Protein AF-A0A9E0PX27-F1 (afdb_monomer)

Secondary structure (DSSP, 8-state):
-PPPTTS-HIIIIIHHHHHHHHHTT--EEEE-TTTPPPSTTSTT--SSTT--S-HHHHHHHHHHH-TTS-HHHHHHHHHHHH---TTS-HHHHHHHHHHHHHH-EEEEEE-TTS-EEEEEE-S--SS-GGGS-EEEEEEEEEE-SSSS--EEEEEEEEEETTEEEEEEEE--TTS-THHIIIIIIHHHTSTTTTGGGGSS-SEEEEE-SSBEEEE-TT--GGG-B----SSTTSPP--BHHHHHHHHTSHHHHHHHHHHSEEEE-SSSSS-EEEE--HHHHHHHHHHHHHHHHHHHHHHHS-HHHHEEEEEEEEPPPPPPPPPGGG---TTS--THHHHHHHHTT---PPPEEEEEEEESSTTTTEEEEEEE-TTS-HHHHHHHHHHHHHHHS-S--EEEEEES-HHHHHHHHHHHHHTTSS-TT--B-SSHHHHHHHHHS--SEEEEEGGG--S---TTS-S---SSEEEEETTTTTTTSHHHHHHHHHHSTT-EEEEEESSPPPTTTHHHHHHH-SEEEEE-HHHHHHTSSS-EEEEEE-TTTTT---HHHHHHHHHHHHHTT--TT-HHHHHHHHTHHHHHHH-HHHHHHHHHHHHHHHHTTGGG-EEEEEESSHHHHHHHHHHHHHHHHHHHHHHHHHHHHHHHHHTT---HHHHHHHHHHHHHHHHHHHHHHT-EEEEE----TTHHHHHHHTT---HHHHHHHHH-EEPTTS-EE-HHHHHHSSSSSEEEEEESSTTSSS---TTEEEEEEES---HHHHHHHHHHHT---TT--EEEEEESS-THHHHHHHTTTT--PEES-S------------------------------------------------------------------------------------------------------------------------------------

Foldseek 3Di:
DDDDPPQDQCVQPLCVLQCCCCPVQNAAEAECVVQFDEDCPTPQRHNDQADLFSLNLQLVLLCLQCVPDDSVQSVVQSCLLRDDDLVDALVVLQVSLLCCQQVACWGWDQDPVRDIDIDGRHRADLPDLVSKHKHKYAQRWHWAPDPVIAIDTFGIFIDISRQGAEGEFEDRQPDDLVCSVVPPVVQCCDNRYPSVSSSNYLKYWTYHQQAIWIDHSQDDPLRTFAQFALAQPDGGDRGVSSVCCNQVNSSNVSLQSHQFWFFFPLDPDDTGIGGAHNQLSNLLVLLLVLVVVLVVVCVVAPLVRFKDKDKDFDDDDDPDDDPPVPDPDPPDDDPVVVVVVVVVPPPDDDTDIDTDIQTNPLCNLQSAEAAAADLNCLLSSVVSNLSCSVPPPDDLAEEEEEEADPLVLVSSVSRCCRRVNDPPPAAEQPALVSVLVVQQDSGNYYGYYLCNLVDAADLVRASDSDQSYEYEYEQLLLSQDDDSNVSNCSNHVNYHYYYYYNADQAPVSVRSCSRNNYHSGDHFPQNCCVSVSWFFEEEDECQVVLVLADAVLLVQLQVLCVVVSDDLACPVVSCVSRPVSVCSLLPPVNLLSVLLCCLVVVLVCLVQFFEEEEARYQLSLQSSLVNNVVSLVVVLVVLLVVLVVLVVVLVVDPDPVVNVVSVVSSVVSVVSSVLSVLADEAEDEDDDPPCQVVNVVVVGGCVVNVCCQVFADQDPVRDHDHPLRQRQDRVHNHRYYYYYNPPLPSRAHQRHAEYEYSHSHAAPSVSSNQSNNTHHDPPHNYHYYYYSHPCVVRVCSSCVVPVGYDYPDDDDPDPPDPDDDDDDDDDDDDDDDDDDDDDDDDDDDDDDYDDDDDDDDDDDDDDDDDDDDDDDDDDDDDDDDDDDDDDDDDDDDDDDDDDDDDDDDDDDDDDDDDDDDDDDDDDDDDDDDDDDDDDDDDDDDD

Nearest PDB structures (foldseek):
  4bec-assembly2_B  TM=6.917E-01  e=1.766E-30  Escherichia coli
  4be7-assembly2_D  TM=7.159E-01  e=3.277E-30  Escherichia coli
  4be7-assembly1_B  TM=7.247E-01  e=8.283E-30  Escherichia coli
  4xjx-assembly1_B  TM=6.925E-01  e=1.958E-30  Escherichia coli
  7bto-assembly1_F  TM=7.854E-01  e=3.874E-19  Escherichia coli

Sequence (942 aa):
MAYTDINGEDRLVQATFADHLENELGWESVYAWNHETFGPDGTLGRKDTRDVVLVRDLRAALVRLNPELPPTAIDDAVAALTQHDPTRSLVQHNRGFHAMLRDGVPVRWRDAAGQLRQTQARVIDFRDPLNNRFLAVRELKITGLRTPSYNRRADLVCFVNGLPLVFIELKAVYVNVRAAYEGNLKDYLDENVIAHAFHHNAFIVVSNGHAARYGSVTSGWDHYAEWKRLEETGKGSVAAEVLLSGMLARSRLLDLLENFIVFDESRAGAVRKVVARNHQVMGVNRAVAAVVRQEALKAQFPPGERLRHRVVTIPLSEPCGVDAEAIGDAANAPAMAVVHAAEGAATGRAPREITLIERVPPDLGRLGVVWHTQGSGKSYSMLFFAEKVRRTVPGNFTFLLMTDRNDLDSQIYKTFVGCGVVPPATPRAESGEALRDLLQQNHRYVFSLIHKFNQDVAPDEPYSERDDIIVISDEAHRTQAGRLARNMRLALPNAAFIGFTGTPLFKNDHLTQRIFGGYVSRYDFKRSEEDGATVKLVYENRGEKLGVARKDLNDRIAAAIEKAELDADQQAKLQKLLGQDYEVITADDRLLKIAQDFVEHCAARWEAGKAMLVCIDKVTCARMLAMIKPLWLAKAAKVRQAADDRQTEIAATDDTDERQQLHAQRDRLLAQANWLDETILGLIVSEAQGEVAEFQRWGFDIIPHRALMKQGFETPDSKRVDVETAFKDPKHPFRVAVVCAMWLTGFDVECLSTLYIDKPMKAHTLMQAIARANRRYPGKDFGLVVDYNGMLAALRCAASGAGAIRPWGRHQRGTRDRGALAGAGGGAGRRHRRGRAVPAGAGLRAEPADGCQGLCSHRRAGRRRGGHQLPRSRVPGAKCHANGAGCRRQARQCGPFAAALRDPGPGDLPALQGAGDRAQRAAVCRTARQHRGHLQETVRGA

pLDDT: mean 75.43, std 23.7, range [22.84, 98.38]

Mean predicted aligned error: 16.15 Å

Solvent-accessible surface area (backbone atoms only — not comparable to full-atom values): 55235 Å² total; per-residue (Å²): 134,87,81,74,87,79,78,38,43,59,70,68,31,51,44,53,52,46,52,45,37,29,74,79,46,65,30,45,74,45,71,34,64,98,63,60,41,64,34,79,90,19,76,65,26,27,78,54,46,63,56,66,56,20,56,57,48,28,51,54,36,35,49,71,62,34,78,86,57,54,70,67,37,50,51,51,40,51,47,70,76,64,66,81,62,89,90,55,54,58,66,58,44,25,53,53,43,48,47,29,51,62,73,18,34,86,32,65,44,64,49,97,85,65,48,82,46,74,52,57,47,41,59,59,50,80,83,48,50,83,81,46,53,48,39,37,33,29,42,38,62,40,37,22,91,37,86,77,58,37,75,51,69,40,53,31,40,31,24,49,32,28,37,37,30,35,43,37,45,69,44,43,69,91,49,63,48,64,50,47,53,72,71,47,49,57,58,40,60,31,81,50,30,40,20,77,59,46,26,58,38,69,38,37,38,36,22,11,58,59,44,36,32,37,37,32,100,63,48,56,77,94,61,45,41,63,40,34,45,83,45,94,88,48,72,78,43,58,42,27,69,42,33,46,65,48,46,58,28,57,65,45,36,42,48,40,62,62,42,35,52,46,50,36,52,58,50,90,80,73,73,33,50,46,68,65,51,57,68,44,55,53,35,31,54,44,40,45,54,30,49,56,52,39,55,56,48,51,74,74,37,53,79,88,59,37,55,42,82,42,76,43,73,43,79,76,77,76,80,79,85,72,73,80,84,79,72,74,79,92,81,80,75,63,77,71,62,60,55,59,58,62,67,70,69,70,81,80,78,72,69,52,68,44,70,43,80,44,52,64,57,81,61,68,34,36,42,12,25,39,31,38,29,71,84,70,50,62,64,60,36,53,49,34,33,53,56,38,36,63,70,76,44,94,66,86,50,22,39,38,40,32,27,84,44,72,68,52,43,51,51,46,50,39,45,40,36,24,41,69,77,42,63,96,84,55,54,61,46,86,47,41,62,51,38,34,57,53,54,64,44,96,47,62,51,37,42,44,47,47,78,38,32,69,61,88,48,48,83,89,57,44,45,26,80,54,58,51,35,37,37,40,28,45,50,34,78,64,63,54,56,71,67,35,36,54,21,47,44,31,24,33,69,47,32,27,29,34,25,33,23,55,54,81,84,56,97,81,41,57,62,45,39,72,59,16,34,59,77,56,28,82,39,44,61,35,55,27,35,75,68,58,65,25,32,46,49,41,38,42,68,48,7,64,77,71,72,64,37,50,60,77,57,37,56,50,52,25,49,50,52,62,74,61,76,54,70,54,78,47,55,73,60,51,43,73,70,44,48,73,60,42,54,70,72,68,32,63,79,54,51,51,54,52,32,54,51,48,44,57,57,50,62,77,39,66,91,57,53,29,37,38,39,34,24,60,26,60,66,56,30,52,52,47,52,64,56,31,53,63,53,43,53,56,46,26,52,52,36,39,49,56,19,55,52,33,55,51,49,45,75,70,50,86,51,66,72,56,34,53,52,35,49,59,50,24,55,53,28,47,53,50,19,53,53,50,72,55,44,38,77,44,74,47,62,85,90,63,90,73,44,64,66,56,38,47,77,72,78,38,82,55,64,69,49,49,48,38,66,76,61,21,46,78,43,98,85,76,47,69,40,46,56,67,61,39,52,48,39,81,83,42,46,48,36,36,40,30,19,43,64,54,62,48,56,84,60,79,40,43,49,30,21,36,39,37,35,56,43,63,55,47,54,59,66,41,53,47,41,60,43,46,20,22,39,58,40,93,95,48,78,46,8,37,40,39,28,41,45,50,50,62,65,41,51,46,59,54,28,66,87,35,78,50,78,44,73,72,86,76,90,81,78,82,84,75,84,87,74,86,93,77,86,89,83,82,84,89,83,89,85,82,90,88,82,89,87,86,88,82,89,88,81,91,82,88,86,86,87,87,82,85,90,83,88,83,86,90,82,90,88,84,90,79,88,89,86,91,92,85,84,89,86,93,84,91,82,86,90,82,90,82,91,83,91,85,86,89,84,86,93,86,82,87,87,90,85,89,89,88,89,87,87,83,87,86,90,90,88,90,78,87,87,87,84,88,84,90,85,87,86,88,83,88,92,86,89,91,79,82,87,86,88,88,92,78,90,90,89,87,90,130

Radius of gyration: 37.92 Å; Cα contacts (8 Å, |Δi|>4): 1422; chains: 1; bounding box: 121×110×116 Å

Structure (mmCIF, N/CA/C/O backbone):
data_AF-A0A9E0PX27-F1
#
_entry.id   AF-A0A9E0PX27-F1
#
loop_
_atom_site.group_PDB
_atom_site.id
_atom_site.type_symbol
_atom_site.label_atom_id
_atom_site.label_alt_id
_atom_site.label_comp_id
_atom_site.label_asym_id
_atom_site.label_entity_id
_atom_site.label_seq_id
_atom_site.pdbx_PDB_ins_code
_atom_site.Cartn_x
_atom_site.Cartn_y
_atom_site.Cartn_z
_atom_site.occupancy
_atom_site.B_iso_or_equiv
_atom_site.auth_seq_id
_atom_site.auth_comp_id
_atom_site.auth_asym_id
_atom_site.auth_atom_id
_atom_site.pdbx_PDB_model_num
ATOM 1 N N . MET A 1 1 ? -36.222 27.976 -22.713 1.00 32.62 1 MET A N 1
ATOM 2 C CA . MET A 1 1 ? -36.517 26.528 -22.821 1.00 32.62 1 MET A CA 1
ATOM 3 C C . MET A 1 1 ? -36.469 25.949 -21.419 1.00 32.62 1 MET A C 1
ATOM 5 O O . MET A 1 1 ? -35.546 26.302 -20.698 1.00 32.62 1 MET A O 1
ATOM 9 N N . ALA A 1 2 ? -37.441 25.130 -21.014 1.00 30.42 2 ALA A N 1
ATOM 10 C CA . ALA A 1 2 ? -37.382 24.450 -19.720 1.00 30.42 2 ALA A CA 1
ATOM 11 C C . ALA A 1 2 ? -36.478 23.215 -19.841 1.00 30.42 2 ALA A C 1
ATOM 13 O O . ALA A 1 2 ? -36.741 22.347 -20.670 1.00 30.42 2 ALA A O 1
ATOM 14 N N . TYR A 1 3 ? -35.411 23.151 -19.045 1.00 34.88 3 TYR A N 1
ATOM 15 C CA . TYR A 1 3 ? -34.565 21.961 -18.958 1.00 34.88 3 TYR A CA 1
ATOM 16 C C . TYR A 1 3 ? -35.269 20.962 -18.033 1.00 34.88 3 TYR A C 1
ATOM 18 O O . TYR A 1 3 ? -35.535 21.279 -16.877 1.00 34.88 3 TYR A O 1
ATOM 26 N N . THR A 1 4 ? -35.663 19.796 -18.547 1.00 35.72 4 THR A N 1
ATOM 27 C CA . THR A 1 4 ? -36.486 18.845 -17.786 1.00 35.72 4 THR A CA 1
ATOM 28 C C . THR A 1 4 ? -35.679 18.144 -16.698 1.00 35.72 4 THR A C 1
ATOM 30 O O . THR A 1 4 ? -34.683 17.481 -16.995 1.00 35.72 4 THR A O 1
ATOM 33 N N . ASP A 1 5 ? -36.176 18.222 -15.464 1.00 45.84 5 ASP A N 1
ATOM 34 C CA . ASP A 1 5 ? -35.571 17.738 -14.211 1.00 45.84 5 ASP A CA 1
ATOM 35 C C . ASP A 1 5 ? -35.614 16.198 -14.035 1.00 45.84 5 ASP A C 1
ATOM 37 O O . ASP A 1 5 ? -35.949 15.639 -12.991 1.00 45.84 5 ASP A O 1
ATOM 41 N N . ILE A 1 6 ? -35.345 15.491 -15.133 1.00 43.94 6 ILE A N 1
ATOM 42 C CA . ILE A 1 6 ? -35.366 14.026 -15.250 1.00 43.94 6 ILE A CA 1
ATOM 43 C C . ILE A 1 6 ? -33.941 13.462 -15.139 1.00 43.94 6 ILE A C 1
ATOM 45 O O . ILE A 1 6 ? -33.753 12.356 -14.642 1.00 43.94 6 ILE A O 1
ATOM 49 N N . ASN A 1 7 ? -32.936 14.250 -15.545 1.00 47.31 7 ASN A N 1
ATOM 50 C CA . ASN A 1 7 ? -31.522 13.860 -15.585 1.00 47.31 7 ASN A CA 1
ATOM 51 C C . ASN A 1 7 ? -30.651 14.606 -14.550 1.00 47.31 7 ASN A C 1
ATOM 53 O O . ASN A 1 7 ? -29.440 14.723 -14.738 1.00 47.31 7 ASN A O 1
ATOM 57 N N . GLY A 1 8 ? -31.261 15.162 -13.497 1.00 56.16 8 GLY A N 1
ATOM 58 C CA . GLY A 1 8 ? -30.566 15.941 -12.468 1.00 56.16 8 GLY A CA 1
ATOM 59 C C . GLY A 1 8 ? -29.604 15.104 -11.615 1.00 56.16 8 GLY A C 1
ATOM 60 O O . GLY A 1 8 ? -29.902 13.963 -11.262 1.00 56.16 8 GLY A O 1
ATOM 61 N N . GLU A 1 9 ? -28.461 15.693 -11.261 1.00 65.12 9 GLU A N 1
ATOM 62 C CA . GLU A 1 9 ? -27.407 15.086 -10.429 1.00 65.12 9 GLU A CA 1
ATOM 63 C C . GLU A 1 9 ? -27.927 14.674 -9.040 1.00 65.12 9 GLU A C 1
ATOM 65 O O . GLU A 1 9 ? -27.711 13.541 -8.606 1.00 65.12 9 GLU A O 1
ATOM 70 N N . ASP A 1 10 ? -28.711 15.552 -8.407 1.00 64.44 10 ASP A N 1
ATOM 71 C CA . ASP A 1 10 ? -29.422 15.294 -7.150 1.00 64.44 10 ASP A CA 1
ATOM 72 C C . ASP A 1 10 ? -30.329 14.053 -7.255 1.00 64.44 10 ASP A C 1
ATOM 74 O O . ASP A 1 10 ? -30.223 13.115 -6.467 1.00 64.44 10 ASP A O 1
ATOM 78 N N . ARG A 1 11 ? -31.169 13.981 -8.294 1.00 63.66 11 ARG A N 1
ATOM 79 C CA . ARG A 1 11 ? -32.190 12.931 -8.415 1.00 63.66 11 ARG A CA 1
ATOM 80 C C . ARG A 1 11 ? -31.672 11.580 -8.916 1.00 63.66 11 ARG A C 1
ATOM 82 O O . ARG A 1 11 ? -32.220 10.559 -8.517 1.00 63.66 11 ARG A O 1
ATOM 89 N N . LEU A 1 12 ? -30.670 11.550 -9.799 1.00 69.19 12 LEU A N 1
ATOM 90 C CA . LEU A 1 12 ? -30.136 10.296 -10.355 1.00 69.19 12 LEU A CA 1
ATOM 91 C C . LEU A 1 12 ? -28.922 9.745 -9.597 1.00 69.19 12 LEU A C 1
ATOM 93 O O . LEU A 1 12 ? -28.651 8.547 -9.702 1.00 69.19 12 LEU A O 1
ATOM 97 N N . VAL A 1 13 ? -28.184 10.584 -8.861 1.00 78.50 13 VAL A N 1
ATOM 98 C CA . VAL A 1 13 ? -26.940 10.177 -8.187 1.00 78.50 13 VAL A CA 1
ATOM 99 C C . VAL A 1 13 ? -27.014 10.399 -6.678 1.00 78.50 13 VAL A C 1
ATOM 101 O O . VAL A 1 13 ? -26.852 9.430 -5.939 1.00 78.50 13 VAL A O 1
ATOM 104 N N . GLN A 1 14 ? -27.286 11.621 -6.201 1.00 82.69 14 GLN A N 1
ATOM 105 C CA . GLN A 1 14 ? -27.277 11.899 -4.754 1.00 82.69 14 GLN A CA 1
ATOM 106 C C . GLN A 1 14 ? -28.391 11.148 -4.007 1.00 82.69 14 GLN A C 1
ATOM 108 O O . GLN A 1 14 ? -28.124 10.524 -2.980 1.00 82.69 14 GLN A O 1
ATOM 113 N N . ALA A 1 15 ? -29.617 11.160 -4.543 1.00 84.25 15 ALA A N 1
ATOM 114 C CA . ALA A 1 15 ? -30.746 10.397 -4.020 1.00 84.25 15 ALA A CA 1
ATOM 115 C C . ALA A 1 15 ? -30.423 8.901 -3.987 1.00 84.25 15 ALA A C 1
ATOM 117 O O . ALA A 1 15 ? -30.371 8.330 -2.909 1.00 84.25 15 ALA A O 1
ATOM 118 N N . THR A 1 16 ? -30.050 8.307 -5.125 1.00 87.06 16 THR A N 1
ATOM 119 C CA . THR A 1 16 ? -29.690 6.883 -5.230 1.00 87.06 16 THR A CA 1
ATOM 120 C C . THR A 1 16 ? -28.598 6.456 -4.236 1.00 87.06 16 THR A C 1
ATOM 122 O O . THR A 1 16 ? -28.630 5.341 -3.723 1.00 87.06 16 THR A O 1
ATOM 125 N N . PHE A 1 17 ? -27.628 7.327 -3.930 1.00 90.81 17 PHE A N 1
ATOM 126 C CA . PHE A 1 17 ? -26.587 7.047 -2.932 1.00 90.81 17 PHE A CA 1
ATOM 127 C C . PHE A 1 17 ? -27.125 7.057 -1.501 1.00 90.81 17 PHE A C 1
ATOM 129 O O . PHE A 1 17 ? -26.751 6.195 -0.707 1.00 90.81 17 PHE A O 1
ATOM 136 N N . ALA A 1 18 ? -27.986 8.019 -1.171 1.00 88.88 18 ALA A N 1
ATOM 137 C CA . ALA A 1 18 ? -28.628 8.094 0.135 1.00 88.88 18 ALA A CA 1
ATOM 138 C C . ALA A 1 18 ? -29.648 6.963 0.328 1.00 88.88 18 ALA A C 1
ATOM 140 O O . ALA A 1 18 ? -29.623 6.307 1.361 1.00 88.88 18 ALA A O 1
ATOM 141 N N . ASP A 1 19 ? -30.445 6.657 -0.697 1.00 91.31 19 ASP A N 1
ATOM 142 C CA . ASP A 1 19 ? -31.389 5.540 -0.722 1.00 91.31 19 ASP A CA 1
ATOM 143 C C . ASP A 1 19 ? -30.653 4.200 -0.523 1.00 91.31 19 ASP A C 1
ATOM 145 O O . ASP A 1 19 ? -31.133 3.341 0.213 1.00 91.31 19 ASP A O 1
ATOM 149 N N . HIS A 1 20 ? -29.463 4.021 -1.115 1.00 92.06 20 HIS A N 1
ATOM 150 C CA . HIS A 1 20 ? -28.616 2.840 -0.883 1.00 92.06 20 HIS A CA 1
ATOM 151 C C . HIS A 1 20 ? -28.054 2.797 0.545 1.00 92.06 20 HIS A C 1
ATOM 153 O O . HIS A 1 20 ? -28.047 1.748 1.190 1.00 92.06 20 HIS A O 1
ATOM 159 N N . LEU A 1 21 ? -27.581 3.936 1.060 1.00 93.94 21 LEU A N 1
ATOM 160 C CA . LEU A 1 21 ? -27.100 4.044 2.439 1.00 93.94 21 LEU A CA 1
ATOM 161 C C . LEU A 1 21 ? -28.211 3.724 3.448 1.00 93.94 21 LEU A C 1
ATOM 163 O O . LEU A 1 21 ? -27.951 3.013 4.415 1.00 93.94 21 LEU A O 1
ATOM 167 N N . GLU A 1 22 ? -29.432 4.190 3.209 1.00 94.69 22 GLU A N 1
ATOM 168 C CA . GLU A 1 22 ? -30.594 3.985 4.072 1.00 94.69 22 GLU A CA 1
ATOM 169 C C . GLU A 1 22 ? -31.152 2.560 3.980 1.00 94.69 22 GLU A C 1
ATOM 171 O O . GLU A 1 22 ? -31.182 1.849 4.984 1.00 94.69 22 GLU A O 1
ATOM 176 N N . ASN A 1 23 ? -31.531 2.102 2.785 1.00 93.50 23 ASN A N 1
ATOM 177 C CA . ASN A 1 23 ? -32.261 0.842 2.620 1.00 93.50 23 ASN A CA 1
ATOM 178 C C . ASN A 1 23 ? -31.360 -0.403 2.724 1.00 93.50 23 ASN A C 1
ATOM 180 O O . ASN A 1 23 ? -31.757 -1.386 3.345 1.00 93.50 23 ASN A O 1
ATOM 184 N N . GLU A 1 24 ? -30.145 -0.369 2.161 1.00 93.00 24 GLU A N 1
ATOM 185 C CA . GLU A 1 24 ? -29.241 -1.535 2.126 1.00 93.00 24 GLU A CA 1
ATOM 186 C C . GLU A 1 24 ? -28.204 -1.522 3.263 1.00 93.00 24 GLU A C 1
ATOM 188 O O . GLU A 1 24 ? -27.763 -2.576 3.727 1.00 93.00 24 GLU A O 1
ATOM 193 N N . LEU A 1 25 ? -27.793 -0.335 3.732 1.00 93.94 25 LEU A N 1
ATOM 194 C CA . LEU A 1 25 ? -26.748 -0.178 4.761 1.00 93.94 25 LEU A CA 1
ATOM 195 C C . LEU A 1 25 ? -27.282 0.367 6.104 1.00 93.94 25 LEU A C 1
ATOM 197 O O . LEU A 1 25 ? -26.525 0.443 7.081 1.00 93.94 25 LEU A O 1
ATOM 201 N N . GLY A 1 26 ? -28.577 0.692 6.181 1.00 94.31 26 GLY A N 1
ATOM 202 C CA . GLY A 1 26 ? -29.289 1.077 7.401 1.00 94.31 26 GLY A CA 1
ATOM 203 C C . GLY A 1 26 ? -28.941 2.458 7.963 1.00 94.31 26 GLY A C 1
ATOM 204 O O . GLY A 1 26 ? -29.109 2.667 9.162 1.00 94.31 26 GLY A O 1
ATOM 205 N N . TRP A 1 27 ? -28.369 3.376 7.191 1.00 96.81 27 TRP A N 1
ATOM 206 C CA . TRP A 1 27 ? -28.072 4.736 7.659 1.00 96.81 27 TRP A CA 1
ATOM 207 C C . TRP A 1 27 ? -29.358 5.557 7.818 1.00 96.81 27 TRP A C 1
ATOM 209 O O . TRP A 1 27 ? -30.309 5.380 7.069 1.00 96.81 27 TRP A O 1
ATOM 219 N N . GLU A 1 28 ? -29.383 6.501 8.756 1.00 96.56 28 GLU A N 1
ATOM 220 C CA . GLU A 1 28 ? -30.392 7.565 8.721 1.00 96.56 28 GLU A CA 1
ATOM 221 C C . GLU A 1 28 ? -30.085 8.522 7.560 1.00 96.56 28 GLU A C 1
ATOM 223 O O . GLU A 1 28 ? -28.915 8.781 7.274 1.00 96.56 28 GLU A O 1
ATOM 228 N N . SER A 1 29 ? -31.111 9.079 6.918 1.00 95.00 29 SER A N 1
ATOM 229 C CA . SER A 1 29 ? -30.986 9.945 5.739 1.00 95.00 29 SER A CA 1
ATOM 230 C C . SER A 1 29 ? -31.678 11.289 5.980 1.00 95.00 29 SER A C 1
ATOM 232 O O . SER A 1 29 ? -32.832 11.333 6.404 1.00 95.00 29 SER A O 1
ATOM 234 N N . VAL A 1 30 ? -30.980 12.404 5.738 1.00 94.69 30 VAL A N 1
ATOM 235 C CA . VAL A 1 30 ? -31.523 13.767 5.891 1.00 94.69 30 VAL A CA 1
ATOM 236 C C . VAL A 1 30 ? -31.119 14.643 4.706 1.00 94.69 30 VAL A C 1
ATOM 238 O O . VAL A 1 30 ? -29.954 14.694 4.322 1.00 94.69 30 VAL A O 1
ATOM 241 N N . TYR A 1 31 ? -32.073 15.391 4.151 1.00 92.12 31 TYR A N 1
ATOM 242 C CA . TYR A 1 31 ? -31.829 16.406 3.124 1.00 92.12 31 TYR A CA 1
ATOM 243 C C . TYR A 1 31 ? -31.826 17.802 3.759 1.00 92.12 31 TYR A C 1
ATOM 245 O O . TYR A 1 31 ? -32.842 18.233 4.304 1.00 92.12 31 TYR A O 1
ATOM 253 N N . ALA A 1 32 ? -30.685 18.498 3.729 1.00 90.69 32 ALA A N 1
ATOM 254 C CA . ALA A 1 32 ? -30.507 19.764 4.449 1.00 90.69 32 ALA A CA 1
ATOM 255 C C . ALA A 1 32 ? -30.879 21.008 3.622 1.00 90.69 32 ALA A C 1
ATOM 257 O O . ALA A 1 32 ? -31.309 22.023 4.175 1.00 90.69 32 ALA A O 1
ATOM 258 N N . TRP A 1 33 ? -30.717 20.966 2.297 1.00 85.31 33 TRP A N 1
ATOM 259 C CA . TRP A 1 33 ? -30.831 22.159 1.454 1.00 85.31 33 TRP A CA 1
ATOM 260 C C . TRP A 1 33 ? -32.229 22.789 1.495 1.00 85.31 33 TRP A C 1
ATOM 262 O O . TRP A 1 33 ? -33.217 22.160 1.134 1.00 85.31 33 TRP A O 1
ATOM 272 N N . ASN A 1 34 ? -32.302 24.046 1.945 1.00 85.00 34 ASN A N 1
ATOM 273 C CA . ASN A 1 34 ? -33.534 24.812 2.194 1.00 85.00 34 ASN A CA 1
ATOM 274 C C . ASN A 1 34 ? -34.545 24.169 3.176 1.00 85.00 34 ASN A C 1
ATOM 276 O O . ASN A 1 34 ? -35.644 24.697 3.337 1.00 85.00 34 ASN A O 1
ATOM 280 N N . HIS A 1 35 ? -34.170 23.081 3.858 1.00 85.88 35 HIS A N 1
ATOM 281 C CA . HIS A 1 35 ? -34.999 22.366 4.838 1.00 85.88 35 HIS A CA 1
ATOM 282 C C . HIS A 1 35 ? -34.372 22.302 6.242 1.00 85.88 35 HIS A C 1
ATOM 284 O O . HIS A 1 35 ? -35.071 22.004 7.209 1.00 85.88 35 HIS A O 1
ATOM 290 N N . GLU A 1 36 ? -33.077 22.601 6.373 1.00 90.75 36 GLU A N 1
ATOM 291 C CA . GLU A 1 36 ? -32.380 22.699 7.654 1.00 90.75 36 GLU A CA 1
ATOM 292 C C . GLU A 1 36 ? -32.890 23.875 8.503 1.00 90.75 36 GLU A C 1
ATOM 294 O O . GLU A 1 36 ? -32.840 25.036 8.091 1.00 90.75 36 GLU A O 1
ATOM 299 N N . THR A 1 37 ? -33.313 23.572 9.731 1.00 92.31 37 THR A N 1
ATOM 300 C CA . THR A 1 37 ? -33.534 24.553 10.798 1.00 92.31 37 THR A CA 1
ATOM 301 C C . THR A 1 37 ? -32.366 24.550 11.786 1.00 92.31 37 THR A C 1
ATOM 303 O O . THR A 1 37 ? -31.821 23.496 12.124 1.00 92.31 37 THR A O 1
ATOM 306 N N . PHE A 1 38 ? -31.986 25.737 12.265 1.00 92.88 38 PHE A N 1
ATOM 307 C CA . PHE A 1 38 ? -30.896 25.933 13.228 1.00 92.88 38 PHE A CA 1
ATOM 308 C C . PHE A 1 38 ? -31.410 26.034 14.672 1.00 92.88 38 PHE A C 1
ATOM 310 O O . PHE A 1 38 ? -32.561 26.396 14.912 1.00 92.88 38 PHE A O 1
ATOM 317 N N . GLY A 1 39 ? -30.532 25.743 15.632 1.00 90.69 39 GLY A N 1
ATOM 318 C CA . GLY A 1 39 ? -30.822 25.680 17.067 1.00 90.69 39 GLY A CA 1
ATOM 319 C C . GLY A 1 39 ? -30.753 24.249 17.626 1.00 90.69 39 GLY A C 1
ATOM 320 O O . GLY A 1 39 ? -30.588 23.301 16.857 1.00 90.69 39 GLY A O 1
ATOM 321 N N . PRO A 1 40 ? -30.874 24.061 18.957 1.00 87.25 40 PRO A N 1
ATOM 322 C CA . PRO A 1 40 ? -30.749 22.745 19.600 1.00 87.25 40 PRO A CA 1
ATOM 323 C C . PRO A 1 40 ? -31.757 21.715 19.067 1.00 87.25 40 PRO A C 1
ATOM 325 O O . PRO A 1 40 ? -31.387 20.589 18.729 1.00 87.25 40 PRO A O 1
ATOM 328 N N . ASP A 1 41 ? -33.009 22.142 18.912 1.00 89.56 41 ASP A N 1
ATOM 329 C CA . ASP A 1 41 ? -34.122 21.347 18.378 1.00 89.56 41 ASP A CA 1
ATOM 330 C C . ASP A 1 41 ? -34.240 21.444 16.842 1.00 89.56 41 ASP A C 1
ATOM 332 O O . ASP A 1 41 ? -35.159 20.893 16.239 1.00 89.56 41 ASP A O 1
ATOM 336 N N . GLY A 1 42 ? -33.298 22.141 16.194 1.00 88.81 42 GLY A N 1
ATOM 337 C CA . GLY A 1 42 ? -33.196 22.232 14.740 1.00 88.81 42 GLY A CA 1
ATOM 338 C C . GLY A 1 42 ? -32.790 20.901 14.100 1.00 88.81 42 GLY A C 1
ATOM 339 O O . GLY A 1 42 ? -32.238 20.026 14.773 1.00 88.81 42 GLY A O 1
ATOM 340 N N . THR A 1 43 ? -33.023 20.734 12.794 1.00 90.94 43 THR A N 1
ATOM 341 C CA . THR A 1 43 ? -32.872 19.455 12.063 1.00 90.94 43 THR A CA 1
ATOM 342 C C . THR A 1 43 ? -31.587 18.699 12.434 1.00 90.94 43 THR A C 1
ATOM 344 O O . THR A 1 43 ? -31.634 17.544 12.860 1.00 90.94 43 THR A O 1
ATOM 347 N N . LEU A 1 44 ? -30.437 19.377 12.362 1.00 93.38 44 LEU A N 1
ATOM 348 C CA . LEU A 1 44 ? -29.112 18.806 12.639 1.00 93.38 44 LEU A CA 1
ATOM 349 C C . LEU A 1 44 ? -28.503 19.264 13.981 1.00 93.38 44 LEU A C 1
ATOM 351 O O . LEU A 1 44 ? -27.366 18.915 14.289 1.00 93.38 44 LEU A O 1
ATOM 355 N N . GLY A 1 45 ? -29.225 20.055 14.784 1.00 91.88 45 GLY A N 1
ATOM 356 C CA . GLY A 1 45 ? -28.730 20.582 16.065 1.00 91.88 45 GLY A CA 1
ATOM 357 C C . GLY A 1 45 ? -27.591 21.610 15.950 1.00 91.88 45 GLY A C 1
ATOM 358 O O . GLY A 1 45 ? -26.899 21.865 16.937 1.00 91.88 45 GLY A O 1
ATOM 359 N N . ARG A 1 46 ? -27.361 22.162 14.749 1.00 94.69 46 ARG A N 1
ATOM 360 C CA . ARG A 1 46 ? -26.326 23.167 14.433 1.00 94.69 46 ARG A CA 1
ATOM 361 C C . ARG A 1 46 ? -26.805 24.577 14.788 1.00 94.69 46 ARG A C 1
ATOM 363 O O . ARG A 1 46 ? -27.996 24.870 14.682 1.00 94.69 46 ARG A O 1
ATOM 370 N N . LYS A 1 47 ? -25.894 25.470 15.179 1.00 92.56 47 LYS A N 1
ATOM 371 C CA . LYS A 1 47 ? -26.191 26.884 15.479 1.00 92.56 47 LYS A CA 1
ATOM 372 C C . LYS A 1 47 ? -26.215 27.741 14.216 1.00 92.56 47 LYS A C 1
ATOM 374 O O . LYS A 1 47 ? -27.081 28.597 14.077 1.00 92.56 47 LYS A O 1
ATOM 379 N N . ASP A 1 48 ? -25.265 27.509 13.315 1.00 92.75 48 ASP A N 1
ATOM 380 C CA . ASP A 1 48 ? -25.175 28.140 12.000 1.00 92.75 48 ASP A CA 1
ATOM 381 C C . ASP A 1 48 ? -24.463 27.213 10.991 1.00 92.75 48 ASP A C 1
ATOM 383 O O . ASP A 1 48 ? -24.205 26.038 11.264 1.00 92.75 48 ASP A O 1
ATOM 387 N N . THR A 1 49 ? -24.134 27.732 9.806 1.00 92.44 49 THR A N 1
ATOM 388 C CA . THR A 1 49 ? -23.459 26.970 8.747 1.00 92.44 49 THR A CA 1
ATOM 389 C C . THR A 1 49 ? -21.944 26.780 8.939 1.00 92.44 49 THR A C 1
ATOM 391 O O . THR A 1 49 ? -21.312 26.180 8.072 1.00 92.44 49 THR A O 1
ATOM 394 N N . ARG A 1 50 ? -21.338 27.259 10.035 1.00 92.00 50 ARG A N 1
ATOM 395 C CA . ARG A 1 50 ? -19.916 27.043 10.386 1.00 92.00 50 ARG A CA 1
ATOM 396 C C . ARG A 1 50 ? -19.712 25.820 11.273 1.00 92.00 50 ARG A C 1
ATOM 398 O O . ARG A 1 50 ? -18.657 25.193 11.217 1.00 92.00 50 ARG A O 1
ATOM 405 N N . ASP A 1 51 ? -20.714 25.457 12.074 1.00 92.00 51 ASP A N 1
ATOM 406 C CA . ASP A 1 51 ? -20.719 24.168 12.766 1.00 92.00 51 ASP A CA 1
ATOM 407 C C . ASP A 1 51 ? -20.660 23.051 11.710 1.00 92.00 51 ASP A C 1
ATOM 409 O O . ASP A 1 51 ? -21.527 22.980 10.838 1.00 92.00 51 ASP A O 1
ATOM 413 N N . VAL A 1 52 ? -19.665 22.162 11.770 1.00 93.50 52 VAL A N 1
ATOM 414 C CA . VAL A 1 52 ? -19.667 20.914 10.972 1.00 93.50 52 VAL A CA 1
ATOM 415 C C . VAL A 1 52 ? -19.909 19.697 11.859 1.00 93.50 52 VAL A C 1
ATOM 417 O O . VAL A 1 52 ? -20.591 18.770 11.446 1.00 93.50 52 VAL A O 1
ATOM 420 N N . VAL A 1 53 ? -19.412 19.704 13.099 1.00 96.50 53 VAL A N 1
ATOM 421 C CA . VAL A 1 53 ? -19.732 18.672 14.095 1.00 96.50 53 VAL A CA 1
ATOM 422 C C . VAL A 1 53 ? -21.163 18.863 14.598 1.00 96.50 53 VAL A C 1
ATOM 424 O O . VAL A 1 53 ? -21.532 19.951 15.039 1.00 96.50 53 VAL A O 1
ATOM 427 N N . LEU A 1 54 ? -21.958 17.793 14.596 1.00 97.25 54 LEU A N 1
ATOM 428 C CA . LEU A 1 54 ? -23.320 17.792 15.129 1.00 97.25 54 LEU A CA 1
ATOM 429 C C . LEU A 1 54 ? -23.257 17.622 16.654 1.00 97.25 54 LEU A C 1
ATOM 431 O O . LEU A 1 54 ? -23.395 16.521 17.187 1.00 97.25 54 LEU A O 1
ATOM 435 N N . VAL A 1 55 ? -22.976 18.721 17.363 1.00 96.19 55 VAL A N 1
ATOM 436 C CA . VAL A 1 55 ? -22.613 18.721 18.795 1.00 96.19 55 VAL A CA 1
ATOM 437 C C . VAL A 1 55 ? -23.663 18.041 19.684 1.00 96.19 55 VAL A C 1
ATOM 439 O O . VAL A 1 55 ? -23.295 17.296 20.593 1.00 96.19 55 VAL A O 1
ATOM 442 N N . ARG A 1 56 ? -24.959 18.228 19.395 1.00 95.81 56 ARG A N 1
ATOM 443 C CA . ARG A 1 56 ? -26.072 17.525 20.064 1.00 95.81 56 ARG A CA 1
ATOM 444 C C . ARG A 1 56 ? -25.895 16.006 20.007 1.00 95.81 56 ARG A C 1
ATOM 446 O O . ARG A 1 56 ? -25.970 15.319 21.025 1.00 95.81 56 ARG A O 1
ATOM 453 N N . ASP A 1 57 ? -25.636 15.504 18.808 1.00 96.25 57 ASP A N 1
ATOM 454 C CA . ASP A 1 57 ? -25.621 14.080 18.491 1.00 96.25 57 ASP A CA 1
ATOM 455 C C . ASP A 1 57 ? -24.324 13.423 19.000 1.00 96.25 57 ASP A C 1
ATOM 457 O O . ASP A 1 57 ? -24.351 12.291 19.491 1.00 96.25 57 ASP A O 1
ATOM 461 N N . LEU A 1 58 ? -23.214 14.172 18.982 1.00 97.62 58 LEU A N 1
ATOM 462 C CA . LEU A 1 58 ? -21.950 13.808 19.625 1.00 97.62 58 LEU A CA 1
ATOM 463 C C . LEU A 1 58 ? -22.089 13.715 21.149 1.00 97.62 58 LEU A C 1
ATOM 465 O O . LEU A 1 58 ? -21.685 12.712 21.737 1.00 97.62 58 LEU A O 1
ATOM 469 N N . ARG A 1 59 ? -22.692 14.716 21.803 1.00 97.31 59 ARG A N 1
ATOM 470 C CA . ARG A 1 59 ? -22.889 14.699 23.262 1.00 97.31 59 ARG A CA 1
ATOM 471 C C . ARG A 1 59 ? -23.780 13.529 23.685 1.00 97.31 59 ARG A C 1
ATOM 473 O O . ARG A 1 59 ? -23.456 12.833 24.644 1.00 97.31 59 ARG A O 1
ATOM 480 N N . ALA A 1 60 ? -24.853 13.258 22.938 1.00 97.00 60 ALA A N 1
ATOM 481 C CA . ALA A 1 60 ? -25.719 12.102 23.169 1.00 97.00 60 ALA A CA 1
ATOM 482 C C . ALA A 1 60 ? -24.977 10.759 23.009 1.00 97.00 60 ALA A C 1
ATOM 484 O O . ALA A 1 60 ? -25.225 9.824 23.771 1.00 97.00 60 ALA A O 1
ATOM 485 N N . ALA A 1 61 ? -24.049 10.652 22.052 1.00 97.62 61 ALA A N 1
ATOM 486 C CA . ALA A 1 61 ? -23.206 9.468 21.900 1.00 97.62 61 ALA A CA 1
ATOM 487 C C . ALA A 1 61 ? -22.179 9.320 23.035 1.00 97.62 61 ALA A C 1
ATOM 489 O O . ALA A 1 61 ? -22.050 8.228 23.580 1.00 97.62 61 ALA A O 1
ATOM 490 N N . LEU A 1 62 ? -21.503 10.399 23.441 1.00 97.81 62 LEU A N 1
ATOM 491 C CA . LEU A 1 62 ? -20.534 10.372 24.543 1.00 97.81 62 LEU A CA 1
ATOM 492 C C . LEU A 1 62 ? -21.188 9.948 25.868 1.00 97.81 62 LEU A C 1
ATOM 494 O O . LEU A 1 62 ? -20.625 9.103 26.560 1.00 97.81 62 LEU A O 1
ATOM 498 N N . VAL A 1 63 ? -22.391 10.448 26.184 1.00 97.75 63 VAL A N 1
ATOM 499 C CA . VAL A 1 63 ? -23.166 9.998 27.360 1.00 97.75 63 VAL A CA 1
ATOM 500 C C . VAL A 1 63 ? -23.554 8.518 27.241 1.00 97.75 63 VAL A C 1
ATOM 502 O O . VAL A 1 63 ? -23.411 7.772 28.204 1.00 97.75 63 VAL A O 1
ATOM 505 N N . ARG A 1 64 ? -24.009 8.065 26.062 1.00 97.19 64 ARG A N 1
ATOM 506 C CA . ARG A 1 64 ? -24.398 6.660 25.832 1.00 97.19 64 ARG A CA 1
ATOM 507 C C . ARG A 1 64 ? -23.222 5.685 25.967 1.00 97.19 64 ARG A C 1
ATOM 509 O O . ARG A 1 64 ? -23.420 4.568 26.432 1.00 97.19 64 ARG A O 1
ATOM 516 N N . LEU A 1 65 ? -22.027 6.085 25.530 1.00 97.00 65 LEU A N 1
ATOM 517 C CA . LEU A 1 65 ? -20.835 5.231 25.497 1.00 97.00 65 LEU A CA 1
ATOM 518 C C . LEU A 1 65 ? -19.998 5.266 26.787 1.00 97.00 65 LEU A C 1
ATOM 520 O O . LEU A 1 65 ? -19.133 4.406 26.941 1.00 97.00 65 LEU A O 1
ATOM 524 N N . ASN A 1 66 ? -20.237 6.234 27.680 1.00 96.94 66 ASN A N 1
ATOM 525 C CA . ASN A 1 66 ? -19.477 6.442 28.921 1.00 96.94 66 ASN A CA 1
ATOM 526 C C . ASN A 1 66 ? -20.418 6.821 30.091 1.00 96.94 66 ASN A C 1
ATOM 528 O O . ASN A 1 66 ? -20.337 7.940 30.611 1.00 96.94 66 ASN A O 1
ATOM 532 N N . PRO A 1 67 ? -21.359 5.941 30.490 1.00 95.38 67 PRO A N 1
ATOM 533 C CA . PRO A 1 67 ? -22.347 6.233 31.535 1.00 95.38 67 PRO A CA 1
ATOM 534 C C . PRO A 1 67 ? -21.735 6.486 32.926 1.00 95.38 67 PRO A C 1
ATOM 536 O O . PRO A 1 67 ? -22.425 6.970 33.820 1.00 95.38 67 PRO A O 1
ATOM 539 N N . GLU A 1 68 ? -20.456 6.162 33.127 1.00 92.19 68 GLU A N 1
ATOM 540 C CA . GLU A 1 68 ? -19.690 6.411 34.349 1.00 92.19 68 GLU A CA 1
ATOM 541 C C . GLU A 1 68 ? -19.099 7.830 34.454 1.00 92.19 68 GLU A C 1
ATOM 543 O O . GLU A 1 68 ? -18.612 8.212 35.522 1.00 92.19 68 GLU A O 1
ATOM 548 N N . LEU A 1 69 ? -19.112 8.615 33.368 1.00 94.44 69 LEU A N 1
ATOM 549 C CA . LEU A 1 69 ? -18.544 9.964 33.347 1.00 94.44 69 LEU A CA 1
ATOM 550 C C . LEU A 1 69 ? -19.547 11.029 33.822 1.00 94.44 69 LEU A C 1
ATOM 552 O O . LEU A 1 69 ? -20.694 11.046 33.370 1.00 94.44 69 LEU A O 1
ATOM 556 N N . PRO A 1 70 ? -19.129 11.989 34.673 1.00 94.69 70 PRO A N 1
ATOM 557 C CA . PRO A 1 70 ? -19.978 13.122 35.019 1.00 94.69 70 PRO A CA 1
ATOM 558 C C . PRO A 1 70 ? -20.163 14.063 33.814 1.00 94.69 70 PRO A C 1
ATOM 560 O O . PRO A 1 70 ? -19.289 14.124 32.943 1.00 94.69 70 PRO A O 1
ATOM 563 N N . PRO A 1 71 ? -21.232 14.885 33.792 1.00 94.75 71 PRO A N 1
ATOM 564 C CA . PRO A 1 71 ? -21.493 15.825 32.701 1.00 94.75 71 PRO A CA 1
ATOM 565 C C . PRO A 1 71 ? -20.308 16.733 32.350 1.00 94.75 71 PRO A C 1
ATOM 567 O O . PRO A 1 71 ? -20.057 16.957 31.174 1.00 94.75 71 PRO A O 1
ATOM 570 N N . THR A 1 72 ? -19.526 17.177 33.339 1.00 93.69 72 THR A N 1
ATOM 571 C CA . THR A 1 72 ? -18.326 18.003 33.118 1.00 93.69 72 THR A CA 1
ATOM 572 C C . THR A 1 72 ? -17.260 17.298 32.279 1.00 93.69 72 THR A C 1
ATOM 574 O O . THR A 1 72 ? -16.735 17.898 31.351 1.00 93.69 72 THR A O 1
ATOM 577 N N . ALA A 1 73 ? -16.989 16.012 32.529 1.00 95.56 73 ALA A N 1
ATOM 578 C CA . ALA A 1 73 ? -16.039 15.234 31.731 1.00 95.56 73 ALA A CA 1
ATOM 579 C C . ALA A 1 73 ? -16.561 14.966 30.306 1.00 95.56 73 ALA A C 1
ATOM 581 O O . ALA A 1 73 ? -15.779 14.889 29.361 1.00 95.56 73 ALA A O 1
ATOM 582 N N . ILE A 1 74 ? -17.883 14.850 30.137 1.00 97.31 74 ILE A N 1
ATOM 583 C CA . ILE A 1 74 ? -18.519 14.771 28.815 1.00 97.31 74 ILE A CA 1
ATOM 584 C C . ILE A 1 74 ? -18.377 16.103 28.063 1.00 97.31 74 ILE A C 1
ATOM 586 O O . ILE A 1 74 ? -18.062 16.098 26.875 1.00 97.31 74 ILE A O 1
ATOM 590 N N . ASP A 1 75 ? -18.574 17.235 28.739 1.00 96.19 75 ASP A N 1
ATOM 591 C CA . ASP A 1 75 ? -18.443 18.567 28.141 1.00 96.19 75 ASP A CA 1
ATOM 592 C C . ASP A 1 75 ? -16.981 18.903 27.794 1.00 96.19 75 ASP A C 1
ATOM 594 O O . ASP A 1 75 ? -16.726 19.427 26.709 1.00 96.19 75 ASP A O 1
ATOM 598 N N . ASP A 1 76 ? -16.014 18.488 28.622 1.00 95.69 76 ASP A N 1
ATOM 599 C CA . ASP A 1 76 ? -14.580 18.513 28.291 1.00 95.69 76 ASP A CA 1
ATOM 600 C C . ASP A 1 76 ? -14.272 17.664 27.043 1.00 95.69 76 ASP A C 1
ATOM 602 O O . ASP A 1 76 ? -13.522 18.097 26.164 1.00 95.69 76 ASP A O 1
ATOM 606 N N . ALA A 1 77 ? -14.873 16.472 26.916 1.00 97.12 77 ALA A N 1
ATOM 607 C CA . ALA A 1 77 ? -14.694 15.620 25.738 1.00 97.12 77 ALA A CA 1
ATOM 608 C C . ALA A 1 77 ? -15.289 16.241 24.463 1.00 97.12 77 ALA A C 1
ATOM 610 O O . ALA A 1 77 ? -14.666 16.189 23.400 1.00 97.12 77 ALA A O 1
ATOM 611 N N . VAL A 1 78 ? -16.469 16.866 24.558 1.00 97.38 78 VAL A N 1
ATOM 612 C CA . VAL A 1 78 ? -17.073 17.636 23.458 1.00 97.38 78 VAL A CA 1
ATOM 613 C C . VAL A 1 78 ? -16.176 18.815 23.073 1.00 97.38 78 VAL A C 1
ATOM 615 O O . VAL A 1 78 ? -15.912 19.015 21.886 1.00 97.38 78 VAL A O 1
ATOM 618 N N . ALA A 1 79 ? -15.666 19.575 24.045 1.00 96.38 79 ALA A N 1
ATOM 619 C CA . ALA A 1 79 ? -14.759 20.691 23.792 1.00 96.38 79 ALA A CA 1
ATOM 620 C C . ALA A 1 79 ? -13.483 20.222 23.069 1.00 96.38 79 ALA A C 1
ATOM 622 O O . ALA A 1 79 ? -13.156 20.733 21.998 1.00 96.38 79 ALA A O 1
ATOM 623 N N . ALA A 1 80 ? -12.817 19.182 23.576 1.00 96.12 80 ALA A N 1
ATOM 624 C CA . ALA A 1 80 ? -11.615 18.615 22.964 1.00 96.12 80 ALA A CA 1
ATOM 625 C C . ALA A 1 80 ? -11.847 18.057 21.544 1.00 96.12 80 ALA A C 1
ATOM 627 O O . ALA A 1 80 ? -10.947 18.130 20.710 1.00 96.12 80 ALA A O 1
ATOM 628 N N . LEU A 1 81 ? -13.047 17.545 21.235 1.00 96.06 81 LEU A N 1
ATOM 629 C CA . LEU A 1 81 ? -13.417 17.077 19.890 1.00 96.06 81 LEU A CA 1
ATOM 630 C C . LEU A 1 81 ? -13.871 18.190 18.932 1.00 96.06 81 LEU A C 1
ATOM 632 O O . LEU A 1 81 ? -13.926 17.949 17.727 1.00 96.06 81 LEU A O 1
ATOM 636 N N . THR A 1 82 ? -14.183 19.390 19.426 1.00 94.56 82 THR A N 1
ATOM 637 C CA . THR A 1 82 ? -14.659 20.530 18.613 1.00 94.56 82 THR A CA 1
ATOM 638 C C . THR A 1 82 ? -13.653 21.681 18.507 1.00 94.56 82 THR A C 1
ATOM 640 O O . THR A 1 82 ? -13.829 22.565 17.670 1.00 94.56 82 THR A O 1
ATOM 643 N N . GLN A 1 83 ? -12.584 21.679 19.309 1.00 90.44 83 GLN A N 1
ATOM 644 C CA . GLN A 1 83 ? -11.601 22.761 19.364 1.00 90.44 83 GLN A CA 1
ATOM 645 C C . GLN A 1 83 ? -10.866 22.964 18.026 1.00 90.44 83 GLN A C 1
ATOM 647 O O . GLN A 1 83 ? -10.053 22.137 17.607 1.00 90.44 83 GLN A O 1
ATOM 652 N N . HIS A 1 84 ? -11.075 24.118 17.387 1.00 88.56 84 HIS A N 1
ATOM 653 C CA . HIS A 1 84 ? -10.252 24.555 16.261 1.00 88.56 84 HIS A CA 1
ATOM 654 C C . HIS A 1 84 ? -9.054 25.384 16.745 1.00 88.56 84 HIS A C 1
ATOM 656 O O . HIS A 1 84 ? -9.207 26.493 17.250 1.00 88.56 84 HIS A O 1
ATOM 662 N N . ASP A 1 85 ? -7.854 24.836 16.561 1.00 90.25 85 ASP A N 1
ATOM 663 C CA . ASP A 1 85 ? -6.577 25.537 16.735 1.00 90.25 85 ASP A CA 1
ATOM 664 C C . ASP A 1 85 ? -6.111 26.106 15.375 1.00 90.25 85 ASP A C 1
ATOM 666 O O . ASP A 1 85 ? -5.685 25.317 14.529 1.00 90.25 85 ASP A O 1
ATOM 670 N N . PRO A 1 86 ? -6.175 27.429 15.124 1.00 85.56 86 PRO A N 1
ATOM 671 C CA . PRO A 1 86 ? -5.862 28.011 13.815 1.00 85.56 86 PRO A CA 1
ATOM 672 C C . PRO A 1 86 ? -4.361 28.019 13.472 1.00 85.56 86 PRO A C 1
ATOM 674 O O . PRO A 1 86 ? -4.005 28.407 12.357 1.00 85.56 86 PRO A O 1
ATOM 677 N N . THR A 1 87 ? -3.488 27.615 14.407 1.00 89.81 87 THR A N 1
ATOM 678 C CA . THR A 1 87 ? -2.034 27.486 14.189 1.00 89.81 87 THR A CA 1
ATOM 679 C C . THR A 1 87 ? -1.644 26.142 13.570 1.00 89.81 87 THR A C 1
ATOM 681 O O . THR A 1 87 ? -0.548 26.002 13.025 1.00 89.81 87 THR A O 1
ATOM 684 N N . ARG A 1 88 ? -2.542 25.150 13.628 1.00 90.94 88 ARG A N 1
ATOM 685 C CA . ARG A 1 88 ? -2.363 23.832 13.011 1.00 90.94 88 ARG A CA 1
ATOM 686 C C . ARG A 1 88 ? -2.947 23.812 11.605 1.00 90.94 88 ARG A C 1
ATOM 688 O O . ARG A 1 88 ? -3.935 24.479 11.319 1.00 90.94 88 ARG A O 1
ATOM 695 N N . SER A 1 89 ? -2.351 22.981 10.761 1.00 91.25 89 SER A N 1
ATOM 696 C CA . SER A 1 89 ? -2.912 22.600 9.465 1.00 91.25 89 SER A CA 1
ATOM 697 C C . SER A 1 89 ? -3.969 21.503 9.599 1.00 91.25 89 SER A C 1
ATOM 699 O O . SER A 1 89 ? -3.873 20.642 10.482 1.00 91.25 89 SER A O 1
ATOM 701 N N . LEU A 1 90 ? -4.876 21.451 8.621 1.00 92.69 90 LEU A N 1
ATOM 702 C CA . LEU A 1 90 ? -5.840 20.378 8.360 1.00 92.69 90 LEU A CA 1
ATOM 703 C C . LEU A 1 90 ? -5.343 18.969 8.739 1.00 92.69 90 LEU A C 1
ATOM 705 O O . LEU A 1 90 ? -6.048 18.206 9.400 1.00 92.69 90 LEU A O 1
ATOM 709 N N . VAL A 1 91 ? -4.127 18.599 8.321 1.00 93.44 91 VAL A N 1
ATOM 710 C CA . VAL A 1 91 ? -3.570 17.247 8.522 1.00 93.44 91 VAL A CA 1
ATOM 711 C C . VAL A 1 91 ? -3.157 17.009 9.980 1.00 93.44 91 VAL A C 1
ATOM 713 O O . VAL A 1 91 ? -3.280 15.889 10.477 1.00 93.44 91 VAL A O 1
ATOM 716 N N . GLN A 1 92 ? -2.715 18.048 10.693 1.00 93.69 92 GLN A N 1
ATOM 717 C CA . GLN A 1 92 ? -2.382 17.975 12.120 1.00 93.69 92 GLN A CA 1
ATOM 718 C C . GLN A 1 92 ? -3.643 17.878 12.988 1.00 93.69 92 GLN A C 1
ATOM 720 O O . GLN A 1 92 ? -3.659 17.072 13.921 1.00 93.69 92 GLN A O 1
ATOM 725 N N . HIS A 1 93 ? -4.714 18.616 12.660 1.00 95.12 93 HIS A N 1
ATOM 726 C CA . HIS A 1 93 ? -6.034 18.383 13.264 1.00 95.12 93 HIS A CA 1
ATOM 727 C C . HIS A 1 93 ? -6.500 16.956 12.991 1.00 95.12 93 HIS A C 1
ATOM 729 O O . HIS A 1 93 ? -6.815 16.230 13.928 1.00 95.12 93 HIS A O 1
ATOM 735 N N . ASN A 1 94 ? -6.463 16.517 11.731 1.00 96.69 94 ASN A N 1
ATOM 736 C CA . ASN A 1 94 ? -6.967 15.207 11.322 1.00 96.69 94 ASN A CA 1
ATOM 737 C C . ASN A 1 94 ? -6.221 14.031 11.975 1.00 96.69 94 ASN A C 1
ATOM 739 O O . ASN A 1 94 ? -6.852 13.043 12.351 1.00 96.69 94 ASN A O 1
ATOM 743 N N . ARG A 1 95 ? -4.908 14.156 12.210 1.00 95.62 95 ARG A N 1
ATOM 744 C CA . ARG A 1 95 ? -4.127 13.189 13.001 1.00 95.62 95 ARG A CA 1
ATOM 745 C C . ARG A 1 95 ? -4.523 13.187 14.481 1.00 95.62 95 ARG A C 1
ATOM 747 O O . ARG A 1 95 ? -4.671 12.115 15.061 1.00 95.62 95 ARG A O 1
ATOM 754 N N . GLY A 1 96 ? -4.714 14.365 15.082 1.00 95.50 96 GLY A N 1
ATOM 755 C CA . GLY A 1 96 ? -5.129 14.499 16.483 1.00 95.50 96 GLY A CA 1
ATOM 756 C C . GLY A 1 96 ? -6.540 13.962 16.741 1.00 95.50 96 GLY A C 1
ATOM 757 O O . GLY A 1 96 ? -6.741 13.158 17.650 1.00 95.50 96 GLY A O 1
ATOM 758 N N . PHE A 1 97 ? -7.505 14.336 15.899 1.00 97.12 97 PHE A N 1
ATOM 759 C CA . PHE A 1 97 ? -8.875 13.838 15.981 1.00 97.12 97 PHE A CA 1
ATOM 760 C C . PHE A 1 97 ? -8.968 12.342 15.662 1.00 97.12 97 PHE A C 1
ATOM 762 O O . PHE A 1 97 ? -9.708 11.644 16.345 1.00 97.12 97 PHE A O 1
ATOM 769 N N . HIS A 1 98 ? -8.192 11.803 14.709 1.00 96.88 98 HIS A N 1
ATOM 770 C CA . HIS A 1 98 ? -8.163 10.351 14.467 1.00 96.88 98 HIS A CA 1
ATOM 771 C C . HIS A 1 98 ? -7.630 9.559 15.668 1.00 96.88 98 HIS A C 1
ATOM 773 O O . HIS A 1 98 ? -8.193 8.516 15.996 1.00 96.88 98 HIS A O 1
ATOM 779 N N . ALA A 1 99 ? -6.609 10.069 16.365 1.00 95.44 99 ALA A N 1
ATOM 780 C CA . ALA A 1 99 ? -6.136 9.461 17.607 1.00 95.44 99 ALA A CA 1
ATOM 781 C C . ALA A 1 99 ? -7.231 9.462 18.688 1.00 95.44 99 ALA A C 1
ATOM 783 O O . ALA A 1 99 ? -7.527 8.409 19.243 1.00 95.44 99 ALA A O 1
ATOM 784 N N . MET A 1 100 ? -7.906 10.595 18.920 1.00 97.19 100 MET A N 1
ATOM 785 C CA . MET A 1 100 ? -9.001 10.682 19.902 1.00 97.19 100 MET A CA 1
ATOM 786 C C . MET A 1 100 ? -10.239 9.848 19.524 1.00 97.19 100 MET A C 1
ATOM 788 O O . MET A 1 100 ? -10.911 9.307 20.398 1.00 97.19 100 MET A O 1
ATOM 792 N N . LEU A 1 101 ? -10.525 9.690 18.228 1.00 96.69 101 LEU A N 1
ATOM 793 C CA . LEU A 1 101 ? -11.575 8.800 17.722 1.00 96.69 101 LEU A CA 1
ATOM 794 C C . LEU A 1 101 ? -11.282 7.319 17.996 1.00 96.69 101 LEU A C 1
ATOM 796 O O . LEU A 1 101 ? -12.211 6.560 18.258 1.00 96.69 101 LEU A O 1
ATOM 800 N N . ARG A 1 102 ? -10.010 6.909 17.900 1.00 94.94 102 ARG A N 1
ATOM 801 C CA . ARG A 1 102 ? -9.561 5.513 18.032 1.00 94.94 102 ARG A CA 1
ATOM 802 C C . ARG A 1 102 ? -9.274 5.114 19.481 1.00 94.94 102 ARG A C 1
ATOM 804 O O . ARG A 1 102 ? -9.716 4.059 19.918 1.00 94.94 102 ARG A O 1
ATOM 811 N N . ASP A 1 103 ? -8.522 5.944 20.199 1.00 93.94 103 ASP A N 1
ATOM 812 C CA . ASP A 1 103 ? -7.988 5.643 21.534 1.00 93.94 103 ASP A CA 1
ATOM 813 C C . ASP A 1 103 ? -8.846 6.243 22.669 1.00 93.94 103 ASP A C 1
ATOM 815 O O . ASP A 1 103 ? -8.649 5.904 23.837 1.00 93.94 103 ASP A O 1
ATOM 819 N N . GLY A 1 104 ? -9.803 7.114 22.324 1.00 96.00 104 GLY A N 1
ATOM 820 C CA . GLY A 1 104 ? -10.628 7.895 23.247 1.00 96.00 104 GLY A CA 1
ATOM 821 C C . GLY A 1 104 ? -10.066 9.292 23.544 1.00 96.00 104 GLY A C 1
ATOM 822 O O . GLY A 1 104 ? -8.930 9.623 23.200 1.00 96.00 104 GLY A O 1
ATOM 823 N N . VAL A 1 105 ? -10.893 10.137 24.163 1.00 97.44 105 VAL A N 1
ATOM 824 C CA . VAL A 1 105 ? -10.537 11.515 24.540 1.00 97.44 105 VAL A CA 1
ATOM 825 C C . VAL A 1 105 ? -10.046 11.551 25.993 1.00 97.44 105 VAL A C 1
ATOM 827 O O . VAL A 1 105 ? -10.790 11.118 26.876 1.00 97.44 105 VAL A O 1
ATOM 830 N N . PRO A 1 106 ? -8.851 12.092 26.291 1.00 96.12 106 PRO A N 1
ATOM 831 C CA . PRO A 1 106 ? -8.324 12.109 27.652 1.00 96.12 106 PRO A CA 1
ATOM 832 C C . PRO A 1 106 ? -9.052 13.147 28.514 1.00 96.12 106 PRO A C 1
ATOM 834 O O . PRO A 1 106 ? -8.809 14.346 28.393 1.00 96.12 106 PRO A O 1
ATOM 837 N N . VAL A 1 107 ? -9.912 12.677 29.418 1.00 95.50 107 VAL A N 1
ATOM 838 C CA . VAL A 1 107 ? -10.733 13.513 30.313 1.00 95.50 107 VAL A CA 1
ATOM 839 C C . VAL A 1 107 ? -10.284 13.400 31.766 1.00 95.50 107 VAL A C 1
ATOM 841 O O . VAL A 1 107 ? -9.775 12.359 32.192 1.00 95.50 107 VAL A O 1
ATOM 844 N N . ARG A 1 108 ? -10.480 14.470 32.545 1.00 93.81 108 ARG A N 1
ATOM 845 C CA . ARG A 1 108 ? -10.111 14.555 33.967 1.00 93.81 108 ARG A CA 1
ATOM 846 C C . ARG A 1 108 ? -11.233 15.193 34.774 1.00 93.81 108 ARG A C 1
ATOM 848 O O . ARG A 1 108 ? -11.723 16.246 34.403 1.00 93.81 108 ARG A O 1
ATOM 855 N N . TRP A 1 109 ? -11.597 14.597 35.904 1.00 92.88 109 TRP A N 1
ATOM 856 C CA . TRP A 1 109 ? -12.635 15.133 36.790 1.00 92.88 109 TRP A CA 1
ATOM 857 C C . TRP A 1 109 ? -12.317 14.835 38.253 1.00 92.88 109 TRP A C 1
ATOM 859 O O . TRP A 1 109 ? -11.453 14.011 38.550 1.00 92.88 109 TRP A O 1
ATOM 869 N N . ARG A 1 110 ? -13.014 15.494 39.183 1.00 90.81 110 ARG A N 1
ATOM 870 C CA . ARG A 1 110 ? -13.019 15.086 40.593 1.00 90.81 110 ARG A CA 1
ATOM 871 C C . ARG A 1 110 ? -14.228 14.202 40.864 1.00 90.81 110 ARG A C 1
ATOM 873 O O . ARG A 1 110 ? -15.335 14.556 40.466 1.00 90.81 110 ARG A O 1
ATOM 880 N N . ASP A 1 111 ? -14.012 13.065 41.514 1.00 87.69 111 ASP A N 1
ATOM 881 C CA . ASP A 1 111 ? -15.105 12.214 41.986 1.00 87.69 111 ASP A CA 1
ATOM 882 C C . ASP A 1 111 ? -15.787 12.788 43.245 1.00 87.69 111 ASP A C 1
ATOM 884 O O . ASP A 1 111 ? -15.407 13.843 43.758 1.00 87.69 111 ASP A O 1
ATOM 888 N N . ALA A 1 112 ? -16.806 12.091 43.754 1.00 85.00 112 ALA A N 1
ATOM 889 C CA . ALA A 1 112 ? -17.558 12.508 44.940 1.00 85.00 112 ALA A CA 1
ATOM 890 C C . ALA A 1 112 ? -16.721 12.548 46.239 1.00 85.00 112 ALA A C 1
ATOM 892 O O . ALA A 1 112 ? -17.139 13.177 47.206 1.00 85.00 112 ALA A O 1
ATOM 893 N N . ALA A 1 113 ? -15.536 11.924 46.263 1.00 88.31 113 ALA A N 1
ATOM 894 C CA . ALA A 1 113 ? -14.562 12.027 47.354 1.00 88.31 113 ALA A CA 1
ATOM 895 C C . ALA A 1 113 ? -13.506 13.127 47.097 1.00 88.31 113 ALA A C 1
ATOM 897 O O . ALA A 1 113 ? -12.508 13.224 47.813 1.00 88.31 113 ALA A O 1
ATOM 898 N N . GLY A 1 114 ? -13.692 13.945 46.054 1.00 87.62 114 GLY A N 1
ATOM 899 C CA . GLY A 1 114 ? -12.784 15.014 45.642 1.00 87.62 114 GLY A CA 1
ATOM 900 C C . GLY A 1 114 ? -11.508 14.535 44.938 1.00 87.62 114 GLY A C 1
ATOM 901 O O . GLY A 1 114 ? -10.673 15.376 44.581 1.00 87.62 114 GLY A O 1
ATOM 902 N N . GLN A 1 115 ? -11.331 13.227 44.719 1.00 91.06 115 GLN A N 1
ATOM 903 C CA . GLN A 1 115 ? -10.114 12.657 44.137 1.00 91.06 115 GLN A CA 1
ATOM 904 C C . GLN A 1 115 ? -10.073 12.912 42.629 1.00 91.06 115 GLN A C 1
ATOM 906 O O . GLN A 1 115 ? -11.080 12.766 41.936 1.00 91.06 115 GLN A O 1
ATOM 911 N N . LEU A 1 116 ? -8.900 13.281 42.105 1.00 92.69 116 LEU A N 1
ATOM 912 C CA . LEU A 1 116 ? -8.715 13.500 40.671 1.00 92.69 116 LEU A CA 1
ATOM 913 C C . LEU A 1 116 ? -8.679 12.152 39.934 1.00 92.69 116 LEU A C 1
ATOM 915 O O . LEU A 1 116 ? -7.751 11.363 40.109 1.00 92.69 116 LEU A O 1
ATOM 919 N N . ARG A 1 117 ? -9.675 11.912 39.083 1.00 92.75 117 ARG A N 1
ATOM 920 C CA . ARG A 1 117 ? -9.741 10.787 38.146 1.00 92.75 117 ARG A CA 1
ATOM 921 C C . ARG A 1 117 ? -9.306 11.236 36.753 1.00 92.75 117 ARG A C 1
ATOM 923 O O . ARG A 1 117 ? -9.481 12.395 36.377 1.00 92.75 117 ARG A O 1
ATOM 930 N N . GLN A 1 118 ? -8.768 10.297 35.981 1.00 93.00 118 GLN A N 1
ATOM 931 C CA . GLN A 1 118 ? -8.507 10.442 34.551 1.00 93.00 118 GLN A CA 1
ATOM 932 C C . GLN A 1 118 ? -8.945 9.156 33.843 1.00 93.00 118 GLN A C 1
ATOM 934 O O . GLN A 1 118 ? -8.670 8.067 34.345 1.00 93.00 118 GLN A O 1
ATOM 939 N N . THR A 1 119 ? -9.575 9.271 32.674 1.00 94.38 119 THR A N 1
ATOM 940 C CA . THR A 1 119 ? -9.834 8.133 31.774 1.00 94.38 119 THR A CA 1
ATOM 941 C C . THR A 1 119 ? -9.793 8.579 30.309 1.00 94.38 119 THR A C 1
ATOM 943 O O . THR A 1 119 ? -9.563 9.756 30.025 1.00 94.38 119 THR A O 1
ATOM 946 N N . GLN A 1 120 ? -9.997 7.640 29.386 1.00 95.38 120 GLN A N 1
ATOM 947 C CA . GLN A 1 120 ? -10.228 7.913 27.968 1.00 95.38 120 GLN A CA 1
ATOM 948 C C . GLN A 1 120 ? -11.725 7.775 27.665 1.00 95.38 120 GLN A C 1
ATOM 950 O O . GLN A 1 120 ? -12.259 6.668 27.710 1.00 95.38 120 GLN A O 1
ATOM 955 N N . ALA A 1 121 ? -12.407 8.879 27.359 1.00 97.00 121 ALA A N 1
ATOM 956 C CA . ALA A 1 121 ? -13.812 8.863 26.964 1.00 97.00 121 ALA A CA 1
ATOM 957 C C . ALA A 1 121 ? -13.957 8.266 25.553 1.00 97.00 121 ALA A C 1
ATOM 959 O O . ALA A 1 121 ? -13.407 8.786 24.578 1.00 97.00 121 ALA A O 1
ATOM 960 N N . ARG A 1 122 ? -14.700 7.166 25.434 1.00 97.00 122 ARG A N 1
ATOM 961 C CA . ARG A 1 122 ? -14.976 6.455 24.184 1.00 97.00 122 ARG A CA 1
ATOM 962 C C . ARG A 1 122 ? -15.907 7.278 23.295 1.00 97.00 122 ARG A C 1
ATOM 964 O O . ARG A 1 122 ? -17.045 7.553 23.668 1.00 97.00 122 ARG A O 1
ATOM 971 N N . VAL A 1 123 ? -15.439 7.616 22.095 1.00 97.38 123 VAL A N 1
ATOM 972 C CA . VAL A 1 123 ? -16.210 8.387 21.097 1.00 97.38 123 VAL A CA 1
ATOM 973 C C . VAL A 1 123 ? -17.001 7.480 20.147 1.00 97.38 123 VAL A C 1
ATOM 975 O O . VAL A 1 123 ? -18.054 7.861 19.636 1.00 97.38 123 VAL A O 1
ATOM 978 N N . ILE A 1 124 ? -16.487 6.273 19.902 1.00 97.56 124 ILE A N 1
ATOM 979 C CA . ILE A 1 124 ? -17.024 5.278 18.970 1.00 97.56 124 ILE A CA 1
ATOM 980 C C . ILE A 1 124 ? -16.904 3.890 19.606 1.00 97.56 124 ILE A C 1
ATOM 982 O O . ILE A 1 124 ? -15.875 3.556 20.194 1.00 97.56 124 ILE A O 1
ATOM 986 N N . ASP A 1 125 ? -17.942 3.067 19.473 1.00 96.44 125 ASP A N 1
ATOM 987 C CA . ASP A 1 125 ? -17.875 1.646 19.812 1.00 96.44 125 ASP A CA 1
ATOM 988 C C . ASP A 1 125 ? -17.472 0.827 18.582 1.00 96.44 125 ASP A C 1
ATOM 990 O O . ASP A 1 125 ? -18.286 0.561 17.700 1.00 96.44 125 ASP A O 1
ATOM 994 N N . PHE A 1 126 ? -16.203 0.427 18.519 1.00 95.62 126 PHE A N 1
ATOM 995 C CA . PHE A 1 126 ? -15.669 -0.419 17.447 1.00 95.62 126 PHE A CA 1
ATOM 996 C C . PHE A 1 126 ? -16.065 -1.904 17.570 1.00 95.62 126 PHE A C 1
ATOM 998 O O . PHE A 1 126 ? -15.762 -2.685 16.668 1.00 95.62 126 PHE A O 1
ATOM 1005 N N . ARG A 1 127 ? -16.704 -2.323 18.674 1.00 92.06 127 ARG A N 1
ATOM 1006 C CA . ARG A 1 127 ? -17.076 -3.726 18.934 1.00 92.06 127 ARG A CA 1
ATOM 1007 C C . ARG A 1 127 ? -18.511 -4.018 18.542 1.00 92.06 127 ARG A C 1
ATOM 1009 O O . ARG A 1 127 ? -18.734 -4.985 17.818 1.00 92.06 127 ARG A O 1
ATOM 1016 N N . ASP A 1 128 ? -19.445 -3.173 18.968 1.00 94.69 128 ASP A N 1
ATOM 1017 C CA . ASP A 1 128 ? -20.821 -3.213 18.480 1.00 94.69 128 ASP A CA 1
ATOM 1018 C C . ASP A 1 128 ? -21.127 -1.968 17.630 1.00 94.69 128 ASP A C 1
ATOM 1020 O O . ASP A 1 128 ? -21.314 -0.872 18.168 1.00 94.69 128 ASP A O 1
ATOM 1024 N N . PRO A 1 129 ? -21.228 -2.111 16.294 1.00 94.00 129 PRO A N 1
ATOM 1025 C CA . PRO A 1 129 ? -21.645 -1.022 15.429 1.00 94.00 129 PRO A CA 1
ATOM 1026 C C . PRO A 1 129 ? -22.998 -0.421 15.827 1.00 94.00 129 PRO A C 1
ATOM 1028 O O . PRO A 1 129 ? -23.172 0.780 15.653 1.00 94.00 129 PRO A O 1
ATOM 1031 N N . LEU A 1 130 ? -23.935 -1.203 16.376 1.00 93.81 130 LEU A N 1
ATOM 1032 C CA . LEU A 1 130 ? -25.288 -0.748 16.720 1.00 93.81 130 LEU A CA 1
ATOM 1033 C C . LEU A 1 130 ? -25.310 0.278 17.864 1.00 93.81 130 LEU A C 1
ATOM 1035 O O . LEU A 1 130 ? -26.239 1.080 17.935 1.00 93.81 130 LEU A O 1
ATOM 1039 N N . ASN A 1 131 ? -24.260 0.336 18.690 1.00 95.94 131 ASN A N 1
ATOM 1040 C CA . ASN A 1 131 ? -24.089 1.373 19.712 1.00 95.94 131 ASN A CA 1
ATOM 1041 C C . ASN A 1 131 ? -23.743 2.758 19.127 1.00 95.94 131 ASN A C 1
ATOM 1043 O O . ASN A 1 131 ? -23.679 3.743 19.872 1.00 95.94 131 ASN A O 1
ATOM 1047 N N . ASN A 1 132 ? -23.540 2.872 17.809 1.00 97.62 132 ASN A N 1
ATOM 1048 C CA . ASN A 1 132 ? -23.207 4.112 17.109 1.00 97.62 132 ASN A CA 1
ATOM 1049 C C . ASN A 1 132 ? -24.359 4.571 16.207 1.00 97.62 132 ASN A C 1
ATOM 1051 O O . ASN A 1 132 ? -25.012 3.763 15.547 1.00 97.62 132 ASN A O 1
ATOM 1055 N N . ARG A 1 133 ? -24.570 5.889 16.128 1.00 97.19 133 ARG A N 1
ATOM 1056 C CA . ARG A 1 133 ? -25.545 6.494 15.213 1.00 97.19 133 ARG A CA 1
ATOM 1057 C C . ARG A 1 133 ? -24.868 6.838 13.887 1.00 97.19 133 ARG A C 1
ATOM 1059 O O . ARG A 1 133 ? -23.846 7.522 13.898 1.00 97.19 133 ARG A O 1
ATOM 1066 N N . PHE A 1 134 ? -25.448 6.382 12.779 1.00 98.25 134 PHE A N 1
ATOM 1067 C CA . PHE A 1 134 ? -24.962 6.591 11.411 1.00 98.25 134 PHE A CA 1
ATOM 1068 C C . PHE A 1 134 ? -25.964 7.460 10.650 1.00 98.25 134 PHE A C 1
ATOM 1070 O O . PHE A 1 134 ? -27.112 7.053 10.490 1.00 98.25 134 PHE A O 1
ATOM 1077 N N . LEU A 1 135 ? -25.538 8.639 10.193 1.00 97.94 135 LEU A N 1
ATOM 1078 C CA . LEU A 1 135 ? -26.403 9.640 9.563 1.00 97.94 135 LEU A CA 1
ATOM 1079 C C . LEU A 1 135 ? -25.762 10.176 8.278 1.00 97.94 135 LEU A C 1
ATOM 1081 O O . LEU A 1 135 ? -24.639 10.670 8.300 1.00 97.94 135 LEU A O 1
ATOM 1085 N N . ALA A 1 136 ? -26.479 10.099 7.166 1.00 97.38 136 ALA A N 1
ATOM 1086 C CA . ALA A 1 136 ? -26.091 10.615 5.864 1.00 97.38 136 ALA A CA 1
ATOM 1087 C C . ALA A 1 136 ? -26.870 11.910 5.573 1.00 97.38 136 ALA A C 1
ATOM 1089 O O . ALA A 1 136 ? -28.100 11.913 5.556 1.00 97.38 136 ALA A O 1
ATOM 1090 N N . VAL A 1 137 ? -26.159 13.020 5.364 1.00 96.50 137 VAL A N 1
ATOM 1091 C CA . VAL A 1 137 ? -26.751 14.350 5.151 1.00 96.50 137 VAL A CA 1
ATOM 1092 C C . VAL A 1 137 ? -26.457 14.842 3.736 1.00 96.50 137 VAL A C 1
ATOM 1094 O O . VAL A 1 137 ? -25.294 15.033 3.379 1.00 96.50 137 VAL A O 1
ATOM 1097 N N . ARG A 1 138 ? -27.508 15.063 2.942 1.00 94.75 138 ARG A N 1
ATOM 1098 C CA . ARG A 1 138 ? -27.447 15.569 1.561 1.00 94.75 138 ARG A CA 1
ATOM 1099 C C . ARG A 1 138 ? -27.447 17.094 1.499 1.00 94.75 138 ARG A C 1
ATOM 1101 O O . ARG A 1 138 ? -28.168 17.749 2.257 1.00 94.75 138 ARG A O 1
ATOM 1108 N N . GLU A 1 139 ? -26.701 17.625 0.535 1.00 91.62 139 GLU A N 1
ATOM 1109 C CA . GLU A 1 139 ? -26.624 19.045 0.163 1.00 91.62 139 GLU A CA 1
ATOM 1110 C C . GLU A 1 139 ? -26.343 19.989 1.350 1.00 91.62 139 GLU A C 1
ATOM 1112 O O . GLU A 1 139 ? -26.939 21.062 1.505 1.00 91.62 139 GLU A O 1
ATOM 1117 N N . LEU A 1 140 ? -25.408 19.577 2.211 1.00 93.81 140 LEU A N 1
ATOM 1118 C CA . LEU A 1 140 ? -25.054 20.267 3.448 1.00 93.81 140 LEU A CA 1
ATOM 1119 C C . LEU A 1 140 ? -24.289 21.567 3.161 1.00 93.81 140 LEU A C 1
ATOM 1121 O O . LEU A 1 140 ? -23.210 21.556 2.566 1.00 93.81 140 LEU A O 1
ATOM 1125 N N . LYS A 1 141 ? -24.818 22.704 3.624 1.00 94.38 141 LYS A N 1
ATOM 1126 C CA . LYS A 1 141 ? -24.166 24.014 3.483 1.00 94.38 141 LYS A CA 1
ATOM 1127 C C . LYS A 1 141 ? -23.137 24.249 4.595 1.00 94.38 141 LYS A C 1
ATOM 1129 O O . LYS A 1 141 ? -23.465 24.163 5.783 1.00 94.38 141 LYS A O 1
ATOM 1134 N N . ILE A 1 142 ? -21.913 24.596 4.194 1.00 94.44 142 ILE A N 1
ATOM 1135 C CA . ILE A 1 142 ? -20.771 24.850 5.083 1.00 94.44 142 ILE A CA 1
ATOM 1136 C C . ILE A 1 142 ? -20.153 26.222 4.758 1.00 94.44 142 ILE A C 1
ATOM 1138 O O . ILE A 1 142 ? -20.013 26.595 3.589 1.00 94.44 142 ILE A O 1
ATOM 1142 N N . THR A 1 143 ? -19.789 26.977 5.795 1.00 92.88 143 THR A N 1
ATOM 1143 C CA . THR A 1 143 ? -19.201 28.325 5.722 1.00 92.88 143 THR A CA 1
ATOM 1144 C C . THR A 1 143 ? -17.794 28.333 6.311 1.00 92.88 143 THR A C 1
ATOM 1146 O O . THR A 1 143 ? -17.591 27.869 7.428 1.00 92.88 143 THR A O 1
ATOM 1149 N N . GLY A 1 144 ? -16.829 28.904 5.589 1.00 90.19 144 GLY A N 1
ATOM 1150 C CA . GLY A 1 144 ? -15.445 29.035 6.043 1.00 90.19 144 GLY A CA 1
ATOM 1151 C C . GLY A 1 144 ? -15.269 29.821 7.345 1.00 90.19 144 GLY A C 1
ATOM 1152 O O . GLY A 1 144 ? -15.976 30.796 7.606 1.00 90.19 144 GLY A O 1
ATOM 1153 N N . LEU A 1 145 ? -14.287 29.397 8.148 1.00 87.50 145 LEU A N 1
ATOM 1154 C CA . LEU A 1 145 ? -13.932 30.028 9.426 1.00 87.50 145 LEU A CA 1
ATOM 1155 C C . LEU A 1 145 ? -13.000 31.242 9.263 1.00 87.50 145 LEU A C 1
ATOM 1157 O O . LEU A 1 145 ? -12.991 32.121 10.121 1.00 87.50 145 LEU A O 1
ATOM 1161 N N . ARG A 1 146 ? -12.210 31.294 8.181 1.00 82.69 146 ARG A N 1
ATOM 1162 C CA . ARG A 1 146 ? -11.315 32.421 7.865 1.00 82.69 146 ARG A CA 1
ATOM 1163 C C . ARG A 1 146 ? -12.073 33.517 7.101 1.00 82.69 146 ARG A C 1
ATOM 1165 O O . ARG A 1 146 ? -13.115 33.262 6.505 1.00 82.69 146 ARG A O 1
ATOM 1172 N N . THR A 1 147 ? -11.535 34.735 7.111 1.00 78.50 147 THR A N 1
ATOM 1173 C CA . THR A 1 147 ? -12.073 35.891 6.371 1.00 78.50 147 THR A CA 1
ATOM 1174 C C . THR A 1 147 ? -11.175 36.184 5.163 1.00 78.50 147 THR A C 1
ATOM 1176 O O . THR A 1 147 ? -9.966 36.290 5.365 1.00 78.50 147 THR A O 1
ATOM 1179 N N . PRO A 1 148 ? -11.712 36.368 3.938 1.00 79.50 148 PRO A N 1
ATOM 1180 C CA . PRO A 1 148 ? -13.128 36.291 3.554 1.00 79.50 148 PRO A CA 1
ATOM 1181 C C . PRO A 1 148 ? -13.690 34.864 3.657 1.00 79.50 148 PRO A C 1
ATOM 1183 O O . PRO A 1 148 ? -13.051 33.909 3.228 1.00 79.50 148 PRO A O 1
ATOM 1186 N N . SER A 1 149 ? -14.896 34.726 4.218 1.00 79.12 149 SER A N 1
ATOM 1187 C CA . SER A 1 149 ? -15.518 33.416 4.451 1.00 79.12 149 SER A CA 1
ATOM 1188 C C . SER A 1 149 ? -16.290 32.944 3.223 1.00 79.12 149 SER A C 1
ATOM 1190 O O . SER A 1 149 ? -17.335 33.489 2.862 1.00 79.12 149 SER A O 1
ATOM 1192 N N . TYR A 1 150 ? -15.781 31.899 2.574 1.00 86.06 150 TYR A N 1
ATOM 1193 C CA . TYR A 1 150 ? -16.450 31.284 1.434 1.00 86.06 150 TYR A CA 1
ATOM 1194 C C . TYR A 1 150 ? -17.500 30.269 1.885 1.00 86.06 150 TYR A C 1
ATOM 1196 O O . TYR A 1 150 ? -17.290 29.491 2.813 1.00 86.06 150 TYR A O 1
ATOM 1204 N N . ASN A 1 151 ? -18.631 30.246 1.183 1.00 88.00 151 ASN A N 1
ATOM 1205 C CA . ASN A 1 151 ? -19.611 29.173 1.305 1.00 88.00 151 ASN A CA 1
ATOM 1206 C C . ASN A 1 151 ? -19.305 28.069 0.285 1.00 88.00 151 ASN A C 1
ATOM 1208 O O . ASN A 1 151 ? -18.919 28.352 -0.856 1.00 88.00 151 ASN A O 1
ATOM 1212 N N . ARG A 1 152 ? -19.538 26.819 0.684 1.00 91.56 152 ARG A N 1
ATOM 1213 C CA . ARG A 1 152 ? -19.626 25.646 -0.194 1.00 91.56 152 ARG A CA 1
ATOM 1214 C C . ARG A 1 152 ? -20.830 24.793 0.224 1.00 91.56 152 ARG A C 1
ATOM 1216 O O . ARG A 1 152 ? -21.386 24.968 1.311 1.00 91.56 152 ARG A O 1
ATOM 1223 N N . ARG A 1 153 ? -21.261 23.906 -0.668 1.00 90.44 153 ARG A N 1
ATOM 1224 C CA . ARG A 1 153 ? -22.340 22.941 -0.443 1.00 90.44 153 ARG A CA 1
ATOM 1225 C C . ARG A 1 153 ? -21.764 21.564 -0.746 1.00 90.44 153 ARG A C 1
ATOM 1227 O O . ARG A 1 153 ? -21.121 21.412 -1.777 1.00 90.44 153 ARG A O 1
ATOM 1234 N N . ALA A 1 154 ? -21.906 20.633 0.185 1.00 91.19 154 ALA A N 1
ATOM 1235 C CA . ALA A 1 154 ? -21.380 19.282 0.074 1.00 91.19 154 ALA A CA 1
ATOM 1236 C C . ALA A 1 154 ? -22.508 18.338 -0.346 1.00 91.19 154 ALA A C 1
ATOM 1238 O O . ALA A 1 154 ? -23.507 18.255 0.371 1.00 91.19 154 ALA A O 1
ATOM 1239 N N . ASP A 1 155 ? -22.336 17.631 -1.467 1.00 91.31 155 ASP A N 1
ATOM 1240 C CA . ASP A 1 155 ? -23.382 16.779 -2.051 1.00 91.31 155 ASP A CA 1
ATOM 1241 C C . ASP A 1 155 ? -23.911 15.760 -1.026 1.00 91.31 155 ASP A C 1
ATOM 1243 O O . ASP A 1 155 ? -25.122 15.617 -0.849 1.00 91.31 155 ASP A O 1
ATOM 1247 N N . LEU A 1 156 ? -23.004 15.079 -0.310 1.00 94.12 156 LEU A N 1
ATOM 1248 C CA . LEU A 1 156 ? -23.349 14.090 0.710 1.00 94.12 156 LEU A CA 1
ATOM 1249 C C . LEU A 1 156 ? -22.244 13.937 1.777 1.00 94.12 156 LEU A C 1
ATOM 1251 O O . LEU A 1 156 ? -21.105 13.574 1.478 1.00 94.12 156 LEU A O 1
ATOM 1255 N N . VAL A 1 157 ? -22.584 14.167 3.050 1.00 96.94 157 VAL A N 1
ATOM 1256 C CA . VAL A 1 157 ? -21.673 14.023 4.203 1.00 96.94 157 VAL A CA 1
ATOM 1257 C C . VAL A 1 157 ? -22.197 12.957 5.163 1.00 96.94 157 VAL A C 1
ATOM 1259 O O . VAL A 1 157 ? -23.337 13.007 5.615 1.00 96.94 157 VAL A O 1
ATOM 1262 N N . CYS A 1 158 ? -21.351 11.982 5.478 1.00 97.88 158 CYS A N 1
ATOM 1263 C CA . CYS A 1 158 ? -21.668 10.827 6.308 1.00 97.88 158 CYS A CA 1
ATOM 1264 C C . CYS A 1 158 ? -21.057 10.978 7.708 1.00 97.88 158 CYS A C 1
ATOM 1266 O O . CYS A 1 158 ? -19.833 11.006 7.885 1.00 97.88 158 CYS A O 1
ATOM 1268 N N . PHE A 1 159 ? -21.935 11.038 8.703 1.00 98.38 159 PHE A N 1
ATOM 1269 C CA . PHE A 1 159 ? -21.637 11.225 10.113 1.00 98.38 159 PHE A CA 1
ATOM 1270 C C . PHE A 1 159 ? -21.708 9.913 10.894 1.00 98.38 159 PHE A C 1
ATOM 1272 O O . PHE A 1 159 ? -22.624 9.112 10.702 1.00 98.38 159 PHE A O 1
ATOM 1279 N N . VAL A 1 160 ? -20.787 9.741 11.843 1.00 98.38 160 VAL A N 1
ATOM 1280 C CA . VAL A 1 160 ? -20.879 8.714 12.891 1.00 98.38 160 VAL A CA 1
ATOM 1281 C C . VAL A 1 160 ? -20.803 9.415 14.239 1.00 98.38 160 VAL A C 1
ATOM 1283 O O . VAL A 1 160 ? -19.873 10.185 14.468 1.00 98.38 160 VAL A O 1
ATOM 1286 N N . ASN A 1 161 ? -21.790 9.196 15.112 1.00 97.94 161 ASN A N 1
ATOM 1287 C CA . ASN A 1 161 ? -21.894 9.868 16.418 1.00 97.94 161 ASN A CA 1
ATOM 1288 C C . ASN A 1 161 ? -21.715 11.404 16.316 1.00 97.94 161 ASN A C 1
ATOM 1290 O O . ASN A 1 161 ? -21.008 12.018 17.107 1.00 97.94 161 ASN A O 1
ATOM 1294 N N . GLY A 1 162 ? -22.317 12.020 15.292 1.00 96.88 162 GLY A N 1
ATOM 1295 C CA . GLY A 1 162 ? -22.249 13.465 15.038 1.00 96.88 162 GLY A CA 1
ATOM 1296 C C . GLY A 1 162 ? -20.933 13.993 14.444 1.00 96.88 162 GLY A C 1
ATOM 1297 O O . GLY A 1 162 ? -20.831 15.193 14.196 1.00 96.88 162 GLY A O 1
ATOM 1298 N N . LEU A 1 163 ? -19.939 13.140 14.168 1.00 98.06 163 LEU A N 1
ATOM 1299 C CA . LEU A 1 163 ? -18.643 13.540 13.599 1.00 98.06 163 LEU A CA 1
ATOM 1300 C C . LEU A 1 163 ? -18.572 13.262 12.083 1.00 98.06 163 LEU A C 1
ATOM 1302 O O . LEU A 1 163 ? -18.933 12.157 11.670 1.00 98.06 163 LEU A O 1
ATOM 1306 N N . PRO A 1 164 ? -18.114 14.217 11.244 1.00 97.56 164 PRO A N 1
ATOM 1307 C CA . PRO A 1 164 ? -18.091 14.084 9.782 1.00 97.56 164 PRO A CA 1
ATOM 1308 C C . PRO A 1 164 ? -16.956 13.152 9.327 1.00 97.56 164 PRO A C 1
ATOM 1310 O O . PRO A 1 164 ? -15.817 13.578 9.123 1.00 97.56 164 PRO A O 1
ATOM 1313 N N . LEU A 1 165 ? -17.248 11.856 9.179 1.00 97.81 165 LEU A N 1
ATOM 1314 C CA . LEU A 1 165 ? -16.218 10.845 8.917 1.00 97.81 165 LEU A CA 1
ATOM 1315 C C . LEU A 1 165 ? -16.009 10.543 7.433 1.00 97.81 165 LEU A C 1
ATOM 1317 O O . LEU A 1 165 ? -14.875 10.279 7.043 1.00 97.81 165 LEU A O 1
ATOM 1321 N N . VAL A 1 166 ? -17.041 10.586 6.589 1.00 97.88 166 VAL A N 1
ATOM 1322 C CA . VAL A 1 166 ? -16.866 10.387 5.139 1.00 97.88 166 VAL A CA 1
ATOM 1323 C C . VAL A 1 166 ? -17.530 11.520 4.374 1.00 97.88 166 VAL A C 1
ATOM 1325 O O . VAL A 1 166 ? -18.676 11.873 4.630 1.00 97.88 166 VAL A O 1
ATOM 1328 N N . PHE A 1 167 ? -16.788 12.093 3.434 1.00 96.12 167 PHE A N 1
ATOM 1329 C CA . PHE A 1 167 ? -17.268 13.121 2.516 1.00 96.12 167 PHE A CA 1
ATOM 1330 C C . PHE A 1 167 ? -17.442 12.472 1.144 1.00 96.12 167 PHE A C 1
ATOM 1332 O O . PHE A 1 167 ? -16.540 11.757 0.700 1.00 96.12 167 PHE A O 1
ATOM 1339 N N . ILE A 1 168 ? -18.582 12.678 0.491 1.00 94.81 168 ILE A N 1
ATOM 1340 C CA . ILE A 1 168 ? -18.900 12.077 -0.803 1.00 94.81 168 ILE A CA 1
ATOM 1341 C C . ILE A 1 168 ? -19.236 13.204 -1.782 1.00 94.81 168 ILE A C 1
ATOM 1343 O O . ILE A 1 168 ? -20.270 13.853 -1.669 1.00 94.81 168 ILE A O 1
ATOM 1347 N N . GLU A 1 169 ? -18.336 13.417 -2.737 1.00 92.06 169 GLU A N 1
ATOM 1348 C CA . GLU A 1 169 ? -18.493 14.356 -3.848 1.00 92.06 169 GLU A CA 1
ATOM 1349 C C . GLU A 1 169 ? -19.019 13.586 -5.069 1.00 92.06 169 GLU A C 1
ATOM 1351 O O . GLU A 1 169 ? -18.457 12.560 -5.477 1.00 92.06 169 GLU A O 1
ATOM 1356 N N . LEU A 1 170 ? -20.104 14.069 -5.660 1.00 89.44 170 LEU A N 1
ATOM 1357 C CA . LEU A 1 170 ? -20.846 13.404 -6.728 1.00 89.44 170 LEU A CA 1
ATOM 1358 C C . LEU A 1 170 ? -20.851 14.272 -7.980 1.00 89.44 170 LEU A C 1
ATOM 1360 O O . LEU A 1 170 ? -20.685 15.472 -7.882 1.00 89.44 170 LEU A O 1
ATOM 1364 N N . LYS A 1 171 ? -20.988 13.692 -9.172 1.00 87.38 171 LYS A N 1
ATOM 1365 C CA . LYS A 1 171 ? -21.166 14.441 -10.427 1.00 87.38 171 LYS A CA 1
ATOM 1366 C C . LYS A 1 171 ? -22.159 13.732 -11.344 1.00 87.38 171 LYS A C 1
ATOM 1368 O O . LYS A 1 171 ? -22.346 12.519 -11.245 1.00 87.38 171 LYS A O 1
ATOM 1373 N N . ALA A 1 172 ? -22.782 14.470 -12.257 1.00 82.25 172 ALA A N 1
ATOM 1374 C CA . ALA A 1 172 ? -23.695 13.920 -13.250 1.00 82.25 172 ALA A CA 1
ATOM 1375 C C . ALA A 1 172 ? -23.024 12.799 -14.066 1.00 82.25 172 ALA A C 1
ATOM 1377 O O . ALA A 1 172 ? -21.834 12.860 -14.376 1.00 82.25 172 ALA A O 1
ATOM 1378 N N . VAL A 1 173 ? -23.794 11.773 -14.440 1.00 80.81 173 VAL A N 1
ATOM 1379 C CA . VAL A 1 173 ? -23.267 10.466 -14.893 1.00 80.81 173 VAL A CA 1
ATOM 1380 C C . VAL A 1 173 ? -22.346 10.540 -16.122 1.00 80.81 173 VAL A C 1
ATOM 1382 O O . VAL A 1 173 ? -21.441 9.723 -16.280 1.00 80.81 173 VAL A O 1
ATOM 1385 N N . TYR A 1 174 ? -22.533 11.545 -16.980 1.00 79.06 174 TYR A N 1
ATOM 1386 C CA . TYR A 1 174 ? -21.713 11.792 -18.172 1.00 79.06 174 TYR A CA 1
ATOM 1387 C C . TYR A 1 174 ? -20.387 12.531 -17.891 1.00 79.06 174 TYR A C 1
ATOM 1389 O O . TYR A 1 174 ? -19.562 12.670 -18.793 1.00 79.06 174 TYR A O 1
ATOM 1397 N N . VAL A 1 175 ? -20.162 13.018 -16.668 1.00 82.25 175 VAL A N 1
ATOM 1398 C CA . VAL A 1 175 ? -18.940 13.728 -16.262 1.00 82.25 175 VAL A CA 1
ATOM 1399 C C . VAL A 1 175 ? -17.873 12.723 -15.821 1.00 82.25 175 VAL A C 1
ATOM 1401 O O . VAL A 1 175 ? -18.159 11.731 -15.150 1.00 82.25 175 VAL A O 1
ATOM 1404 N N . ASN A 1 176 ? -16.612 12.974 -16.178 1.00 82.88 176 ASN A N 1
ATOM 1405 C CA . ASN A 1 176 ? -15.487 12.164 -15.712 1.00 82.88 176 ASN A CA 1
ATOM 1406 C C . ASN A 1 176 ? -15.239 12.412 -14.212 1.00 82.88 176 ASN A C 1
ATOM 1408 O O . ASN A 1 176 ? -15.034 13.554 -13.808 1.00 82.88 176 ASN A O 1
ATOM 1412 N N . VAL A 1 177 ? -15.178 11.345 -13.405 1.00 81.00 177 VAL A N 1
ATOM 1413 C CA . VAL A 1 177 ? -14.950 11.392 -11.943 1.00 81.00 177 VAL A CA 1
ATOM 1414 C C . VAL A 1 177 ? -13.717 12.226 -11.548 1.00 81.00 177 VAL A C 1
ATOM 1416 O O . VAL A 1 177 ? -13.700 12.831 -10.479 1.00 81.00 177 VAL A O 1
ATOM 1419 N N . ARG A 1 178 ? -12.702 12.336 -12.418 1.00 83.50 178 ARG A N 1
ATOM 1420 C CA . ARG A 1 178 ? -11.529 13.202 -12.201 1.00 83.50 178 ARG A CA 1
ATOM 1421 C C . ARG A 1 178 ? -11.896 14.681 -11.998 1.00 83.50 178 ARG A C 1
ATOM 1423 O O . ARG A 1 178 ? -11.244 15.357 -11.206 1.00 83.50 178 ARG A O 1
ATOM 1430 N N . ALA A 1 179 ? -12.955 15.170 -12.646 1.00 78.12 179 ALA A N 1
ATOM 1431 C CA . ALA A 1 179 ? -13.409 16.555 -12.516 1.00 78.12 179 ALA A CA 1
ATOM 1432 C C . ALA A 1 179 ? -13.920 16.888 -11.101 1.00 78.12 179 ALA A C 1
ATOM 1434 O O . ALA A 1 179 ? -13.734 18.013 -10.646 1.00 78.12 179 ALA A O 1
ATOM 1435 N N . ALA A 1 180 ? -14.482 15.914 -10.374 1.00 73.19 180 ALA A N 1
ATOM 1436 C CA . ALA A 1 180 ? -14.875 16.085 -8.971 1.00 73.19 180 ALA A CA 1
ATOM 1437 C C . ALA A 1 180 ? -13.657 16.400 -8.080 1.00 73.19 180 ALA A C 1
ATOM 1439 O O . ALA A 1 180 ? -13.678 17.329 -7.273 1.00 73.19 180 ALA A O 1
ATOM 1440 N N . TYR A 1 181 ? -12.558 15.665 -8.289 1.00 80.44 181 TYR A N 1
ATOM 1441 C CA . TYR A 1 181 ? -11.300 15.881 -7.575 1.00 80.44 181 TYR A CA 1
ATOM 1442 C C . TYR A 1 181 ? -10.616 17.199 -7.974 1.00 80.44 181 TYR A C 1
ATOM 1444 O O . TYR A 1 181 ? -10.128 17.926 -7.112 1.00 80.44 181 TYR A O 1
ATOM 1452 N N . GLU A 1 182 ? -10.551 17.511 -9.273 1.00 79.31 182 GLU A N 1
ATOM 1453 C CA . GLU A 1 182 ? -9.769 18.655 -9.762 1.00 79.31 182 GLU A CA 1
ATOM 1454 C C . GLU A 1 182 ? -10.496 20.002 -9.721 1.00 79.31 182 GLU A C 1
ATOM 1456 O O . GLU A 1 182 ? -9.807 21.009 -9.584 1.00 79.31 182 GLU A O 1
ATOM 1461 N N . GLY A 1 183 ? -11.830 20.027 -9.831 1.00 68.50 183 GLY A N 1
ATOM 1462 C CA . GLY A 1 183 ? -12.626 21.260 -9.881 1.00 68.50 183 GLY A CA 1
ATOM 1463 C C . GLY A 1 183 ? -13.274 21.679 -8.558 1.00 68.50 183 GLY A C 1
ATOM 1464 O O . GLY A 1 183 ? -13.420 22.873 -8.326 1.00 68.50 183 GLY A O 1
ATOM 1465 N N . ASN A 1 184 ? -13.633 20.727 -7.687 1.00 75.38 184 ASN A N 1
ATOM 1466 C CA . ASN A 1 184 ? -14.315 21.019 -6.418 1.00 75.38 184 ASN A CA 1
ATOM 1467 C C . ASN A 1 184 ? -13.466 20.643 -5.199 1.00 75.38 184 ASN A C 1
ATOM 1469 O O . ASN A 1 184 ? -13.217 21.475 -4.331 1.00 75.38 184 ASN A O 1
ATOM 1473 N N . LEU A 1 185 ? -12.995 19.395 -5.114 1.00 81.75 185 LEU A N 1
ATOM 1474 C CA . LEU A 1 185 ? -12.438 18.897 -3.854 1.00 81.75 185 LEU A CA 1
ATOM 1475 C C . LEU A 1 185 ? -11.138 19.602 -3.426 1.00 81.75 185 LEU A C 1
ATOM 1477 O O . LEU A 1 185 ? -10.918 19.795 -2.233 1.00 81.75 185 LEU A O 1
ATOM 1481 N N . LYS A 1 186 ? -10.293 20.020 -4.379 1.00 83.81 186 LYS A N 1
ATOM 1482 C CA . LYS A 1 186 ? -9.090 20.822 -4.085 1.00 83.81 186 LYS A CA 1
ATOM 1483 C C . LYS A 1 186 ? -9.428 22.144 -3.393 1.00 83.81 186 LYS A C 1
ATOM 1485 O O . LYS A 1 186 ? -8.817 22.441 -2.374 1.00 83.81 186 LYS A O 1
ATOM 1490 N N . ASP A 1 187 ? -10.421 22.879 -3.899 1.00 84.94 187 ASP A N 1
ATOM 1491 C CA . ASP A 1 187 ? -10.934 24.100 -3.265 1.00 84.94 187 ASP A CA 1
ATOM 1492 C C . ASP A 1 187 ? -11.427 23.820 -1.844 1.00 84.94 187 ASP A C 1
ATOM 1494 O O . ASP A 1 187 ? -11.210 24.616 -0.941 1.00 84.94 187 ASP A O 1
ATOM 1498 N N . TYR A 1 188 ? -12.121 22.700 -1.631 1.00 88.50 188 TYR A N 1
ATOM 1499 C CA . TYR A 1 188 ? -12.757 22.410 -0.343 1.00 88.50 188 TYR A CA 1
ATOM 1500 C C . TYR A 1 188 ? -11.717 22.092 0.743 1.00 88.50 188 TYR A C 1
ATOM 1502 O O . TYR A 1 188 ? -11.951 22.371 1.917 1.00 88.50 188 TYR A O 1
ATOM 1510 N N . LEU A 1 189 ? -10.564 21.547 0.348 1.00 88.69 189 LEU A N 1
ATOM 1511 C CA . LEU A 1 189 ? -9.425 21.264 1.222 1.00 88.69 189 LEU A CA 1
ATOM 1512 C C . LEU A 1 189 ? -8.556 22.504 1.516 1.00 88.69 189 LEU A C 1
ATOM 1514 O O . LEU A 1 189 ? -7.627 22.399 2.317 1.00 88.69 189 LEU A O 1
ATOM 1518 N N . ASP A 1 190 ? -8.843 23.665 0.915 1.00 86.00 190 ASP A N 1
ATOM 1519 C CA . ASP A 1 190 ? -8.141 24.915 1.212 1.00 86.00 190 ASP A CA 1
ATOM 1520 C C . ASP A 1 190 ? -8.550 25.483 2.587 1.00 86.00 190 ASP A C 1
ATOM 1522 O O . ASP A 1 190 ? -9.734 25.573 2.940 1.00 86.00 190 ASP A O 1
ATOM 1526 N N . GLU A 1 191 ? -7.542 25.889 3.363 1.00 82.12 191 GLU A N 1
ATOM 1527 C CA . GLU A 1 191 ? -7.646 26.461 4.714 1.00 82.12 191 GLU A CA 1
ATOM 1528 C C . GLU A 1 191 ? -8.554 27.701 4.797 1.00 82.12 191 GLU A C 1
ATOM 1530 O O . GLU A 1 191 ? -9.090 28.004 5.865 1.00 82.12 191 GLU A O 1
ATOM 1535 N N . ASN A 1 192 ? -8.740 28.418 3.687 1.00 81.38 192 ASN A N 1
ATOM 1536 C CA . ASN A 1 192 ? -9.569 29.619 3.583 1.00 81.38 192 ASN A CA 1
ATOM 1537 C C . ASN A 1 192 ? -11.011 29.318 3.138 1.00 81.38 192 ASN A C 1
ATOM 1539 O O . ASN A 1 192 ? -11.875 30.186 3.249 1.00 81.38 192 ASN A O 1
ATOM 1543 N N . VAL A 1 193 ? -11.282 28.106 2.639 1.00 88.88 193 VAL A N 1
ATOM 1544 C CA . VAL A 1 193 ? -12.591 27.703 2.104 1.00 88.88 193 VAL A CA 1
ATOM 1545 C C . VAL A 1 193 ? -13.344 26.866 3.138 1.00 88.88 193 VAL A C 1
ATOM 1547 O O . VAL A 1 193 ? -14.026 27.446 3.977 1.00 88.88 193 VAL A O 1
ATOM 1550 N N . ILE A 1 194 ? -13.241 25.529 3.126 1.00 91.81 194 ILE A N 1
ATOM 1551 C CA . ILE A 1 194 ? -13.944 24.661 4.092 1.00 91.81 194 ILE A CA 1
ATOM 1552 C C . ILE A 1 194 ? -13.083 23.509 4.639 1.00 91.81 194 ILE A C 1
ATOM 1554 O O . ILE A 1 194 ? -13.641 22.515 5.101 1.00 91.81 194 ILE A O 1
ATOM 1558 N N . ALA A 1 195 ? -11.748 23.647 4.682 1.00 91.25 195 ALA A N 1
ATOM 1559 C CA . ALA A 1 195 ? -10.849 22.608 5.215 1.00 91.25 195 ALA A CA 1
ATOM 1560 C C . ALA A 1 195 ? -11.291 22.058 6.586 1.00 91.25 195 ALA A C 1
ATOM 1562 O O . ALA A 1 195 ? -11.221 20.855 6.832 1.00 91.25 195 ALA A O 1
ATOM 1563 N N . HIS A 1 196 ? -11.846 22.913 7.449 1.00 93.06 196 HIS A N 1
ATOM 1564 C CA . HIS A 1 196 ? -12.359 22.522 8.762 1.00 93.06 196 HIS A CA 1
ATOM 1565 C C . HIS A 1 196 ? -13.438 21.420 8.745 1.00 93.06 196 HIS A C 1
ATOM 1567 O O . HIS A 1 196 ? -13.561 20.681 9.721 1.00 93.06 196 HIS A O 1
ATOM 1573 N N . ALA A 1 197 ? -14.156 21.233 7.632 1.00 94.50 197 ALA A N 1
ATOM 1574 C CA . ALA A 1 197 ? -15.085 20.119 7.447 1.00 94.50 197 ALA A CA 1
ATOM 1575 C C . ALA A 1 197 ? -14.390 18.747 7.381 1.00 94.50 197 ALA A C 1
ATOM 1577 O O . ALA A 1 197 ? -15.009 17.715 7.639 1.00 94.50 197 ALA A O 1
ATOM 1578 N N . PHE A 1 198 ? -13.093 18.730 7.071 1.00 96.12 198 PHE A N 1
ATOM 1579 C CA . PHE A 1 198 ? -12.279 17.527 6.953 1.00 96.12 198 PHE A CA 1
ATOM 1580 C C . PHE A 1 198 ? -11.403 17.272 8.191 1.00 96.12 198 PHE A C 1
ATOM 1582 O O . PHE A 1 198 ? -10.615 16.326 8.191 1.00 96.12 198 PHE A O 1
ATOM 1589 N N . HIS A 1 199 ? -11.555 18.040 9.279 1.00 95.75 199 HIS A N 1
ATOM 1590 C CA . HIS A 1 199 ? -10.818 17.805 10.529 1.00 95.75 199 HIS A CA 1
ATOM 1591 C C . HIS A 1 199 ? -11.061 16.406 11.121 1.00 95.75 199 HIS A C 1
ATOM 1593 O O . HIS A 1 199 ? -10.118 15.802 11.614 1.00 95.75 199 HIS A O 1
ATOM 1599 N N . HIS A 1 200 ? -12.264 15.836 11.010 1.00 96.94 200 HIS A N 1
ATOM 1600 C CA . HIS A 1 200 ? -12.565 14.476 11.501 1.00 96.94 200 HIS A CA 1
ATOM 1601 C C . HIS A 1 200 ? -12.609 13.420 10.388 1.00 96.94 200 HIS A C 1
ATOM 1603 O O . HIS A 1 200 ? -12.748 12.231 10.669 1.00 96.94 200 HIS A O 1
ATOM 1609 N N . ASN A 1 201 ? -12.458 13.834 9.125 1.00 97.44 201 ASN A N 1
ATOM 1610 C CA . ASN A 1 201 ? -12.652 12.978 7.959 1.00 97.44 201 ASN A CA 1
ATOM 1611 C C . ASN A 1 201 ? -11.715 11.757 7.961 1.00 97.44 201 ASN A C 1
ATOM 1613 O O . ASN A 1 201 ? -10.490 11.889 7.985 1.00 97.44 201 ASN A O 1
ATOM 1617 N N . ALA A 1 202 ? -12.290 10.561 7.868 1.00 97.19 202 ALA A N 1
ATOM 1618 C CA . ALA A 1 202 ? -11.600 9.296 7.667 1.00 97.19 202 ALA A CA 1
ATOM 1619 C C . ALA A 1 202 ? -11.062 9.188 6.230 1.00 97.19 202 ALA A C 1
ATOM 1621 O O . ALA A 1 202 ? -9.851 9.042 6.039 1.00 97.19 202 ALA A O 1
ATOM 1622 N N . PHE A 1 203 ? -11.955 9.296 5.242 1.00 97.12 203 PHE A N 1
ATOM 1623 C CA . PHE A 1 203 ? -11.652 9.265 3.810 1.00 97.12 203 PHE A CA 1
ATOM 1624 C C . PHE A 1 203 ? -12.710 10.016 2.987 1.00 97.12 203 PHE A C 1
ATOM 1626 O O . PHE A 1 203 ? -13.798 10.336 3.470 1.00 97.12 203 PHE A O 1
ATOM 1633 N N . ILE A 1 204 ? -12.386 10.295 1.727 1.00 96.38 204 ILE A N 1
ATOM 1634 C CA . ILE A 1 204 ? -13.236 11.013 0.775 1.00 96.38 204 ILE A CA 1
ATOM 1635 C C . ILE A 1 204 ? -13.574 10.071 -0.379 1.00 96.38 204 ILE A C 1
ATOM 1637 O O . ILE A 1 204 ? -12.699 9.346 -0.858 1.00 96.38 204 ILE A O 1
ATOM 1641 N N . VAL A 1 205 ? -14.825 10.090 -0.833 1.00 95.44 205 VAL A N 1
ATOM 1642 C CA . VAL A 1 205 ? -15.310 9.374 -2.017 1.00 95.44 205 VAL A CA 1
ATOM 1643 C C . VAL A 1 205 ? -15.628 10.389 -3.115 1.00 95.44 205 VAL A C 1
ATOM 1645 O O . VAL A 1 205 ? -16.196 11.443 -2.848 1.00 95.44 205 VAL A O 1
ATOM 1648 N N . VAL A 1 206 ? -15.270 10.060 -4.354 1.00 93.12 206 VAL A N 1
ATOM 1649 C CA . VAL A 1 206 ? -15.625 10.807 -5.569 1.00 93.12 206 VAL A CA 1
ATOM 1650 C C . VAL A 1 206 ? -16.329 9.860 -6.540 1.00 93.12 206 VAL A C 1
ATOM 1652 O O . VAL A 1 206 ? -15.844 8.748 -6.779 1.00 93.12 206 VAL A O 1
ATOM 1655 N N . SER A 1 207 ? -17.472 10.252 -7.104 1.00 91.38 207 SER A N 1
ATOM 1656 C CA . SER A 1 207 ? -18.225 9.388 -8.026 1.00 91.38 207 SER A CA 1
ATOM 1657 C C . SER A 1 207 ? -19.047 10.153 -9.063 1.00 91.38 207 SER A C 1
ATOM 1659 O O . SER A 1 207 ? -19.383 11.314 -8.874 1.00 91.38 207 SER A O 1
ATOM 1661 N N . ASN A 1 208 ? -19.401 9.476 -10.157 1.00 86.19 208 ASN A N 1
ATOM 1662 C CA . ASN A 1 208 ? -20.415 9.916 -11.117 1.00 86.19 208 ASN A CA 1
ATOM 1663 C C . ASN A 1 208 ? -21.632 8.967 -11.165 1.00 86.19 208 ASN A C 1
ATOM 1665 O O . ASN A 1 208 ? -22.253 8.777 -12.208 1.00 86.19 208 ASN A O 1
ATOM 1669 N N . GLY A 1 209 ? -21.918 8.263 -10.068 1.00 81.19 209 GLY A N 1
ATOM 1670 C CA . GLY A 1 209 ? -22.962 7.237 -9.996 1.00 81.19 209 GLY A CA 1
ATOM 1671 C C . GLY A 1 209 ? -22.573 5.904 -10.641 1.00 81.19 209 GLY A C 1
ATOM 1672 O O . GLY A 1 209 ? -22.744 4.853 -10.029 1.00 81.19 209 GLY A O 1
ATOM 1673 N N . HIS A 1 210 ? -21.983 5.926 -11.840 1.00 80.88 210 HIS A N 1
ATOM 1674 C CA . HIS A 1 210 ? -21.515 4.708 -12.502 1.00 80.88 210 HIS A CA 1
ATOM 1675 C C . HIS A 1 210 ? -20.215 4.173 -11.888 1.00 80.88 210 HIS A C 1
ATOM 1677 O O . HIS A 1 210 ? -20.140 2.994 -11.551 1.00 80.88 210 HIS A O 1
ATOM 1683 N N . ALA A 1 211 ? -19.203 5.027 -11.725 1.00 83.88 211 ALA A N 1
ATOM 1684 C CA . ALA A 1 211 ? -17.907 4.664 -11.159 1.00 83.88 211 ALA A CA 1
ATOM 1685 C C . ALA A 1 211 ? -17.617 5.474 -9.891 1.00 83.88 211 ALA A C 1
ATOM 1687 O O . ALA A 1 211 ? -17.924 6.666 -9.829 1.00 83.88 211 ALA A O 1
ATOM 1688 N N . ALA A 1 212 ? -16.995 4.851 -8.889 1.00 90.12 212 ALA A N 1
ATOM 1689 C CA . ALA A 1 212 ? -16.579 5.522 -7.657 1.00 90.12 212 ALA A CA 1
ATOM 1690 C C . ALA A 1 212 ? -15.114 5.232 -7.306 1.00 90.12 212 ALA A C 1
ATOM 1692 O O . ALA A 1 212 ? -14.607 4.125 -7.514 1.00 90.12 212 ALA A O 1
ATOM 1693 N N . ARG A 1 213 ? -14.441 6.232 -6.733 1.00 93.00 213 ARG A N 1
ATOM 1694 C CA . ARG A 1 213 ? -13.086 6.128 -6.179 1.00 93.00 213 ARG A CA 1
ATOM 1695 C C . ARG A 1 213 ? -13.021 6.743 -4.791 1.00 93.00 213 ARG A C 1
ATOM 1697 O O . ARG A 1 213 ? -13.819 7.615 -4.470 1.00 93.00 213 ARG A O 1
ATOM 1704 N N . TYR A 1 214 ? -12.043 6.329 -3.994 1.00 95.00 214 TYR A N 1
ATOM 1705 C CA . TYR A 1 214 ? -11.798 6.879 -2.663 1.00 95.00 214 TYR A CA 1
ATOM 1706 C C . TYR A 1 214 ? -10.333 7.258 -2.444 1.00 95.00 214 TYR A C 1
ATOM 1708 O O . TYR A 1 214 ? -9.428 6.662 -3.030 1.00 95.00 214 TYR A O 1
ATOM 1716 N N . GLY A 1 215 ? -10.102 8.229 -1.567 1.00 94.31 215 GLY A N 1
ATOM 1717 C CA . GLY A 1 215 ? -8.777 8.703 -1.181 1.00 94.31 215 GLY A CA 1
ATOM 1718 C C . GLY A 1 215 ? -8.792 9.391 0.183 1.00 94.31 215 GLY A C 1
ATOM 1719 O O . GLY A 1 215 ? -9.806 9.422 0.876 1.00 94.31 215 GLY A O 1
ATOM 1720 N N . SER A 1 216 ? -7.648 9.932 0.588 1.00 94.62 216 SER A N 1
ATOM 1721 C CA . SER A 1 216 ? -7.503 10.742 1.804 1.00 94.62 216 SER A CA 1
ATOM 1722 C C . SER A 1 216 ? -7.381 12.234 1.486 1.00 94.62 216 SER A C 1
ATOM 1724 O O . SER A 1 216 ? -7.074 12.611 0.353 1.00 94.62 216 SER A O 1
ATOM 1726 N N . VAL A 1 217 ? -7.504 13.077 2.517 1.00 93.62 217 VAL A N 1
ATOM 1727 C CA . VAL A 1 217 ? -7.201 14.523 2.461 1.00 93.62 217 VAL A CA 1
ATOM 1728 C C . VAL A 1 217 ? -5.791 14.852 1.937 1.00 93.62 217 VAL A C 1
ATOM 1730 O O . VAL A 1 217 ? -5.563 15.962 1.475 1.00 93.62 217 VAL A O 1
ATOM 1733 N N . THR A 1 218 ? -4.843 13.902 1.961 1.00 92.56 218 THR A N 1
ATOM 1734 C CA . THR A 1 218 ? -3.475 14.076 1.426 1.00 92.56 218 THR A CA 1
ATOM 1735 C C . THR A 1 218 ? -3.221 13.289 0.131 1.00 92.56 218 THR A C 1
ATOM 1737 O O . THR A 1 218 ? -2.066 13.088 -0.246 1.00 92.56 218 THR A O 1
ATOM 1740 N N . SER A 1 219 ? -4.256 12.744 -0.515 1.00 89.19 219 SER A N 1
ATOM 1741 C CA . SER A 1 219 ? -4.099 11.896 -1.704 1.00 89.19 219 SER A CA 1
ATOM 1742 C C . SER A 1 219 ? -4.108 12.712 -2.998 1.00 89.19 219 SER A C 1
ATOM 1744 O O . SER A 1 219 ? -5.075 13.411 -3.299 1.00 89.19 219 SER A O 1
ATOM 1746 N N . GLY A 1 220 ? -3.057 12.561 -3.809 1.00 85.75 220 GLY A N 1
ATOM 1747 C CA . GLY A 1 220 ? -3.082 12.934 -5.228 1.00 85.75 220 GLY A CA 1
ATOM 1748 C C . GLY A 1 220 ? -4.026 12.028 -6.030 1.00 85.75 220 GLY A C 1
ATOM 1749 O O . GLY A 1 220 ? -4.273 10.892 -5.623 1.00 85.75 220 GLY A O 1
ATOM 1750 N N . TRP A 1 221 ? -4.519 12.490 -7.185 1.00 84.75 221 TRP A N 1
ATOM 1751 C CA . TRP A 1 221 ? -5.465 11.735 -8.030 1.00 84.75 221 TRP A CA 1
ATOM 1752 C C . TRP A 1 221 ? -5.010 10.298 -8.347 1.00 84.75 221 TRP A C 1
ATOM 1754 O O . TRP A 1 221 ? -5.808 9.368 -8.268 1.00 84.75 221 TRP A O 1
ATOM 1764 N N . ASP A 1 222 ? -3.722 10.079 -8.624 1.00 80.00 222 ASP A N 1
ATOM 1765 C CA . ASP A 1 222 ? -3.188 8.746 -8.953 1.00 80.00 222 ASP A CA 1
ATOM 1766 C C . ASP A 1 222 ? -3.206 7.756 -7.769 1.00 80.00 222 ASP A C 1
ATOM 1768 O O . ASP A 1 222 ? -3.063 6.541 -7.954 1.00 80.00 222 ASP A O 1
ATOM 1772 N N . HIS A 1 223 ? -3.434 8.262 -6.552 1.00 82.00 223 HIS A N 1
ATOM 1773 C CA . HIS A 1 223 ? -3.626 7.472 -5.337 1.00 82.00 223 HIS A CA 1
ATOM 1774 C C . HIS A 1 223 ? -5.102 7.189 -5.017 1.00 82.00 223 HIS A C 1
ATOM 1776 O O . HIS A 1 223 ? -5.349 6.310 -4.190 1.00 82.00 223 HIS A O 1
ATOM 1782 N N . TYR A 1 224 ? -6.064 7.847 -5.684 1.00 88.19 224 TYR A N 1
ATOM 1783 C CA . TYR A 1 224 ? -7.489 7.536 -5.527 1.00 88.19 224 TYR A CA 1
ATOM 1784 C C . TYR A 1 224 ? -7.784 6.128 -6.063 1.00 88.19 224 TYR A C 1
ATOM 1786 O O . TYR A 1 224 ? -7.613 5.834 -7.249 1.00 88.19 224 TYR A O 1
ATOM 1794 N N . ALA A 1 225 ? -8.198 5.241 -5.162 1.00 88.25 225 ALA A N 1
ATOM 1795 C CA . ALA A 1 225 ? -8.366 3.817 -5.410 1.00 88.25 225 ALA A CA 1
ATOM 1796 C C . ALA A 1 225 ? -9.820 3.456 -5.744 1.00 88.25 225 ALA A C 1
ATOM 1798 O O . ALA A 1 225 ? -10.760 4.125 -5.326 1.00 88.25 225 ALA A O 1
ATOM 1799 N N . GLU A 1 226 ? -10.004 2.359 -6.474 1.00 89.69 226 GLU A N 1
ATOM 1800 C CA . GLU A 1 226 ? -11.314 1.767 -6.764 1.00 89.69 226 GLU A CA 1
ATOM 1801 C C . GLU A 1 226 ? -11.554 0.605 -5.789 1.00 89.69 226 GLU A C 1
ATOM 1803 O O . GLU A 1 226 ? -10.698 -0.272 -5.637 1.00 89.69 226 GLU A O 1
ATOM 1808 N N . TRP A 1 227 ? -12.709 0.573 -5.120 1.00 91.06 227 TRP A N 1
ATOM 1809 C CA . TRP A 1 227 ? -13.065 -0.528 -4.221 1.00 91.06 227 TRP A CA 1
ATOM 1810 C C . TRP A 1 227 ? -13.829 -1.606 -4.993 1.00 91.06 227 TRP A C 1
ATOM 1812 O O . TRP A 1 227 ? -15.039 -1.518 -5.173 1.00 91.06 227 TRP A O 1
ATOM 1822 N N . LYS A 1 228 ? -13.110 -2.616 -5.498 1.00 86.19 228 LYS A N 1
ATOM 1823 C CA . LYS A 1 228 ? -13.651 -3.467 -6.570 1.00 86.19 228 LYS A CA 1
ATOM 1824 C C . LYS A 1 228 ? -14.429 -4.708 -6.144 1.00 86.19 228 LYS A C 1
ATOM 1826 O O . LYS A 1 228 ? -15.062 -5.331 -6.996 1.00 86.19 228 LYS A O 1
ATOM 1831 N N . ARG A 1 229 ? -14.316 -5.150 -4.887 1.00 88.06 229 ARG A N 1
ATOM 1832 C CA . ARG A 1 229 ? -14.850 -6.448 -4.428 1.00 88.06 229 ARG A CA 1
ATOM 1833 C C . ARG A 1 229 ? -15.275 -6.394 -2.959 1.00 88.06 229 ARG A C 1
ATOM 1835 O O . ARG A 1 229 ? -14.542 -5.855 -2.132 1.00 88.06 229 ARG A O 1
ATOM 1842 N N . LEU A 1 230 ? -16.414 -7.002 -2.627 1.00 85.81 230 LEU A N 1
ATOM 1843 C CA . LEU A 1 230 ? -16.865 -7.188 -1.236 1.00 85.81 230 LEU A CA 1
ATOM 1844 C C . LEU A 1 230 ? -16.159 -8.375 -0.552 1.00 85.81 230 LEU A C 1
ATOM 1846 O O . LEU A 1 230 ? -15.913 -8.340 0.654 1.00 85.81 230 LEU A O 1
ATOM 1850 N N . GLU A 1 231 ? -15.790 -9.384 -1.347 1.00 84.31 231 GLU A N 1
ATOM 1851 C CA . GLU A 1 231 ? -15.039 -10.576 -0.950 1.00 84.31 231 GLU A CA 1
ATOM 1852 C C . GLU A 1 231 ? -13.930 -10.895 -1.959 1.00 84.31 231 GLU A C 1
ATOM 1854 O O . GLU A 1 231 ? -14.060 -10.631 -3.153 1.00 84.31 231 GLU A O 1
ATOM 1859 N N . GLU A 1 232 ? -12.850 -11.533 -1.506 1.00 80.00 232 GLU A N 1
ATOM 1860 C CA . GLU A 1 232 ? -11.655 -11.763 -2.331 1.00 80.00 232 GLU A CA 1
ATOM 1861 C C . GLU A 1 232 ? -11.919 -12.668 -3.550 1.00 80.00 232 GLU A C 1
ATOM 1863 O O . GLU A 1 232 ? -11.268 -12.523 -4.582 1.00 80.00 232 GLU A O 1
ATOM 1868 N N . THR A 1 233 ? -12.890 -13.574 -3.418 1.00 79.19 233 THR A N 1
ATOM 1869 C CA . THR A 1 233 ? -13.386 -14.516 -4.433 1.00 79.19 233 THR A CA 1
ATOM 1870 C C . THR A 1 233 ? -14.466 -13.929 -5.345 1.00 79.19 233 THR A C 1
ATOM 1872 O O . THR A 1 233 ? -14.750 -14.508 -6.393 1.00 79.19 233 THR A O 1
ATOM 1875 N N . GLY A 1 234 ? -15.060 -12.787 -4.983 1.00 78.25 234 GLY A N 1
ATOM 1876 C CA . GLY A 1 234 ? -16.074 -12.112 -5.792 1.00 78.25 234 GLY A CA 1
ATOM 1877 C C . GLY A 1 234 ? -15.506 -11.545 -7.097 1.00 78.25 234 GLY A C 1
ATOM 1878 O O . GLY A 1 234 ? -14.307 -11.267 -7.218 1.00 78.25 234 GLY A O 1
ATOM 1879 N N . LYS A 1 235 ? -16.370 -11.346 -8.098 1.00 76.44 235 LYS A N 1
ATOM 1880 C CA . LYS A 1 235 ? -15.990 -10.684 -9.356 1.00 76.44 235 LYS A CA 1
ATOM 1881 C C . LYS A 1 235 ? -15.683 -9.203 -9.096 1.00 76.44 235 LYS A C 1
ATOM 1883 O O . LYS A 1 235 ? -16.399 -8.549 -8.347 1.00 76.44 235 LYS A O 1
ATOM 1888 N N . GLY A 1 236 ? -14.638 -8.677 -9.737 1.00 74.56 236 GLY A N 1
ATOM 1889 C CA . GLY A 1 236 ? -14.340 -7.244 -9.718 1.00 74.56 236 GLY A CA 1
ATOM 1890 C C . GLY A 1 236 ? -15.415 -6.424 -10.437 1.00 74.56 236 GLY A C 1
ATOM 1891 O O . GLY A 1 236 ? -15.796 -6.762 -11.558 1.00 74.56 236 GLY A O 1
ATOM 1892 N N . SER A 1 237 ? -15.868 -5.343 -9.806 1.00 80.88 237 SER A N 1
ATOM 1893 C CA . SER A 1 237 ? -16.771 -4.335 -10.371 1.00 80.88 237 SER A CA 1
ATOM 1894 C C . SER A 1 237 ? -16.298 -2.940 -9.967 1.00 80.88 237 SER A C 1
ATOM 1896 O O . SER A 1 237 ? -15.780 -2.772 -8.872 1.00 80.88 237 SER A O 1
ATOM 1898 N N . VAL A 1 238 ? -16.465 -1.937 -10.830 1.00 73.88 238 VAL A N 1
ATOM 1899 C CA . VAL A 1 238 ? -16.174 -0.523 -10.500 1.00 73.88 238 VAL A CA 1
ATOM 1900 C C . VAL A 1 238 ? -17.432 0.269 -10.118 1.00 73.88 238 VAL A C 1
ATOM 1902 O O . VAL A 1 238 ? -17.343 1.473 -9.884 1.00 73.88 238 VAL A O 1
ATOM 1905 N N . ALA A 1 239 ? -18.587 -0.407 -10.059 1.00 81.75 239 ALA A N 1
ATOM 1906 C CA . ALA A 1 239 ? -19.875 0.188 -9.719 1.00 81.75 239 ALA A CA 1
ATOM 1907 C C . ALA A 1 239 ? -19.838 0.863 -8.342 1.00 81.75 239 ALA A C 1
ATOM 1909 O O . ALA A 1 239 ? -19.329 0.281 -7.380 1.00 81.75 239 ALA A O 1
ATOM 1910 N N . ALA A 1 240 ? -20.413 2.063 -8.233 1.00 85.31 240 ALA A N 1
ATOM 1911 C CA . ALA A 1 240 ? -20.396 2.827 -6.988 1.00 85.31 240 ALA A CA 1
ATOM 1912 C C . ALA A 1 240 ? -21.002 2.065 -5.797 1.00 85.31 240 ALA A C 1
ATOM 1914 O O . ALA A 1 240 ? -20.417 2.053 -4.718 1.00 85.31 240 ALA A O 1
ATOM 1915 N N . GLU A 1 241 ? -22.100 1.346 -6.030 1.00 88.50 241 GLU A N 1
ATOM 1916 C CA . GLU A 1 241 ? -22.761 0.412 -5.106 1.00 88.50 241 GLU A CA 1
ATOM 1917 C C . GLU A 1 241 ? -21.781 -0.540 -4.383 1.00 88.50 241 GLU A C 1
ATOM 1919 O O . GLU A 1 241 ? -21.904 -0.782 -3.181 1.00 88.50 241 GLU A O 1
ATOM 1924 N N . VAL A 1 242 ? -20.758 -1.038 -5.090 1.00 89.50 242 VAL A N 1
ATOM 1925 C CA . VAL A 1 242 ? -19.758 -1.981 -4.555 1.00 89.50 242 VAL A CA 1
ATOM 1926 C C . VAL A 1 242 ? -18.723 -1.271 -3.678 1.00 89.50 242 VAL A C 1
ATOM 1928 O O . VAL A 1 242 ? -18.197 -1.879 -2.745 1.00 89.50 242 VAL A O 1
ATOM 1931 N N . LEU A 1 243 ? -18.470 0.021 -3.911 1.00 93.56 243 LEU A N 1
ATOM 1932 C CA . LEU A 1 243 ? -17.673 0.861 -3.015 1.00 93.56 243 LEU A CA 1
ATOM 1933 C C . LEU A 1 243 ? -18.477 1.265 -1.775 1.00 93.56 243 LEU A C 1
ATOM 1935 O O . LEU A 1 243 ? -17.970 1.113 -0.666 1.00 93.56 243 LEU A O 1
ATOM 1939 N N . LEU A 1 244 ? -19.729 1.709 -1.940 1.00 92.81 244 LEU A N 1
ATOM 1940 C CA . LEU A 1 244 ? -20.618 2.075 -0.830 1.00 92.81 244 LEU A CA 1
ATOM 1941 C C . LEU A 1 244 ? -20.821 0.879 0.112 1.00 92.81 244 LEU A C 1
ATOM 1943 O O . LEU A 1 244 ? -20.447 0.940 1.280 1.00 92.81 244 LEU A O 1
ATOM 1947 N N . SER A 1 245 ? -21.284 -0.259 -0.410 1.00 92.25 245 SER A N 1
ATOM 1948 C CA . SER A 1 245 ? -21.449 -1.502 0.363 1.00 92.25 245 SER A CA 1
ATOM 1949 C C . SER A 1 245 ? -20.119 -2.062 0.880 1.00 92.25 245 SER A C 1
ATOM 1951 O O . SER A 1 245 ? -20.064 -2.758 1.893 1.00 92.25 245 SER A O 1
ATOM 1953 N N . GLY A 1 246 ? -19.024 -1.755 0.186 1.00 91.12 246 GLY A N 1
ATOM 1954 C CA . GLY A 1 246 ? -17.679 -2.195 0.526 1.00 91.12 246 GLY A CA 1
ATOM 1955 C C . GLY A 1 246 ? -17.012 -1.427 1.665 1.00 91.12 246 GLY A C 1
ATOM 1956 O O . GLY A 1 246 ? -16.203 -2.015 2.382 1.00 91.12 246 GLY A O 1
ATOM 1957 N N . MET A 1 247 ? -17.345 -0.146 1.841 1.00 95.19 247 MET A N 1
ATOM 1958 C CA . MET A 1 247 ? -16.673 0.762 2.779 1.00 95.19 247 MET A CA 1
ATOM 1959 C C . MET A 1 247 ? -17.601 1.389 3.826 1.00 95.19 247 MET A C 1
ATOM 1961 O O . MET A 1 247 ? -17.128 1.726 4.907 1.00 95.19 247 MET A O 1
ATOM 1965 N N . LEU A 1 248 ? -18.895 1.545 3.525 1.00 96.56 248 LEU A N 1
ATOM 1966 C CA . LEU A 1 248 ? -19.886 2.248 4.356 1.00 96.56 248 LEU A CA 1
ATOM 1967 C C . LEU A 1 248 ? -20.916 1.313 5.006 1.00 96.56 248 LEU A C 1
ATOM 1969 O O . LEU A 1 248 ? -21.744 1.762 5.797 1.00 96.56 248 LEU A O 1
ATOM 1973 N N . ALA A 1 249 ? -20.831 0.001 4.760 1.00 95.88 249 ALA A N 1
ATOM 1974 C CA . ALA A 1 249 ? -21.449 -0.982 5.645 1.00 95.88 249 ALA A CA 1
ATOM 1975 C C . ALA A 1 249 ? -20.925 -0.761 7.076 1.00 95.88 249 ALA A C 1
ATOM 1977 O O . ALA A 1 249 ? -19.711 -0.788 7.291 1.00 95.88 249 ALA A O 1
ATOM 1978 N N . ARG A 1 250 ? -21.829 -0.539 8.042 1.00 96.00 250 ARG A N 1
ATOM 1979 C CA . ARG A 1 250 ? -21.527 -0.016 9.394 1.00 96.00 250 ARG A CA 1
ATOM 1980 C C . ARG A 1 250 ? -20.273 -0.629 10.0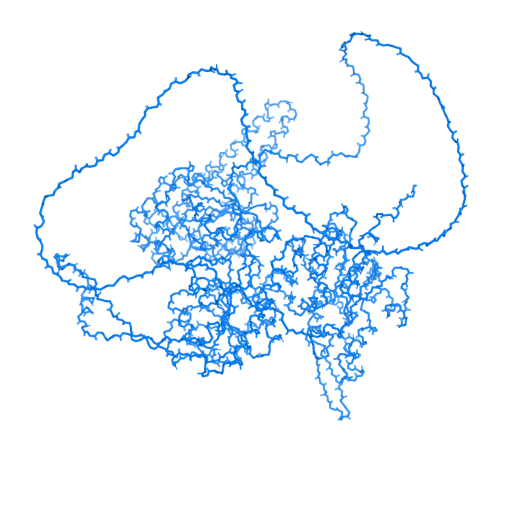39 1.00 96.00 250 ARG A C 1
ATOM 1982 O O . ARG A 1 250 ? -19.345 0.091 10.394 1.00 96.00 250 ARG A O 1
ATOM 1989 N N . SER A 1 251 ? -20.197 -1.961 10.125 1.00 95.00 251 SER A N 1
ATOM 1990 C CA . SER A 1 251 ? -19.055 -2.674 10.727 1.00 95.00 251 SER A CA 1
ATOM 1991 C C . SER A 1 251 ? -17.737 -2.499 9.966 1.00 95.00 251 SER A C 1
ATOM 1993 O O . SER A 1 251 ? -16.669 -2.531 10.572 1.00 95.00 251 SER A O 1
ATOM 1995 N N . ARG A 1 252 ? -17.788 -2.291 8.645 1.00 95.25 252 ARG A N 1
ATOM 1996 C CA . ARG A 1 252 ? -16.601 -2.100 7.806 1.00 95.25 252 ARG A CA 1
ATOM 1997 C C . ARG A 1 252 ? -16.078 -0.672 7.853 1.00 95.25 252 ARG A C 1
ATOM 1999 O O . ARG A 1 252 ? -14.866 -0.506 7.836 1.00 95.25 252 ARG A O 1
ATOM 2006 N N . LEU A 1 253 ? -16.950 0.329 7.983 1.00 97.31 253 LEU A N 1
ATOM 2007 C CA . LEU A 1 253 ? -16.523 1.712 8.214 1.00 97.31 253 LEU A CA 1
ATOM 2008 C C . LEU A 1 253 ? -15.767 1.839 9.543 1.00 97.31 253 LEU A C 1
ATOM 2010 O O . LEU A 1 253 ? -14.707 2.461 9.590 1.00 97.31 253 LEU A O 1
ATOM 2014 N N . LEU A 1 254 ? -16.273 1.204 10.604 1.00 97.44 254 LEU A N 1
ATOM 2015 C CA . LEU A 1 254 ? -15.615 1.198 11.913 1.00 97.44 254 LEU A CA 1
ATOM 2016 C C . LEU A 1 254 ? -14.282 0.437 11.889 1.00 97.44 254 LEU A C 1
ATOM 2018 O O . LEU A 1 254 ? -13.281 0.954 12.380 1.00 97.44 254 LEU A O 1
ATOM 2022 N N . ASP A 1 255 ? -14.231 -0.732 11.243 1.00 97.25 255 ASP A N 1
ATOM 2023 C CA . ASP A 1 255 ? -12.983 -1.479 11.045 1.00 97.25 255 ASP A CA 1
ATOM 2024 C C . ASP A 1 255 ? -11.948 -0.680 10.230 1.00 97.25 255 ASP A C 1
ATOM 2026 O O . ASP A 1 255 ? -10.767 -0.636 10.579 1.00 97.25 255 ASP A O 1
ATOM 2030 N N . LEU A 1 256 ? -12.390 0.006 9.168 1.00 97.44 256 LEU A N 1
ATOM 2031 C CA . LEU A 1 256 ? -11.540 0.895 8.376 1.00 97.44 256 LEU A CA 1
ATOM 2032 C C . LEU A 1 256 ? -10.963 2.031 9.231 1.00 97.44 256 LEU A C 1
ATOM 2034 O O . LEU A 1 256 ? -9.761 2.297 9.164 1.00 97.44 256 LEU A O 1
ATOM 2038 N N . LEU A 1 257 ? -11.812 2.671 10.040 1.00 96.81 257 LEU A N 1
ATOM 2039 C CA . LEU A 1 257 ? -11.452 3.790 10.906 1.00 96.81 257 LEU A CA 1
ATOM 2040 C C . LEU A 1 257 ? -10.460 3.391 12.004 1.00 96.81 257 LEU A C 1
ATOM 2042 O O . LEU A 1 257 ? -9.488 4.113 12.220 1.00 96.81 257 LEU A O 1
ATOM 2046 N N . GLU A 1 258 ? -10.678 2.258 12.675 1.00 96.31 258 GLU A N 1
ATOM 2047 C CA . GLU A 1 258 ? -9.772 1.755 13.712 1.00 96.31 258 GLU A CA 1
ATOM 2048 C C . GLU A 1 258 ? -8.441 1.300 13.092 1.00 96.31 258 GLU A C 1
ATOM 2050 O O . GLU A 1 258 ? -7.366 1.768 13.482 1.00 96.31 258 GLU A O 1
ATOM 2055 N N . ASN A 1 259 ? -8.500 0.382 12.119 1.00 96.69 259 ASN A N 1
ATOM 2056 C CA . ASN A 1 259 ? -7.395 -0.529 11.798 1.00 96.69 259 ASN A CA 1
ATOM 2057 C C . ASN A 1 259 ? -6.689 -0.271 10.464 1.00 96.69 259 ASN A C 1
ATOM 2059 O O . ASN A 1 259 ? -5.601 -0.806 10.257 1.00 96.69 259 ASN A O 1
ATOM 2063 N N . PHE A 1 260 ? -7.268 0.532 9.569 1.00 97.38 260 PHE A N 1
ATOM 2064 C CA . PHE A 1 260 ? -6.800 0.662 8.181 1.00 97.38 260 PHE A CA 1
ATOM 2065 C C . PHE A 1 260 ? -6.498 2.104 7.744 1.00 97.38 260 PHE A C 1
ATOM 2067 O O . PHE A 1 260 ? -6.372 2.382 6.547 1.00 97.38 260 PHE A O 1
ATOM 2074 N N . ILE A 1 261 ? -6.339 3.007 8.714 1.00 96.56 261 ILE A N 1
ATOM 2075 C CA . ILE A 1 261 ? -5.921 4.398 8.522 1.00 96.56 261 ILE A CA 1
ATOM 2076 C C . ILE A 1 261 ? -4.659 4.671 9.347 1.00 96.56 261 ILE A C 1
ATOM 2078 O O . ILE A 1 261 ? -4.636 4.430 10.553 1.00 96.56 261 ILE A O 1
ATOM 2082 N N . VAL A 1 262 ? -3.619 5.204 8.697 1.00 95.56 262 VAL A N 1
ATOM 2083 C CA . VAL A 1 262 ? -2.361 5.644 9.333 1.00 95.56 262 VAL A CA 1
ATOM 2084 C C . VAL A 1 262 ? -1.865 6.965 8.742 1.00 95.56 262 VAL A C 1
ATOM 2086 O O . VAL A 1 262 ? -2.245 7.347 7.635 1.00 95.56 262 VAL A O 1
ATOM 2089 N N . PHE A 1 263 ? -0.998 7.658 9.480 1.00 95.38 263 PHE A N 1
ATOM 2090 C CA . PHE A 1 263 ? -0.348 8.903 9.066 1.00 95.38 263 PHE A CA 1
ATOM 2091 C C . PHE A 1 263 ? 1.152 8.647 8.971 1.00 95.38 263 PHE A C 1
ATOM 2093 O O . PHE A 1 263 ? 1.791 8.436 9.994 1.00 95.38 263 PHE A O 1
ATOM 2100 N N . ASP A 1 264 ? 1.676 8.612 7.748 1.00 93.44 264 ASP A N 1
ATOM 2101 C CA . ASP A 1 264 ? 3.018 8.136 7.424 1.00 93.44 264 ASP A CA 1
ATOM 2102 C C . ASP A 1 264 ? 3.998 9.290 7.150 1.00 93.44 264 ASP A C 1
ATOM 2104 O O . ASP A 1 264 ? 3.834 10.081 6.213 1.00 93.44 264 ASP A O 1
ATOM 2108 N N . GLU A 1 265 ? 5.038 9.343 7.979 1.00 91.38 265 GLU A N 1
ATOM 2109 C CA . GLU A 1 265 ? 6.150 10.300 7.970 1.00 91.38 265 GLU A CA 1
ATOM 2110 C C . GLU A 1 265 ? 7.478 9.643 7.530 1.00 91.38 265 GLU A C 1
ATOM 2112 O O . GLU A 1 265 ? 8.526 10.282 7.536 1.00 91.38 265 GLU A O 1
ATOM 2117 N N . SER A 1 266 ? 7.460 8.371 7.101 1.00 79.75 266 SER A N 1
ATOM 2118 C CA . SER A 1 266 ? 8.661 7.580 6.759 1.00 79.75 266 SER A CA 1
ATOM 2119 C C . SER A 1 266 ? 9.445 8.066 5.530 1.00 79.75 266 SER A C 1
ATOM 2121 O O . SER A 1 266 ? 10.576 7.626 5.299 1.00 79.75 266 SER A O 1
ATOM 2123 N N . ARG A 1 267 ? 8.859 8.965 4.728 1.00 74.88 267 ARG A N 1
ATOM 2124 C CA . ARG A 1 267 ? 9.476 9.594 3.550 1.00 74.88 267 ARG A CA 1
ATOM 2125 C C . ARG A 1 267 ? 9.430 11.114 3.688 1.00 74.88 267 ARG A C 1
ATOM 2127 O O . ARG A 1 267 ? 8.370 11.656 3.999 1.00 74.88 267 ARG A O 1
ATOM 2134 N N . ALA A 1 268 ? 10.525 11.787 3.334 1.00 65.50 268 ALA A N 1
ATOM 2135 C CA . ALA A 1 268 ? 10.639 13.248 3.338 1.00 65.50 268 ALA A CA 1
ATOM 2136 C C . ALA A 1 268 ? 9.477 13.966 2.613 1.00 65.50 268 ALA A C 1
ATOM 2138 O O . ALA A 1 268 ? 8.859 13.417 1.694 1.00 65.50 268 ALA A O 1
ATOM 2139 N N . GLY A 1 269 ? 9.191 15.201 3.030 1.00 74.00 269 GLY A N 1
ATOM 2140 C CA . GLY A 1 269 ? 7.997 15.960 2.643 1.00 74.00 269 GLY A CA 1
ATOM 2141 C C . GLY A 1 269 ? 6.922 15.936 3.735 1.00 74.00 269 GLY A C 1
ATOM 2142 O O . GLY A 1 269 ? 7.214 15.641 4.890 1.00 74.00 269 GLY A O 1
ATOM 2143 N N . ALA A 1 270 ? 5.681 16.264 3.372 1.00 80.75 270 ALA A N 1
ATOM 2144 C CA . ALA A 1 270 ? 4.562 16.324 4.312 1.00 80.75 270 ALA A CA 1
ATOM 2145 C C . ALA A 1 270 ? 4.064 14.936 4.769 1.00 80.75 270 ALA A C 1
ATOM 2147 O O . ALA A 1 270 ? 4.228 13.932 4.068 1.00 80.75 270 ALA A O 1
ATOM 2148 N N . VAL A 1 271 ? 3.393 14.917 5.926 1.00 90.44 271 VAL A N 1
ATOM 2149 C CA . VAL A 1 271 ? 2.691 13.754 6.498 1.00 90.44 271 VAL A CA 1
ATOM 2150 C C . VAL A 1 271 ? 1.662 13.212 5.504 1.00 90.44 271 VAL A C 1
ATOM 2152 O O . VAL A 1 271 ? 0.848 13.972 4.978 1.00 90.44 271 VAL A O 1
ATOM 2155 N N . ARG A 1 272 ? 1.654 11.897 5.259 1.00 91.88 272 ARG A N 1
ATOM 2156 C CA . ARG A 1 272 ? 0.729 11.260 4.304 1.00 91.88 272 ARG A CA 1
ATOM 2157 C C . ARG A 1 272 ? -0.321 10.443 5.041 1.00 91.88 272 ARG A C 1
ATOM 2159 O O . ARG A 1 272 ? 0.008 9.426 5.643 1.00 91.88 272 ARG A O 1
ATOM 2166 N N . LYS A 1 273 ? -1.595 10.828 4.958 1.00 95.19 273 LYS A N 1
ATOM 2167 C CA . LYS A 1 273 ? -2.695 9.979 5.428 1.00 95.19 273 LYS A CA 1
ATOM 2168 C C . LYS A 1 273 ? -2.912 8.839 4.434 1.00 95.19 273 LYS A C 1
ATOM 2170 O O . LYS A 1 273 ? -3.358 9.073 3.310 1.00 95.19 273 LYS A O 1
ATOM 2175 N N . VAL A 1 274 ? -2.615 7.612 4.848 1.00 94.06 274 VAL A N 1
ATOM 2176 C CA . VAL A 1 274 ? -2.796 6.389 4.058 1.00 94.06 274 VAL A CA 1
ATOM 2177 C C . VAL A 1 274 ? -4.065 5.679 4.522 1.00 94.06 274 VAL A C 1
ATOM 2179 O O . VAL A 1 274 ? -4.232 5.407 5.709 1.00 94.06 274 VAL A O 1
ATOM 2182 N N . VAL A 1 275 ? -4.940 5.358 3.569 1.00 95.75 275 VAL A N 1
ATOM 2183 C CA . VAL A 1 275 ? -6.132 4.517 3.758 1.00 95.75 275 VAL A CA 1
ATOM 2184 C C . VAL A 1 275 ? -5.886 3.210 3.009 1.00 95.75 275 VAL A C 1
ATOM 2186 O O . VAL A 1 275 ? -5.418 3.235 1.867 1.00 95.75 275 VAL A O 1
ATOM 2189 N N . ALA A 1 276 ? -6.159 2.065 3.633 1.00 95.06 276 ALA A N 1
ATOM 2190 C CA . ALA A 1 276 ? -5.854 0.770 3.032 1.00 95.06 276 ALA A CA 1
ATOM 2191 C C . ALA A 1 276 ? -6.635 0.502 1.733 1.00 95.06 276 ALA A C 1
ATOM 2193 O O . ALA A 1 276 ? -7.799 0.880 1.567 1.00 95.06 276 ALA A O 1
ATOM 2194 N N . ARG A 1 277 ? -5.992 -0.219 0.811 1.00 92.94 277 ARG A N 1
ATOM 2195 C CA . ARG A 1 277 ? -6.602 -0.714 -0.428 1.00 92.94 277 ARG A CA 1
ATOM 2196 C C . ARG A 1 277 ? -7.454 -1.958 -0.178 1.00 92.94 277 ARG A C 1
ATOM 2198 O O . ARG A 1 277 ? -7.159 -2.757 0.709 1.00 92.94 277 ARG A O 1
ATOM 2205 N N . ASN A 1 278 ? -8.469 -2.151 -1.019 1.00 92.44 278 ASN A N 1
ATOM 2206 C CA . ASN A 1 278 ? -9.425 -3.264 -0.980 1.00 92.44 278 ASN A CA 1
ATOM 2207 C C . ASN A 1 278 ? -8.787 -4.646 -0.688 1.00 92.44 278 ASN A C 1
ATOM 2209 O O . ASN A 1 278 ? -9.254 -5.378 0.186 1.00 92.44 278 ASN A O 1
ATOM 2213 N N . HIS A 1 279 ? -7.682 -4.996 -1.359 1.00 90.81 279 HIS A N 1
ATOM 2214 C CA . HIS A 1 279 ? -6.975 -6.268 -1.145 1.00 90.81 279 HIS A CA 1
ATOM 2215 C C . HIS A 1 279 ? -6.231 -6.357 0.193 1.00 90.81 279 HIS A C 1
ATOM 2217 O O . HIS A 1 279 ? -6.129 -7.449 0.750 1.00 90.81 279 HIS A O 1
ATOM 2223 N N . GLN A 1 280 ? -5.746 -5.233 0.726 1.00 94.12 280 GLN A N 1
ATOM 2224 C CA . GLN A 1 280 ? -5.084 -5.181 2.030 1.00 94.12 280 GLN A CA 1
ATOM 2225 C C . GLN A 1 280 ? -6.101 -5.462 3.136 1.00 94.12 280 GLN A C 1
ATOM 2227 O O . GLN A 1 280 ? -5.860 -6.333 3.964 1.00 94.12 280 GLN A O 1
ATOM 2232 N N . VAL A 1 281 ? -7.268 -4.807 3.095 1.00 95.19 281 VAL A N 1
ATOM 2233 C CA . VAL A 1 281 ? -8.345 -4.998 4.085 1.00 95.19 281 VAL A CA 1
ATOM 2234 C C . VAL A 1 281 ? -8.817 -6.452 4.112 1.00 95.19 281 VAL A C 1
ATOM 2236 O O . VAL A 1 281 ? -8.865 -7.071 5.173 1.00 95.19 281 VAL A O 1
ATOM 2239 N N . MET A 1 282 ? -9.098 -7.044 2.945 1.00 92.00 282 MET A N 1
ATOM 2240 C CA . MET A 1 282 ? -9.511 -8.451 2.867 1.00 92.00 282 MET A CA 1
ATOM 2241 C C . MET A 1 282 ? -8.412 -9.420 3.320 1.00 92.00 282 MET A C 1
ATOM 2243 O O . MET A 1 282 ? -8.697 -10.344 4.083 1.00 92.00 282 MET A O 1
ATOM 2247 N N . GLY A 1 283 ? -7.165 -9.211 2.885 1.00 93.50 283 GLY A N 1
ATOM 2248 C CA . GLY A 1 283 ? -6.053 -10.095 3.235 1.00 93.50 283 GLY A CA 1
ATOM 2249 C C . GLY A 1 283 ? -5.701 -10.050 4.720 1.00 93.50 283 GLY A C 1
ATOM 2250 O O . GLY A 1 283 ? -5.534 -11.098 5.343 1.00 93.50 283 GLY A O 1
ATOM 2251 N N . VAL A 1 284 ? -5.674 -8.851 5.308 1.00 96.56 284 VAL A N 1
ATOM 2252 C CA . VAL A 1 284 ? -5.455 -8.649 6.744 1.00 96.56 284 VAL A CA 1
ATOM 2253 C C . VAL A 1 284 ? -6.601 -9.240 7.557 1.00 96.56 284 VAL A C 1
ATOM 2255 O O . VAL A 1 284 ? -6.339 -9.991 8.489 1.00 96.56 284 VAL A O 1
ATOM 2258 N N . ASN A 1 285 ? -7.863 -9.006 7.186 1.00 96.06 285 ASN A N 1
ATOM 2259 C CA . ASN A 1 285 ? -8.996 -9.560 7.936 1.00 96.06 285 ASN A CA 1
ATOM 2260 C C . ASN A 1 285 ? -9.019 -11.097 7.912 1.00 96.06 285 ASN A C 1
ATOM 2262 O O . ASN A 1 285 ? -9.324 -11.724 8.927 1.00 96.06 285 ASN A O 1
ATOM 2266 N N . ARG A 1 286 ? -8.611 -11.720 6.800 1.00 94.94 286 ARG A N 1
ATOM 2267 C CA . ARG A 1 286 ? -8.429 -13.179 6.713 1.00 94.94 286 ARG A CA 1
ATOM 2268 C C . ARG A 1 286 ? -7.241 -13.688 7.540 1.00 94.94 286 ARG A C 1
ATOM 2270 O O . ARG A 1 286 ? -7.339 -14.776 8.107 1.00 94.94 286 ARG A O 1
ATOM 2277 N N . ALA A 1 287 ? -6.163 -12.910 7.651 1.00 95.31 287 ALA A N 1
ATOM 2278 C CA . ALA A 1 287 ? -5.002 -13.225 8.486 1.00 95.31 287 ALA A CA 1
ATOM 2279 C C . ALA A 1 287 ? -5.301 -13.085 9.990 1.00 95.31 287 ALA A C 1
ATOM 2281 O O . ALA A 1 287 ? -4.974 -13.982 10.761 1.00 95.31 287 ALA A O 1
ATOM 2282 N N . VAL A 1 288 ? -6.003 -12.029 10.414 1.00 96.25 288 VAL A N 1
ATOM 2283 C CA . VAL A 1 288 ? -6.483 -11.873 11.801 1.00 96.25 288 VAL A CA 1
ATOM 2284 C C . VAL A 1 288 ? -7.432 -13.019 12.164 1.00 96.25 288 VAL A C 1
ATOM 2286 O O . VAL A 1 288 ? -7.276 -13.641 13.211 1.00 96.25 288 VAL A O 1
ATOM 2289 N N . ALA A 1 289 ? -8.343 -13.398 11.261 1.00 94.81 289 ALA A N 1
ATOM 2290 C CA . ALA A 1 289 ? -9.188 -14.576 11.453 1.00 94.81 289 ALA A CA 1
ATOM 2291 C C . ALA A 1 289 ? -8.387 -15.894 11.536 1.00 94.81 289 ALA A C 1
ATOM 2293 O O . ALA A 1 289 ? -8.866 -16.852 12.139 1.00 94.81 289 ALA A O 1
ATOM 2294 N N . ALA A 1 290 ? -7.182 -15.972 10.954 1.00 94.06 290 ALA A N 1
ATOM 2295 C CA . ALA A 1 290 ? -6.280 -17.105 11.158 1.00 94.06 290 ALA A CA 1
ATOM 2296 C C . ALA A 1 290 ? -5.670 -17.105 12.567 1.00 94.06 290 ALA A C 1
ATOM 2298 O O . ALA A 1 290 ? -5.642 -18.165 13.183 1.00 94.06 290 ALA A O 1
ATOM 2299 N N . VAL A 1 291 ? -5.283 -15.944 13.112 1.00 94.94 291 VAL A N 1
ATOM 2300 C CA . VAL A 1 291 ? -4.827 -15.827 14.513 1.00 94.94 291 VAL A CA 1
ATOM 2301 C C . VAL A 1 291 ? -5.936 -16.247 15.478 1.00 94.94 291 VAL A C 1
ATOM 2303 O O . VAL A 1 291 ? -5.700 -17.105 16.317 1.00 94.94 291 VAL A O 1
ATOM 2306 N N . VAL A 1 292 ? -7.173 -15.770 15.295 1.00 94.38 292 VAL A N 1
ATOM 2307 C CA . VAL A 1 292 ? -8.322 -16.184 16.131 1.00 94.38 292 VAL A CA 1
ATOM 2308 C C . VAL A 1 292 ? -8.526 -17.708 16.123 1.00 94.38 292 VAL A C 1
ATOM 2310 O O . VAL A 1 292 ? -8.797 -18.298 17.168 1.00 94.38 292 VAL A O 1
ATOM 2313 N N . ARG A 1 293 ? -8.337 -18.379 14.975 1.00 92.00 293 ARG A N 1
ATOM 2314 C CA . ARG A 1 293 ? -8.367 -19.853 14.906 1.00 92.00 293 ARG A CA 1
ATOM 2315 C C . ARG A 1 293 ? -7.180 -20.511 15.619 1.00 92.00 293 ARG A C 1
ATOM 2317 O O . ARG A 1 293 ? -7.361 -21.583 16.185 1.00 92.00 293 ARG A O 1
ATOM 2324 N N . GLN A 1 294 ? -5.996 -19.897 15.614 1.00 90.56 294 GLN A N 1
ATOM 2325 C CA . GLN A 1 294 ? -4.838 -20.416 16.349 1.00 90.56 294 GLN A CA 1
ATOM 2326 C C . GLN A 1 294 ? -5.002 -20.288 17.863 1.00 90.56 294 GLN A C 1
ATOM 2328 O O . GLN A 1 294 ? -4.705 -21.245 18.571 1.00 90.56 294 GLN A O 1
ATOM 2333 N N . GLU A 1 295 ? -5.542 -19.177 18.367 1.00 91.38 295 GLU A N 1
ATOM 2334 C CA . GLU A 1 295 ? -5.822 -19.035 19.803 1.00 91.38 295 GLU A CA 1
ATOM 2335 C C . GLU A 1 295 ? -6.913 -20.019 20.264 1.00 91.38 295 GLU A C 1
ATOM 2337 O O . GLU A 1 295 ? -6.782 -20.639 21.319 1.00 91.38 295 GLU A O 1
ATOM 2342 N N . ALA A 1 296 ? -7.928 -20.280 19.429 1.00 90.31 296 ALA A N 1
ATOM 2343 C CA . ALA A 1 296 ? -8.916 -21.329 19.693 1.00 90.31 296 ALA A CA 1
ATOM 2344 C C . ALA A 1 296 ? -8.299 -22.746 19.741 1.00 90.31 296 ALA A C 1
ATOM 2346 O O . ALA A 1 296 ? -8.688 -23.549 20.587 1.00 90.31 296 ALA A O 1
ATOM 2347 N N . LEU A 1 297 ? -7.313 -23.056 18.887 1.00 87.81 297 LEU A N 1
ATOM 2348 C CA . LEU A 1 297 ? -6.567 -24.323 18.947 1.00 87.81 297 LEU A CA 1
ATOM 2349 C C . LEU A 1 297 ? -5.648 -24.394 20.180 1.00 87.81 297 LEU A C 1
ATOM 2351 O O . LEU A 1 297 ? -5.609 -25.416 20.857 1.00 87.81 297 LEU A O 1
ATOM 2355 N N . LYS A 1 298 ? -4.946 -23.309 20.523 1.00 86.94 298 LYS A N 1
ATOM 2356 C CA . LYS A 1 298 ? -4.110 -23.214 21.735 1.00 86.94 298 LYS A CA 1
ATOM 2357 C C . LYS A 1 298 ? -4.899 -23.408 23.033 1.00 86.94 298 LYS A C 1
ATOM 2359 O O . LYS A 1 298 ? -4.318 -23.882 24.006 1.00 86.94 298 LYS A O 1
ATOM 2364 N N . ALA A 1 299 ? -6.181 -23.041 23.048 1.00 87.12 299 ALA A N 1
ATOM 2365 C CA . ALA A 1 299 ? -7.091 -23.276 24.168 1.00 87.12 299 ALA A CA 1
ATOM 2366 C C . ALA A 1 299 ? -7.591 -24.733 24.251 1.00 87.12 299 ALA A C 1
ATOM 2368 O O . ALA A 1 299 ? -7.955 -25.187 25.330 1.00 87.12 299 ALA A O 1
ATOM 2369 N N . GLN A 1 300 ? -7.599 -25.470 23.133 1.00 86.75 300 GLN A N 1
ATOM 2370 C CA . GLN A 1 300 ? -7.967 -26.894 23.085 1.00 86.75 300 GLN A CA 1
ATOM 2371 C C . GLN A 1 300 ? -6.797 -27.827 23.427 1.00 86.75 300 GLN A C 1
ATOM 2373 O O . GLN A 1 300 ? -7.025 -28.910 23.953 1.00 86.75 300 GLN A O 1
ATOM 2378 N N . PHE A 1 301 ? -5.561 -27.412 23.134 1.00 83.19 301 PHE A N 1
ATOM 2379 C CA . PHE A 1 301 ? -4.343 -28.193 23.363 1.00 83.19 301 PHE A CA 1
ATOM 2380 C C . PHE A 1 301 ? -3.388 -27.402 24.278 1.00 83.19 301 PHE A C 1
ATOM 2382 O O . PHE A 1 301 ? -2.733 -26.472 23.792 1.00 83.19 301 PHE A O 1
ATOM 2389 N N . PRO A 1 302 ? -3.294 -27.721 25.586 1.00 78.88 302 PRO A N 1
ATOM 2390 C CA . PRO A 1 302 ? -2.373 -27.067 26.524 1.00 78.88 302 PRO A CA 1
ATOM 2391 C C . PRO A 1 302 ? -0.895 -27.237 26.125 1.00 78.88 302 PRO A C 1
ATOM 2393 O O . PRO A 1 302 ? -0.578 -28.193 25.422 1.00 78.88 302 PRO A O 1
ATOM 2396 N N . PRO A 1 303 ? 0.041 -26.370 26.571 1.00 73.38 303 PRO A N 1
ATOM 2397 C CA . PRO A 1 303 ? 1.437 -26.367 26.110 1.00 73.38 303 PRO A CA 1
ATOM 2398 C C . PRO A 1 303 ? 2.135 -27.737 26.057 1.00 73.38 303 PRO A C 1
ATOM 2400 O O . PRO A 1 303 ? 2.694 -28.079 25.017 1.00 73.38 303 PRO A O 1
ATOM 2403 N N . GLY A 1 304 ? 2.025 -28.554 27.112 1.00 71.62 304 GLY A N 1
ATOM 2404 C CA . GLY A 1 304 ? 2.616 -29.902 27.165 1.00 71.62 304 GLY A CA 1
ATOM 2405 C C . GLY A 1 304 ? 2.008 -30.926 26.192 1.00 71.62 304 GLY A C 1
ATOM 2406 O O . GLY A 1 304 ? 2.607 -31.967 25.949 1.00 71.62 304 GLY A O 1
ATOM 2407 N N . GLU A 1 305 ? 0.851 -30.629 25.599 1.00 75.75 305 GLU A N 1
ATOM 2408 C CA . GLU A 1 305 ? 0.169 -31.461 24.597 1.00 75.75 305 GLU A CA 1
ATOM 2409 C C . GLU A 1 305 ? 0.313 -30.915 23.166 1.00 75.75 305 GLU A C 1
ATOM 2411 O O . GLU A 1 305 ? -0.119 -31.558 22.209 1.00 75.75 305 GLU A O 1
ATOM 2416 N N . ARG A 1 306 ? 0.916 -29.731 22.978 1.00 77.12 306 ARG A N 1
ATOM 2417 C CA . ARG A 1 306 ? 1.082 -29.109 21.650 1.00 77.12 306 ARG A CA 1
ATOM 2418 C C . ARG A 1 306 ? 2.191 -29.747 20.824 1.00 77.12 306 ARG A C 1
ATOM 2420 O O . ARG A 1 306 ? 2.117 -29.711 19.593 1.00 77.12 306 ARG A O 1
ATOM 2427 N N . LEU A 1 307 ? 3.209 -30.296 21.483 1.00 73.44 307 LEU A N 1
ATOM 2428 C CA . LEU A 1 307 ? 4.449 -30.777 20.878 1.00 73.44 307 LEU A CA 1
ATOM 2429 C C . LEU A 1 307 ? 4.627 -32.282 21.119 1.00 73.44 307 LEU A C 1
ATOM 2431 O O . LEU A 1 307 ? 4.307 -32.801 22.185 1.00 73.44 307 LEU A O 1
ATOM 2435 N N . ARG A 1 308 ? 5.171 -32.990 20.129 1.00 67.00 308 ARG A N 1
ATOM 2436 C CA . ARG A 1 308 ? 5.653 -34.371 20.243 1.00 67.00 308 ARG A CA 1
ATOM 2437 C C . ARG A 1 308 ? 7.093 -34.430 19.769 1.00 67.00 308 ARG A C 1
ATOM 2439 O O . ARG A 1 308 ? 7.401 -34.016 18.655 1.00 67.00 308 ARG A O 1
ATOM 2446 N N . HIS A 1 309 ? 7.960 -34.970 20.613 1.00 63.66 309 HIS A N 1
ATOM 2447 C CA . HIS A 1 309 ? 9.375 -35.137 20.317 1.00 63.66 309 HIS A CA 1
ATOM 2448 C C . HIS A 1 309 ? 9.583 -36.538 19.741 1.00 63.66 309 HIS A C 1
ATOM 2450 O O . HIS A 1 309 ? 9.263 -37.537 20.382 1.00 63.66 309 HIS A O 1
ATOM 2456 N N . ARG A 1 310 ? 10.094 -36.612 18.511 1.00 50.69 310 ARG A N 1
ATOM 2457 C CA . ARG A 1 310 ? 10.374 -37.862 17.805 1.00 50.69 310 ARG A CA 1
ATOM 2458 C C . ARG A 1 310 ? 11.845 -37.916 17.428 1.00 50.69 310 ARG A C 1
ATOM 2460 O O . ARG A 1 310 ? 12.269 -37.243 16.491 1.00 50.69 310 ARG A O 1
ATOM 2467 N N . VAL A 1 311 ? 12.614 -38.745 18.123 1.00 55.03 311 VAL A N 1
ATOM 2468 C CA . VAL A 1 311 ? 13.995 -39.040 17.728 1.00 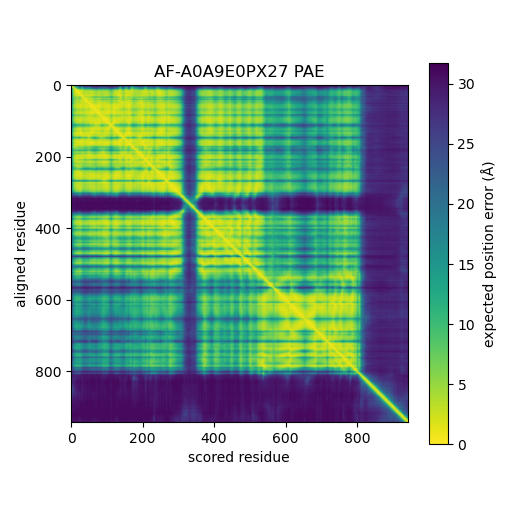55.03 311 VAL A CA 1
ATOM 2469 C C . VAL A 1 311 ? 13.986 -39.826 16.416 1.00 55.03 311 VAL A C 1
ATOM 2471 O O . VAL A 1 311 ? 13.257 -40.810 16.272 1.00 55.03 311 VAL A O 1
ATOM 2474 N N . VAL A 1 312 ? 14.774 -39.374 15.442 1.00 53.12 312 VAL A N 1
ATOM 2475 C CA . VAL A 1 312 ? 15.057 -40.100 14.202 1.00 53.12 312 VAL A CA 1
ATOM 2476 C C . VAL A 1 312 ? 16.566 -40.238 14.060 1.00 53.12 312 VAL A C 1
ATOM 2478 O O . VAL A 1 312 ? 17.275 -39.259 13.825 1.00 53.12 312 VAL A O 1
ATOM 2481 N N . THR A 1 313 ? 17.055 -41.466 14.194 1.00 47.41 313 THR A N 1
ATOM 2482 C CA . THR A 1 313 ? 18.443 -41.837 13.918 1.00 47.41 313 THR A CA 1
ATOM 2483 C C . THR A 1 313 ? 18.681 -41.779 12.409 1.00 47.41 313 THR A C 1
ATOM 2485 O O . THR A 1 313 ? 18.087 -42.552 11.656 1.00 47.41 313 THR A O 1
ATOM 2488 N N . ILE A 1 314 ? 19.527 -40.858 11.943 1.00 47.69 314 ILE A N 1
ATOM 2489 C CA . ILE A 1 314 ? 19.901 -40.787 10.526 1.00 47.69 314 ILE A CA 1
ATOM 2490 C C . ILE A 1 314 ? 21.093 -41.728 10.286 1.00 47.69 314 ILE A C 1
ATOM 2492 O O . ILE A 1 314 ? 22.147 -41.520 10.900 1.00 47.69 314 ILE A O 1
ATOM 2496 N N . PRO A 1 315 ? 20.969 -42.742 9.405 1.00 41.88 315 PRO A N 1
ATOM 2497 C CA . PRO A 1 315 ? 22.108 -43.558 9.011 1.00 41.88 315 PRO A CA 1
ATOM 2498 C C . PRO A 1 315 ? 23.114 -42.693 8.250 1.00 41.88 315 PRO A C 1
ATOM 2500 O O . PRO A 1 315 ? 22.744 -41.890 7.390 1.00 41.88 315 PRO A O 1
ATOM 2503 N N . LEU A 1 316 ? 24.395 -42.855 8.568 1.00 45.28 316 LEU A N 1
ATOM 2504 C CA . LEU A 1 316 ? 25.466 -42.218 7.812 1.00 45.28 316 LEU A CA 1
ATOM 2505 C C . LEU A 1 316 ? 25.516 -42.853 6.420 1.00 45.28 316 LEU A C 1
ATOM 2507 O O . LEU A 1 316 ? 25.629 -44.070 6.299 1.00 45.28 316 LEU A O 1
ATOM 2511 N N . SER A 1 317 ? 25.429 -42.032 5.374 1.00 42.06 317 SER A N 1
ATOM 2512 C CA . SER A 1 317 ? 25.744 -42.476 4.018 1.00 42.06 317 SER A CA 1
ATOM 2513 C C . SER A 1 317 ? 27.217 -42.862 3.956 1.00 42.06 317 SER A C 1
ATOM 2515 O O . SER A 1 317 ? 28.067 -42.052 4.341 1.00 42.06 317 SER A O 1
ATOM 2517 N N . GLU A 1 318 ? 27.515 -44.055 3.450 1.00 33.09 318 GLU A N 1
ATOM 2518 C CA . GLU A 1 318 ? 28.887 -44.465 3.157 1.00 33.09 318 GLU A CA 1
ATOM 2519 C C . GLU A 1 318 ? 29.565 -43.429 2.240 1.00 33.09 318 GLU A C 1
ATOM 2521 O O . GLU A 1 318 ? 28.899 -42.845 1.372 1.00 33.09 318 GLU A O 1
ATOM 2526 N N . PRO A 1 319 ? 30.866 -43.146 2.428 1.00 36.84 319 PRO A N 1
ATOM 2527 C CA . PRO A 1 319 ? 31.588 -42.281 1.510 1.00 36.84 319 PRO A CA 1
ATOM 2528 C C . PRO A 1 319 ? 31.587 -42.929 0.123 1.00 36.84 319 PRO A C 1
ATOM 2530 O O . PRO A 1 319 ? 31.986 -44.081 -0.030 1.00 36.84 319 PRO A O 1
ATOM 2533 N N . CYS A 1 320 ? 31.152 -42.182 -0.895 1.00 30.89 320 CYS A N 1
ATOM 2534 C CA . CYS A 1 320 ? 31.316 -42.616 -2.279 1.00 30.89 320 CYS A CA 1
ATOM 2535 C C . CYS A 1 320 ? 32.809 -42.853 -2.528 1.00 30.89 320 CYS A C 1
ATOM 2537 O O . CYS A 1 320 ? 33.610 -41.943 -2.298 1.00 30.89 320 CYS A O 1
ATOM 2539 N N . GLY A 1 321 ? 33.164 -44.061 -2.970 1.00 34.03 321 GLY A N 1
ATOM 2540 C CA . GLY A 1 321 ? 34.548 -44.422 -3.250 1.00 34.03 321 GLY A CA 1
ATOM 2541 C C . GLY A 1 321 ? 35.189 -43.425 -4.212 1.00 34.03 321 GLY A C 1
ATOM 2542 O O . GLY A 1 321 ? 34.590 -43.056 -5.222 1.00 34.03 321 GLY A O 1
ATOM 2543 N N . VAL A 1 322 ? 36.393 -42.977 -3.865 1.00 36.78 322 VAL A N 1
ATOM 2544 C CA . VAL A 1 322 ? 37.303 -42.282 -4.775 1.00 36.78 322 VAL A CA 1
ATOM 2545 C C . VAL A 1 322 ? 38.373 -43.280 -5.191 1.00 36.78 322 VAL A C 1
ATOM 2547 O O . VAL A 1 322 ? 39.037 -43.862 -4.333 1.00 36.78 322 VAL A O 1
ATOM 2550 N N . ASP A 1 323 ? 38.505 -43.511 -6.495 1.00 33.16 323 ASP A N 1
ATOM 2551 C CA . ASP A 1 323 ? 39.412 -44.524 -7.028 1.00 33.16 323 ASP A CA 1
ATOM 2552 C C . ASP A 1 323 ? 40.872 -44.150 -6.732 1.00 33.16 323 ASP A C 1
ATOM 2554 O O . ASP A 1 323 ? 41.382 -43.116 -7.172 1.00 33.16 323 ASP A O 1
ATOM 2558 N N . ALA A 1 324 ? 41.549 -44.995 -5.950 1.00 34.84 324 ALA A N 1
ATOM 2559 C CA . ALA A 1 324 ? 42.855 -44.684 -5.365 1.00 34.84 324 ALA A CA 1
ATOM 2560 C C . ALA A 1 324 ? 44.013 -44.619 -6.384 1.00 34.84 324 ALA A C 1
ATOM 2562 O O . ALA A 1 324 ? 45.097 -44.148 -6.047 1.00 34.84 324 ALA A O 1
ATOM 2563 N N . GLU A 1 325 ? 43.792 -45.049 -7.629 1.00 35.97 325 GLU A N 1
ATOM 2564 C CA . GLU A 1 325 ? 44.790 -45.009 -8.709 1.00 35.97 325 GLU A CA 1
ATOM 2565 C C . GLU A 1 325 ? 45.020 -43.591 -9.274 1.00 35.97 325 GLU A C 1
ATOM 2567 O O . GLU A 1 325 ? 45.986 -43.358 -9.996 1.00 35.97 325 GLU A O 1
ATOM 2572 N N . ALA A 1 326 ? 44.174 -42.614 -8.927 1.00 39.59 326 ALA A N 1
ATOM 2573 C CA . ALA A 1 326 ? 44.226 -41.253 -9.471 1.00 39.59 326 ALA A CA 1
ATOM 2574 C C . ALA A 1 326 ? 45.263 -40.309 -8.810 1.00 39.59 326 ALA A C 1
ATOM 2576 O O . ALA A 1 326 ? 45.236 -39.105 -9.073 1.00 39.59 326 ALA A O 1
ATOM 2577 N N . ILE A 1 327 ? 46.162 -40.810 -7.948 1.00 40.16 327 ILE A N 1
ATOM 2578 C CA . ILE A 1 327 ? 47.150 -39.994 -7.210 1.00 40.16 327 ILE A CA 1
ATOM 2579 C C . ILE A 1 327 ? 48.588 -40.414 -7.560 1.00 40.16 327 ILE A C 1
ATOM 2581 O O . ILE A 1 327 ? 49.284 -41.063 -6.780 1.00 40.16 327 ILE A O 1
ATOM 2585 N N . GLY A 1 328 ? 49.039 -40.002 -8.745 1.00 35.50 328 GLY A N 1
ATOM 2586 C CA . GLY A 1 328 ? 50.464 -39.953 -9.089 1.00 35.50 328 GLY A CA 1
ATOM 2587 C C . GLY A 1 328 ? 51.156 -38.707 -8.513 1.00 35.50 328 GLY A C 1
ATOM 2588 O O . GLY A 1 328 ? 50.521 -37.673 -8.316 1.00 35.50 328 GLY A O 1
ATOM 2589 N N . ASP A 1 329 ? 52.463 -38.811 -8.268 1.00 38.94 329 ASP A N 1
ATOM 2590 C CA . ASP A 1 329 ? 53.396 -37.713 -7.961 1.00 38.94 329 ASP A CA 1
ATOM 2591 C C . ASP A 1 329 ? 53.011 -36.762 -6.809 1.00 38.94 329 ASP A C 1
ATOM 2593 O O . ASP A 1 329 ? 52.944 -35.536 -6.943 1.00 38.94 329 ASP A O 1
ATOM 2597 N N . ALA A 1 330 ? 52.895 -37.328 -5.604 1.00 44.44 330 ALA A N 1
ATOM 2598 C CA . ALA A 1 330 ? 52.772 -36.605 -4.333 1.00 44.44 330 ALA A CA 1
ATOM 2599 C C . ALA A 1 330 ? 54.065 -35.859 -3.894 1.00 44.44 330 ALA A C 1
ATOM 2601 O O . ALA A 1 330 ? 54.450 -35.896 -2.727 1.00 44.44 330 ALA A O 1
ATOM 2602 N N . ALA A 1 331 ? 54.745 -35.176 -4.822 1.00 40.09 331 ALA A N 1
ATOM 2603 C CA . ALA A 1 331 ? 56.026 -34.496 -4.599 1.00 40.09 331 ALA A CA 1
ATOM 2604 C C . ALA A 1 331 ? 55.928 -32.959 -4.484 1.00 40.09 331 ALA A C 1
ATOM 2606 O O . ALA A 1 331 ? 56.913 -32.320 -4.124 1.00 40.09 331 ALA A O 1
ATOM 2607 N N . ASN A 1 332 ? 54.779 -32.345 -4.809 1.00 50.00 332 ASN A N 1
ATOM 2608 C CA . ASN A 1 332 ? 54.662 -30.877 -4.883 1.00 50.00 332 ASN A CA 1
ATOM 2609 C C . ASN A 1 332 ? 53.267 -30.321 -4.503 1.00 50.00 332 ASN A C 1
ATOM 2611 O O . ASN A 1 332 ? 52.811 -29.312 -5.041 1.00 50.00 332 ASN A O 1
ATOM 2615 N N . ALA A 1 333 ? 52.551 -31.001 -3.599 1.00 35.84 333 ALA A N 1
ATOM 2616 C CA . ALA A 1 333 ? 51.229 -30.572 -3.129 1.00 35.84 333 ALA A CA 1
ATOM 2617 C C . ALA A 1 333 ? 51.327 -29.538 -1.979 1.00 35.84 333 ALA A C 1
ATOM 2619 O O . ALA A 1 333 ? 52.155 -29.701 -1.081 1.00 35.84 333 ALA A O 1
ATOM 2620 N N . PRO A 1 334 ? 50.474 -28.493 -1.942 1.00 35.94 334 PRO A N 1
ATOM 2621 C CA . PRO A 1 334 ? 50.489 -27.498 -0.869 1.00 35.94 334 PRO A CA 1
ATOM 2622 C C . PRO A 1 334 ? 49.977 -28.076 0.460 1.00 35.94 334 PRO A C 1
ATOM 2624 O O . PRO A 1 334 ? 49.083 -28.922 0.482 1.00 35.94 334 PRO A O 1
ATOM 2627 N N . ALA A 1 335 ? 50.482 -27.551 1.582 1.00 36.91 335 ALA A N 1
ATOM 2628 C CA . ALA A 1 335 ? 50.299 -28.108 2.932 1.00 36.91 335 ALA A CA 1
ATOM 2629 C C . ALA A 1 335 ? 48.838 -28.363 3.377 1.00 36.91 335 ALA A C 1
ATOM 2631 O O . ALA A 1 335 ? 48.600 -29.234 4.211 1.00 36.91 335 ALA A O 1
ATOM 2632 N N . MET A 1 336 ? 47.846 -27.672 2.800 1.00 34.22 336 MET A N 1
ATOM 2633 C CA . MET A 1 336 ? 46.421 -27.952 3.050 1.00 34.22 336 MET A CA 1
ATOM 2634 C C . MET A 1 336 ? 45.977 -29.367 2.639 1.00 34.22 336 MET A C 1
ATOM 2636 O O . MET A 1 336 ? 45.026 -29.884 3.221 1.00 34.22 336 MET A O 1
ATOM 2640 N N . ALA A 1 337 ? 46.645 -30.011 1.675 1.00 31.67 337 ALA A N 1
ATOM 2641 C CA . ALA A 1 337 ? 46.295 -31.366 1.241 1.00 31.67 337 ALA A CA 1
ATOM 2642 C C . ALA A 1 337 ? 46.502 -32.411 2.357 1.00 31.67 337 ALA A C 1
ATOM 2644 O O . ALA A 1 337 ? 45.712 -33.343 2.491 1.00 31.67 337 ALA A O 1
ATOM 2645 N N . VAL A 1 338 ? 47.522 -32.218 3.202 1.00 33.28 338 VAL A N 1
ATOM 2646 C CA . VAL A 1 338 ? 47.849 -33.129 4.312 1.00 33.28 338 VAL A CA 1
ATOM 2647 C C . VAL A 1 338 ? 46.805 -33.045 5.433 1.00 33.28 338 VAL A C 1
ATOM 2649 O O . VAL A 1 338 ? 46.489 -34.053 6.062 1.00 33.28 338 VAL A O 1
ATOM 2652 N N . VAL A 1 339 ? 46.207 -31.866 5.649 1.00 32.69 339 VAL A N 1
ATOM 2653 C CA . VAL A 1 339 ? 45.197 -31.649 6.701 1.00 32.69 339 VAL A CA 1
ATOM 2654 C C . VAL A 1 339 ? 43.930 -32.467 6.431 1.00 32.69 339 VAL A C 1
ATOM 2656 O O . VAL A 1 339 ? 43.472 -33.194 7.310 1.00 32.69 339 VAL A O 1
ATOM 2659 N N . HIS A 1 340 ? 43.399 -32.433 5.205 1.00 31.11 340 HIS A N 1
ATOM 2660 C CA . HIS A 1 340 ? 42.204 -33.216 4.864 1.00 31.11 340 HIS A CA 1
ATOM 2661 C C . HIS A 1 340 ? 42.467 -34.724 4.731 1.00 31.11 340 HIS A C 1
ATOM 2663 O O . HIS A 1 340 ? 41.539 -35.510 4.915 1.00 31.11 340 HIS A O 1
ATOM 2669 N N . ALA A 1 341 ? 43.711 -35.152 4.485 1.00 30.69 341 ALA A N 1
ATOM 2670 C CA . ALA A 1 341 ? 44.078 -36.565 4.590 1.00 30.69 341 ALA A CA 1
ATOM 2671 C C . ALA A 1 341 ? 44.025 -37.062 6.050 1.00 30.69 341 ALA A C 1
ATOM 2673 O O . ALA A 1 341 ? 43.532 -38.159 6.309 1.00 30.69 341 ALA A O 1
ATOM 2674 N N . ALA A 1 342 ? 44.461 -36.240 7.014 1.00 28.27 342 ALA A N 1
ATOM 2675 C CA . ALA A 1 342 ? 44.433 -36.582 8.437 1.00 28.27 342 ALA A CA 1
ATOM 2676 C C . ALA A 1 342 ? 43.005 -36.655 9.020 1.00 28.27 342 ALA A C 1
ATOM 2678 O O . ALA A 1 342 ? 42.714 -37.534 9.830 1.00 28.27 342 ALA A O 1
ATOM 2679 N N . GLU A 1 343 ? 42.086 -35.786 8.581 1.00 34.16 343 GLU A N 1
ATOM 2680 C CA . GLU A 1 343 ? 40.675 -35.831 9.008 1.00 34.16 343 GLU A CA 1
ATOM 2681 C C . GLU A 1 343 ? 39.908 -37.060 8.474 1.00 34.16 343 GLU A C 1
ATOM 2683 O O . GLU A 1 343 ? 38.889 -37.450 9.049 1.00 34.16 343 GLU A O 1
ATOM 2688 N N . GLY A 1 344 ? 40.394 -37.697 7.401 1.00 33.72 344 GLY A N 1
ATOM 2689 C CA . GLY A 1 344 ? 39.764 -38.870 6.783 1.00 33.72 344 GLY A CA 1
ATOM 2690 C C . GLY A 1 344 ? 39.863 -40.167 7.598 1.00 33.72 344 GLY A C 1
ATOM 2691 O O . GLY A 1 344 ? 39.093 -41.094 7.356 1.00 33.72 344 GLY A O 1
ATOM 2692 N N . ALA A 1 345 ? 40.769 -40.240 8.579 1.00 30.78 345 ALA A N 1
ATOM 2693 C CA . ALA A 1 345 ? 41.052 -41.456 9.351 1.00 30.78 345 ALA A CA 1
ATOM 2694 C C . ALA A 1 345 ? 40.210 -41.616 10.638 1.00 30.78 345 ALA A C 1
ATOM 2696 O O . ALA A 1 345 ? 40.419 -42.555 11.406 1.00 30.78 345 ALA A O 1
ATOM 2697 N N . ALA A 1 346 ? 39.246 -40.724 10.895 1.00 32.56 346 ALA A N 1
ATOM 2698 C CA . ALA A 1 346 ? 38.383 -40.768 12.077 1.00 32.56 346 ALA A CA 1
ATOM 2699 C C . ALA A 1 346 ? 37.274 -41.841 11.966 1.00 32.56 346 ALA A C 1
ATOM 2701 O O . ALA A 1 346 ? 36.086 -41.533 11.822 1.00 32.56 346 ALA A O 1
ATOM 2702 N N . THR A 1 347 ? 37.655 -43.119 12.044 1.00 39.53 347 THR A N 1
ATOM 2703 C CA . THR A 1 347 ? 36.711 -44.245 12.127 1.00 39.53 347 THR A CA 1
ATOM 2704 C C . THR A 1 347 ? 35.819 -44.121 13.364 1.00 39.53 347 THR A C 1
ATOM 2706 O O . THR A 1 347 ? 36.323 -43.958 14.473 1.00 39.53 347 THR A O 1
ATOM 2709 N N . GLY A 1 348 ? 34.498 -44.252 13.191 1.00 38.84 348 GLY A N 1
ATOM 2710 C CA . GLY A 1 348 ? 33.550 -44.290 14.313 1.00 38.84 348 GLY A CA 1
ATOM 2711 C C . GLY A 1 348 ? 32.818 -42.981 14.637 1.00 38.84 348 GLY A C 1
ATOM 2712 O O . GLY A 1 348 ? 32.556 -42.706 15.806 1.00 38.84 348 GLY A O 1
ATOM 2713 N N . ARG A 1 349 ? 32.396 -42.188 13.638 1.00 41.62 349 ARG A N 1
ATOM 2714 C CA . ARG A 1 349 ? 31.283 -41.246 13.879 1.00 41.62 349 ARG A CA 1
ATOM 2715 C C . ARG A 1 349 ? 30.016 -42.043 14.206 1.00 41.62 349 ARG A C 1
ATOM 2717 O O . ARG A 1 349 ? 29.555 -42.830 13.386 1.00 41.62 349 ARG A O 1
ATOM 2724 N N . ALA A 1 350 ? 29.454 -41.817 15.391 1.00 43.88 350 ALA A N 1
ATOM 2725 C CA . ALA A 1 350 ? 28.178 -42.401 15.789 1.00 43.88 350 ALA A CA 1
ATOM 2726 C C . ALA A 1 350 ? 27.023 -41.918 14.878 1.00 43.88 350 ALA A C 1
ATOM 2728 O O . ALA A 1 350 ? 27.111 -40.817 14.314 1.00 43.88 350 ALA A O 1
ATOM 2729 N N . PRO A 1 351 ? 25.929 -42.696 14.745 1.00 46.12 351 PRO A N 1
ATOM 2730 C CA . PRO A 1 351 ? 24.723 -42.249 14.053 1.00 46.12 351 PRO A CA 1
ATOM 2731 C C . PRO A 1 351 ? 24.214 -40.927 14.632 1.00 46.12 351 PRO A C 1
ATOM 2733 O O . PRO A 1 351 ? 24.156 -40.753 15.849 1.00 46.12 351 PRO A O 1
ATOM 2736 N N . ARG A 1 352 ? 23.829 -39.981 13.769 1.00 48.25 352 ARG A N 1
ATOM 2737 C CA . ARG A 1 352 ? 23.269 -38.706 14.231 1.00 48.25 352 ARG A CA 1
ATOM 2738 C C . ARG A 1 352 ? 21.780 -38.862 14.491 1.00 48.25 352 ARG A C 1
ATOM 2740 O O . ARG A 1 352 ? 20.974 -38.877 13.562 1.00 48.25 352 ARG A O 1
ATOM 2747 N N . GLU A 1 353 ? 21.430 -38.946 15.764 1.00 47.41 353 GLU A N 1
ATOM 2748 C CA . GLU A 1 353 ? 20.057 -38.780 16.218 1.00 47.41 353 GLU A CA 1
ATOM 2749 C C . GLU A 1 353 ? 19.617 -37.324 16.047 1.00 47.41 353 GLU A C 1
ATOM 2751 O O . GLU A 1 353 ? 20.324 -36.390 16.428 1.00 47.41 353 GLU A O 1
ATOM 2756 N N . ILE A 1 354 ? 18.448 -37.123 15.437 1.00 51.25 354 ILE A N 1
ATOM 2757 C CA . ILE A 1 354 ? 17.808 -35.814 15.329 1.00 51.25 354 ILE A CA 1
ATOM 2758 C C . ILE A 1 354 ? 16.411 -35.911 15.927 1.00 51.25 354 ILE A C 1
ATOM 2760 O O . ILE A 1 354 ? 15.528 -36.566 15.371 1.00 51.25 354 ILE A O 1
ATOM 2764 N N . THR A 1 355 ? 16.196 -35.218 17.041 1.00 52.78 355 THR A N 1
ATOM 2765 C CA . THR A 1 355 ? 14.864 -35.033 17.623 1.00 52.78 355 THR A CA 1
ATOM 2766 C C . THR A 1 355 ? 14.0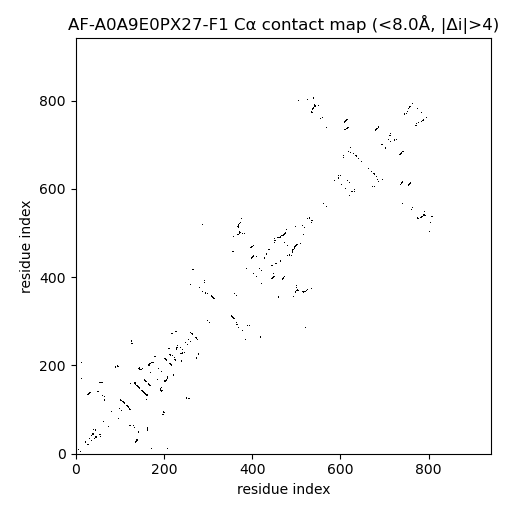65 -34.056 16.766 1.00 52.78 355 THR A C 1
ATOM 2768 O O . THR A 1 355 ? 14.338 -32.856 16.726 1.00 52.78 355 THR A O 1
ATOM 2771 N N . LEU A 1 356 ? 13.068 -34.580 16.059 1.00 56.06 356 LEU A N 1
ATOM 2772 C CA . LEU A 1 356 ? 12.062 -33.804 15.347 1.00 56.06 356 LEU A CA 1
ATOM 2773 C C . LEU A 1 356 ? 10.976 -33.368 16.335 1.00 56.06 356 LEU A C 1
ATOM 2775 O O . LEU A 1 356 ? 10.389 -34.206 17.018 1.00 56.06 356 LEU A O 1
ATOM 2779 N N . ILE A 1 357 ? 10.682 -32.067 16.383 1.00 63.00 357 ILE A N 1
ATOM 2780 C CA . ILE A 1 357 ? 9.505 -31.544 17.084 1.00 63.00 357 ILE A CA 1
ATOM 2781 C C . ILE A 1 357 ? 8.332 -31.531 16.093 1.00 63.00 357 ILE A C 1
ATOM 2783 O O . ILE A 1 357 ? 8.298 -30.723 15.161 1.00 63.00 357 ILE A O 1
ATOM 2787 N N . GLU A 1 358 ? 7.372 -32.431 16.280 1.00 66.31 358 GLU A N 1
ATOM 2788 C CA . GLU A 1 358 ? 6.100 -32.460 15.551 1.00 66.31 358 GLU A CA 1
ATOM 2789 C C . GLU A 1 358 ? 5.020 -31.718 16.368 1.00 66.31 358 GLU A C 1
ATOM 2791 O O . GLU A 1 358 ? 4.984 -31.822 17.593 1.00 66.31 358 GLU A O 1
ATOM 2796 N N . ARG A 1 359 ? 4.127 -30.956 15.718 1.00 73.06 359 ARG A N 1
ATOM 2797 C CA . ARG A 1 359 ? 2.995 -30.283 16.392 1.00 73.06 359 ARG A CA 1
ATOM 2798 C C . ARG A 1 359 ? 1.742 -31.159 16.323 1.00 73.06 359 ARG A C 1
ATOM 2800 O O . ARG A 1 359 ? 1.433 -31.688 15.257 1.00 73.06 359 ARG A O 1
ATOM 2807 N N . VAL A 1 360 ? 1.037 -31.315 17.447 1.00 69.25 360 VAL A N 1
ATOM 2808 C CA . VAL A 1 360 ? -0.037 -32.317 17.606 1.00 69.25 360 VAL A CA 1
ATOM 2809 C C . VAL A 1 360 ? -1.256 -32.031 16.722 1.00 69.25 360 VAL A C 1
ATOM 2811 O O . VAL A 1 360 ? -1.618 -32.914 15.942 1.00 69.25 360 VAL A O 1
ATOM 2814 N N . PRO A 1 361 ? -1.844 -30.819 16.713 1.00 77.62 361 PRO A N 1
ATOM 2815 C CA . PRO A 1 361 ? -2.594 -30.346 15.559 1.00 77.62 361 PRO A CA 1
ATOM 2816 C C . PRO A 1 361 ? -1.573 -29.956 14.475 1.00 77.62 361 PRO A C 1
ATOM 2818 O O . PRO A 1 361 ? -0.776 -29.043 14.716 1.00 77.62 361 PRO A O 1
ATOM 2821 N N . PRO A 1 362 ? -1.581 -30.567 13.272 1.00 72.69 362 PRO A N 1
ATOM 2822 C CA . PRO A 1 362 ? -0.568 -30.282 12.254 1.00 72.69 362 PRO A CA 1
ATOM 2823 C C . PRO A 1 362 ? -0.505 -28.804 11.854 1.00 72.69 362 PRO A C 1
ATOM 2825 O O . PRO A 1 362 ? 0.565 -28.303 11.515 1.00 72.69 362 PRO A O 1
ATOM 2828 N N . ASP A 1 363 ? -1.643 -28.109 11.912 1.00 76.69 363 ASP A N 1
ATOM 2829 C CA . ASP A 1 363 ? -1.775 -26.697 11.556 1.00 76.69 363 ASP A CA 1
ATOM 2830 C C . ASP A 1 363 ? -1.568 -25.731 12.731 1.00 76.69 363 ASP A C 1
ATOM 2832 O O . ASP A 1 363 ? -1.727 -24.524 12.555 1.00 76.69 363 ASP A O 1
ATOM 2836 N N . LEU A 1 364 ? -1.181 -26.206 13.919 1.00 82.19 364 LEU A N 1
ATOM 2837 C CA . LEU A 1 364 ? -0.928 -25.334 15.066 1.00 82.19 364 LEU A CA 1
ATOM 2838 C C . LEU A 1 364 ? 0.209 -24.343 14.764 1.00 82.19 364 LEU A C 1
ATOM 2840 O O . LEU A 1 364 ? 1.312 -24.716 14.360 1.00 82.19 364 LEU A O 1
ATOM 2844 N N . GLY A 1 365 ? -0.069 -23.054 14.946 1.00 81.81 365 GLY A N 1
ATOM 2845 C CA . GLY A 1 365 ? 0.794 -21.926 14.593 1.00 81.81 365 GLY A CA 1
ATOM 2846 C C . GLY A 1 365 ? 1.110 -21.780 13.096 1.00 81.81 365 GLY A C 1
ATOM 2847 O O . GLY A 1 365 ? 2.046 -21.061 12.750 1.00 81.81 365 GLY A O 1
ATOM 2848 N N . ARG A 1 366 ? 0.343 -22.414 12.199 1.00 89.00 366 ARG A N 1
ATOM 2849 C CA . ARG A 1 366 ? 0.328 -22.108 10.760 1.00 89.00 366 ARG A CA 1
ATOM 2850 C C . ARG A 1 366 ? -0.717 -21.025 10.478 1.00 89.00 366 ARG A C 1
ATOM 2852 O O . ARG A 1 366 ? -1.912 -21.312 10.417 1.00 89.00 366 ARG A O 1
ATOM 2859 N N . LEU A 1 367 ? -0.299 -19.765 10.337 1.00 90.31 367 LEU A N 1
ATOM 2860 C CA . LEU A 1 367 ? -1.224 -18.665 10.008 1.00 90.31 367 LEU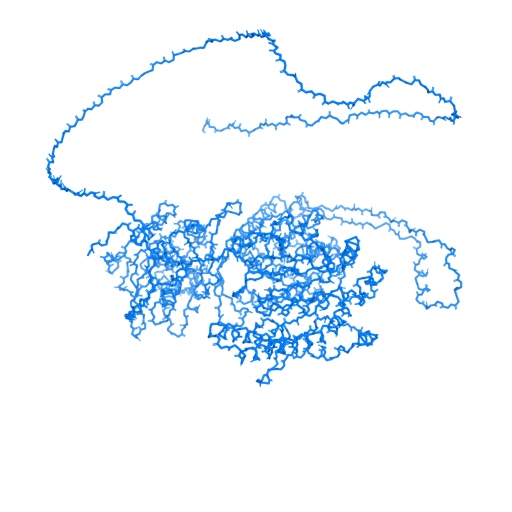 A CA 1
ATOM 2861 C C . LEU A 1 367 ? -1.501 -18.557 8.503 1.00 90.31 367 LEU A C 1
ATOM 2863 O O . LEU A 1 367 ? -2.540 -18.031 8.116 1.00 90.31 367 LEU A O 1
ATOM 2867 N N . GLY A 1 368 ? -0.603 -19.090 7.673 1.00 89.88 368 GLY A N 1
ATOM 2868 C CA . GLY A 1 368 ? -0.683 -19.151 6.216 1.00 89.88 368 GLY A CA 1
ATOM 2869 C C . GLY A 1 368 ? 0.140 -18.077 5.496 1.00 89.88 368 GLY A C 1
ATOM 2870 O O . GLY A 1 368 ? 0.923 -17.340 6.100 1.00 89.88 368 GLY A O 1
ATOM 2871 N N . VAL A 1 369 ? -0.020 -18.015 4.171 1.00 90.25 369 VAL A N 1
ATOM 2872 C CA . VAL A 1 369 ? 0.721 -17.101 3.286 1.00 90.25 369 VAL A CA 1
ATOM 2873 C C . VAL A 1 369 ? -0.188 -16.034 2.669 1.00 90.25 369 VAL A C 1
ATOM 2875 O O . VAL A 1 369 ? -1.201 -16.341 2.036 1.00 90.25 369 VAL A O 1
ATOM 2878 N N . VAL A 1 370 ? 0.208 -14.771 2.805 1.00 90.94 370 VAL A N 1
ATOM 2879 C CA . VAL A 1 370 ? -0.356 -13.607 2.115 1.00 90.94 370 VAL A CA 1
ATOM 2880 C C . VAL A 1 370 ? 0.539 -13.288 0.914 1.00 90.94 370 VAL A C 1
ATOM 2882 O O . VAL A 1 370 ? 1.594 -12.666 1.044 1.00 90.94 370 VAL A O 1
ATOM 2885 N N . TRP A 1 371 ? 0.123 -13.729 -0.275 1.00 89.62 371 TRP A N 1
ATOM 2886 C CA . TRP A 1 371 ? 0.801 -13.375 -1.523 1.00 89.62 371 TRP A CA 1
ATOM 2887 C C . TRP A 1 371 ? 0.124 -12.155 -2.136 1.00 89.62 371 TRP A C 1
ATOM 2889 O O . TRP A 1 371 ? -0.927 -12.276 -2.768 1.00 89.62 371 TRP A O 1
ATOM 2899 N N . HIS A 1 372 ? 0.735 -10.984 -1.959 1.00 88.06 372 HIS A N 1
ATOM 2900 C CA . HIS A 1 372 ? 0.335 -9.746 -2.629 1.00 88.06 372 HIS A CA 1
ATOM 2901 C C . HIS A 1 372 ? 1.518 -9.213 -3.445 1.00 88.06 372 HIS A C 1
ATOM 2903 O O . HIS A 1 372 ? 2.621 -9.106 -2.914 1.00 88.06 372 HIS A O 1
ATOM 2909 N N . THR A 1 373 ? 1.303 -8.861 -4.718 1.00 81.31 373 THR A N 1
ATOM 2910 C CA . THR A 1 373 ? 2.360 -8.413 -5.652 1.00 81.31 373 THR A CA 1
ATOM 2911 C C . THR A 1 373 ? 3.342 -7.386 -5.085 1.00 81.31 373 THR A C 1
ATOM 2913 O O . THR A 1 373 ? 3.023 -6.553 -4.233 1.00 81.31 373 THR A O 1
ATOM 2916 N N . GLN A 1 374 ? 4.562 -7.369 -5.620 1.00 76.88 374 GLN A N 1
ATOM 2917 C CA . GLN A 1 374 ? 5.506 -6.282 -5.364 1.00 76.88 374 GLN A CA 1
ATOM 2918 C C . GLN A 1 374 ? 4.898 -4.925 -5.771 1.00 76.88 374 GLN A C 1
ATOM 2920 O O . GLN A 1 374 ? 4.467 -4.743 -6.905 1.00 76.88 374 GLN A O 1
ATOM 2925 N N . GLY A 1 375 ? 4.865 -3.973 -4.832 1.00 72.50 375 GLY A N 1
ATOM 2926 C CA . GLY A 1 375 ? 4.214 -2.664 -4.999 1.00 72.50 375 GLY A CA 1
ATOM 2927 C C . GLY A 1 375 ? 2.766 -2.580 -4.495 1.00 72.50 375 GLY A C 1
ATOM 2928 O O . GLY A 1 375 ? 2.221 -1.485 -4.395 1.00 72.50 375 GLY A O 1
ATOM 2929 N N . SER A 1 376 ? 2.156 -3.699 -4.092 1.00 78.94 376 SER A N 1
ATOM 2930 C CA . SER A 1 376 ? 0.784 -3.756 -3.553 1.00 78.94 376 SER A CA 1
ATOM 2931 C C . SER A 1 376 ? 0.580 -3.093 -2.178 1.00 78.94 376 SER A C 1
ATOM 2933 O O . SER A 1 376 ? -0.565 -2.900 -1.771 1.00 78.94 376 SER A O 1
ATOM 2935 N N . GLY A 1 377 ? 1.659 -2.763 -1.455 1.00 84.62 377 GLY A N 1
ATOM 2936 C CA . GLY A 1 377 ? 1.607 -2.250 -0.077 1.00 84.62 377 GLY A CA 1
ATOM 2937 C C . GLY A 1 377 ? 1.789 -3.312 1.019 1.00 84.62 377 GLY A C 1
ATOM 2938 O O . GLY A 1 377 ? 1.183 -3.198 2.086 1.00 84.62 377 GLY A O 1
ATOM 2939 N N . LYS A 1 378 ? 2.615 -4.347 0.789 1.00 88.62 378 LYS A N 1
ATOM 2940 C CA . LYS A 1 378 ? 2.898 -5.419 1.770 1.00 88.62 378 LYS A CA 1
ATOM 2941 C C . LYS A 1 378 ? 3.248 -4.889 3.173 1.00 88.62 378 LYS A C 1
ATOM 2943 O O . LYS A 1 378 ? 2.639 -5.331 4.137 1.00 88.62 378 LYS A O 1
ATOM 2948 N N . SER A 1 379 ? 4.147 -3.907 3.285 1.00 90.50 379 SER A N 1
ATOM 2949 C CA . SER A 1 379 ? 4.634 -3.381 4.575 1.00 90.50 379 SER A CA 1
ATOM 2950 C C . SER A 1 379 ? 3.526 -2.738 5.420 1.00 90.50 379 SER A C 1
ATOM 2952 O O . SER A 1 379 ? 3.412 -3.033 6.606 1.00 90.50 379 SER A O 1
ATOM 2954 N N . TYR A 1 380 ? 2.635 -1.945 4.807 1.00 93.38 380 TYR A N 1
ATOM 2955 C CA . TYR A 1 380 ? 1.432 -1.453 5.493 1.00 93.38 380 TYR A CA 1
ATOM 2956 C C . TYR A 1 380 ? 0.483 -2.602 5.865 1.00 93.38 380 TYR A C 1
ATOM 2958 O O . TYR A 1 380 ? -0.165 -2.550 6.898 1.00 93.38 380 TYR A O 1
ATOM 2966 N N . SER A 1 381 ? 0.419 -3.666 5.060 1.00 95.19 381 SER A N 1
ATOM 2967 C CA . SER A 1 381 ? -0.431 -4.834 5.344 1.00 95.19 381 SER A CA 1
ATOM 2968 C C . SER A 1 381 ? 0.071 -5.639 6.553 1.00 95.19 381 SER A C 1
ATOM 2970 O O . SER A 1 381 ? -0.744 -6.119 7.333 1.00 95.19 381 SER A O 1
ATOM 2972 N N . MET A 1 382 ? 1.391 -5.730 6.760 1.00 95.25 382 MET A N 1
ATOM 2973 C CA . MET A 1 382 ? 1.991 -6.274 7.991 1.00 95.25 382 MET A CA 1
ATOM 2974 C C . MET A 1 382 ? 1.654 -5.405 9.211 1.00 95.25 382 MET A C 1
ATOM 2976 O O . MET A 1 382 ? 1.314 -5.934 10.266 1.00 95.25 382 MET A O 1
ATOM 2980 N N . LEU A 1 383 ? 1.714 -4.078 9.054 1.00 96.06 383 LEU A N 1
ATOM 2981 C CA . LEU A 1 383 ? 1.393 -3.101 10.097 1.00 96.06 383 LEU A CA 1
ATOM 2982 C C . LEU A 1 383 ? -0.083 -3.179 10.506 1.00 96.06 383 LEU A C 1
ATOM 2984 O O . LEU A 1 383 ? -0.379 -3.365 11.684 1.00 96.06 383 LEU A O 1
ATOM 2988 N N . PHE A 1 384 ? -1.003 -3.106 9.538 1.00 97.31 384 PHE A N 1
ATOM 2989 C CA . PHE A 1 384 ? -2.440 -3.259 9.773 1.00 97.31 384 PHE A CA 1
ATOM 2990 C C . PHE A 1 384 ? -2.760 -4.619 10.412 1.00 97.31 384 PHE A C 1
ATOM 2992 O O . PHE A 1 384 ? -3.609 -4.690 11.294 1.00 97.31 384 PHE A O 1
ATOM 2999 N N . PHE A 1 385 ? -2.067 -5.694 10.014 1.00 97.56 385 PHE A N 1
ATOM 3000 C CA . PHE A 1 385 ? -2.204 -7.007 10.646 1.00 97.56 385 PHE A CA 1
ATOM 3001 C C . PHE A 1 385 ? -1.777 -6.995 12.117 1.00 97.56 385 PHE A C 1
ATOM 3003 O O . PHE A 1 385 ? -2.583 -7.368 12.965 1.00 97.56 385 PHE A O 1
ATOM 3010 N N . ALA A 1 386 ? -0.563 -6.541 12.438 1.00 96.25 386 ALA A N 1
ATOM 3011 C CA . ALA A 1 386 ? -0.065 -6.557 13.813 1.00 96.25 386 ALA A CA 1
ATOM 3012 C C . ALA A 1 386 ? -0.911 -5.673 14.749 1.00 96.25 386 ALA A C 1
ATOM 3014 O O . ALA A 1 386 ? -1.379 -6.136 15.791 1.00 96.25 386 ALA A O 1
ATOM 3015 N N . GLU A 1 387 ? -1.207 -4.436 14.339 1.00 95.31 387 GLU A N 1
ATOM 3016 C CA . GLU A 1 387 ? -2.045 -3.530 15.129 1.00 95.31 387 GLU A CA 1
ATOM 3017 C C . GLU A 1 387 ? -3.484 -4.036 15.277 1.00 95.31 387 GLU A C 1
ATOM 3019 O O . GLU A 1 387 ? -4.048 -3.939 16.369 1.00 95.31 387 GLU A O 1
ATOM 3024 N N . LYS A 1 388 ? -4.075 -4.631 14.230 1.00 96.38 388 LYS A N 1
ATOM 3025 C CA . LYS A 1 388 ? -5.420 -5.202 14.342 1.00 96.38 388 LYS A CA 1
ATOM 3026 C C . LYS A 1 388 ? -5.444 -6.452 15.218 1.00 96.38 388 LYS A C 1
ATOM 3028 O O . LYS A 1 388 ? -6.384 -6.593 15.997 1.00 96.38 388 LYS A O 1
ATOM 3033 N N . VAL A 1 389 ? -4.441 -7.334 15.159 1.00 96.50 389 VAL A N 1
ATOM 3034 C CA . VAL A 1 389 ? -4.330 -8.463 16.104 1.00 96.50 389 VAL A CA 1
ATOM 3035 C C . VAL A 1 389 ? -4.261 -7.930 17.535 1.00 96.50 389 VAL A C 1
ATOM 3037 O O . VAL A 1 389 ? -5.104 -8.304 18.343 1.00 96.50 389 VAL A O 1
ATOM 3040 N N . ARG A 1 390 ? -3.350 -6.984 17.816 1.00 93.06 390 ARG A N 1
ATOM 3041 C CA . ARG A 1 390 ? -3.150 -6.375 19.146 1.00 93.06 390 ARG A CA 1
ATOM 3042 C C . ARG A 1 390 ? -4.424 -5.769 19.747 1.00 93.06 390 ARG A C 1
ATOM 3044 O O . ARG A 1 390 ? -4.556 -5.710 20.966 1.00 93.06 390 ARG A O 1
ATOM 3051 N N . ARG A 1 391 ? -5.336 -5.262 18.914 1.00 91.75 391 ARG A N 1
ATOM 3052 C CA . ARG A 1 391 ? -6.609 -4.672 19.362 1.00 91.75 391 ARG A CA 1
ATOM 3053 C C . ARG A 1 391 ? -7.724 -5.705 19.437 1.00 91.75 391 ARG A C 1
ATOM 3055 O O . ARG A 1 391 ? -8.463 -5.738 20.416 1.00 91.75 391 ARG A O 1
ATOM 3062 N N . THR A 1 392 ? -7.884 -6.533 18.407 1.00 92.12 392 THR A N 1
ATOM 3063 C CA . THR A 1 392 ? -9.071 -7.392 18.261 1.00 92.12 392 THR A CA 1
ATOM 3064 C C . THR A 1 392 ? -8.957 -8.740 18.967 1.00 92.12 392 THR A C 1
ATOM 3066 O O . THR A 1 392 ? -9.989 -9.256 19.393 1.00 92.12 392 THR A O 1
ATOM 3069 N N . VAL A 1 393 ? -7.745 -9.278 19.140 1.00 92.69 393 VAL A N 1
ATOM 3070 C CA . VAL A 1 393 ? -7.479 -10.583 19.767 1.00 92.69 393 VAL A CA 1
ATOM 3071 C C . VAL A 1 393 ? -6.899 -10.372 21.175 1.00 92.69 393 VAL A C 1
ATOM 3073 O O . VAL A 1 393 ? -5.946 -9.607 21.315 1.00 92.69 393 VAL A O 1
ATOM 3076 N N . PRO A 1 394 ? -7.423 -11.029 22.227 1.00 88.38 394 PRO A N 1
ATOM 3077 C CA . PRO A 1 394 ? -6.838 -10.940 23.563 1.00 88.38 394 PRO A CA 1
ATOM 3078 C C . PRO A 1 394 ? -5.492 -11.680 23.622 1.00 88.38 394 PRO A C 1
ATOM 3080 O O . PRO A 1 394 ? -5.417 -12.857 23.280 1.00 88.38 394 PRO A O 1
ATOM 3083 N N . GLY A 1 395 ? -4.438 -10.997 24.073 1.00 85.31 395 GLY A N 1
ATOM 3084 C CA . GLY A 1 395 ? -3.102 -11.571 24.269 1.00 85.31 395 GLY A CA 1
ATOM 3085 C C . GLY A 1 395 ? -1.995 -10.512 24.259 1.00 85.31 395 GLY A C 1
ATOM 3086 O O . GLY A 1 395 ? -2.137 -9.455 23.644 1.00 85.31 395 GLY A O 1
ATOM 3087 N N . ASN A 1 396 ? -0.871 -10.793 24.924 1.00 90.19 396 ASN A N 1
ATOM 3088 C CA . ASN A 1 396 ? 0.292 -9.895 24.999 1.00 90.19 396 ASN A CA 1
ATOM 3089 C C . ASN A 1 396 ? 1.268 -10.119 23.828 1.00 90.19 396 ASN A C 1
ATOM 3091 O O . ASN A 1 396 ? 2.462 -10.308 24.030 1.00 90.19 396 ASN A O 1
ATOM 3095 N N . PHE A 1 397 ? 0.748 -10.132 22.598 1.00 93.31 397 PHE A N 1
ATOM 3096 C CA . PHE A 1 397 ? 1.492 -10.607 21.430 1.00 93.31 397 PHE A CA 1
ATOM 3097 C C . PHE A 1 397 ? 2.812 -9.855 21.175 1.00 93.31 397 PHE A C 1
ATOM 3099 O O . PHE A 1 397 ? 2.830 -8.628 21.040 1.00 93.31 397 PHE A O 1
ATOM 3106 N N . THR A 1 398 ? 3.897 -10.619 21.017 1.00 95.31 398 THR A N 1
ATOM 3107 C CA . THR A 1 398 ? 5.191 -10.138 20.512 1.00 95.31 398 THR A CA 1
ATOM 3108 C C . THR A 1 398 ? 5.253 -10.381 19.006 1.00 95.31 398 THR A C 1
ATOM 3110 O O . THR A 1 398 ? 5.266 -11.527 18.555 1.00 95.31 398 THR A O 1
ATOM 3113 N N . PHE A 1 399 ? 5.325 -9.313 18.211 1.00 95.88 399 PHE A N 1
ATOM 3114 C CA . PHE A 1 399 ? 5.485 -9.411 16.760 1.00 95.88 399 PHE A CA 1
ATOM 3115 C C . PHE A 1 399 ? 6.970 -9.395 16.382 1.00 95.88 399 PHE A C 1
ATOM 3117 O O . PHE A 1 399 ? 7.630 -8.358 16.465 1.00 95.88 399 PHE A O 1
ATOM 3124 N N . LEU A 1 400 ? 7.490 -10.543 15.940 1.00 94.31 400 LEU A N 1
ATOM 3125 C CA . LEU A 1 400 ? 8.845 -10.679 15.407 1.00 94.31 400 LEU A CA 1
ATOM 3126 C C . LEU A 1 400 ? 8.810 -10.484 13.886 1.00 94.31 400 LEU A C 1
ATOM 3128 O O . LEU A 1 400 ? 8.380 -11.375 13.150 1.00 94.31 400 LEU A O 1
ATOM 3132 N N . LEU A 1 401 ? 9.257 -9.323 13.408 1.00 93.00 401 LEU A N 1
ATOM 3133 C CA . LEU A 1 401 ? 9.385 -9.038 11.982 1.00 93.00 401 LEU A CA 1
ATOM 3134 C C . LEU A 1 401 ? 10.720 -9.583 11.462 1.00 93.00 401 LEU A C 1
ATOM 3136 O O . LEU A 1 401 ? 11.786 -9.267 11.991 1.00 93.00 401 LEU A O 1
ATOM 3140 N N . MET A 1 402 ? 10.638 -10.419 10.426 1.00 89.19 402 MET A N 1
ATOM 3141 C CA . MET A 1 402 ? 11.757 -11.168 9.858 1.00 89.19 402 MET A CA 1
ATOM 3142 C C . MET A 1 402 ? 11.944 -10.845 8.382 1.00 89.19 402 MET A C 1
ATOM 3144 O O . MET A 1 402 ? 11.018 -10.974 7.577 1.00 89.19 402 MET A O 1
ATOM 3148 N N . THR A 1 403 ? 13.174 -10.505 8.011 1.00 85.62 403 THR A N 1
ATOM 3149 C CA . THR A 1 403 ? 13.579 -10.295 6.615 1.00 85.62 403 THR A CA 1
ATOM 3150 C C . THR A 1 403 ? 14.895 -11.015 6.305 1.00 85.62 403 THR A C 1
ATOM 3152 O O . THR A 1 403 ? 15.576 -11.527 7.202 1.00 85.62 403 THR A O 1
ATOM 3155 N N . ASP A 1 404 ? 15.255 -11.079 5.022 1.00 75.62 404 ASP A N 1
ATOM 3156 C CA . ASP A 1 404 ? 16.539 -11.609 4.560 1.00 75.62 404 ASP A CA 1
ATOM 3157 C C . ASP A 1 404 ? 17.674 -10.562 4.597 1.00 75.62 404 ASP A C 1
ATOM 3159 O O . ASP A 1 404 ? 18.845 -10.945 4.621 1.00 75.62 404 ASP A O 1
ATOM 3163 N N . ARG A 1 405 ? 17.362 -9.251 4.612 1.00 73.81 405 ARG A N 1
ATOM 3164 C CA . ARG A 1 405 ? 18.325 -8.166 4.325 1.00 73.81 405 ARG A CA 1
ATOM 3165 C C . ARG A 1 405 ? 18.150 -6.892 5.161 1.00 73.81 405 ARG A C 1
ATOM 3167 O O . ARG A 1 405 ? 17.039 -6.465 5.461 1.00 73.81 405 ARG A O 1
ATOM 3174 N N . ASN A 1 406 ? 19.275 -6.212 5.401 1.00 72.62 406 ASN A N 1
ATOM 3175 C CA . ASN A 1 406 ? 19.365 -4.930 6.114 1.00 72.62 406 ASN A CA 1
ATOM 3176 C C . ASN A 1 406 ? 18.566 -3.776 5.479 1.00 72.62 406 ASN A C 1
ATOM 3178 O O . ASN A 1 406 ? 18.043 -2.932 6.209 1.00 72.62 406 ASN A O 1
ATOM 3182 N N . ASP A 1 407 ? 18.491 -3.695 4.146 1.00 69.25 407 ASP A N 1
ATOM 3183 C CA . ASP A 1 407 ? 17.772 -2.631 3.431 1.00 69.25 407 ASP A CA 1
ATOM 3184 C C . ASP A 1 407 ? 16.254 -2.786 3.597 1.00 69.25 407 ASP A C 1
ATOM 3186 O O . ASP A 1 407 ? 15.564 -1.830 3.959 1.00 69.25 407 ASP A O 1
ATOM 3190 N N . LEU A 1 408 ? 15.760 -4.015 3.423 1.00 75.69 408 LEU A N 1
ATOM 3191 C CA . LEU A 1 408 ? 14.355 -4.379 3.577 1.00 75.69 408 LEU A CA 1
ATOM 3192 C C . LEU A 1 408 ? 13.887 -4.239 5.035 1.00 75.69 408 LEU A C 1
ATOM 3194 O O . LEU A 1 408 ? 12.853 -3.615 5.277 1.00 75.69 408 LEU A O 1
ATOM 3198 N N . ASP A 1 409 ? 14.675 -4.724 6.004 1.00 84.44 409 ASP A N 1
ATOM 3199 C CA . ASP A 1 409 ? 14.422 -4.503 7.436 1.00 84.44 409 ASP A CA 1
ATOM 3200 C C . ASP A 1 409 ? 14.321 -3.008 7.756 1.00 84.44 409 ASP A C 1
ATOM 3202 O O . ASP A 1 409 ? 13.336 -2.545 8.327 1.00 84.44 409 ASP A O 1
ATOM 3206 N N . SER A 1 410 ? 15.300 -2.219 7.301 1.00 83.25 410 SER A N 1
ATOM 3207 C CA . SER A 1 410 ? 15.336 -0.776 7.550 1.00 83.25 410 SER A CA 1
ATOM 3208 C C . SER A 1 410 ? 14.190 -0.023 6.864 1.00 83.25 410 SER A C 1
ATOM 3210 O O . SER A 1 410 ? 13.749 1.003 7.383 1.00 83.25 410 SER A O 1
ATOM 3212 N N . GLN A 1 411 ? 13.672 -0.509 5.731 1.00 82.81 411 GLN A N 1
ATOM 3213 C CA . GLN A 1 411 ? 12.490 0.057 5.075 1.00 82.81 411 GLN A CA 1
ATOM 3214 C C . GLN A 1 411 ? 11.206 -0.233 5.867 1.00 82.81 411 GLN A C 1
ATOM 3216 O O . GLN A 1 411 ? 10.394 0.673 6.077 1.00 82.81 411 GLN A O 1
ATOM 3221 N N . ILE A 1 412 ? 11.016 -1.473 6.329 1.00 87.94 412 ILE A N 1
ATOM 3222 C CA . ILE A 1 412 ? 9.839 -1.853 7.124 1.00 87.94 412 ILE A CA 1
ATOM 3223 C C . ILE A 1 412 ? 9.892 -1.153 8.491 1.00 87.94 412 ILE A C 1
ATOM 3225 O O . ILE A 1 412 ? 8.907 -0.529 8.883 1.00 87.94 412 ILE A O 1
ATOM 3229 N N . TYR A 1 413 ? 11.056 -1.121 9.147 1.00 90.62 413 TYR A N 1
ATOM 3230 C CA . TYR A 1 413 ? 11.302 -0.366 10.380 1.00 90.62 413 TYR A CA 1
ATOM 3231 C C . TYR A 1 413 ? 10.924 1.116 10.242 1.00 90.62 413 TYR A C 1
ATOM 3233 O O . TYR A 1 413 ? 10.088 1.619 10.995 1.00 90.62 413 TYR A O 1
ATOM 3241 N N . LYS A 1 414 ? 11.453 1.807 9.218 1.00 89.31 414 LYS A N 1
ATOM 3242 C CA . LYS A 1 414 ? 11.103 3.209 8.926 1.00 89.31 414 LYS A CA 1
ATOM 3243 C C . LYS A 1 414 ? 9.606 3.403 8.677 1.00 89.31 414 LYS A C 1
ATOM 3245 O O . LYS A 1 414 ? 9.078 4.439 9.061 1.00 89.31 414 LYS A O 1
ATOM 3250 N N . THR A 1 415 ? 8.916 2.423 8.087 1.00 90.56 415 THR A N 1
ATOM 3251 C CA . THR A 1 415 ? 7.458 2.478 7.873 1.00 90.56 415 THR A CA 1
ATOM 3252 C C . THR A 1 415 ? 6.694 2.412 9.201 1.00 90.56 415 THR A C 1
ATOM 3254 O O . THR A 1 415 ? 5.804 3.225 9.434 1.00 90.56 415 THR A O 1
ATOM 3257 N N . PHE A 1 416 ? 7.053 1.489 10.101 1.00 93.88 416 PHE A N 1
ATOM 3258 C CA . PHE A 1 416 ? 6.400 1.340 11.411 1.00 93.88 416 PHE A CA 1
ATOM 3259 C C . PHE A 1 416 ? 6.657 2.542 12.336 1.00 93.88 416 PHE A C 1
ATOM 3261 O O . PHE A 1 416 ? 5.725 3.017 12.990 1.00 93.88 416 PHE A O 1
ATOM 3268 N N . VAL A 1 417 ? 7.887 3.070 12.346 1.00 92.81 417 VAL A N 1
ATOM 3269 C CA . VAL A 1 417 ? 8.241 4.298 13.082 1.00 92.81 417 VAL A CA 1
ATOM 3270 C C . VAL A 1 417 ? 7.539 5.516 12.477 1.00 92.81 417 VAL A C 1
ATOM 3272 O O . VAL A 1 417 ? 6.897 6.275 13.196 1.00 92.81 417 VAL A O 1
ATOM 3275 N N . GLY A 1 418 ? 7.587 5.675 11.150 1.00 90.06 418 GLY A N 1
ATOM 3276 C CA . GLY A 1 418 ? 6.957 6.791 10.438 1.00 90.06 418 GLY A CA 1
ATOM 3277 C C . GLY A 1 418 ? 5.430 6.814 10.531 1.00 90.06 418 GLY A C 1
ATOM 3278 O O . GLY A 1 418 ? 4.842 7.883 10.433 1.00 90.06 418 GLY A O 1
ATOM 3279 N N . CYS A 1 419 ? 4.783 5.670 10.771 1.00 92.62 419 CYS A N 1
ATOM 3280 C CA . CYS A 1 419 ? 3.348 5.592 11.066 1.00 92.62 419 CYS A CA 1
ATOM 3281 C C . CYS A 1 419 ? 3.001 5.836 12.550 1.00 92.62 419 CYS A C 1
ATOM 3283 O O . CYS A 1 419 ? 1.826 5.785 12.913 1.00 92.62 419 CYS A O 1
ATOM 3285 N N . GLY A 1 420 ? 3.994 6.056 13.422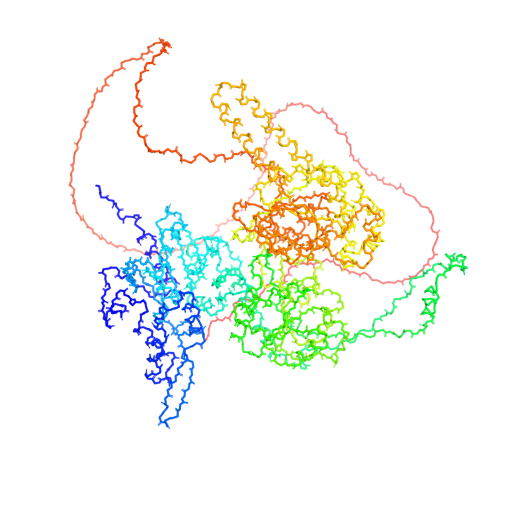 1.00 89.12 420 GLY A N 1
ATOM 3286 C CA . GLY A 1 420 ? 3.807 6.232 14.866 1.00 89.12 420 GLY A CA 1
ATOM 3287 C C . GLY A 1 420 ? 3.379 4.966 15.622 1.00 89.12 420 GLY A C 1
ATOM 3288 O O . GLY A 1 420 ? 2.861 5.072 16.729 1.00 89.12 420 GLY A O 1
ATOM 3289 N N . VAL A 1 421 ? 3.562 3.775 15.037 1.00 88.56 421 VAL A N 1
ATOM 3290 C CA . VAL A 1 421 ? 3.170 2.491 15.658 1.00 88.56 421 VAL A CA 1
ATOM 3291 C C . VAL A 1 421 ? 4.219 2.007 16.657 1.00 88.56 421 VAL A C 1
ATOM 3293 O O . VAL A 1 421 ? 3.878 1.380 17.660 1.00 88.56 421 VAL A O 1
ATOM 3296 N N . VAL A 1 422 ? 5.496 2.305 16.398 1.00 89.75 422 VAL A N 1
ATOM 3297 C CA . VAL A 1 422 ? 6.624 1.909 17.251 1.00 89.75 422 VAL A CA 1
ATOM 3298 C C . VAL A 1 422 ? 7.571 3.101 17.460 1.00 89.75 422 VAL A C 1
ATOM 3300 O O . VAL A 1 422 ? 7.772 3.878 16.524 1.00 89.75 422 VAL A O 1
ATOM 3303 N N . PRO A 1 423 ? 8.155 3.298 18.657 1.00 87.56 423 PRO A N 1
ATOM 3304 C CA . PRO A 1 423 ? 9.110 4.381 18.889 1.00 87.56 423 PRO A CA 1
ATOM 3305 C C . PRO A 1 423 ? 10.443 4.146 18.146 1.00 87.56 423 PRO A C 1
ATOM 3307 O O . PRO A 1 423 ? 10.810 2.995 17.904 1.00 87.56 423 PRO A O 1
ATOM 3310 N N . PRO A 1 424 ? 11.247 5.194 17.872 1.00 84.81 424 PRO A N 1
ATOM 3311 C CA . PRO A 1 424 ? 12.583 5.055 17.273 1.00 84.81 424 PRO A CA 1
ATOM 3312 C C . PRO A 1 424 ? 13.602 4.234 18.085 1.00 84.81 424 PRO A C 1
ATOM 3314 O O . PRO A 1 424 ? 14.665 3.920 17.558 1.00 84.81 424 PRO A O 1
ATOM 3317 N N . ALA A 1 425 ? 13.284 3.894 19.340 1.00 84.44 425 ALA A N 1
ATOM 3318 C CA . ALA A 1 425 ? 14.070 3.040 20.236 1.00 84.44 425 ALA A CA 1
ATOM 3319 C C . ALA A 1 425 ? 13.558 1.579 20.297 1.00 84.44 425 ALA A C 1
ATOM 3321 O O . ALA A 1 425 ? 13.833 0.861 21.255 1.00 84.44 425 ALA A O 1
ATOM 3322 N N . THR A 1 426 ? 12.759 1.140 19.318 1.00 86.00 426 THR A N 1
ATOM 3323 C CA . THR A 1 426 ? 12.213 -0.230 19.288 1.00 86.00 426 THR A CA 1
ATOM 3324 C C . THR A 1 426 ? 13.321 -1.251 19.010 1.00 86.00 426 THR A C 1
ATOM 3326 O O . THR A 1 426 ? 14.124 -1.007 18.105 1.00 86.00 426 THR A O 1
ATOM 3329 N N . PRO A 1 427 ? 13.375 -2.399 19.717 1.00 83.50 427 PRO A N 1
ATOM 3330 C CA . PRO A 1 427 ? 14.482 -3.337 19.584 1.00 83.50 427 PRO A CA 1
ATOM 3331 C C . PRO A 1 427 ? 14.716 -3.846 18.159 1.00 83.50 427 PRO A C 1
ATOM 3333 O O . PRO A 1 427 ? 13.843 -4.448 17.522 1.00 83.50 427 PRO A O 1
ATOM 3336 N N . ARG A 1 428 ? 15.953 -3.654 17.700 1.00 86.44 428 ARG A N 1
ATOM 3337 C CA . ARG A 1 428 ? 16.540 -4.317 16.535 1.00 86.44 428 ARG A CA 1
ATOM 3338 C C . ARG A 1 428 ? 17.686 -5.171 17.063 1.00 86.44 428 ARG A C 1
ATOM 3340 O O . ARG A 1 428 ? 18.628 -4.623 17.624 1.00 86.44 428 ARG A O 1
ATOM 3347 N N . ALA A 1 429 ? 17.601 -6.494 16.940 1.00 83.00 429 ALA A N 1
ATOM 3348 C CA . ALA A 1 429 ? 18.667 -7.364 17.442 1.00 83.00 429 ALA A CA 1
ATOM 3349 C C . ALA A 1 429 ? 19.950 -7.143 16.628 1.00 83.00 429 ALA A C 1
ATOM 3351 O O . ALA A 1 429 ? 19.887 -7.160 15.399 1.00 83.00 429 ALA A O 1
ATOM 3352 N N . GLU A 1 430 ? 21.106 -6.962 17.268 1.00 84.00 430 GLU A N 1
ATOM 3353 C CA . GLU A 1 430 ? 22.383 -6.780 16.557 1.00 84.00 430 GLU A CA 1
ATOM 3354 C C . GLU A 1 430 ? 23.042 -8.129 16.231 1.00 84.00 430 GLU A C 1
ATOM 3356 O O . GLU A 1 430 ? 23.356 -8.394 15.068 1.00 84.00 430 GLU A O 1
ATOM 3361 N N . SER A 1 431 ? 23.143 -9.019 17.223 1.00 86.19 431 SER A N 1
ATOM 3362 C CA . SER A 1 431 ? 23.659 -10.391 17.109 1.00 86.19 431 SER A CA 1
ATOM 3363 C C . SER A 1 431 ? 22.553 -11.453 17.267 1.00 86.19 431 SER A C 1
ATOM 3365 O O . SER A 1 431 ? 21.382 -11.128 17.474 1.00 86.19 431 SER A O 1
ATOM 3367 N N . GLY A 1 432 ? 22.918 -12.738 17.161 1.00 85.06 432 GLY A N 1
ATOM 3368 C CA . GLY A 1 432 ? 22.026 -13.857 17.505 1.00 85.06 432 GLY A CA 1
ATOM 3369 C C . GLY A 1 432 ? 21.777 -13.997 19.012 1.00 85.06 432 GLY A C 1
ATOM 3370 O O . GLY A 1 432 ? 20.680 -14.355 19.426 1.00 85.06 432 GLY A O 1
ATOM 3371 N N . GLU A 1 433 ? 22.755 -13.622 19.836 1.00 86.12 433 GLU A N 1
ATOM 3372 C CA . GLU A 1 433 ? 22.648 -13.626 21.303 1.00 86.12 433 GLU A CA 1
ATOM 3373 C C . GLU A 1 433 ? 21.700 -12.520 21.769 1.00 86.12 433 GLU A C 1
ATOM 3375 O O . GLU A 1 433 ? 20.708 -12.801 22.434 1.00 86.12 433 GLU A O 1
ATOM 3380 N N . ALA A 1 434 ? 21.878 -11.297 21.256 1.00 88.19 434 ALA A N 1
ATOM 3381 C CA . ALA A 1 434 ? 20.931 -10.206 21.476 1.00 88.19 434 ALA A CA 1
ATOM 3382 C C . ALA A 1 434 ? 19.509 -10.555 20.989 1.00 88.19 434 ALA A C 1
ATOM 3384 O O . ALA A 1 434 ? 18.528 -10.060 21.537 1.00 88.19 434 ALA A O 1
ATOM 3385 N N . LEU A 1 435 ? 19.367 -11.419 19.973 1.00 89.56 435 LEU A N 1
ATOM 3386 C CA . LEU A 1 435 ? 18.061 -11.927 19.547 1.00 89.56 435 LEU A CA 1
ATOM 3387 C C . LEU A 1 435 ? 17.470 -12.938 20.546 1.00 89.56 435 LEU A C 1
ATOM 3389 O O . LEU A 1 435 ? 16.268 -12.871 20.794 1.00 89.56 435 LEU A O 1
ATOM 3393 N N . ARG A 1 436 ? 18.278 -13.834 21.136 1.00 89.75 436 ARG A N 1
ATOM 3394 C CA . ARG A 1 436 ? 17.852 -14.747 22.219 1.00 89.75 436 ARG A CA 1
ATOM 3395 C C . ARG A 1 436 ? 17.325 -13.938 23.407 1.00 89.75 436 ARG A C 1
ATOM 3397 O O . ARG A 1 436 ? 16.175 -14.127 23.803 1.00 89.75 436 ARG A O 1
ATOM 3404 N N . ASP A 1 437 ? 18.103 -12.968 23.879 1.00 89.75 437 ASP A N 1
ATOM 3405 C CA . ASP A 1 437 ? 17.766 -12.135 25.041 1.00 89.75 437 ASP A CA 1
ATOM 3406 C C . ASP A 1 437 ? 16.485 -11.311 24.816 1.00 89.75 437 ASP A C 1
ATOM 3408 O O . ASP A 1 437 ? 15.612 -11.235 25.684 1.00 89.75 437 ASP A O 1
ATOM 3412 N N . LEU A 1 438 ? 16.322 -10.729 23.620 1.00 91.69 438 LEU A N 1
ATOM 3413 C CA . LEU A 1 438 ? 15.123 -9.965 23.255 1.00 91.69 438 LEU A CA 1
ATOM 3414 C C . LEU A 1 438 ? 13.862 -10.832 23.105 1.00 91.69 438 LEU A C 1
ATOM 3416 O O . LEU A 1 438 ? 12.762 -10.304 23.254 1.00 91.69 438 LEU A O 1
ATOM 3420 N N . LEU A 1 439 ? 13.988 -12.134 22.821 1.00 90.56 439 LEU A N 1
ATOM 3421 C CA . LEU A 1 439 ? 12.851 -13.061 22.698 1.00 90.56 439 LEU A CA 1
ATOM 3422 C C . LEU A 1 439 ? 12.417 -13.670 24.043 1.00 90.56 439 LEU A C 1
ATOM 3424 O O . LEU A 1 439 ? 11.269 -14.112 24.178 1.00 90.56 439 LEU A O 1
ATOM 3428 N N . GLN A 1 440 ? 13.293 -13.645 25.048 1.00 87.62 440 GLN A N 1
ATOM 3429 C CA . GLN A 1 440 ? 12.937 -13.914 26.446 1.00 87.62 440 GLN A CA 1
ATOM 3430 C C . GLN A 1 440 ? 12.175 -12.732 27.073 1.00 87.62 440 GLN A C 1
ATOM 3432 O O . GLN A 1 440 ? 11.293 -12.926 27.908 1.00 87.62 440 GLN A O 1
ATOM 3437 N N . GLN A 1 441 ? 12.461 -11.504 26.634 1.00 87.94 441 GLN A N 1
ATOM 3438 C CA . GLN A 1 441 ? 11.807 -10.279 27.104 1.00 87.94 441 GLN A CA 1
ATOM 3439 C C . GLN A 1 441 ? 10.450 -10.020 26.418 1.00 87.94 441 GLN A C 1
ATOM 3441 O O . GLN A 1 441 ? 10.233 -10.351 25.251 1.00 87.94 441 GLN A O 1
ATOM 3446 N N . ASN A 1 442 ? 9.517 -9.370 27.125 1.00 86.50 442 ASN A N 1
ATOM 3447 C CA . ASN A 1 442 ? 8.192 -9.043 26.583 1.00 86.50 442 ASN A CA 1
ATOM 3448 C C . ASN A 1 442 ? 8.183 -7.718 25.793 1.00 86.50 442 ASN A C 1
ATOM 3450 O O . ASN A 1 442 ? 7.644 -6.700 26.234 1.00 86.50 442 ASN A O 1
ATOM 3454 N N . HIS A 1 443 ? 8.790 -7.737 24.604 1.00 90.06 443 HIS A N 1
ATOM 3455 C CA . HIS A 1 443 ? 8.734 -6.629 23.646 1.00 90.06 443 HIS A CA 1
ATOM 3456 C C . HIS A 1 443 ? 7.537 -6.765 22.703 1.00 90.06 443 HIS A C 1
ATOM 3458 O O . HIS A 1 443 ? 7.314 -7.825 22.125 1.00 90.06 443 HIS A O 1
ATOM 3464 N N . ARG A 1 444 ? 6.783 -5.680 22.477 1.00 91.56 444 ARG A N 1
ATOM 3465 C CA . ARG A 1 444 ? 5.626 -5.685 21.550 1.00 91.56 444 ARG A CA 1
ATOM 3466 C C . ARG A 1 444 ? 6.034 -5.947 20.098 1.00 91.56 444 ARG A C 1
ATOM 3468 O O . ARG A 1 444 ? 5.324 -6.626 19.365 1.00 91.56 444 ARG A O 1
ATOM 3475 N N . TYR A 1 445 ? 7.170 -5.388 19.693 1.00 94.69 445 TYR A N 1
ATOM 3476 C CA . TYR A 1 445 ? 7.706 -5.453 18.339 1.00 94.69 445 TYR A CA 1
ATOM 3477 C C . TYR A 1 445 ? 9.215 -5.692 18.413 1.00 94.69 445 TYR A C 1
ATOM 3479 O O . TYR A 1 445 ? 9.908 -4.991 19.150 1.00 94.69 445 TYR A O 1
ATOM 3487 N N . VAL A 1 446 ? 9.715 -6.654 17.638 1.00 93.00 446 VAL A N 1
ATOM 3488 C CA . VAL A 1 446 ? 11.146 -6.948 17.484 1.00 93.00 446 VAL A CA 1
ATOM 3489 C C . VAL A 1 446 ? 11.451 -7.049 15.993 1.00 93.00 446 VAL A C 1
ATOM 3491 O O . VAL A 1 446 ? 10.764 -7.767 15.267 1.00 93.00 446 VAL A O 1
ATOM 3494 N N . PHE A 1 447 ? 12.479 -6.340 15.534 1.00 92.56 447 PHE A N 1
ATOM 3495 C CA . PHE A 1 447 ? 12.933 -6.367 14.141 1.00 92.56 447 PHE A CA 1
ATOM 3496 C C . PHE A 1 447 ? 14.252 -7.137 14.050 1.00 92.56 447 PHE A C 1
ATOM 3498 O O . PHE A 1 447 ? 15.176 -6.901 14.835 1.00 92.56 447 PHE A O 1
ATOM 3505 N N . SER A 1 448 ? 14.340 -8.101 13.133 1.00 90.88 448 SER A N 1
ATOM 3506 C CA . SER A 1 448 ? 15.512 -8.967 13.027 1.00 90.88 448 SER A CA 1
ATOM 3507 C C . SER A 1 448 ? 15.675 -9.589 11.631 1.00 90.88 448 SER A C 1
ATOM 3509 O O . SER A 1 448 ? 14.823 -9.495 10.746 1.00 90.88 448 SER A O 1
ATOM 3511 N N . LEU A 1 449 ? 16.815 -10.249 11.440 1.00 87.31 449 LEU A N 1
ATOM 3512 C CA . LEU A 1 449 ? 17.272 -10.831 10.182 1.00 87.31 449 LEU A CA 1
ATOM 3513 C C . LEU A 1 449 ? 17.432 -12.338 10.358 1.00 87.31 449 LEU A C 1
ATOM 3515 O O . LEU A 1 449 ? 17.966 -12.783 11.372 1.00 87.31 449 LEU A O 1
ATOM 3519 N N . ILE A 1 450 ? 17.028 -13.130 9.364 1.00 83.75 450 ILE A N 1
ATOM 3520 C CA . ILE A 1 450 ? 17.058 -14.602 9.468 1.00 83.75 450 ILE A CA 1
ATOM 3521 C C . ILE A 1 450 ? 18.455 -15.166 9.785 1.00 83.75 450 ILE A C 1
ATOM 3523 O O . ILE A 1 450 ? 18.580 -16.159 10.498 1.00 83.75 450 ILE A O 1
ATOM 3527 N N . HIS A 1 451 ? 19.519 -14.497 9.329 1.00 82.25 451 HIS A N 1
ATOM 3528 C CA . HIS A 1 451 ? 20.905 -14.889 9.596 1.00 82.25 451 HIS A CA 1
ATOM 3529 C C . HIS A 1 451 ? 21.348 -14.709 11.058 1.00 82.25 451 HIS A C 1
ATOM 3531 O O . HIS A 1 451 ? 22.464 -15.091 11.390 1.00 82.25 451 HIS A O 1
ATOM 3537 N N . LYS A 1 452 ? 20.501 -14.160 11.938 1.00 85.94 452 LYS A N 1
ATOM 3538 C CA . LYS A 1 452 ? 20.755 -14.093 13.388 1.00 85.94 452 LYS A CA 1
ATOM 3539 C C . LYS A 1 452 ? 20.356 -15.387 14.113 1.00 85.94 452 LYS A C 1
ATOM 3541 O O . LYS A 1 452 ? 20.814 -15.613 15.221 1.00 85.94 452 LYS A O 1
ATOM 3546 N N . PHE A 1 453 ? 19.644 -16.305 13.449 1.00 85.19 453 PHE A N 1
ATOM 3547 C CA . PHE A 1 453 ? 19.515 -17.712 13.869 1.00 85.19 453 PHE A CA 1
ATOM 3548 C C . PHE A 1 453 ? 20.686 -18.571 13.344 1.00 85.19 453 PHE A C 1
ATOM 3550 O O . PHE A 1 453 ? 20.496 -19.666 12.810 1.00 85.19 453 PHE A O 1
ATOM 3557 N N . ASN A 1 454 ? 21.913 -18.042 13.430 1.00 80.81 454 ASN A N 1
ATOM 3558 C CA . ASN A 1 454 ? 23.143 -18.691 12.958 1.00 80.81 454 ASN A CA 1
ATOM 3559 C C . ASN A 1 454 ? 23.725 -19.715 13.945 1.00 80.81 454 ASN A C 1
ATOM 3561 O O . ASN A 1 454 ? 24.468 -20.600 13.513 1.00 80.81 454 ASN A O 1
ATOM 3565 N N . GLN A 1 455 ? 23.386 -19.637 15.229 1.00 79.38 455 GLN A N 1
ATOM 3566 C CA . GLN A 1 455 ? 23.663 -20.692 16.205 1.00 79.38 455 GLN A CA 1
ATOM 3567 C C . GLN A 1 455 ? 22.784 -21.916 15.903 1.00 79.38 455 GLN A C 1
ATOM 3569 O O . GLN A 1 455 ? 21.654 -21.766 15.433 1.00 79.38 455 GLN A O 1
ATOM 3574 N N . ASP A 1 456 ? 23.296 -23.128 16.131 1.00 79.88 456 ASP A N 1
ATOM 3575 C CA . ASP A 1 456 ? 22.450 -24.326 16.166 1.00 79.88 456 ASP A CA 1
ATOM 3576 C C . ASP A 1 456 ? 21.766 -24.416 17.533 1.00 79.88 456 ASP A C 1
ATOM 3578 O O . ASP A 1 456 ? 22.399 -24.213 18.563 1.00 79.88 456 ASP A O 1
ATOM 3582 N N . VAL A 1 457 ? 20.458 -24.675 17.520 1.00 80.06 457 VAL A N 1
ATOM 3583 C CA . VAL A 1 457 ? 19.593 -24.621 18.705 1.00 80.06 457 VAL A CA 1
ATOM 3584 C C . VAL A 1 457 ? 19.158 -26.035 19.065 1.00 80.06 457 VAL A C 1
ATOM 3586 O O . VAL A 1 457 ? 18.679 -26.771 18.194 1.00 80.06 457 VAL A O 1
ATOM 3589 N N . ALA A 1 458 ? 19.340 -26.417 20.328 1.00 76.25 458 ALA A N 1
ATOM 3590 C CA . ALA A 1 458 ? 18.908 -27.711 20.836 1.00 76.25 458 ALA A CA 1
ATOM 3591 C C . ALA A 1 458 ? 17.371 -27.719 21.024 1.00 76.25 458 ALA A C 1
ATOM 3593 O O . ALA A 1 458 ? 16.815 -26.702 21.440 1.00 76.25 458 ALA A O 1
ATOM 3594 N N . PRO A 1 459 ? 16.652 -28.814 20.704 1.00 71.00 459 PRO A N 1
ATOM 3595 C CA . PRO A 1 459 ? 15.188 -28.907 20.858 1.00 71.00 459 PRO A CA 1
ATOM 3596 C C . PRO A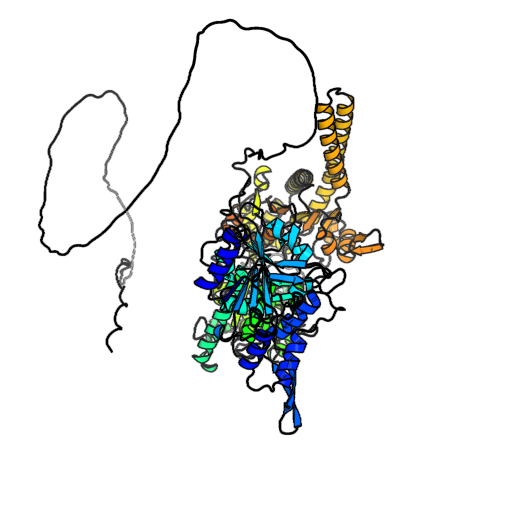 1 459 ? 14.660 -28.698 22.289 1.00 71.00 459 PRO A C 1
ATOM 3598 O O . PRO A 1 459 ? 13.465 -28.479 22.471 1.00 71.00 459 PRO A O 1
ATOM 3601 N N . ASP A 1 460 ? 15.555 -28.812 23.263 1.00 74.81 460 ASP A N 1
ATOM 3602 C CA . ASP A 1 460 ? 15.418 -28.680 24.712 1.00 74.81 460 ASP A CA 1
ATOM 3603 C C . ASP A 1 460 ? 15.986 -27.353 25.264 1.00 74.81 460 ASP A C 1
ATOM 3605 O O . ASP A 1 460 ? 15.687 -26.991 26.398 1.00 74.81 460 ASP A O 1
ATOM 3609 N N . GLU A 1 461 ? 16.709 -26.571 24.449 1.00 83.25 461 GLU A N 1
ATOM 3610 C CA . GLU A 1 461 ? 17.118 -25.188 24.757 1.00 83.25 461 GLU A CA 1
ATOM 3611 C C . GLU A 1 461 ? 16.567 -24.169 23.730 1.00 83.25 461 GLU A C 1
ATOM 3613 O O . GLU A 1 461 ? 17.336 -23.510 23.014 1.00 83.25 461 GLU A O 1
ATOM 3618 N N . PRO A 1 462 ? 15.238 -23.987 23.625 1.00 86.12 462 PRO A N 1
ATOM 3619 C CA . PRO A 1 462 ? 14.668 -22.932 22.795 1.00 86.12 462 PRO A CA 1
ATOM 3620 C C . PRO A 1 462 ? 15.111 -21.535 23.270 1.00 86.12 462 PRO A C 1
ATOM 3622 O O . PRO A 1 462 ? 15.475 -21.314 24.425 1.00 86.12 462 PRO A O 1
ATOM 3625 N N . TYR A 1 463 ? 15.042 -20.541 22.380 1.00 89.56 463 TYR A N 1
ATOM 3626 C CA . TYR A 1 463 ? 15.258 -19.143 22.769 1.00 89.56 463 TYR A CA 1
ATOM 3627 C C . TYR A 1 463 ? 14.079 -18.613 23.593 1.00 89.56 463 TYR A C 1
ATOM 3629 O O . TYR A 1 463 ? 14.283 -17.800 24.491 1.00 89.56 463 TYR A O 1
ATOM 3637 N N . SER A 1 464 ? 12.855 -19.060 23.288 1.00 88.69 464 SER A N 1
ATOM 3638 C CA . SER A 1 464 ? 11.648 -18.698 24.033 1.00 88.69 464 SER A CA 1
ATOM 3639 C C . SER A 1 464 ? 10.553 -19.753 23.857 1.00 88.69 464 SER A C 1
ATOM 3641 O O . SER A 1 464 ? 10.155 -20.066 22.735 1.00 88.69 464 SER A O 1
ATOM 3643 N N . GLU A 1 465 ? 10.027 -20.281 24.965 1.00 87.50 465 GLU A N 1
ATOM 3644 C CA . GLU A 1 465 ? 8.903 -21.234 24.967 1.00 87.50 465 GLU A CA 1
ATOM 3645 C C . GLU A 1 465 ? 7.531 -20.566 24.769 1.00 87.50 465 GLU A C 1
ATOM 3647 O O . GLU A 1 465 ? 6.518 -21.253 24.624 1.00 87.50 465 GLU A O 1
ATOM 3652 N N . ARG A 1 466 ? 7.493 -19.230 24.762 1.00 88.94 466 ARG A N 1
ATOM 3653 C CA . ARG A 1 466 ? 6.281 -18.410 24.672 1.00 88.94 466 ARG A CA 1
ATOM 3654 C C . ARG A 1 466 ? 5.429 -18.734 23.439 1.00 88.94 466 ARG A C 1
ATOM 3656 O O . ARG A 1 466 ? 5.936 -18.887 22.326 1.00 88.94 466 ARG A O 1
ATOM 3663 N N . ASP A 1 467 ? 4.111 -18.775 23.626 1.00 87.94 467 ASP A N 1
ATOM 3664 C CA . ASP A 1 467 ? 3.126 -19.015 22.566 1.00 87.94 467 ASP A CA 1
ATOM 3665 C C . ASP A 1 467 ? 2.471 -17.731 22.020 1.00 87.94 467 ASP A C 1
ATOM 3667 O O . ASP A 1 467 ? 1.847 -17.764 20.958 1.00 87.94 467 ASP A O 1
ATOM 3671 N N . ASP A 1 468 ? 2.659 -16.588 22.680 1.00 91.19 468 ASP A N 1
ATOM 3672 C CA . ASP A 1 468 ? 2.209 -15.254 22.249 1.00 91.19 468 ASP A CA 1
ATOM 3673 C C . ASP A 1 468 ? 3.116 -14.602 21.177 1.00 91.19 468 ASP A C 1
ATOM 3675 O O . ASP A 1 468 ? 2.843 -13.493 20.712 1.00 91.19 468 ASP A O 1
ATOM 3679 N N . ILE A 1 469 ? 4.173 -15.286 20.728 1.00 94.00 469 ILE A N 1
ATOM 3680 C CA . ILE A 1 469 ? 5.066 -14.800 19.668 1.00 94.00 469 ILE A CA 1
ATOM 3681 C C . ILE A 1 469 ? 4.458 -15.077 18.282 1.00 94.00 469 ILE A C 1
ATOM 3683 O O . ILE A 1 469 ? 4.204 -16.226 17.903 1.00 94.00 469 ILE A O 1
ATOM 3687 N N . ILE A 1 470 ? 4.281 -14.016 17.487 1.00 95.19 470 ILE A N 1
ATOM 3688 C CA . ILE A 1 470 ? 3.862 -14.076 16.080 1.00 95.19 470 ILE A CA 1
ATOM 3689 C C . ILE A 1 470 ? 5.028 -13.644 15.186 1.00 95.19 470 ILE A C 1
ATOM 3691 O O . ILE A 1 470 ? 5.452 -12.489 15.189 1.00 95.19 470 ILE A O 1
ATOM 3695 N N . VAL A 1 471 ? 5.521 -14.580 14.379 1.00 93.69 471 VAL A N 1
ATOM 3696 C CA . VAL A 1 471 ? 6.631 -14.387 13.443 1.00 93.69 471 VAL A CA 1
ATOM 3697 C C . VAL A 1 471 ? 6.089 -13.986 12.070 1.00 93.69 471 VAL A C 1
ATOM 3699 O O . VAL A 1 471 ? 5.393 -14.765 11.413 1.00 93.69 471 VAL A O 1
ATOM 3702 N N . ILE A 1 472 ? 6.427 -12.774 11.628 1.00 94.12 472 ILE A N 1
ATOM 3703 C CA . ILE A 1 472 ? 6.031 -12.188 10.342 1.00 94.12 472 ILE A CA 1
ATOM 3704 C C . ILE A 1 472 ? 7.245 -12.212 9.405 1.00 94.12 472 ILE A C 1
ATOM 3706 O O . ILE A 1 472 ? 8.114 -11.349 9.495 1.00 94.12 472 ILE A O 1
ATOM 3710 N N . SER A 1 473 ? 7.313 -13.184 8.491 1.00 89.06 473 SER A N 1
ATOM 3711 C CA . SER A 1 473 ? 8.374 -13.237 7.470 1.00 89.06 473 SER A CA 1
ATOM 3712 C C . SER A 1 473 ? 7.964 -12.447 6.234 1.00 89.06 473 SER A C 1
ATOM 3714 O O . SER A 1 473 ? 6.943 -12.780 5.631 1.00 89.06 473 SER A O 1
ATOM 3716 N N . ASP A 1 474 ? 8.781 -11.487 5.787 1.00 86.44 474 ASP A N 1
ATOM 3717 C CA . ASP A 1 474 ? 8.739 -11.073 4.379 1.00 86.44 474 ASP A CA 1
ATOM 3718 C C . ASP A 1 474 ? 9.528 -12.048 3.487 1.00 86.44 474 ASP A C 1
ATOM 3720 O O . ASP A 1 474 ? 10.327 -12.859 3.969 1.00 86.44 474 ASP A O 1
ATOM 3724 N N . GLU A 1 475 ? 9.208 -12.002 2.190 1.00 77.31 475 GLU A N 1
ATOM 3725 C CA . GLU A 1 475 ? 9.624 -12.912 1.114 1.00 77.31 475 GLU A CA 1
ATOM 3726 C C . GLU A 1 475 ? 9.794 -14.369 1.564 1.00 77.31 475 GLU A C 1
ATOM 3728 O O . GLU A 1 475 ? 10.786 -15.043 1.287 1.00 77.31 475 GLU A O 1
ATOM 3733 N N . ALA A 1 476 ? 8.738 -14.854 2.220 1.00 63.62 476 ALA A N 1
ATOM 3734 C CA . ALA A 1 476 ? 8.596 -16.135 2.909 1.00 63.62 476 ALA A CA 1
ATOM 3735 C C . ALA A 1 476 ? 8.961 -17.416 2.116 1.00 63.62 476 ALA A C 1
ATOM 3737 O O . ALA A 1 476 ? 8.963 -18.506 2.684 1.00 63.62 476 ALA A O 1
ATOM 3738 N N . HIS A 1 477 ? 9.270 -17.320 0.822 1.00 63.34 477 HIS A N 1
ATOM 3739 C CA . HIS A 1 477 ? 9.802 -18.424 0.016 1.00 63.34 477 HIS A CA 1
ATOM 3740 C C . HIS A 1 477 ? 11.340 -18.532 0.072 1.00 63.34 477 HIS A C 1
ATOM 3742 O O . HIS A 1 477 ? 11.863 -19.628 -0.098 1.00 63.34 477 HIS A O 1
ATOM 3748 N N . ARG A 1 478 ? 12.072 -17.436 0.337 1.00 60.72 478 ARG A N 1
ATOM 3749 C CA . ARG A 1 478 ? 13.551 -17.424 0.424 1.00 60.72 478 ARG A CA 1
ATOM 3750 C C . ARG A 1 478 ? 14.058 -17.722 1.818 1.00 60.72 478 ARG A C 1
ATOM 3752 O O . ARG A 1 478 ? 14.898 -18.588 2.017 1.00 60.72 478 ARG A O 1
ATOM 3759 N N . THR A 1 479 ? 13.495 -17.008 2.784 1.00 53.84 479 THR A N 1
ATOM 3760 C CA . THR A 1 479 ? 13.900 -16.907 4.195 1.00 53.84 479 THR A CA 1
ATOM 3761 C C . THR A 1 479 ? 13.782 -18.236 4.968 1.00 53.84 479 THR A C 1
ATOM 3763 O O . THR A 1 479 ? 13.917 -18.262 6.185 1.00 53.84 479 THR A O 1
ATOM 3766 N N . GLN A 1 480 ? 13.422 -19.330 4.290 1.00 53.00 480 GLN A N 1
ATOM 3767 C CA . GLN A 1 480 ? 12.790 -20.511 4.880 1.00 53.00 480 GLN A CA 1
ATOM 3768 C C . GLN A 1 480 ? 13.353 -21.853 4.370 1.00 53.00 480 GLN A C 1
ATOM 3770 O O . GLN A 1 480 ? 12.879 -22.912 4.782 1.00 53.00 480 GLN A O 1
ATOM 3775 N N . ALA A 1 481 ? 14.370 -21.815 3.503 1.00 50.97 481 ALA A N 1
ATOM 3776 C CA . ALA A 1 481 ? 15.228 -22.957 3.194 1.00 50.97 481 ALA A CA 1
ATOM 3777 C C . ALA A 1 481 ? 16.457 -22.992 4.129 1.00 50.97 481 ALA A C 1
ATOM 3779 O O . ALA A 1 481 ? 16.768 -22.019 4.820 1.00 50.97 481 ALA A O 1
AT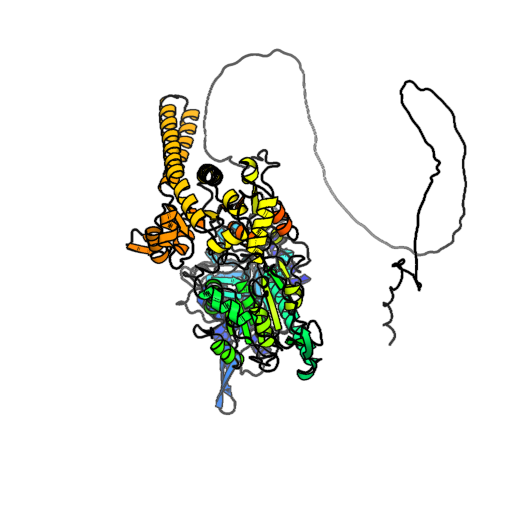OM 3780 N N . GLY A 1 482 ? 17.157 -24.128 4.159 1.00 63.03 482 GLY A N 1
ATOM 3781 C CA . GLY A 1 482 ? 18.440 -24.261 4.852 1.00 63.03 482 GLY A CA 1
ATOM 3782 C C . GLY A 1 482 ? 18.393 -24.227 6.390 1.00 63.03 482 GLY A C 1
ATOM 3783 O O . GLY A 1 482 ? 17.351 -24.362 7.036 1.00 63.03 482 GLY A O 1
ATOM 3784 N N . ARG A 1 483 ? 19.585 -24.097 6.989 1.00 70.56 483 ARG A N 1
ATOM 3785 C CA . ARG A 1 483 ? 19.833 -24.279 8.434 1.00 70.56 483 ARG A CA 1
ATOM 3786 C C . ARG A 1 483 ? 19.134 -23.229 9.306 1.00 70.56 483 ARG A C 1
ATOM 3788 O O . ARG A 1 483 ? 18.517 -23.582 10.305 1.00 70.56 483 ARG A O 1
ATOM 3795 N N . LEU A 1 484 ? 19.176 -21.960 8.898 1.00 76.88 484 LEU A N 1
ATOM 3796 C CA . LEU A 1 484 ? 18.663 -20.823 9.676 1.00 76.88 484 LEU A CA 1
ATOM 3797 C C . LEU A 1 484 ? 17.159 -20.948 9.982 1.00 76.88 484 LEU A C 1
ATOM 3799 O O . LEU A 1 484 ? 16.723 -20.718 11.106 1.00 76.88 484 LEU A O 1
ATOM 3803 N N . ALA A 1 485 ? 16.368 -21.379 8.995 1.00 73.38 485 ALA A N 1
ATOM 3804 C CA . ALA A 1 485 ? 14.920 -21.535 9.124 1.00 73.38 485 ALA A CA 1
ATOM 3805 C C . ALA A 1 485 ? 14.517 -22.688 10.058 1.00 73.38 485 ALA A C 1
ATOM 3807 O O . ALA A 1 485 ? 13.547 -22.579 10.811 1.00 73.38 485 ALA A O 1
ATOM 3808 N N . ARG A 1 486 ? 15.292 -23.783 10.052 1.00 76.56 486 ARG A N 1
ATOM 3809 C CA . ARG A 1 486 ? 15.188 -24.858 11.052 1.00 76.56 486 ARG A CA 1
ATOM 3810 C C . ARG A 1 486 ? 15.509 -24.318 12.445 1.00 76.56 486 ARG A C 1
ATOM 3812 O O . ARG A 1 486 ? 14.747 -24.564 13.373 1.00 76.56 486 ARG A O 1
ATOM 3819 N N . ASN A 1 487 ? 16.597 -23.567 12.584 1.00 82.69 487 ASN A N 1
ATOM 3820 C CA . ASN A 1 487 ? 17.068 -23.089 13.882 1.00 82.69 487 ASN A CA 1
ATOM 3821 C C . ASN A 1 487 ? 16.095 -22.072 14.495 1.00 82.69 487 ASN A C 1
ATOM 3823 O O . ASN A 1 487 ? 15.763 -22.195 15.667 1.00 82.69 487 ASN A O 1
ATOM 3827 N N . MET A 1 488 ? 15.512 -21.176 13.689 1.00 85.81 488 MET A N 1
ATOM 3828 C CA . MET A 1 488 ? 14.400 -20.302 14.094 1.00 85.81 488 MET A CA 1
ATOM 3829 C C . MET A 1 488 ? 13.186 -21.084 14.634 1.00 85.81 488 MET A C 1
ATOM 3831 O O . MET A 1 488 ? 12.504 -20.614 15.540 1.00 85.81 488 MET A O 1
ATOM 3835 N N . ARG A 1 489 ? 12.898 -22.279 14.099 1.00 80.38 489 ARG A N 1
ATOM 3836 C CA . ARG A 1 489 ? 11.775 -23.120 14.556 1.00 80.38 489 ARG A CA 1
ATOM 3837 C C . ARG A 1 489 ? 12.064 -23.901 15.829 1.00 80.38 489 ARG A C 1
ATOM 3839 O O . ARG A 1 489 ? 11.143 -24.098 16.612 1.00 80.38 489 ARG A O 1
ATOM 3846 N N . LEU A 1 490 ? 13.312 -24.312 16.034 1.00 82.94 490 LEU A N 1
ATOM 3847 C CA . LEU A 1 490 ? 13.766 -24.903 17.296 1.00 82.94 490 LEU A CA 1
ATOM 3848 C C . LEU A 1 490 ? 13.865 -23.831 18.396 1.00 82.94 490 LEU A C 1
ATOM 3850 O O . LEU A 1 490 ? 13.498 -24.088 19.533 1.00 82.94 490 LEU A O 1
ATOM 3854 N N . ALA A 1 491 ? 14.246 -22.601 18.040 1.00 87.75 491 ALA A N 1
ATOM 3855 C CA . ALA A 1 491 ? 14.282 -21.451 18.942 1.00 87.75 491 ALA A CA 1
ATOM 3856 C C . ALA A 1 491 ? 12.900 -20.976 19.421 1.00 87.75 491 ALA A C 1
ATOM 3858 O O . ALA A 1 491 ? 12.803 -20.418 20.513 1.00 87.75 491 ALA A O 1
ATOM 3859 N N . LEU A 1 492 ? 11.855 -21.157 18.604 1.00 89.44 492 LEU A N 1
ATOM 3860 C CA . LEU A 1 492 ? 10.498 -20.649 18.838 1.00 89.44 492 LEU A CA 1
ATOM 3861 C C . LEU A 1 492 ? 9.440 -21.761 18.642 1.00 89.44 492 LEU A C 1
ATOM 3863 O O . LEU A 1 492 ? 8.586 -21.668 17.748 1.00 89.44 492 LEU A O 1
ATOM 3867 N N . PRO A 1 493 ? 9.474 -22.836 19.457 1.00 85.12 493 PRO A N 1
ATOM 3868 C CA . PRO A 1 493 ? 8.719 -24.066 19.210 1.00 85.12 493 PRO A CA 1
ATOM 3869 C C . PRO A 1 493 ? 7.200 -23.896 19.334 1.00 85.12 493 PRO A C 1
ATOM 3871 O O . PRO A 1 493 ? 6.467 -24.620 18.658 1.00 85.12 493 PRO A O 1
ATOM 3874 N N . ASN A 1 494 ? 6.720 -22.906 20.098 1.00 86.44 494 ASN A N 1
ATOM 3875 C CA . ASN A 1 494 ? 5.293 -22.602 20.287 1.00 86.44 494 ASN A CA 1
ATOM 3876 C C . ASN A 1 494 ? 4.769 -21.414 19.452 1.00 86.44 494 ASN A C 1
ATOM 3878 O O . ASN A 1 494 ? 3.557 -21.205 19.388 1.00 86.44 494 ASN A O 1
ATOM 3882 N N . ALA A 1 495 ? 5.641 -20.669 18.765 1.00 89.94 495 ALA A N 1
ATOM 3883 C CA . ALA A 1 495 ? 5.256 -19.464 18.029 1.00 89.94 495 ALA A CA 1
ATOM 3884 C C . ALA A 1 495 ? 4.358 -19.741 16.805 1.00 89.94 495 ALA A C 1
ATOM 3886 O O . ALA A 1 495 ? 4.379 -20.829 16.205 1.00 89.94 495 ALA A O 1
ATOM 3887 N N . ALA A 1 496 ? 3.600 -18.723 16.391 1.00 91.69 496 ALA A N 1
ATOM 3888 C CA . ALA A 1 496 ? 2.774 -18.745 15.185 1.00 91.69 496 ALA A CA 1
ATOM 3889 C C . ALA A 1 496 ? 3.463 -18.013 14.020 1.00 91.69 496 ALA A C 1
ATOM 3891 O O . ALA A 1 496 ? 4.006 -16.928 14.194 1.00 91.69 496 ALA A O 1
ATOM 3892 N N . PHE A 1 497 ? 3.430 -18.589 12.817 1.00 91.12 497 PHE A N 1
ATOM 3893 C CA . PHE A 1 497 ? 4.169 -18.103 11.649 1.00 91.12 497 PHE A CA 1
ATOM 3894 C C . PHE A 1 497 ? 3.217 -17.650 10.537 1.00 91.12 497 PHE A C 1
ATOM 3896 O O . PHE A 1 497 ? 2.417 -18.454 10.048 1.00 91.12 497 PHE A O 1
ATOM 3903 N N . ILE A 1 498 ? 3.360 -16.398 10.083 1.00 92.50 498 ILE A N 1
ATOM 3904 C CA . ILE A 1 498 ? 2.710 -15.849 8.882 1.00 92.50 498 ILE A CA 1
ATOM 3905 C C . ILE A 1 498 ? 3.758 -15.426 7.846 1.00 92.50 498 ILE A C 1
ATOM 3907 O O . ILE A 1 498 ? 4.775 -14.811 8.174 1.00 92.50 498 ILE A O 1
ATOM 3911 N N . GLY A 1 499 ? 3.512 -15.767 6.580 1.00 90.50 499 GLY A N 1
ATOM 3912 C CA . GLY A 1 499 ? 4.396 -15.419 5.470 1.00 90.50 499 GLY A CA 1
ATOM 3913 C C . GLY A 1 499 ? 3.780 -14.356 4.569 1.00 90.50 499 GLY A C 1
ATOM 3914 O O . GLY A 1 499 ? 2.706 -14.571 4.017 1.00 90.50 499 GLY A O 1
ATOM 3915 N N . PHE A 1 500 ? 4.469 -13.239 4.358 1.00 90.00 500 PHE A N 1
ATOM 3916 C CA . PHE A 1 500 ? 4.175 -12.286 3.288 1.00 90.00 500 PHE A CA 1
ATOM 3917 C C . PHE A 1 500 ? 5.178 -12.490 2.144 1.00 90.00 500 PHE A C 1
ATOM 3919 O O . PHE A 1 500 ? 6.339 -12.835 2.366 1.00 90.00 500 PHE A O 1
ATOM 3926 N N . THR A 1 501 ? 4.742 -12.323 0.894 1.00 85.69 501 THR A N 1
ATOM 3927 C CA . THR A 1 501 ? 5.635 -12.443 -0.272 1.00 85.69 501 THR A CA 1
ATOM 3928 C C . THR A 1 501 ? 5.072 -11.741 -1.507 1.00 85.69 501 THR A C 1
ATOM 3930 O O . THR A 1 501 ? 3.856 -11.647 -1.676 1.00 85.69 501 THR A O 1
ATOM 3933 N N . GLY A 1 502 ? 5.960 -11.248 -2.378 1.00 79.25 502 GLY A N 1
ATOM 3934 C CA . GLY A 1 502 ? 5.616 -10.678 -3.681 1.00 79.25 502 GLY A CA 1
ATOM 3935 C C . GLY A 1 502 ? 5.321 -11.712 -4.776 1.00 79.25 502 GLY A C 1
ATOM 3936 O O . GLY A 1 502 ? 4.743 -11.357 -5.807 1.00 79.25 502 GLY A O 1
ATOM 3937 N N . THR A 1 503 ? 5.696 -12.980 -4.578 1.00 74.31 503 THR A N 1
ATOM 3938 C CA . THR A 1 503 ? 5.688 -14.030 -5.613 1.00 74.31 503 THR A CA 1
ATOM 3939 C C . THR A 1 503 ? 4.835 -15.243 -5.221 1.00 74.31 503 THR A C 1
ATOM 3941 O O . THR A 1 503 ? 4.673 -15.516 -4.033 1.00 74.31 503 THR A O 1
ATOM 3944 N N . PRO A 1 504 ? 4.289 -15.999 -6.192 1.00 72.12 504 PRO A N 1
ATOM 3945 C CA . PRO A 1 504 ? 3.547 -17.218 -5.890 1.00 72.12 504 PRO A CA 1
ATOM 3946 C C . PRO A 1 504 ? 4.452 -18.300 -5.290 1.00 72.12 504 PRO A C 1
ATOM 3948 O O . PRO A 1 504 ? 5.626 -18.393 -5.638 1.00 72.12 504 PRO A O 1
ATOM 3951 N N . LEU A 1 505 ? 3.854 -19.158 -4.460 1.00 70.31 505 LEU A N 1
ATOM 3952 C CA . LEU A 1 505 ? 4.391 -20.469 -4.120 1.00 70.31 505 LEU A CA 1
ATOM 3953 C C . LEU A 1 505 ? 4.270 -21.380 -5.347 1.00 70.31 505 LEU A C 1
ATOM 3955 O O . LEU A 1 505 ? 3.182 -21.552 -5.906 1.00 70.31 505 LEU A O 1
ATOM 3959 N N . PHE A 1 506 ? 5.378 -21.974 -5.761 1.00 65.44 506 PHE A N 1
ATOM 3960 C CA . PHE A 1 506 ? 5.451 -22.930 -6.857 1.00 65.44 506 PHE A CA 1
ATOM 3961 C C . PHE A 1 506 ? 5.057 -24.345 -6.414 1.00 65.44 506 PHE A C 1
ATOM 3963 O O . PHE A 1 506 ? 4.939 -24.648 -5.228 1.00 65.44 506 PHE A O 1
ATOM 3970 N N . LYS A 1 507 ? 4.872 -25.253 -7.385 1.00 56.22 507 LYS A N 1
ATOM 3971 C CA . LYS A 1 507 ? 4.556 -26.671 -7.114 1.00 56.22 507 LYS A CA 1
ATOM 3972 C C . LYS A 1 507 ? 5.615 -27.383 -6.263 1.00 56.22 507 LYS A C 1
ATOM 3974 O O . LYS A 1 507 ? 5.287 -28.369 -5.619 1.00 56.22 507 LYS A O 1
ATOM 3979 N N . ASN A 1 508 ? 6.851 -26.887 -6.258 1.00 57.16 508 ASN A N 1
ATOM 3980 C CA . ASN A 1 508 ? 7.957 -27.478 -5.509 1.00 57.16 508 ASN A CA 1
ATOM 3981 C C . ASN A 1 508 ? 8.087 -26.883 -4.091 1.00 57.16 508 ASN A C 1
ATOM 3983 O O . ASN A 1 508 ? 8.782 -27.458 -3.255 1.00 57.16 508 ASN A O 1
ATOM 3987 N N . ASP A 1 509 ? 7.363 -25.800 -3.777 1.00 63.00 509 ASP A N 1
ATOM 3988 C CA . ASP A 1 509 ? 7.478 -25.032 -2.525 1.00 63.00 509 ASP A CA 1
ATOM 3989 C C . ASP A 1 509 ? 6.700 -25.695 -1.369 1.00 63.00 509 ASP A C 1
ATOM 3991 O O . ASP A 1 509 ? 6.090 -25.046 -0.512 1.00 63.00 509 ASP A O 1
ATOM 3995 N N . HIS A 1 510 ? 6.731 -27.030 -1.327 1.00 63.78 510 HIS A N 1
ATOM 3996 C CA . HIS A 1 510 ? 6.186 -27.844 -0.244 1.00 63.78 510 HIS A CA 1
ATOM 3997 C C . HIS A 1 510 ? 6.759 -27.433 1.119 1.00 63.78 510 HIS A C 1
ATOM 3999 O O . HIS A 1 510 ? 6.069 -27.553 2.128 1.00 63.78 510 HIS A O 1
ATOM 4005 N N . LEU A 1 511 ? 7.999 -26.931 1.164 1.00 63.94 511 LEU A N 1
ATOM 4006 C CA . LEU A 1 511 ? 8.627 -26.442 2.391 1.00 63.94 511 LEU A CA 1
ATOM 4007 C C . LEU A 1 511 ? 7.889 -25.216 2.951 1.00 63.94 511 LEU A C 1
ATOM 4009 O O . LEU A 1 511 ? 7.443 -25.250 4.094 1.00 63.94 511 LEU A O 1
ATOM 4013 N N . THR A 1 512 ? 7.652 -24.185 2.137 1.00 68.19 512 THR A N 1
ATOM 4014 C CA . THR A 1 512 ? 6.917 -22.978 2.549 1.00 68.19 512 THR A CA 1
ATOM 4015 C C . THR A 1 512 ? 5.485 -23.303 2.987 1.00 68.19 512 THR A C 1
ATOM 4017 O O . THR A 1 512 ? 5.016 -22.772 3.993 1.00 68.19 512 THR A O 1
ATOM 4020 N N . GLN A 1 513 ? 4.816 -24.244 2.308 1.00 72.62 513 GLN A N 1
ATOM 4021 C CA . GLN A 1 513 ? 3.478 -24.712 2.700 1.00 72.62 513 GLN A CA 1
ATOM 4022 C C . GLN A 1 513 ? 3.479 -25.508 4.019 1.00 72.62 513 GLN A C 1
ATOM 4024 O O . GLN A 1 513 ? 2.580 -25.331 4.837 1.00 72.62 513 GLN A O 1
ATOM 4029 N N . ARG A 1 514 ? 4.500 -26.337 4.285 1.00 72.06 514 ARG A N 1
ATOM 4030 C CA . ARG A 1 514 ? 4.683 -27.026 5.584 1.00 72.06 514 ARG A CA 1
ATOM 4031 C C . ARG A 1 514 ? 5.008 -26.055 6.725 1.00 72.06 514 ARG A C 1
ATOM 4033 O O . ARG A 1 514 ? 4.665 -26.333 7.877 1.00 72.06 514 ARG A O 1
ATOM 4040 N N . ILE A 1 515 ? 5.676 -24.945 6.408 1.00 72.00 515 ILE A N 1
ATOM 4041 C CA . ILE A 1 515 ? 6.111 -23.919 7.360 1.00 72.00 515 ILE A CA 1
ATOM 4042 C C . ILE A 1 515 ? 4.936 -23.022 7.765 1.00 72.00 515 ILE A C 1
ATOM 4044 O O . ILE A 1 515 ? 4.556 -23.037 8.936 1.00 72.00 515 ILE A O 1
ATOM 4048 N N . PHE A 1 516 ? 4.333 -22.285 6.831 1.00 80.19 516 PHE A N 1
ATOM 4049 C CA . PHE A 1 516 ? 3.273 -21.320 7.159 1.00 80.19 516 PHE A CA 1
ATOM 4050 C C . PHE A 1 516 ? 1.864 -21.886 7.033 1.00 80.19 516 PHE A C 1
ATOM 4052 O O . PHE A 1 516 ? 0.966 -21.365 7.680 1.00 80.19 516 PHE A O 1
ATOM 4059 N N . GLY A 1 517 ? 1.653 -22.913 6.209 1.00 82.38 517 GLY A N 1
ATOM 4060 C CA . GLY A 1 517 ? 0.332 -23.359 5.761 1.00 82.38 517 GLY A CA 1
ATOM 4061 C C . GLY A 1 517 ? -0.002 -22.888 4.342 1.00 82.38 517 GLY A C 1
ATOM 4062 O O . GLY A 1 517 ? 0.856 -22.420 3.592 1.00 82.38 517 GLY A O 1
ATOM 4063 N N . GLY A 1 518 ? -1.273 -23.032 3.963 1.00 84.19 518 GLY A N 1
ATOM 4064 C CA . GLY A 1 518 ? -1.783 -22.599 2.660 1.00 84.19 518 GLY A CA 1
ATOM 4065 C C . GLY A 1 518 ? -1.886 -21.075 2.505 1.00 84.19 518 GLY A C 1
ATOM 4066 O O . GLY A 1 518 ? -1.575 -20.299 3.406 1.00 84.19 518 GLY A O 1
ATOM 4067 N N . TYR A 1 519 ? -2.365 -20.631 1.343 1.00 88.38 519 TYR A N 1
ATOM 4068 C CA . TYR A 1 519 ? -2.628 -19.211 1.099 1.00 88.38 519 TYR A CA 1
ATOM 4069 C C . TYR A 1 519 ? -3.836 -18.709 1.904 1.00 88.38 519 TYR A C 1
ATOM 4071 O O . TYR A 1 519 ? -4.924 -19.268 1.794 1.00 88.38 519 TYR A O 1
ATOM 4079 N N . VAL A 1 520 ? -3.656 -17.600 2.620 1.00 90.12 520 VAL A N 1
ATOM 4080 C CA . VAL A 1 520 ? -4.720 -16.833 3.297 1.00 90.12 520 VAL A CA 1
ATOM 4081 C C . VAL A 1 520 ? -5.385 -15.857 2.331 1.00 90.12 520 VAL A C 1
ATOM 4083 O O . VAL A 1 520 ? -6.599 -15.664 2.357 1.00 90.12 520 VAL A O 1
ATOM 4086 N N . SER A 1 521 ? -4.568 -15.221 1.489 1.00 91.25 521 SER A N 1
ATOM 4087 C CA . SER A 1 521 ? -4.988 -14.172 0.566 1.00 91.25 521 SER A CA 1
ATOM 4088 C C . SER A 1 521 ? -4.102 -14.164 -0.675 1.00 91.25 521 SER A C 1
ATOM 4090 O O . SER A 1 521 ? -2.891 -14.401 -0.579 1.00 91.25 521 SER A O 1
ATOM 4092 N N . ARG A 1 522 ? -4.704 -13.900 -1.840 1.00 89.38 522 ARG A N 1
ATOM 4093 C CA . ARG A 1 522 ? -4.007 -13.761 -3.124 1.00 89.38 522 ARG A CA 1
ATOM 4094 C C . ARG A 1 522 ? -4.377 -12.457 -3.830 1.00 89.38 522 ARG A C 1
ATOM 4096 O O . ARG A 1 522 ? -5.535 -12.186 -4.157 1.00 89.38 522 ARG A O 1
ATOM 4103 N N . TYR A 1 523 ? -3.346 -11.680 -4.130 1.00 87.19 523 TYR A N 1
ATOM 4104 C CA . TYR A 1 523 ? -3.387 -10.506 -4.989 1.00 87.19 523 TYR A CA 1
ATOM 4105 C C . TYR A 1 523 ? -2.247 -10.644 -5.999 1.00 87.19 523 TYR A C 1
ATOM 4107 O O . TYR A 1 523 ? -1.107 -10.277 -5.718 1.00 87.19 523 TYR A O 1
ATOM 4115 N N . ASP A 1 524 ? -2.557 -11.287 -7.127 1.00 82.44 524 ASP A N 1
ATOM 4116 C CA . ASP A 1 524 ? -1.609 -11.632 -8.190 1.00 82.44 524 ASP A CA 1
ATOM 4117 C C . ASP A 1 524 ? -1.391 -10.490 -9.202 1.00 82.44 524 ASP A C 1
ATOM 4119 O O . ASP A 1 524 ? -1.990 -9.419 -9.110 1.00 82.44 524 ASP A O 1
ATOM 4123 N N . PHE A 1 525 ? -0.503 -10.711 -10.176 1.00 77.25 525 PHE A N 1
ATOM 4124 C CA . PHE A 1 525 ? -0.131 -9.710 -11.182 1.00 77.25 525 PHE A CA 1
ATOM 4125 C C . PHE A 1 525 ? -1.283 -9.283 -12.088 1.00 77.25 525 PHE A C 1
ATOM 4127 O O . PHE A 1 525 ? -1.396 -8.095 -12.377 1.00 77.25 525 PHE A O 1
ATOM 4134 N N . LYS A 1 526 ? -2.159 -10.206 -12.493 1.00 78.38 526 LYS A N 1
ATOM 4135 C CA . LYS A 1 526 ? -3.315 -9.870 -13.326 1.00 78.38 526 LYS A CA 1
ATOM 4136 C C . LYS A 1 526 ? -4.331 -9.073 -12.521 1.00 78.38 526 LYS A C 1
ATOM 4138 O O . LYS A 1 526 ? -4.816 -8.063 -13.011 1.00 78.38 526 LYS A O 1
ATOM 4143 N N . ARG A 1 527 ? -4.607 -9.461 -11.274 1.00 79.94 527 ARG A N 1
ATOM 4144 C CA . ARG A 1 527 ? -5.458 -8.665 -10.382 1.00 79.94 527 ARG A CA 1
ATOM 4145 C C . ARG A 1 527 ? -4.850 -7.287 -10.091 1.00 79.94 527 ARG A C 1
ATOM 4147 O O . ARG A 1 527 ? -5.576 -6.305 -10.055 1.00 79.94 527 ARG A O 1
ATOM 4154 N N . SER A 1 528 ? -3.531 -7.193 -9.938 1.00 81.69 528 SER A N 1
ATOM 4155 C CA . SER A 1 528 ? -2.817 -5.920 -9.777 1.00 81.69 528 SER A CA 1
ATOM 4156 C C . SER A 1 528 ? -2.878 -5.036 -11.032 1.00 81.69 528 SER A C 1
ATOM 4158 O O . SER A 1 528 ? -2.850 -3.817 -10.907 1.00 81.69 528 SER A O 1
ATOM 4160 N N . GLU A 1 529 ? -2.997 -5.612 -12.229 1.00 79.00 529 GLU A N 1
ATOM 4161 C CA . GLU A 1 529 ? -3.245 -4.883 -13.483 1.00 79.00 529 GLU A CA 1
ATOM 4162 C C . GLU A 1 529 ? -4.731 -4.471 -13.604 1.00 79.00 529 GLU A C 1
ATOM 4164 O O . GLU A 1 529 ? -5.031 -3.300 -13.828 1.00 79.00 529 GLU A O 1
ATOM 4169 N N . GLU A 1 530 ? -5.675 -5.392 -13.359 1.00 78.69 530 GLU A N 1
ATOM 4170 C CA . GLU A 1 530 ? -7.136 -5.155 -13.367 1.00 78.69 530 GLU A CA 1
ATOM 4171 C C . GLU A 1 530 ? -7.578 -4.095 -12.342 1.00 78.69 530 GLU A C 1
ATOM 4173 O O . GLU A 1 530 ? -8.430 -3.245 -12.621 1.00 78.69 530 GLU A O 1
ATOM 4178 N N . ASP A 1 531 ? -6.993 -4.124 -11.145 1.00 75.31 531 ASP A N 1
ATOM 4179 C CA . ASP A 1 531 ? -7.267 -3.182 -10.060 1.00 75.31 531 ASP A CA 1
ATOM 4180 C C . ASP A 1 531 ? -6.452 -1.872 -10.232 1.00 75.31 531 ASP A C 1
ATOM 4182 O O . ASP A 1 531 ? -6.491 -0.990 -9.373 1.00 75.31 531 ASP A O 1
ATOM 4186 N N . GLY A 1 532 ? -5.687 -1.737 -11.326 1.00 73.44 532 GLY A N 1
ATOM 4187 C CA . GLY A 1 532 ? -4.789 -0.615 -11.623 1.00 73.44 532 GLY A CA 1
ATOM 4188 C C . GLY A 1 532 ? -3.557 -0.522 -10.715 1.00 73.44 532 GLY A C 1
ATOM 4189 O O . GLY A 1 532 ? -2.695 0.312 -10.963 1.00 73.44 532 GLY A O 1
ATOM 4190 N N . ALA A 1 533 ? -3.466 -1.352 -9.668 1.00 74.88 533 ALA A N 1
ATOM 4191 C CA . ALA A 1 533 ? -2.337 -1.563 -8.752 1.00 74.88 533 ALA A CA 1
ATOM 4192 C C . ALA A 1 533 ? -0.958 -1.236 -9.364 1.00 74.88 533 ALA A C 1
ATOM 4194 O O . ALA A 1 533 ? -0.225 -0.362 -8.887 1.00 74.88 533 ALA A O 1
ATOM 4195 N N . THR A 1 534 ? -0.670 -1.921 -10.465 1.00 80.06 534 THR A N 1
ATOM 4196 C CA . THR A 1 534 ? 0.537 -1.865 -11.298 1.00 80.06 534 THR A CA 1
ATOM 4197 C C . THR A 1 534 ? 0.170 -1.583 -12.756 1.00 80.06 534 THR A C 1
ATOM 4199 O O . THR A 1 534 ? -0.999 -1.662 -13.126 1.00 80.06 534 THR A O 1
ATOM 4202 N N . VAL A 1 535 ? 1.163 -1.311 -13.607 1.00 82.56 535 VAL A N 1
ATOM 4203 C CA . VAL A 1 535 ? 0.944 -1.312 -15.065 1.00 82.56 535 VAL A CA 1
ATOM 4204 C C . VAL A 1 535 ? 0.842 -2.754 -15.604 1.00 82.56 535 VAL A C 1
ATOM 4206 O O . VAL A 1 535 ? 0.750 -3.716 -14.835 1.00 82.56 535 VAL A O 1
ATOM 4209 N N . LYS A 1 536 ? 0.828 -2.899 -16.933 1.00 85.50 536 LYS A N 1
ATOM 4210 C CA . LYS A 1 536 ? 0.972 -4.179 -17.645 1.00 85.50 536 LYS A CA 1
ATOM 4211 C C . LYS A 1 536 ? 2.452 -4.474 -17.926 1.00 85.50 536 LYS A C 1
ATOM 4213 O O . LYS A 1 536 ? 3.220 -3.546 -18.202 1.00 85.50 536 LYS A O 1
ATOM 4218 N N . LEU A 1 537 ? 2.839 -5.753 -17.942 1.00 85.81 537 LEU A N 1
ATOM 4219 C CA . LEU A 1 537 ? 4.164 -6.190 -18.406 1.00 85.81 537 LEU A CA 1
ATOM 4220 C C . LEU A 1 537 ? 4.104 -6.705 -19.848 1.00 85.81 537 LEU A C 1
ATOM 4222 O O . LEU A 1 537 ? 3.447 -7.706 -20.148 1.00 85.81 537 LEU A O 1
ATOM 4226 N N . VAL A 1 538 ? 4.838 -6.032 -20.734 1.00 88.12 538 VAL A N 1
ATOM 4227 C CA . VAL A 1 538 ? 5.083 -6.469 -22.114 1.00 88.12 538 VAL A CA 1
ATOM 4228 C C . VAL A 1 538 ? 6.419 -7.201 -22.160 1.00 88.12 538 VAL A C 1
ATOM 4230 O O . VAL A 1 538 ? 7.397 -6.741 -21.573 1.00 88.12 538 VAL A O 1
ATOM 4233 N N . TYR A 1 539 ? 6.469 -8.330 -22.863 1.00 87.38 539 TYR A N 1
ATOM 4234 C CA . TYR A 1 539 ? 7.687 -9.120 -23.031 1.00 87.38 539 TYR A CA 1
ATOM 4235 C C . TYR A 1 539 ? 8.142 -9.168 -24.492 1.00 87.38 539 TYR A C 1
ATOM 4237 O O . TYR A 1 539 ? 7.342 -9.460 -25.390 1.00 87.38 539 TYR A O 1
ATOM 4245 N N . GLU A 1 540 ? 9.443 -8.967 -24.705 1.00 88.81 540 GLU A N 1
ATOM 4246 C CA . GLU A 1 540 ? 10.128 -9.193 -25.973 1.00 88.81 540 GLU A CA 1
ATOM 4247 C C . GLU A 1 540 ? 11.297 -10.175 -25.815 1.00 88.81 540 GLU A C 1
ATOM 4249 O O . GLU A 1 540 ? 12.259 -9.915 -25.091 1.00 88.81 540 GLU A O 1
ATOM 4254 N N . ASN A 1 541 ? 11.256 -11.273 -26.573 1.00 87.88 541 ASN A N 1
ATOM 4255 C CA . ASN A 1 541 ? 12.438 -12.094 -26.807 1.00 87.88 541 ASN A CA 1
ATOM 4256 C C . ASN A 1 541 ? 13.264 -11.464 -27.938 1.00 87.88 541 ASN A C 1
ATOM 4258 O O . ASN A 1 541 ? 12.835 -11.474 -29.097 1.00 87.88 541 ASN A O 1
ATOM 4262 N N . ARG A 1 542 ? 14.434 -10.916 -27.602 1.00 87.31 542 ARG A N 1
ATOM 4263 C CA . ARG A 1 542 ? 15.428 -10.439 -28.578 1.00 87.31 542 ARG A CA 1
ATOM 4264 C C . ARG A 1 542 ? 16.565 -11.445 -28.752 1.00 87.31 542 ARG A C 1
ATOM 4266 O O . ARG A 1 542 ? 17.130 -11.535 -29.836 1.00 87.31 542 ARG A O 1
ATOM 4273 N N . GLY A 1 543 ? 16.815 -12.294 -27.754 1.00 82.75 543 GLY A N 1
ATOM 4274 C CA . GLY A 1 543 ? 17.811 -13.365 -27.816 1.00 82.75 543 GLY A CA 1
ATOM 4275 C C . GLY A 1 543 ? 17.584 -14.370 -28.950 1.00 82.75 543 GLY A C 1
ATOM 4276 O O . GLY A 1 543 ? 18.542 -14.780 -29.602 1.00 82.75 543 GLY A O 1
ATOM 4277 N N . GLU A 1 544 ? 16.326 -14.720 -29.240 1.00 79.50 544 GLU A N 1
ATOM 4278 C CA . GLU A 1 544 ? 15.975 -15.530 -30.422 1.00 79.50 544 GLU A CA 1
ATOM 4279 C C . GLU A 1 544 ? 16.182 -14.767 -31.743 1.00 79.50 544 GLU A C 1
ATOM 4281 O O . GLU A 1 544 ? 16.633 -15.364 -32.715 1.00 79.50 544 GLU A O 1
ATOM 4286 N N . LYS A 1 545 ? 15.918 -13.451 -31.785 1.00 78.81 545 LYS A N 1
ATOM 4287 C CA . LYS A 1 545 ? 16.098 -12.620 -32.995 1.00 78.81 545 LYS A CA 1
ATOM 4288 C C . LYS A 1 545 ? 17.571 -12.438 -33.371 1.00 78.81 545 LYS A C 1
ATOM 4290 O O . LYS A 1 545 ? 17.897 -12.387 -34.549 1.00 78.81 545 LYS A O 1
ATOM 4295 N N . LEU A 1 546 ? 18.439 -12.335 -32.365 1.00 78.94 546 LEU A N 1
ATOM 4296 C CA . LEU A 1 546 ? 19.888 -12.157 -32.510 1.00 78.94 546 LEU A CA 1
ATOM 4297 C C . LEU A 1 546 ? 20.656 -13.490 -32.632 1.00 78.94 546 LEU A C 1
ATOM 4299 O O . LEU A 1 546 ? 21.873 -13.479 -32.801 1.00 78.94 546 LEU A O 1
ATOM 4303 N N . GLY A 1 547 ? 19.978 -14.637 -32.497 1.00 77.12 547 GLY A N 1
ATOM 4304 C CA . GLY A 1 547 ? 20.609 -15.964 -32.510 1.00 77.12 547 GLY A CA 1
ATOM 4305 C C . GLY A 1 547 ? 21.484 -16.280 -31.285 1.00 77.12 547 GLY A C 1
ATOM 4306 O O . GLY A 1 547 ? 22.323 -17.175 -31.353 1.00 77.12 547 GLY A O 1
ATOM 4307 N N . VAL A 1 548 ? 21.315 -15.557 -30.169 1.00 79.44 548 VAL A N 1
ATOM 4308 C CA . VAL A 1 548 ? 22.152 -15.679 -28.952 1.00 79.44 548 VAL A CA 1
ATOM 4309 C C . VAL A 1 548 ? 21.511 -16.489 -27.816 1.00 79.44 548 VAL A C 1
ATOM 4311 O O . VAL A 1 548 ? 22.198 -16.834 -26.852 1.00 79.44 548 VAL A O 1
ATOM 4314 N N . ALA A 1 549 ? 20.217 -16.809 -27.909 1.00 71.75 549 ALA A N 1
ATOM 4315 C CA . ALA A 1 549 ? 19.505 -17.608 -26.909 1.00 71.75 549 ALA A CA 1
ATOM 4316 C C . ALA A 1 549 ? 19.665 -19.123 -27.149 1.00 71.75 549 ALA A C 1
ATOM 4318 O O . ALA A 1 549 ? 19.302 -19.633 -28.208 1.00 71.75 549 ALA A O 1
ATOM 4319 N N . ARG A 1 550 ? 20.132 -19.863 -26.132 1.00 72.56 550 ARG A N 1
ATOM 4320 C CA . ARG A 1 550 ? 20.215 -21.337 -26.123 1.00 72.56 550 ARG A CA 1
ATOM 4321 C C . ARG A 1 550 ? 19.456 -21.877 -24.907 1.00 72.56 550 ARG A C 1
ATOM 4323 O O . ARG A 1 550 ? 19.871 -21.654 -23.773 1.00 72.56 550 ARG A O 1
ATOM 4330 N N . LYS A 1 551 ? 18.328 -22.560 -25.121 1.00 66.44 551 LYS A N 1
ATOM 4331 C CA . LYS A 1 551 ? 17.385 -22.912 -24.037 1.00 66.44 551 LYS A CA 1
ATOM 4332 C C . LYS A 1 551 ? 17.962 -23.937 -23.062 1.00 66.44 551 LYS A C 1
ATOM 4334 O O . LYS A 1 551 ? 17.997 -23.669 -21.868 1.00 66.44 551 LYS A O 1
ATOM 4339 N N . ASP A 1 552 ? 18.522 -25.030 -23.569 1.00 70.06 552 ASP A N 1
ATOM 4340 C CA . ASP A 1 552 ? 19.041 -26.147 -22.758 1.00 70.06 552 ASP A CA 1
ATOM 4341 C C . ASP A 1 552 ? 20.306 -25.764 -21.962 1.00 70.06 552 ASP A C 1
ATOM 4343 O O . ASP A 1 552 ? 20.611 -26.326 -20.909 1.00 70.06 552 ASP A O 1
ATOM 4347 N N . LEU A 1 553 ? 21.036 -24.758 -22.453 1.00 72.25 553 LEU A N 1
ATOM 4348 C CA . LEU A 1 553 ? 22.112 -24.072 -21.739 1.00 72.25 553 LEU A CA 1
ATOM 4349 C C . LEU A 1 553 ? 21.544 -23.247 -20.576 1.00 72.25 553 LEU A C 1
ATOM 4351 O O . LEU A 1 553 ? 21.918 -23.442 -19.422 1.00 72.25 553 LEU A O 1
ATOM 4355 N N . ASN A 1 554 ? 20.584 -22.371 -20.866 1.00 72.00 554 ASN A N 1
ATOM 4356 C CA . ASN A 1 554 ? 20.014 -21.452 -19.885 1.00 72.00 554 ASN A CA 1
ATOM 4357 C C . ASN A 1 554 ? 19.202 -22.166 -18.792 1.00 72.00 554 ASN A C 1
ATOM 4359 O O . ASN A 1 554 ? 19.181 -21.712 -17.646 1.00 72.00 554 ASN A O 1
ATOM 4363 N N . ASP A 1 555 ? 18.601 -23.317 -19.102 1.00 72.81 555 ASP A N 1
ATOM 4364 C CA . ASP A 1 555 ? 17.952 -24.176 -18.114 1.00 72.81 555 ASP A CA 1
ATOM 4365 C C . ASP A 1 555 ? 18.950 -24.801 -17.122 1.00 72.81 555 ASP A C 1
ATOM 4367 O O . ASP A 1 555 ? 18.642 -24.846 -15.923 1.00 72.81 555 ASP A O 1
ATOM 4371 N N . ARG A 1 556 ? 20.145 -25.212 -17.582 1.00 72.31 556 ARG A N 1
ATOM 4372 C CA . ARG A 1 556 ? 21.240 -25.703 -16.722 1.00 72.31 556 ARG A CA 1
ATOM 4373 C C . ARG A 1 556 ? 21.859 -24.576 -15.896 1.00 72.31 556 ARG A C 1
ATOM 4375 O O . ARG A 1 556 ? 21.930 -24.710 -14.675 1.00 72.31 556 ARG A O 1
ATOM 4382 N N . ILE A 1 557 ? 22.201 -23.444 -16.520 1.00 72.50 557 ILE A N 1
ATOM 4383 C CA . ILE A 1 557 ? 22.784 -22.278 -15.830 1.00 72.50 557 ILE A CA 1
ATOM 4384 C C . ILE A 1 557 ? 21.871 -21.798 -14.694 1.00 72.50 557 ILE A C 1
ATOM 4386 O O . ILE A 1 557 ? 22.317 -21.658 -13.556 1.00 72.50 557 ILE A O 1
ATOM 4390 N N . ALA A 1 558 ? 20.578 -21.598 -14.965 1.00 70.06 558 ALA A N 1
ATOM 4391 C CA . ALA A 1 558 ? 19.649 -21.122 -13.943 1.00 70.06 558 ALA A CA 1
ATOM 4392 C C . ALA A 1 558 ? 19.455 -22.136 -12.797 1.00 70.06 558 ALA A C 1
ATOM 4394 O O . ALA A 1 558 ? 19.295 -21.724 -11.651 1.00 70.06 558 ALA A O 1
ATOM 4395 N N . ALA A 1 559 ? 19.515 -23.445 -13.076 1.00 70.81 559 ALA A N 1
ATOM 4396 C CA . ALA A 1 559 ? 19.456 -24.480 -12.041 1.00 70.81 559 ALA A CA 1
ATOM 4397 C C . ALA A 1 559 ? 20.740 -24.544 -11.191 1.00 70.81 559 ALA A C 1
ATOM 4399 O O . ALA A 1 559 ? 20.661 -24.793 -9.990 1.00 70.81 559 ALA A O 1
ATOM 4400 N N . ALA A 1 560 ? 21.913 -24.286 -11.780 1.00 68.25 560 ALA A N 1
ATOM 4401 C CA . ALA A 1 560 ? 23.175 -24.187 -11.048 1.00 68.25 560 ALA A CA 1
ATOM 4402 C C . ALA A 1 560 ? 23.209 -22.953 -10.127 1.00 68.25 560 ALA A C 1
ATOM 4404 O O . ALA A 1 560 ? 23.608 -23.070 -8.969 1.00 68.25 560 ALA A O 1
ATOM 4405 N N . ILE A 1 561 ? 22.726 -21.800 -10.610 1.00 66.50 561 ILE A N 1
ATOM 4406 C CA . ILE A 1 561 ? 22.572 -20.570 -9.812 1.00 66.50 561 ILE A CA 1
ATOM 4407 C C . ILE A 1 561 ? 21.606 -20.802 -8.636 1.00 66.50 561 ILE A C 1
ATOM 4409 O O . ILE A 1 561 ? 21.928 -20.450 -7.504 1.00 66.50 561 ILE A O 1
ATOM 4413 N N . GLU A 1 562 ? 20.453 -21.432 -8.885 1.00 64.06 562 GLU A N 1
ATOM 4414 C CA . GLU A 1 562 ? 19.439 -21.726 -7.861 1.00 64.06 562 GLU A CA 1
ATOM 4415 C C . GLU A 1 562 ? 19.941 -22.741 -6.815 1.00 64.06 562 GLU A C 1
ATOM 4417 O O . GLU A 1 562 ? 19.857 -22.479 -5.617 1.00 64.06 562 GLU A O 1
ATOM 4422 N N . LYS A 1 563 ? 20.549 -23.858 -7.245 1.00 58.91 563 LYS A N 1
ATOM 4423 C CA . LYS A 1 563 ? 21.094 -24.900 -6.350 1.00 58.91 563 LYS A CA 1
ATOM 4424 C C . LYS A 1 563 ? 22.236 -24.402 -5.456 1.00 58.91 563 LYS A C 1
ATOM 4426 O O . LYS A 1 563 ? 22.464 -24.970 -4.392 1.00 58.91 563 LYS A O 1
ATOM 4431 N N . ALA A 1 564 ? 22.989 -23.395 -5.891 1.00 53.50 564 ALA A N 1
ATOM 4432 C CA . ALA A 1 564 ? 24.170 -22.932 -5.171 1.00 53.50 564 ALA A CA 1
ATOM 4433 C C . ALA A 1 564 ? 23.869 -21.973 -4.000 1.00 53.50 564 ALA A C 1
ATOM 4435 O O . ALA A 1 564 ? 24.824 -21.594 -3.314 1.00 53.50 564 ALA A O 1
ATOM 4436 N N . GLU A 1 565 ? 22.597 -21.567 -3.821 1.00 50.97 565 GLU A N 1
ATOM 4437 C CA . GLU A 1 565 ? 22.128 -20.496 -2.912 1.00 50.97 565 GLU A CA 1
ATOM 4438 C C . GLU A 1 565 ? 23.015 -19.238 -2.976 1.00 50.97 565 GLU A C 1
ATOM 4440 O O . GLU A 1 565 ? 23.286 -18.572 -1.978 1.00 50.97 565 GLU A O 1
ATOM 4445 N N . LEU A 1 566 ? 23.543 -18.948 -4.170 1.00 51.69 566 LEU A N 1
ATOM 4446 C CA . LEU A 1 566 ? 24.680 -18.055 -4.311 1.00 51.69 566 LEU A CA 1
ATOM 4447 C C . LEU A 1 566 ? 24.285 -16.588 -4.402 1.00 51.69 566 LEU A C 1
ATOM 4449 O O . LEU A 1 566 ? 23.444 -16.194 -5.212 1.00 51.69 566 LEU A O 1
ATOM 4453 N N . ASP A 1 567 ? 25.046 -15.770 -3.682 1.00 50.91 567 ASP A N 1
ATOM 4454 C CA . ASP A 1 567 ? 25.307 -14.417 -4.137 1.00 50.91 567 ASP A CA 1
ATOM 4455 C C . ASP A 1 567 ? 26.025 -14.487 -5.499 1.00 50.91 567 ASP A C 1
ATOM 4457 O O . ASP A 1 567 ? 27.063 -15.143 -5.636 1.00 50.91 567 ASP A O 1
ATOM 4461 N N . ALA A 1 568 ? 25.464 -13.843 -6.528 1.00 49.81 568 ALA A N 1
ATOM 4462 C CA . ALA A 1 568 ? 25.964 -13.925 -7.911 1.00 49.81 568 ALA A CA 1
ATOM 4463 C C . ALA A 1 568 ? 27.291 -13.167 -8.124 1.00 49.81 568 ALA A C 1
ATOM 4465 O O . ALA A 1 568 ? 27.801 -13.059 -9.237 1.00 49.81 568 ALA A O 1
ATOM 4466 N N . ASP A 1 569 ? 27.848 -12.668 -7.028 1.00 54.38 569 ASP A N 1
ATOM 4467 C CA . ASP A 1 569 ? 29.096 -11.942 -6.920 1.00 54.38 569 ASP A CA 1
ATOM 4468 C C . ASP A 1 569 ? 30.326 -12.864 -6.737 1.00 54.38 569 ASP A C 1
ATOM 4470 O O . ASP A 1 569 ? 31.454 -12.376 -6.739 1.00 54.38 569 ASP A O 1
ATOM 4474 N N . GLN A 1 570 ? 30.141 -14.194 -6.650 1.00 61.41 570 GLN A N 1
ATOM 4475 C CA . GLN A 1 570 ? 31.222 -15.199 -6.628 1.00 61.41 570 GLN A CA 1
ATOM 4476 C C . GLN A 1 570 ? 31.532 -15.797 -8.017 1.00 61.41 570 GLN A C 1
ATOM 4478 O O . GLN A 1 570 ? 31.255 -16.973 -8.281 1.00 61.41 570 GLN A O 1
ATOM 4483 N N . GLN A 1 571 ? 32.163 -15.009 -8.894 1.00 64.38 571 GLN A N 1
ATOM 4484 C CA . GLN A 1 571 ? 32.527 -15.407 -10.265 1.00 64.38 571 GLN A CA 1
ATOM 4485 C C . GLN A 1 571 ? 33.272 -16.751 -10.343 1.00 64.38 571 GLN A C 1
ATOM 4487 O O . GLN A 1 571 ? 32.859 -17.634 -11.091 1.00 64.38 571 GLN A O 1
ATOM 4492 N N . ALA A 1 572 ? 34.310 -16.964 -9.528 1.00 67.19 572 ALA A N 1
ATOM 4493 C CA . ALA A 1 572 ? 35.090 -18.208 -9.543 1.00 67.19 572 ALA A CA 1
ATOM 4494 C C . ALA A 1 572 ? 34.253 -19.466 -9.215 1.00 67.19 572 ALA A C 1
ATOM 4496 O O . ALA A 1 572 ? 34.478 -20.537 -9.782 1.00 67.19 572 ALA A O 1
ATOM 4497 N N . LYS A 1 573 ? 33.249 -19.350 -8.331 1.00 67.12 573 LYS A N 1
ATOM 4498 C CA . LYS A 1 573 ? 32.344 -20.464 -8.004 1.00 67.12 573 LYS A CA 1
ATOM 4499 C C . LYS A 1 573 ? 31.299 -20.672 -9.103 1.00 67.12 573 LYS A C 1
ATOM 4501 O O . LYS A 1 573 ? 30.967 -21.818 -9.388 1.00 67.12 573 LYS A O 1
ATOM 4506 N N . LEU A 1 574 ? 30.841 -19.605 -9.763 1.00 67.38 574 LEU A N 1
ATOM 4507 C CA . LEU A 1 574 ? 29.985 -19.703 -10.949 1.00 67.38 574 LEU A CA 1
ATOM 4508 C C . LEU A 1 574 ? 30.721 -20.395 -12.111 1.00 67.38 574 LEU A C 1
ATOM 4510 O O . LEU A 1 574 ? 30.208 -21.366 -12.657 1.00 67.38 574 LEU A O 1
ATOM 4514 N N . GLN A 1 575 ? 31.951 -19.978 -12.421 1.00 70.44 575 GLN A N 1
ATOM 4515 C CA . GLN A 1 575 ? 32.797 -20.604 -13.441 1.00 70.44 575 GLN A CA 1
ATOM 4516 C C . GLN A 1 575 ? 33.027 -22.097 -13.140 1.00 70.44 575 GLN A C 1
ATOM 4518 O O . GLN A 1 575 ? 32.840 -22.932 -14.021 1.00 70.44 575 GLN A O 1
ATOM 4523 N N . LYS A 1 576 ? 33.323 -22.461 -11.881 1.00 73.81 576 LYS A N 1
ATOM 4524 C CA . LYS A 1 576 ? 33.466 -23.867 -11.452 1.00 73.81 576 LYS A CA 1
ATOM 4525 C C . LYS A 1 576 ? 32.167 -24.686 -11.555 1.00 73.81 576 LYS A C 1
ATOM 4527 O O . LYS A 1 576 ? 32.238 -25.895 -11.752 1.00 73.81 576 LYS A O 1
ATOM 4532 N N . LEU A 1 577 ? 30.997 -24.063 -11.401 1.00 68.50 577 LEU A N 1
ATOM 4533 C CA . LEU A 1 577 ? 29.690 -24.734 -11.491 1.00 68.50 577 LEU A CA 1
ATOM 4534 C C . LEU A 1 577 ? 29.173 -24.893 -12.929 1.00 68.50 577 LEU A C 1
ATOM 4536 O O . LEU A 1 577 ? 28.320 -25.746 -13.162 1.00 68.50 577 LEU A O 1
ATOM 4540 N N . LEU A 1 578 ? 29.648 -24.066 -13.863 1.00 70.94 578 LEU A N 1
ATOM 4541 C CA . LEU A 1 578 ? 29.169 -24.016 -15.248 1.00 70.94 578 LEU A CA 1
ATOM 4542 C C . LEU A 1 578 ? 30.169 -24.593 -16.266 1.00 70.94 578 LEU A C 1
ATOM 4544 O O . LEU A 1 578 ? 29.756 -25.151 -17.281 1.00 70.94 578 LEU A O 1
ATOM 4548 N N . GLY A 1 579 ? 31.478 -24.470 -16.023 1.00 79.56 579 GLY A N 1
ATOM 4549 C CA . GLY A 1 579 ? 32.511 -24.885 -16.977 1.00 79.56 579 GLY A CA 1
ATOM 4550 C C . GLY A 1 579 ? 32.330 -24.210 -18.342 1.00 79.56 579 GLY A C 1
ATOM 4551 O O . GLY A 1 579 ? 32.142 -22.996 -18.417 1.00 79.56 579 GLY A O 1
ATOM 4552 N N . GLN A 1 580 ? 32.315 -25.008 -19.413 1.00 75.38 580 GLN A N 1
ATOM 4553 C CA . GLN A 1 580 ? 32.122 -24.551 -20.800 1.00 75.38 580 GLN A CA 1
ATOM 4554 C C . GLN A 1 580 ? 30.838 -23.718 -21.007 1.00 75.38 580 GLN A C 1
ATOM 4556 O O . GLN A 1 580 ? 30.799 -22.844 -21.874 1.00 75.38 580 GLN A O 1
ATOM 4561 N N . ASP A 1 581 ? 29.793 -23.925 -20.195 1.00 76.69 581 ASP A N 1
ATOM 4562 C CA . ASP A 1 581 ? 28.556 -23.136 -20.277 1.00 76.69 581 ASP A CA 1
ATOM 4563 C C . ASP A 1 581 ? 28.795 -21.638 -19.977 1.00 76.69 581 ASP A C 1
ATOM 4565 O O . ASP A 1 581 ? 28.102 -20.777 -20.526 1.00 76.69 581 ASP A O 1
ATOM 4569 N N . TYR A 1 582 ? 29.784 -21.319 -19.129 1.00 79.62 582 TYR A N 1
ATOM 4570 C CA . TYR A 1 582 ? 30.161 -19.945 -18.776 1.00 79.62 582 TYR A CA 1
ATOM 4571 C C . TYR A 1 582 ? 30.849 -19.224 -19.941 1.00 79.62 582 TYR A C 1
ATOM 4573 O O . TYR A 1 582 ? 30.544 -18.067 -20.230 1.00 79.62 582 TYR A O 1
ATOM 4581 N N . GLU A 1 583 ? 31.738 -19.915 -20.651 1.00 80.25 583 GLU A N 1
ATOM 4582 C CA . GLU A 1 583 ? 32.454 -19.374 -21.812 1.00 80.25 583 GLU A CA 1
ATOM 4583 C C . GLU A 1 583 ? 31.471 -19.034 -22.943 1.00 80.25 583 GLU A C 1
ATOM 4585 O O . GLU A 1 583 ? 31.525 -17.949 -23.517 1.00 80.25 583 GLU A O 1
ATOM 4590 N N . VAL A 1 584 ? 30.488 -19.907 -23.194 1.00 82.44 584 VAL A N 1
ATOM 4591 C CA . VAL A 1 584 ? 29.458 -19.692 -24.225 1.00 82.44 584 VAL A CA 1
ATOM 4592 C C . VAL A 1 584 ? 28.570 -18.476 -23.932 1.00 82.44 584 VAL A C 1
ATOM 4594 O O . VAL A 1 584 ? 28.196 -17.762 -24.866 1.00 82.44 584 VAL A O 1
ATOM 4597 N N . ILE A 1 585 ? 28.206 -18.223 -22.667 1.00 81.00 585 ILE A N 1
ATOM 4598 C CA . ILE A 1 585 ? 27.339 -17.084 -22.320 1.00 81.00 585 ILE A CA 1
ATOM 4599 C C . ILE A 1 585 ? 28.111 -15.758 -22.184 1.00 81.00 585 ILE A C 1
ATOM 4601 O O . ILE A 1 585 ? 27.535 -14.701 -22.446 1.00 81.00 585 ILE A O 1
ATOM 4605 N N . THR A 1 586 ? 29.409 -15.805 -21.860 1.00 86.44 586 THR A N 1
ATOM 4606 C CA . THR A 1 586 ? 30.277 -14.622 -21.675 1.00 86.44 586 THR A CA 1
ATOM 4607 C C . THR A 1 586 ? 31.202 -14.303 -22.866 1.00 86.44 586 THR A C 1
ATOM 4609 O O . THR A 1 586 ? 32.035 -13.401 -22.760 1.00 86.44 586 THR A O 1
ATOM 4612 N N . ALA A 1 587 ? 31.064 -14.994 -24.003 1.00 88.88 587 ALA A N 1
ATOM 4613 C CA . ALA A 1 587 ? 31.847 -14.755 -25.223 1.00 88.88 587 ALA A CA 1
ATOM 4614 C C . ALA A 1 587 ? 31.641 -13.344 -25.816 1.00 88.88 587 ALA A C 1
ATOM 4616 O O . ALA A 1 587 ? 30.506 -12.875 -25.939 1.00 88.88 587 ALA A O 1
ATOM 4617 N N . ASP A 1 588 ? 32.717 -12.683 -26.259 1.00 89.38 588 ASP A N 1
ATOM 4618 C CA . ASP A 1 588 ? 32.665 -11.295 -26.751 1.00 89.38 588 ASP A CA 1
ATOM 4619 C C . ASP A 1 588 ? 31.743 -11.106 -27.964 1.00 89.38 588 ASP A C 1
ATOM 4621 O O . ASP A 1 588 ? 30.945 -10.174 -27.973 1.00 89.38 588 ASP A O 1
ATOM 4625 N N . ASP A 1 589 ? 31.735 -12.034 -28.926 1.00 89.31 589 ASP A N 1
ATOM 4626 C CA . ASP A 1 589 ? 30.804 -12.033 -30.071 1.00 89.31 589 ASP A CA 1
ATOM 4627 C C . ASP A 1 589 ? 29.324 -12.006 -29.661 1.00 89.31 589 ASP A C 1
ATOM 4629 O O . ASP A 1 589 ? 28.468 -11.508 -30.400 1.00 89.31 589 ASP A O 1
ATOM 4633 N N . ARG A 1 590 ? 29.000 -12.590 -28.502 1.00 91.00 590 ARG A N 1
ATOM 4634 C CA . ARG A 1 590 ? 27.647 -12.622 -27.944 1.00 91.00 590 ARG A CA 1
ATOM 4635 C C . ARG A 1 590 ? 27.342 -11.307 -27.232 1.00 91.00 590 ARG A C 1
ATOM 4637 O O . ARG A 1 590 ? 26.315 -10.690 -27.515 1.00 91.00 590 ARG A O 1
ATOM 4644 N N . LEU A 1 591 ? 28.247 -10.867 -26.359 1.00 92.94 591 LEU A N 1
ATOM 4645 C CA . LEU A 1 591 ? 28.115 -9.625 -25.596 1.00 92.94 591 LEU A CA 1
ATOM 4646 C C . LEU A 1 591 ? 28.061 -8.392 -26.515 1.00 92.94 591 LEU A C 1
ATOM 4648 O O . LEU A 1 591 ? 27.206 -7.530 -26.329 1.00 92.94 591 LEU A O 1
ATOM 4652 N N . LEU A 1 592 ? 28.875 -8.345 -27.573 1.00 94.12 592 LEU A N 1
ATOM 4653 C CA . LEU A 1 592 ? 28.901 -7.249 -28.543 1.00 94.12 592 LEU A CA 1
ATOM 4654 C C . LEU A 1 592 ? 27.579 -7.122 -29.317 1.00 94.12 592 LEU A C 1
ATOM 4656 O O . LEU A 1 592 ? 27.072 -6.011 -29.472 1.00 94.12 592 LEU A O 1
ATOM 4660 N N . LYS A 1 593 ? 26.974 -8.240 -29.747 1.00 93.94 593 LYS A N 1
ATOM 4661 C CA . LYS A 1 593 ? 25.644 -8.240 -30.393 1.00 93.94 593 LYS A CA 1
ATOM 4662 C C . LYS A 1 593 ? 24.560 -7.721 -29.448 1.00 93.94 593 LYS A C 1
ATOM 4664 O O . LYS A 1 593 ? 23.706 -6.941 -29.862 1.00 93.94 593 LYS A O 1
ATOM 4669 N N . ILE A 1 594 ? 24.622 -8.114 -28.174 1.00 94.75 594 ILE A N 1
ATOM 4670 C CA . ILE A 1 594 ? 23.702 -7.638 -27.132 1.00 94.75 594 ILE A CA 1
ATOM 4671 C C . ILE A 1 594 ? 23.929 -6.146 -26.840 1.00 94.75 594 ILE A C 1
ATOM 4673 O O . ILE A 1 594 ? 22.961 -5.411 -26.672 1.00 94.75 594 ILE A O 1
ATOM 4677 N N . ALA A 1 595 ? 25.176 -5.665 -26.832 1.00 96.31 595 ALA A N 1
ATOM 4678 C CA . ALA A 1 595 ? 25.506 -4.254 -26.626 1.00 96.31 595 ALA A CA 1
ATOM 4679 C C . ALA A 1 595 ? 25.025 -3.368 -27.790 1.00 96.31 595 ALA A C 1
ATOM 4681 O O . ALA A 1 595 ? 24.442 -2.311 -27.554 1.00 96.31 595 ALA A O 1
ATOM 4682 N N . GLN A 1 596 ? 25.209 -3.813 -29.038 1.00 95.62 596 GLN A N 1
ATOM 4683 C CA . GLN A 1 596 ? 24.707 -3.129 -30.236 1.00 95.62 596 GLN A CA 1
ATOM 4684 C C . GLN A 1 596 ? 23.176 -3.017 -30.224 1.00 95.62 596 GLN A C 1
ATOM 4686 O O . GLN A 1 596 ? 22.634 -1.921 -30.380 1.00 95.62 596 GLN A O 1
ATOM 4691 N N . ASP A 1 597 ? 22.481 -4.131 -29.980 1.00 96.00 597 ASP A N 1
ATOM 4692 C CA . ASP A 1 597 ? 21.018 -4.167 -29.912 1.00 96.00 597 ASP A CA 1
ATOM 4693 C C . ASP A 1 597 ? 20.466 -3.356 -28.725 1.00 96.00 597 ASP A C 1
ATOM 4695 O O . ASP A 1 597 ? 19.491 -2.620 -28.884 1.00 96.00 597 ASP A O 1
ATOM 4699 N N . PHE A 1 598 ? 21.135 -3.405 -27.566 1.00 96.38 598 PHE A N 1
ATOM 4700 C CA . PHE A 1 598 ? 20.809 -2.584 -26.401 1.00 96.38 598 PHE A CA 1
ATOM 4701 C C . PHE A 1 598 ? 20.876 -1.085 -26.719 1.00 96.38 598 PHE A C 1
ATOM 4703 O O . PHE A 1 598 ? 19.934 -0.364 -26.393 1.00 96.38 598 PHE A O 1
ATOM 4710 N N . VAL A 1 599 ? 21.952 -0.604 -27.356 1.00 96.69 599 VAL A N 1
ATOM 4711 C CA . VAL A 1 599 ? 22.100 0.826 -27.686 1.00 96.69 599 VAL A CA 1
ATOM 4712 C C . VAL A 1 599 ? 21.019 1.271 -28.668 1.00 96.69 599 VAL A C 1
ATOM 4714 O O . VAL A 1 599 ? 20.347 2.270 -28.418 1.00 96.69 599 VAL A O 1
ATOM 4717 N N . GLU A 1 600 ? 20.801 0.519 -29.748 1.00 95.50 600 GLU A N 1
ATOM 4718 C CA . GLU A 1 600 ? 19.770 0.833 -30.744 1.00 95.50 600 GLU A CA 1
ATOM 4719 C C . GLU A 1 600 ? 18.360 0.846 -30.132 1.00 95.50 600 GLU A C 1
ATOM 4721 O O . GLU A 1 600 ? 17.618 1.821 -30.282 1.00 95.50 600 GLU A O 1
ATOM 4726 N N . HIS A 1 601 ? 17.996 -0.195 -29.378 1.00 95.12 601 HIS A N 1
ATOM 4727 C CA . HIS A 1 601 ? 16.672 -0.313 -28.770 1.00 95.12 601 HIS A CA 1
ATOM 4728 C C . HIS A 1 601 ? 16.444 0.680 -27.617 1.00 95.12 601 HIS A C 1
ATOM 4730 O O . HIS A 1 601 ? 15.332 1.189 -27.458 1.00 95.12 601 HIS A O 1
ATOM 4736 N N . CYS A 1 602 ? 17.472 0.997 -26.822 1.00 94.31 602 CYS A N 1
ATOM 4737 C CA . CYS A 1 602 ? 17.350 1.965 -25.734 1.00 94.31 602 CYS A CA 1
ATOM 4738 C C . CYS A 1 602 ? 17.284 3.405 -26.260 1.00 94.31 602 CYS A C 1
ATOM 4740 O O . CYS A 1 602 ? 16.438 4.170 -25.800 1.00 94.31 602 CYS A O 1
ATOM 4742 N N . ALA A 1 603 ? 18.092 3.759 -27.266 1.00 93.31 603 ALA A N 1
ATOM 4743 C CA . ALA A 1 603 ? 18.021 5.065 -27.922 1.00 93.31 603 ALA A CA 1
ATOM 4744 C C . ALA A 1 603 ? 16.653 5.293 -28.590 1.00 93.31 603 ALA A C 1
ATOM 4746 O O . ALA A 1 603 ? 16.075 6.373 -28.469 1.00 93.31 603 ALA A O 1
ATOM 4747 N N . ALA A 1 604 ? 16.079 4.262 -29.223 1.00 92.31 604 ALA A N 1
ATOM 4748 C CA . ALA A 1 604 ? 14.729 4.303 -29.793 1.00 92.31 604 ALA A CA 1
ATOM 4749 C C . ALA A 1 604 ? 13.600 4.461 -28.746 1.00 92.31 604 ALA A C 1
ATOM 4751 O O . ALA A 1 604 ? 12.444 4.663 -29.116 1.00 92.31 604 ALA A O 1
ATOM 4752 N N . ARG A 1 605 ? 13.914 4.371 -27.445 1.00 91.50 605 ARG A N 1
ATOM 4753 C CA . ARG A 1 605 ? 12.972 4.474 -26.317 1.00 91.50 605 ARG A CA 1
ATOM 4754 C C . ARG A 1 605 ? 13.313 5.616 -25.349 1.00 91.50 605 ARG A C 1
ATOM 4756 O O . ARG A 1 605 ? 12.898 5.564 -24.194 1.00 91.50 605 ARG A O 1
ATOM 4763 N N . TRP A 1 606 ? 14.026 6.646 -25.808 1.00 89.69 606 TRP A N 1
ATOM 4764 C CA . TRP A 1 606 ? 14.484 7.774 -24.982 1.00 89.69 606 TRP A CA 1
ATOM 4765 C C . TRP A 1 606 ? 13.370 8.458 -24.158 1.00 89.69 606 TRP A C 1
ATOM 4767 O O . TRP A 1 606 ? 13.566 8.774 -22.986 1.00 89.69 606 TRP A O 1
ATOM 4777 N N . GLU A 1 607 ? 12.163 8.583 -24.721 1.00 86.50 607 GLU A N 1
ATOM 4778 C CA . GLU A 1 607 ? 10.977 9.163 -24.060 1.00 86.50 607 GLU A CA 1
ATOM 4779 C C . GLU A 1 607 ? 10.350 8.258 -22.973 1.00 86.50 607 GLU A C 1
ATOM 4781 O O . GLU A 1 607 ? 9.477 8.701 -22.231 1.00 86.50 607 GLU A O 1
ATOM 4786 N N . ALA A 1 608 ? 10.747 6.983 -22.860 1.00 81.56 608 ALA A N 1
ATOM 4787 C CA . ALA A 1 608 ? 10.024 5.998 -22.048 1.00 81.56 608 ALA A CA 1
ATOM 4788 C C . ALA A 1 608 ? 10.349 6.029 -20.540 1.00 81.56 608 ALA A C 1
ATOM 4790 O O . ALA A 1 608 ? 9.561 5.509 -19.750 1.00 81.56 608 ALA A O 1
ATOM 4791 N N . GLY A 1 609 ? 11.502 6.577 -20.134 1.00 86.56 609 GLY A N 1
ATOM 4792 C CA . GLY A 1 609 ? 11.991 6.595 -18.744 1.00 86.56 609 GLY A CA 1
ATOM 4793 C C . GLY A 1 609 ? 13.285 5.795 -18.528 1.00 86.56 609 GLY A C 1
ATOM 4794 O O . GLY A 1 609 ? 13.939 5.391 -19.487 1.00 86.56 609 GLY A O 1
ATOM 4795 N N . LYS A 1 610 ? 13.659 5.545 -17.263 1.00 93.25 610 LYS A N 1
ATOM 4796 C CA . LYS A 1 610 ? 14.931 4.889 -16.882 1.00 93.25 610 LYS A CA 1
ATOM 4797 C C . LYS A 1 610 ? 15.015 3.443 -17.403 1.00 93.25 610 LYS A C 1
ATOM 4799 O O . LYS A 1 610 ? 13.983 2.786 -17.578 1.00 93.25 610 LYS A O 1
ATOM 4804 N N . ALA A 1 611 ? 16.231 2.918 -17.561 1.00 95.31 611 ALA A N 1
ATOM 4805 C CA . ALA A 1 611 ? 16.491 1.536 -17.970 1.00 95.31 611 ALA A CA 1
ATOM 4806 C C . ALA A 1 611 ? 17.515 0.818 -17.070 1.00 95.31 611 ALA A C 1
ATOM 4808 O O . ALA A 1 611 ? 18.440 1.432 -16.539 1.00 95.31 611 ALA A O 1
ATOM 4809 N N . MET A 1 612 ? 17.373 -0.503 -16.935 1.00 95.75 612 MET A N 1
ATOM 4810 C CA . MET A 1 612 ? 18.337 -1.371 -16.240 1.00 95.75 612 MET A CA 1
ATOM 4811 C C . MET A 1 612 ? 18.752 -2.547 -17.127 1.00 95.75 612 MET A C 1
ATOM 4813 O O . MET A 1 612 ? 17.896 -3.154 -17.770 1.00 95.75 612 MET A O 1
ATOM 4817 N N . LEU A 1 613 ? 20.043 -2.888 -17.124 1.00 95.62 613 LEU A N 1
ATOM 4818 C CA . LEU A 1 613 ? 20.614 -4.055 -17.803 1.00 95.62 613 LEU A CA 1
ATOM 4819 C C . LEU A 1 613 ? 21.181 -5.036 -16.771 1.00 95.62 613 LEU A C 1
ATOM 4821 O O . LEU A 1 613 ? 22.108 -4.701 -16.039 1.00 95.62 613 LEU A O 1
ATOM 4825 N N . VAL A 1 614 ? 20.626 -6.245 -16.718 1.00 93.12 614 VAL A N 1
ATOM 4826 C CA . VAL A 1 614 ? 20.999 -7.292 -15.757 1.00 93.12 614 VAL A CA 1
ATOM 4827 C C . VAL A 1 614 ? 21.932 -8.300 -16.418 1.00 93.12 614 VAL A C 1
ATOM 4829 O O . VAL A 1 614 ? 21.494 -8.994 -17.331 1.00 93.12 614 VAL A O 1
ATOM 4832 N N . CYS A 1 615 ? 23.174 -8.429 -15.952 1.00 91.62 615 CYS A N 1
ATOM 4833 C CA . CYS A 1 615 ? 24.139 -9.408 -16.476 1.00 91.62 615 CYS A CA 1
ATOM 4834 C C . CYS A 1 615 ? 24.348 -10.586 -15.506 1.00 91.62 615 CYS A C 1
ATOM 4836 O O . CYS A 1 615 ? 23.884 -10.567 -14.358 1.00 91.62 615 CYS A O 1
ATOM 4838 N N . ILE A 1 616 ? 25.043 -11.635 -15.955 1.00 85.88 616 ILE A N 1
ATOM 4839 C CA . ILE A 1 616 ? 25.244 -12.855 -15.161 1.00 85.88 616 ILE A CA 1
ATOM 4840 C C . ILE A 1 616 ? 26.187 -12.672 -13.954 1.00 85.88 616 ILE A C 1
ATOM 4842 O O . ILE A 1 616 ? 25.837 -13.125 -12.864 1.00 85.88 616 ILE A O 1
ATOM 4846 N N . ASP A 1 617 ? 27.283 -11.928 -14.102 1.00 85.62 617 ASP A N 1
ATOM 4847 C CA . ASP A 1 617 ? 28.294 -11.653 -13.065 1.00 85.62 617 ASP A CA 1
ATOM 4848 C C . ASP A 1 617 ? 28.799 -10.186 -13.123 1.00 85.62 617 ASP A C 1
ATOM 4850 O O . ASP A 1 617 ? 28.358 -9.395 -13.968 1.00 85.62 617 ASP A O 1
ATOM 4854 N N . LYS A 1 618 ? 29.722 -9.801 -12.224 1.00 87.19 618 LYS A N 1
ATOM 4855 C CA . LYS A 1 618 ? 30.271 -8.432 -12.136 1.00 87.19 618 LYS A CA 1
ATOM 4856 C C . LYS A 1 618 ? 31.188 -8.038 -13.302 1.00 87.19 618 LYS A C 1
ATOM 4858 O O . LYS A 1 618 ? 31.105 -6.902 -13.770 1.00 87.19 618 LYS A O 1
ATOM 4863 N N . VAL A 1 619 ? 32.061 -8.932 -13.765 1.00 88.31 619 VAL A N 1
ATOM 4864 C CA . VAL A 1 619 ? 33.000 -8.662 -14.866 1.00 88.31 619 VAL A CA 1
ATOM 4865 C C . VAL A 1 619 ? 32.241 -8.543 -16.183 1.00 88.31 619 VAL A C 1
ATOM 4867 O O . VAL A 1 619 ? 32.517 -7.636 -16.965 1.00 88.31 619 VAL A O 1
ATOM 4870 N N . THR A 1 620 ? 31.215 -9.363 -16.399 1.00 90.94 620 THR A N 1
ATOM 4871 C CA . THR A 1 620 ? 30.299 -9.233 -17.536 1.00 90.94 620 THR A CA 1
ATOM 4872 C C . THR A 1 620 ? 29.546 -7.897 -17.495 1.00 90.94 620 THR A C 1
ATOM 4874 O O . THR A 1 620 ? 29.429 -7.254 -18.536 1.00 90.94 620 THR A O 1
ATOM 4877 N N . CYS A 1 621 ? 29.131 -7.387 -16.321 1.00 93.00 621 CYS A N 1
ATOM 4878 C CA . CYS A 1 621 ? 28.584 -6.020 -16.216 1.00 93.00 621 CYS A CA 1
ATOM 4879 C C . CYS A 1 621 ? 29.590 -4.949 -16.682 1.00 93.00 621 CYS A C 1
ATOM 4881 O O . CYS A 1 621 ? 29.225 -4.024 -17.411 1.00 93.00 621 CYS A O 1
ATOM 4883 N N . ALA A 1 622 ? 30.854 -5.068 -16.269 1.00 92.50 622 ALA A N 1
ATOM 4884 C CA . ALA A 1 622 ? 31.914 -4.128 -16.627 1.00 92.50 622 ALA A CA 1
ATOM 4885 C C . ALA A 1 622 ? 32.279 -4.189 -18.123 1.00 92.50 622 ALA A C 1
ATOM 4887 O O . ALA A 1 622 ? 32.329 -3.147 -18.779 1.00 92.50 622 ALA A O 1
ATOM 4888 N N . ARG A 1 623 ? 32.436 -5.396 -18.687 1.00 93.31 623 ARG A N 1
ATOM 4889 C CA . ARG A 1 623 ? 32.655 -5.635 -20.127 1.00 93.31 623 ARG A CA 1
ATOM 4890 C C . ARG A 1 623 ? 31.498 -5.089 -20.964 1.00 93.31 623 ARG A C 1
ATOM 4892 O O . ARG A 1 623 ? 31.738 -4.345 -21.911 1.00 93.31 623 ARG A O 1
ATOM 4899 N N . MET A 1 624 ? 30.249 -5.347 -20.565 1.00 94.69 624 MET A N 1
ATOM 4900 C CA . MET A 1 624 ? 29.071 -4.772 -21.225 1.00 94.69 624 MET A CA 1
ATOM 4901 C C . MET A 1 624 ? 29.080 -3.240 -21.186 1.00 94.69 624 MET A C 1
ATOM 4903 O O . MET A 1 624 ? 28.852 -2.612 -22.216 1.00 94.69 624 MET A O 1
ATOM 4907 N N . LEU A 1 625 ? 29.398 -2.609 -20.049 1.00 94.81 625 LEU A N 1
ATOM 4908 C CA . LEU A 1 625 ? 29.497 -1.147 -19.984 1.00 94.81 625 LEU A CA 1
ATOM 4909 C C . LEU A 1 625 ? 30.641 -0.596 -20.858 1.00 94.81 625 LEU A C 1
ATOM 4911 O O . LEU A 1 625 ? 30.473 0.450 -21.489 1.00 94.81 625 LEU A O 1
ATOM 4915 N N . ALA A 1 626 ? 31.779 -1.291 -20.926 1.00 94.06 626 ALA A N 1
ATOM 4916 C CA . ALA A 1 626 ? 32.900 -0.926 -21.791 1.00 94.06 626 ALA A CA 1
ATOM 4917 C C . ALA A 1 626 ? 32.541 -1.013 -23.287 1.00 94.06 626 ALA A C 1
ATOM 4919 O O . ALA A 1 626 ? 32.922 -0.125 -24.043 1.00 94.06 626 ALA A O 1
ATOM 4920 N N . MET A 1 627 ? 31.753 -2.013 -23.701 1.00 95.31 627 MET A N 1
ATOM 4921 C CA . MET A 1 627 ? 31.231 -2.135 -25.071 1.00 95.31 627 MET A CA 1
ATOM 4922 C C . MET A 1 627 ? 30.133 -1.104 -25.383 1.00 95.31 627 MET A C 1
ATOM 4924 O O . MET A 1 627 ? 30.111 -0.531 -26.471 1.00 95.31 627 MET A O 1
ATOM 4928 N N . ILE A 1 628 ? 29.226 -0.835 -24.436 1.00 96.75 628 ILE A N 1
ATOM 4929 C CA . ILE A 1 628 ? 28.091 0.082 -24.632 1.00 96.75 628 ILE A CA 1
ATOM 4930 C C . ILE A 1 628 ? 28.559 1.537 -24.774 1.00 96.75 628 ILE A C 1
ATOM 4932 O O . ILE A 1 628 ? 28.047 2.237 -25.643 1.00 96.75 628 ILE A O 1
ATOM 4936 N N . LYS A 1 629 ? 29.532 2.006 -23.977 1.00 95.06 629 LYS A N 1
ATOM 4937 C CA . LYS A 1 629 ? 30.016 3.405 -24.004 1.00 95.06 629 LYS A CA 1
ATOM 4938 C C . LYS A 1 629 ? 30.370 3.939 -25.413 1.00 95.06 629 LYS A C 1
ATOM 4940 O O . LYS A 1 629 ? 29.775 4.942 -25.809 1.00 95.06 629 LYS A O 1
ATOM 4945 N N . PRO A 1 630 ? 31.279 3.322 -26.198 1.00 96.50 630 PRO A N 1
ATOM 4946 C CA . PRO A 1 630 ? 31.623 3.816 -27.534 1.00 96.50 630 PRO A CA 1
ATOM 4947 C C . PRO A 1 630 ? 30.463 3.679 -28.530 1.00 96.50 630 PRO A C 1
ATOM 4949 O O . PRO A 1 630 ? 30.264 4.563 -29.361 1.00 96.50 630 PRO A O 1
ATOM 4952 N N . LEU A 1 631 ? 29.653 2.618 -28.422 1.00 97.12 631 LEU A N 1
ATOM 4953 C CA . LEU A 1 631 ? 28.462 2.433 -29.257 1.00 97.12 631 LEU A CA 1
ATOM 4954 C C . LEU A 1 631 ? 27.407 3.524 -28.993 1.00 97.12 631 LEU A C 1
ATOM 4956 O O . LEU A 1 631 ? 26.790 4.015 -29.936 1.00 97.12 631 LEU A O 1
ATOM 4960 N N . TRP A 1 632 ? 27.238 3.944 -27.736 1.00 96.44 632 TRP A N 1
ATOM 4961 C CA . TRP A 1 632 ? 26.326 5.015 -27.324 1.00 96.44 632 TRP A CA 1
ATOM 4962 C C . TRP A 1 632 ? 26.752 6.376 -27.888 1.00 96.44 632 TRP A C 1
ATOM 4964 O O . TRP A 1 632 ? 25.934 7.078 -28.480 1.00 96.44 632 TRP A O 1
ATOM 4974 N N . LEU A 1 633 ? 28.045 6.714 -27.804 1.00 95.62 633 LEU A N 1
ATOM 4975 C CA . LEU A 1 633 ? 28.603 7.930 -28.413 1.00 95.62 633 LEU A CA 1
ATOM 4976 C C . LEU A 1 633 ? 28.456 7.921 -29.944 1.00 95.62 633 LEU A C 1
ATOM 4978 O O . LEU A 1 633 ? 28.010 8.905 -30.535 1.00 95.62 633 LEU A O 1
ATOM 4982 N N . ALA A 1 634 ? 28.741 6.787 -30.592 1.00 96.31 634 ALA A N 1
ATOM 4983 C CA . ALA A 1 634 ? 28.524 6.620 -32.028 1.00 96.31 634 ALA A CA 1
ATOM 4984 C C . ALA A 1 634 ? 27.036 6.725 -32.418 1.00 96.31 634 ALA A C 1
ATOM 4986 O O . ALA A 1 634 ? 26.719 7.177 -33.520 1.00 96.31 634 ALA A O 1
ATOM 4987 N N . LYS A 1 635 ? 26.109 6.342 -31.528 1.00 96.50 635 LYS A N 1
ATOM 4988 C CA . LYS A 1 635 ? 24.667 6.525 -31.734 1.00 96.50 635 LYS A CA 1
ATOM 4989 C C . LYS A 1 635 ? 24.249 7.988 -31.592 1.00 96.50 635 LYS A C 1
ATOM 4991 O O . LYS A 1 635 ? 23.513 8.463 -32.453 1.00 96.50 635 LYS A O 1
ATOM 4996 N N . ALA A 1 636 ? 24.744 8.703 -30.580 1.00 94.62 636 ALA A N 1
ATOM 4997 C CA . ALA A 1 636 ? 24.497 10.136 -30.401 1.00 94.62 636 ALA A CA 1
ATOM 4998 C C . ALA A 1 636 ? 24.949 10.939 -31.633 1.00 94.62 636 ALA A C 1
ATOM 5000 O O . ALA A 1 636 ? 24.162 11.697 -32.199 1.00 94.62 636 ALA A O 1
ATOM 5001 N N . ALA A 1 637 ? 26.166 10.680 -32.128 1.00 95.56 637 ALA A N 1
ATOM 5002 C CA . ALA A 1 637 ? 26.690 11.303 -33.344 1.00 95.56 637 ALA A CA 1
ATOM 5003 C C . ALA A 1 637 ? 25.811 11.031 -34.582 1.00 95.56 637 ALA A C 1
ATOM 5005 O O . ALA A 1 637 ? 25.491 11.960 -35.318 1.00 95.56 637 ALA A O 1
ATOM 5006 N N . LYS A 1 638 ? 25.353 9.785 -34.783 1.00 96.06 638 LYS A N 1
ATOM 5007 C CA . LYS A 1 638 ? 24.439 9.425 -35.887 1.00 96.06 638 LYS A CA 1
ATOM 5008 C C . LYS A 1 638 ? 23.073 10.112 -35.793 1.00 96.06 638 LYS A C 1
ATOM 5010 O O . LYS A 1 638 ? 22.515 10.477 -36.821 1.00 96.06 638 LYS A O 1
ATOM 5015 N N . VAL A 1 639 ? 22.519 10.267 -34.587 1.00 95.06 639 VAL A N 1
ATOM 5016 C CA . VAL A 1 639 ? 21.232 10.958 -34.381 1.00 95.06 639 VAL A CA 1
ATOM 5017 C C . VAL A 1 639 ? 21.376 12.465 -34.618 1.00 95.06 639 VAL A C 1
ATOM 5019 O O . VAL A 1 639 ? 20.481 13.058 -35.213 1.00 95.06 639 VAL A O 1
ATOM 5022 N N . ARG A 1 640 ? 22.510 13.067 -34.228 1.00 95.06 640 ARG A N 1
ATOM 5023 C CA . ARG A 1 640 ? 22.814 14.475 -34.518 1.00 95.06 640 ARG A CA 1
ATOM 5024 C C . ARG A 1 640 ? 22.978 14.723 -36.019 1.00 95.06 640 ARG A C 1
ATOM 5026 O O . ARG A 1 640 ? 22.253 15.553 -36.547 1.00 95.06 640 ARG A O 1
ATOM 5033 N N . GLN A 1 641 ? 23.794 13.918 -36.710 1.00 95.56 641 GLN A N 1
ATOM 5034 C CA . GLN A 1 641 ? 23.940 13.998 -38.171 1.00 95.56 641 GLN A CA 1
ATOM 5035 C C . GLN A 1 641 ? 22.580 13.906 -38.876 1.00 95.56 641 GLN A C 1
ATOM 5037 O O . GLN A 1 641 ? 22.276 14.736 -39.720 1.00 95.56 641 GLN A O 1
ATOM 5042 N N . ALA A 1 642 ? 21.711 12.976 -38.465 1.00 94.44 642 ALA A N 1
ATOM 5043 C CA . ALA A 1 642 ? 20.369 12.868 -39.032 1.00 94.44 642 ALA A CA 1
ATOM 5044 C C . ALA A 1 642 ? 19.496 14.122 -38.802 1.00 94.44 642 ALA A C 1
ATOM 5046 O O . ALA A 1 642 ? 18.574 14.359 -39.577 1.00 94.44 642 ALA A O 1
ATOM 5047 N N . ALA A 1 643 ? 19.748 14.927 -37.764 1.00 93.62 643 ALA A N 1
ATOM 5048 C CA . ALA A 1 643 ? 19.090 16.223 -37.580 1.00 93.62 643 ALA A CA 1
ATOM 5049 C C . ALA A 1 643 ? 19.670 17.303 -38.511 1.00 93.62 643 ALA A C 1
ATOM 5051 O O . ALA A 1 643 ? 18.908 18.095 -39.066 1.00 93.62 643 ALA A O 1
ATOM 5052 N N . ASP A 1 644 ? 20.989 17.304 -38.716 1.00 94.50 644 ASP A N 1
ATOM 5053 C CA . ASP A 1 644 ? 21.691 18.208 -39.636 1.00 94.50 644 ASP A CA 1
ATOM 5054 C C . ASP A 1 644 ? 21.311 17.920 -41.108 1.00 94.50 644 ASP A C 1
ATOM 5056 O O . ASP A 1 644 ? 21.088 18.838 -41.903 1.00 94.50 644 ASP A O 1
ATOM 5060 N N . ASP A 1 645 ? 21.100 16.645 -41.449 1.00 93.94 645 ASP A N 1
ATOM 5061 C CA . ASP A 1 645 ? 20.551 16.202 -42.734 1.00 93.94 645 ASP A CA 1
ATOM 5062 C C . ASP A 1 645 ? 19.137 16.788 -42.947 1.00 93.94 645 ASP A C 1
ATOM 5064 O O . ASP A 1 645 ? 18.874 17.427 -43.969 1.00 93.94 645 ASP A O 1
ATOM 5068 N N . ARG A 1 646 ? 18.240 16.692 -41.945 1.00 94.00 646 ARG A N 1
ATOM 5069 C CA . ARG A 1 646 ? 16.913 17.348 -41.998 1.00 94.00 646 ARG A CA 1
ATOM 5070 C C . ARG A 1 646 ? 17.014 18.871 -42.077 1.00 94.00 646 ARG A C 1
ATOM 5072 O O . ARG A 1 646 ? 16.182 19.496 -42.730 1.00 94.00 646 ARG A O 1
ATOM 5079 N N . GLN A 1 647 ? 18.014 19.488 -41.449 1.00 92.12 647 GLN A N 1
ATOM 5080 C CA . GLN A 1 647 ? 18.249 20.929 -41.572 1.00 92.12 647 GLN A CA 1
ATOM 5081 C C . GLN A 1 647 ? 18.656 21.330 -43.001 1.00 92.12 647 GLN A C 1
ATOM 5083 O O . GLN A 1 647 ? 18.307 22.426 -43.447 1.00 92.12 647 GLN A O 1
ATOM 5088 N N . THR A 1 648 ? 19.314 20.438 -43.739 1.00 92.56 648 THR A N 1
ATOM 5089 C CA . THR A 1 648 ? 19.619 20.629 -45.163 1.00 92.56 648 THR A CA 1
ATOM 5090 C C . THR A 1 648 ? 18.358 20.478 -46.024 1.00 92.56 648 THR A C 1
ATOM 5092 O O . THR A 1 648 ? 18.085 21.333 -46.862 1.00 92.56 648 THR A O 1
ATOM 5095 N N . GLU A 1 649 ? 17.524 19.464 -45.768 1.00 91.62 649 GLU A N 1
ATOM 5096 C CA . GLU A 1 649 ? 16.243 19.270 -46.475 1.00 91.62 649 GLU A CA 1
ATOM 5097 C C . GLU A 1 649 ? 15.260 20.444 -46.270 1.00 91.62 649 GLU A C 1
ATOM 5099 O O . GLU A 1 649 ? 14.627 20.893 -47.225 1.00 91.62 649 GLU A O 1
ATOM 5104 N N . ILE A 1 650 ? 15.179 21.004 -45.054 1.00 91.25 650 ILE A N 1
ATOM 5105 C CA . ILE A 1 650 ? 14.366 22.198 -44.723 1.00 91.25 650 ILE A CA 1
ATOM 5106 C C . ILE A 1 650 ? 14.716 23.405 -45.608 1.00 91.25 650 ILE A C 1
ATOM 5108 O O . ILE A 1 650 ? 13.837 24.208 -45.928 1.00 91.25 650 ILE A O 1
ATOM 5112 N N . ALA A 1 651 ? 15.990 23.535 -45.990 1.00 89.31 651 ALA A N 1
ATOM 5113 C CA . ALA A 1 651 ? 16.486 24.599 -46.860 1.00 89.31 651 ALA A CA 1
ATOM 5114 C C . ALA A 1 651 ? 16.323 24.289 -48.363 1.00 89.31 651 ALA A C 1
ATOM 5116 O O . ALA A 1 651 ? 16.557 25.174 -49.182 1.00 89.31 651 ALA A O 1
ATOM 5117 N N . ALA A 1 652 ? 15.937 23.059 -48.721 1.00 89.62 652 ALA A N 1
ATOM 5118 C CA . ALA A 1 652 ? 15.813 22.588 -50.101 1.00 89.62 652 ALA A CA 1
ATOM 5119 C C . ALA A 1 652 ? 14.358 22.409 -50.579 1.00 89.62 652 ALA A C 1
ATOM 5121 O O . ALA A 1 652 ? 14.121 22.441 -51.785 1.00 89.62 652 ALA A O 1
ATOM 5122 N N . THR A 1 653 ? 13.386 22.231 -49.673 1.00 88.56 653 THR A N 1
ATOM 5123 C CA . THR A 1 653 ? 11.952 22.245 -50.024 1.00 88.56 653 THR A CA 1
ATOM 5124 C C . THR A 1 653 ? 11.335 23.627 -49.842 1.00 88.56 653 THR A C 1
ATOM 5126 O O . THR A 1 653 ? 11.627 24.310 -48.858 1.00 88.56 653 THR A O 1
ATOM 5129 N N . ASP A 1 654 ? 10.456 24.015 -50.769 1.00 86.88 654 ASP A N 1
ATOM 5130 C CA . ASP A 1 654 ? 9.623 25.225 -50.710 1.00 86.88 654 ASP A CA 1
ATOM 5131 C C . ASP A 1 654 ? 8.161 24.955 -50.325 1.00 86.88 654 ASP A C 1
ATOM 5133 O O . ASP A 1 654 ? 7.394 25.900 -50.129 1.00 86.88 654 ASP A O 1
ATOM 5137 N N . ASP A 1 655 ? 7.769 23.688 -50.161 1.00 89.88 655 ASP A N 1
ATOM 5138 C CA . ASP A 1 655 ? 6.443 23.340 -49.654 1.00 89.88 655 ASP A CA 1
ATOM 5139 C C . ASP A 1 655 ? 6.359 23.632 -48.144 1.00 89.88 655 ASP A C 1
ATOM 5141 O O . ASP A 1 655 ? 7.163 23.151 -47.343 1.00 89.88 655 ASP A O 1
ATOM 5145 N N . THR A 1 656 ? 5.382 24.447 -47.743 1.00 87.38 656 THR A N 1
ATOM 5146 C CA . THR A 1 656 ? 5.203 24.881 -46.349 1.00 87.38 656 THR A CA 1
ATOM 5147 C C . THR A 1 656 ? 4.800 23.734 -45.415 1.00 87.38 656 THR A C 1
ATOM 5149 O O . THR A 1 656 ? 5.277 23.689 -44.277 1.00 87.38 656 THR A O 1
ATOM 5152 N N . ASP A 1 657 ? 3.968 22.797 -45.878 1.00 88.12 657 ASP A N 1
ATOM 5153 C CA . ASP A 1 657 ? 3.489 21.663 -45.078 1.00 88.12 657 ASP A CA 1
ATOM 5154 C C . ASP A 1 657 ? 4.591 20.601 -44.932 1.00 88.12 657 ASP A C 1
ATOM 5156 O O . ASP A 1 657 ? 4.725 19.976 -43.873 1.00 88.12 657 ASP A O 1
ATOM 5160 N N . GLU A 1 658 ? 5.418 20.403 -45.965 1.00 88.19 658 GLU A N 1
ATOM 5161 C CA . GLU A 1 658 ? 6.610 19.550 -45.885 1.00 88.19 658 GLU A CA 1
ATOM 5162 C C . GLU A 1 658 ? 7.678 20.173 -44.975 1.00 88.19 658 GLU A C 1
ATOM 5164 O O . GLU A 1 658 ? 8.140 19.525 -44.031 1.00 88.19 658 GLU A O 1
ATOM 5169 N N . ARG A 1 659 ? 8.008 21.457 -45.173 1.00 88.94 659 ARG A N 1
ATOM 5170 C CA . ARG A 1 659 ? 8.974 22.198 -44.345 1.00 88.94 659 ARG A CA 1
ATOM 5171 C C . ARG A 1 659 ? 8.581 22.159 -42.862 1.00 88.94 659 ARG A C 1
ATOM 5173 O O . ARG A 1 659 ? 9.438 21.913 -42.011 1.00 88.94 659 ARG A O 1
ATOM 5180 N N . GLN A 1 660 ? 7.292 22.302 -42.528 1.00 90.69 660 GLN A N 1
ATOM 5181 C CA . GLN A 1 660 ? 6.805 22.172 -41.147 1.00 90.69 660 GLN A CA 1
ATOM 5182 C C . GLN A 1 660 ? 6.986 20.749 -40.580 1.00 90.69 660 GLN A C 1
ATOM 5184 O O . GLN A 1 660 ? 7.387 20.591 -39.422 1.00 90.69 660 GLN A O 1
ATOM 5189 N N . GLN A 1 661 ? 6.737 19.704 -41.377 1.00 91.44 661 GLN A N 1
ATOM 5190 C CA . GLN A 1 661 ? 6.965 18.312 -40.964 1.00 91.44 661 GLN A CA 1
ATOM 5191 C C . GLN A 1 661 ? 8.453 17.994 -40.766 1.00 91.44 661 GLN A C 1
ATOM 5193 O O . GLN A 1 661 ? 8.799 17.232 -39.859 1.00 91.44 661 GLN A O 1
ATOM 5198 N N . LEU A 1 662 ? 9.337 18.569 -41.582 1.00 92.00 662 LEU A N 1
ATOM 5199 C CA . LEU A 1 662 ? 10.783 18.407 -41.447 1.00 92.00 662 LEU A CA 1
ATOM 5200 C C . LEU A 1 662 ? 11.326 19.132 -40.208 1.00 92.00 662 LEU A C 1
ATOM 5202 O O . LEU A 1 662 ? 12.121 18.542 -39.476 1.00 92.00 662 LEU A O 1
ATOM 5206 N N . HIS A 1 663 ? 10.839 20.341 -39.895 1.00 91.88 663 HIS A N 1
ATOM 5207 C CA . HIS A 1 663 ? 11.150 21.022 -38.629 1.00 91.88 663 HIS A CA 1
ATOM 5208 C C . HIS A 1 663 ? 10.802 20.148 -37.414 1.00 91.88 663 HIS A C 1
ATOM 5210 O O . HIS A 1 663 ? 11.658 19.909 -36.563 1.00 91.88 663 HIS A O 1
ATOM 5216 N N . ALA A 1 664 ? 9.589 19.587 -37.368 1.00 92.38 664 ALA A N 1
ATOM 5217 C CA . ALA A 1 664 ? 9.169 18.710 -36.272 1.00 92.38 664 ALA A CA 1
ATOM 5218 C C . ALA A 1 664 ? 10.013 17.419 -36.161 1.00 92.38 664 ALA A C 1
ATOM 5220 O O . ALA A 1 664 ? 10.210 16.899 -35.061 1.00 92.38 664 ALA A O 1
ATOM 5221 N N . GLN A 1 665 ? 10.537 16.902 -37.280 1.00 93.19 665 GLN A N 1
ATOM 5222 C CA . GLN A 1 665 ? 11.468 15.767 -37.284 1.00 93.19 665 GLN A CA 1
ATOM 5223 C C . GLN A 1 665 ? 12.859 16.159 -36.767 1.00 93.19 665 GLN A C 1
ATOM 5225 O O . GLN A 1 665 ? 13.377 15.480 -35.879 1.00 93.19 665 GLN A O 1
ATOM 5230 N N . ARG A 1 666 ? 13.435 17.261 -37.272 1.00 95.31 666 ARG A N 1
ATOM 5231 C CA . ARG A 1 666 ? 14.712 17.832 -36.810 1.00 95.31 666 ARG A CA 1
ATOM 5232 C C . ARG A 1 666 ? 14.690 18.057 -35.300 1.00 95.31 666 ARG A C 1
ATOM 5234 O O . ARG A 1 666 ? 15.580 17.589 -34.599 1.00 95.31 666 ARG A O 1
ATOM 5241 N N . ASP A 1 667 ? 13.651 18.711 -34.789 1.00 94.44 667 ASP A N 1
ATOM 5242 C CA . ASP A 1 667 ? 13.567 19.099 -33.377 1.00 94.44 667 ASP A CA 1
ATOM 5243 C C . ASP A 1 667 ? 13.463 17.878 -32.453 1.00 94.44 667 ASP A C 1
ATOM 5245 O O . ASP A 1 667 ? 14.073 17.848 -31.382 1.00 94.44 667 ASP A O 1
ATOM 5249 N N . ARG A 1 668 ? 12.778 16.815 -32.898 1.00 94.25 668 ARG A N 1
ATOM 5250 C CA . ARG A 1 668 ? 12.737 15.536 -32.175 1.00 94.25 668 ARG A CA 1
ATOM 5251 C C . ARG A 1 668 ? 14.082 14.802 -32.199 1.00 94.25 668 ARG A C 1
ATOM 5253 O O . ARG A 1 668 ? 14.442 14.192 -31.195 1.00 94.25 668 ARG A O 1
ATOM 5260 N N . LEU A 1 669 ? 14.823 14.864 -33.308 1.00 94.88 669 LEU A N 1
ATOM 5261 C CA . LEU A 1 669 ? 16.166 14.279 -33.417 1.00 94.88 669 LEU A CA 1
ATOM 5262 C C . LEU A 1 669 ? 17.183 15.036 -32.551 1.00 94.88 669 LEU A C 1
ATOM 5264 O O . LEU A 1 669 ? 17.961 14.399 -31.848 1.00 94.88 669 LEU A O 1
ATOM 5268 N N . LEU A 1 670 ? 17.126 16.371 -32.507 1.00 94.88 670 LEU A N 1
ATOM 5269 C CA . LEU A 1 670 ? 17.949 17.189 -31.606 1.00 94.88 670 LEU A CA 1
ATOM 5270 C C . LEU A 1 670 ? 17.645 16.894 -30.129 1.00 94.88 670 LEU A C 1
ATOM 5272 O O . LEU A 1 670 ? 18.567 16.697 -29.340 1.00 94.88 670 LEU A O 1
ATOM 5276 N N . ALA A 1 671 ? 16.366 16.783 -29.753 1.00 94.50 671 ALA A N 1
ATOM 5277 C CA . ALA A 1 671 ? 15.979 16.395 -28.395 1.00 94.50 671 ALA A CA 1
ATOM 5278 C C . ALA A 1 671 ? 16.479 14.983 -28.024 1.00 94.50 671 ALA A C 1
ATOM 5280 O O . ALA A 1 671 ? 16.973 14.773 -26.915 1.00 94.50 671 ALA A O 1
ATOM 5281 N N . GLN A 1 672 ? 16.420 14.031 -28.964 1.00 95.31 672 GLN A N 1
ATOM 5282 C CA . GLN A 1 672 ? 16.969 12.685 -28.787 1.00 95.31 672 GLN A CA 1
ATOM 5283 C C . GLN A 1 672 ? 18.505 12.684 -28.688 1.00 95.31 672 GLN A C 1
ATOM 5285 O O . GLN A 1 672 ? 19.048 11.944 -27.870 1.00 95.31 672 GLN A O 1
ATOM 5290 N N . ALA A 1 673 ? 19.208 13.499 -29.483 1.00 94.06 673 ALA A N 1
ATOM 5291 C CA . ALA A 1 673 ? 20.662 13.642 -29.415 1.00 94.06 673 ALA A CA 1
ATOM 5292 C C . ALA A 1 673 ? 21.089 14.180 -28.043 1.00 94.06 673 ALA A C 1
ATOM 5294 O O . ALA A 1 673 ? 21.814 13.491 -27.330 1.00 94.06 673 ALA A O 1
ATOM 5295 N N . ASN A 1 674 ? 20.526 15.316 -27.616 1.00 94.44 674 ASN A N 1
ATOM 5296 C CA . ASN A 1 674 ? 20.800 15.911 -26.304 1.00 94.44 674 ASN A CA 1
ATOM 5297 C C . ASN A 1 674 ? 20.515 14.918 -25.161 1.00 94.44 674 ASN A C 1
ATOM 5299 O O . ASN A 1 674 ? 21.306 14.795 -24.228 1.00 94.44 674 ASN A O 1
ATOM 5303 N N . TRP A 1 675 ? 19.424 14.144 -25.251 1.00 94.56 675 TRP A N 1
ATOM 5304 C CA . TRP A 1 675 ? 19.128 13.091 -24.276 1.00 94.56 675 TRP A CA 1
ATOM 5305 C C . TRP A 1 675 ? 20.197 11.989 -24.246 1.00 94.56 675 TRP A C 1
ATOM 5307 O O . TRP A 1 675 ? 20.512 11.488 -23.163 1.00 94.56 675 TRP A O 1
ATOM 5317 N N . LEU A 1 676 ? 20.755 11.601 -25.399 1.00 94.88 676 LEU A N 1
ATOM 5318 C CA . LEU A 1 676 ? 21.845 10.624 -25.485 1.00 94.88 676 LEU A CA 1
ATOM 5319 C C . LEU A 1 676 ? 23.147 11.182 -24.894 1.00 94.88 676 LEU A C 1
ATOM 5321 O O . LEU A 1 676 ? 23.797 10.453 -24.145 1.00 94.88 676 LEU A O 1
ATOM 5325 N N . ASP A 1 677 ? 23.490 12.442 -25.178 1.00 94.06 677 ASP A N 1
ATOM 5326 C CA . ASP A 1 677 ? 24.692 13.118 -24.664 1.00 94.06 677 ASP A CA 1
ATOM 5327 C C . ASP A 1 677 ? 24.654 13.285 -23.133 1.00 94.06 677 ASP A C 1
ATOM 5329 O O . ASP A 1 677 ? 25.622 12.983 -22.438 1.00 94.06 677 ASP A O 1
ATOM 5333 N N . GLU A 1 678 ? 23.510 13.710 -22.590 1.00 94.38 678 GLU A N 1
ATOM 5334 C CA . GLU A 1 678 ? 23.270 13.844 -21.147 1.00 94.38 678 GLU A CA 1
ATOM 5335 C C . GLU A 1 678 ? 23.206 12.498 -20.399 1.00 94.38 678 GLU A C 1
ATOM 5337 O O . GLU A 1 678 ? 23.240 12.477 -19.166 1.00 94.38 678 GLU A O 1
ATOM 5342 N N . THR A 1 679 ? 23.019 11.368 -21.091 1.00 95.12 679 THR A N 1
ATOM 5343 C CA . THR A 1 679 ? 22.733 10.091 -20.422 1.00 95.12 679 THR A CA 1
ATOM 5344 C C . THR A 1 679 ? 23.976 9.500 -19.764 1.00 95.12 679 THR A C 1
ATOM 5346 O O . THR A 1 679 ? 24.841 8.907 -20.409 1.00 95.12 679 THR A O 1
ATOM 5349 N N . ILE A 1 680 ? 24.003 9.548 -18.432 1.00 94.94 680 ILE A N 1
ATOM 5350 C CA . ILE A 1 680 ? 25.010 8.848 -17.638 1.00 94.94 680 ILE A CA 1
ATOM 5351 C C . ILE A 1 680 ? 24.675 7.349 -17.587 1.00 94.94 680 ILE A C 1
ATOM 5353 O O . ILE A 1 680 ? 23.584 6.945 -17.164 1.00 94.94 680 ILE A O 1
ATOM 5357 N N . LEU A 1 681 ? 25.662 6.539 -17.981 1.00 95.12 681 LEU A N 1
ATOM 5358 C CA . LEU A 1 681 ? 25.674 5.078 -17.909 1.00 95.12 681 LEU A CA 1
ATOM 5359 C C . LEU A 1 681 ? 26.468 4.626 -16.667 1.00 95.12 681 LEU A C 1
ATOM 5361 O O . LEU A 1 681 ? 27.686 4.812 -16.616 1.00 95.12 681 LEU A O 1
ATOM 5365 N N . GLY A 1 682 ? 25.803 4.033 -15.671 1.00 93.31 682 GLY A N 1
ATOM 5366 C CA . GLY A 1 682 ? 26.429 3.620 -14.404 1.00 93.31 682 GLY A CA 1
ATOM 5367 C C . GLY A 1 682 ? 26.580 2.105 -14.236 1.00 93.31 682 GLY A C 1
ATOM 5368 O O . GLY A 1 682 ? 25.699 1.340 -14.629 1.00 93.31 682 GLY A O 1
ATOM 5369 N N . LEU A 1 683 ? 27.675 1.673 -13.602 1.00 93.75 683 LEU A N 1
ATOM 5370 C CA . LEU A 1 683 ? 27.891 0.300 -13.131 1.00 93.75 683 LEU A CA 1
ATOM 5371 C C . LEU A 1 683 ? 27.525 0.207 -11.644 1.00 93.75 683 LEU A C 1
ATOM 5373 O O . LEU A 1 683 ? 28.100 0.941 -10.844 1.00 93.75 683 LEU A O 1
ATOM 5377 N N . ILE A 1 684 ? 26.612 -0.695 -11.269 1.00 91.62 684 ILE A N 1
ATOM 5378 C CA . ILE A 1 684 ? 26.175 -0.895 -9.877 1.00 91.62 684 ILE A CA 1
ATOM 5379 C C . ILE A 1 684 ? 26.272 -2.389 -9.515 1.00 91.62 684 ILE A C 1
ATOM 5381 O O . ILE A 1 684 ? 25.417 -3.206 -9.865 1.00 91.62 684 ILE A O 1
ATOM 5385 N N . VAL A 1 685 ? 27.348 -2.748 -8.815 1.00 88.44 685 VAL A N 1
ATOM 5386 C CA . VAL A 1 685 ? 27.695 -4.115 -8.378 1.00 88.44 685 VAL A CA 1
ATOM 5387 C C . VAL A 1 685 ? 28.296 -4.069 -6.970 1.00 88.44 685 VAL A C 1
ATOM 5389 O O . VAL A 1 685 ? 28.872 -3.046 -6.603 1.00 88.44 685 VAL A O 1
ATOM 5392 N N . SER A 1 686 ? 28.209 -5.141 -6.171 1.00 83.00 686 SER A N 1
ATOM 5393 C CA . SER A 1 686 ? 28.792 -5.132 -4.815 1.00 83.00 686 SER A CA 1
ATOM 5394 C C . SER A 1 686 ? 30.322 -5.070 -4.855 1.00 83.00 686 SER A C 1
ATOM 5396 O O . SER A 1 686 ? 30.932 -5.381 -5.880 1.00 83.00 686 SER A O 1
ATOM 5398 N N . GLU A 1 687 ? 30.949 -4.690 -3.746 1.00 83.25 687 GLU A N 1
ATOM 5399 C CA . GLU A 1 687 ? 32.405 -4.673 -3.558 1.00 83.25 687 GLU A CA 1
ATOM 5400 C C . GLU A 1 687 ? 32.898 -5.998 -2.952 1.00 83.25 687 GLU A C 1
ATOM 5402 O O . GLU A 1 687 ? 32.261 -6.543 -2.054 1.00 83.25 687 GLU A O 1
ATOM 5407 N N . ALA A 1 688 ? 34.016 -6.529 -3.451 1.00 76.06 688 ALA A N 1
ATOM 5408 C CA . ALA A 1 688 ? 34.669 -7.737 -2.943 1.00 76.06 688 ALA A CA 1
ATOM 5409 C C . ALA A 1 688 ? 36.177 -7.524 -2.715 1.00 76.06 688 ALA A C 1
ATOM 5411 O O . ALA A 1 688 ? 36.815 -6.693 -3.359 1.00 76.06 688 ALA A O 1
ATOM 5412 N N . GLN A 1 689 ? 36.771 -8.298 -1.802 1.00 73.38 689 GLN A N 1
ATOM 5413 C CA . GLN A 1 689 ? 38.216 -8.254 -1.556 1.00 73.38 689 GLN A CA 1
ATOM 5414 C C . GLN A 1 689 ? 39.000 -8.719 -2.794 1.00 73.38 689 GLN A C 1
ATOM 5416 O O . GLN A 1 689 ? 38.657 -9.722 -3.412 1.00 73.38 689 GLN A O 1
ATOM 5421 N N . GLY A 1 690 ? 40.062 -7.989 -3.151 1.00 77.00 690 GLY A N 1
ATOM 5422 C CA . GLY A 1 690 ? 40.948 -8.321 -4.277 1.00 77.00 690 GLY A CA 1
ATOM 5423 C C . GLY A 1 690 ? 40.414 -7.989 -5.679 1.00 77.00 690 GLY A C 1
ATOM 5424 O O . GLY A 1 690 ? 41.169 -8.095 -6.644 1.00 77.00 690 GLY A O 1
ATOM 5425 N N . GLU A 1 691 ? 39.162 -7.534 -5.812 1.00 82.38 691 GLU A N 1
ATOM 5426 C CA . GLU A 1 691 ? 38.484 -7.380 -7.113 1.00 82.38 691 GLU A CA 1
ATOM 5427 C C . GLU A 1 691 ? 39.199 -6.445 -8.106 1.00 82.38 691 GLU A C 1
ATOM 5429 O O . GLU A 1 691 ? 39.070 -6.622 -9.312 1.00 82.38 691 GLU A O 1
ATOM 5434 N N . VAL A 1 692 ? 39.975 -5.460 -7.635 1.00 84.81 692 VAL A N 1
ATOM 5435 C CA . VAL A 1 692 ? 40.666 -4.491 -8.508 1.00 84.81 692 VAL A CA 1
ATOM 5436 C C . VAL A 1 692 ? 41.621 -5.208 -9.466 1.00 84.81 692 VAL A C 1
ATOM 5438 O O . VAL A 1 692 ? 41.630 -4.912 -10.659 1.00 84.81 692 VAL A O 1
ATOM 5441 N N . ALA A 1 693 ? 42.354 -6.212 -8.975 1.00 82.81 693 ALA A N 1
ATOM 5442 C CA . ALA A 1 693 ? 43.237 -7.033 -9.800 1.00 82.81 693 ALA A CA 1
ATOM 5443 C C . ALA A 1 693 ? 42.461 -7.981 -10.736 1.00 82.81 693 ALA A C 1
ATOM 5445 O O . ALA A 1 693 ? 42.979 -8.375 -11.778 1.00 82.81 693 ALA A O 1
ATOM 5446 N N . GLU A 1 694 ? 41.220 -8.345 -10.395 1.00 81.06 694 GLU A N 1
ATOM 5447 C CA . GLU A 1 694 ? 40.338 -9.124 -11.269 1.00 81.06 694 GLU A CA 1
ATOM 5448 C C . GLU A 1 694 ? 39.813 -8.262 -12.425 1.00 81.06 694 GLU A C 1
ATOM 5450 O O . GLU A 1 694 ? 39.995 -8.636 -13.581 1.00 81.06 694 GLU A O 1
ATOM 5455 N N . PHE A 1 695 ? 39.265 -7.073 -12.153 1.00 86.38 695 PHE A N 1
ATOM 5456 C CA . PHE A 1 695 ? 38.813 -6.147 -13.201 1.00 86.38 695 PHE A CA 1
ATOM 5457 C C . PHE A 1 695 ? 39.960 -5.684 -14.117 1.00 86.38 695 PHE A C 1
ATOM 5459 O O . PHE A 1 695 ? 39.778 -5.631 -15.336 1.00 86.38 695 PHE A O 1
ATOM 5466 N N . GLN A 1 696 ? 41.161 -5.446 -13.573 1.00 86.38 696 GLN A N 1
ATOM 5467 C CA . GLN A 1 696 ? 42.343 -5.083 -14.366 1.00 86.38 696 GLN A CA 1
ATOM 5468 C C . GLN A 1 696 ? 42.771 -6.182 -15.354 1.00 86.38 696 GLN A C 1
ATOM 5470 O O . GLN A 1 696 ? 43.151 -5.857 -16.477 1.00 86.38 696 GLN A O 1
ATOM 5475 N N . ARG A 1 697 ? 42.643 -7.475 -15.006 1.00 84.88 697 ARG A N 1
ATOM 5476 C CA . ARG A 1 697 ? 42.890 -8.592 -15.951 1.00 84.88 697 ARG A CA 1
ATOM 5477 C C . ARG A 1 697 ? 41.947 -8.571 -17.157 1.00 84.88 697 ARG A C 1
ATOM 5479 O O . ARG A 1 697 ? 42.319 -9.055 -18.219 1.00 84.88 697 ARG A O 1
ATOM 5486 N N . TRP A 1 698 ? 40.757 -7.993 -16.999 1.00 81.44 698 TRP A N 1
ATOM 5487 C CA . TRP A 1 698 ? 39.765 -7.797 -18.061 1.00 81.44 698 TRP A CA 1
ATOM 5488 C C . TRP A 1 698 ? 39.802 -6.382 -18.669 1.00 81.44 698 TRP A C 1
ATOM 5490 O O . TRP A 1 698 ? 38.855 -5.975 -19.340 1.00 81.44 698 TRP A O 1
ATOM 5500 N N . GLY A 1 699 ? 40.882 -5.622 -18.440 1.00 85.12 699 GLY A N 1
ATOM 5501 C CA . GLY A 1 699 ? 41.093 -4.297 -19.031 1.00 85.12 699 GLY A CA 1
ATOM 5502 C C . GLY A 1 699 ? 40.167 -3.197 -18.498 1.00 85.12 699 GLY A C 1
ATOM 5503 O O . GLY A 1 699 ? 39.985 -2.183 -19.170 1.00 85.12 699 GLY A O 1
ATOM 5504 N N . PHE A 1 700 ? 39.562 -3.380 -17.319 1.00 88.00 700 PHE A N 1
ATOM 5505 C CA . PHE A 1 700 ? 38.592 -2.444 -16.751 1.00 88.00 700 PHE A CA 1
ATOM 5506 C C . PHE A 1 700 ? 39.091 -1.823 -15.442 1.00 88.00 700 PHE A C 1
ATOM 5508 O O . PHE A 1 700 ? 39.470 -2.534 -14.512 1.00 88.00 700 PHE A O 1
ATOM 5515 N N . ASP A 1 701 ? 39.024 -0.494 -15.331 1.00 89.94 701 ASP A N 1
ATOM 5516 C CA . ASP A 1 701 ? 39.246 0.197 -14.060 1.00 89.94 701 ASP A CA 1
ATOM 5517 C C . ASP A 1 701 ? 37.928 0.364 -13.288 1.00 89.94 701 ASP A C 1
ATOM 5519 O O . ASP A 1 701 ? 37.018 1.097 -13.689 1.00 89.94 701 ASP A O 1
ATOM 5523 N N . ILE A 1 702 ? 37.832 -0.336 -12.158 1.00 89.94 702 ILE A N 1
ATOM 5524 C CA . ILE A 1 702 ? 36.685 -0.302 -11.248 1.00 89.94 702 ILE A CA 1
ATOM 5525 C C . ILE A 1 702 ? 36.747 0.877 -10.258 1.00 89.94 702 ILE A C 1
ATOM 5527 O O . ILE A 1 702 ? 35.720 1.238 -9.681 1.00 89.94 702 ILE A O 1
ATOM 5531 N N . ILE A 1 703 ? 37.910 1.514 -10.063 1.00 90.00 703 ILE A N 1
ATOM 5532 C CA . ILE A 1 703 ? 38.140 2.494 -8.989 1.00 90.00 703 ILE A CA 1
ATOM 5533 C C . ILE A 1 703 ? 37.260 3.756 -9.140 1.00 90.00 703 ILE A C 1
ATOM 5535 O O . ILE A 1 703 ? 36.600 4.118 -8.160 1.00 90.00 703 ILE A O 1
ATOM 5539 N N . PRO A 1 704 ? 37.118 4.392 -10.325 1.00 89.31 704 PRO A N 1
ATOM 5540 C CA . PRO A 1 704 ? 36.220 5.537 -10.503 1.00 89.31 704 PRO A CA 1
ATOM 5541 C C . PRO A 1 704 ? 34.748 5.170 -10.276 1.00 89.31 704 PRO A C 1
ATOM 5543 O O . PRO A 1 704 ? 33.986 5.949 -9.705 1.00 89.31 704 PRO A O 1
ATOM 5546 N N . HIS A 1 705 ? 34.346 3.954 -10.662 1.00 89.75 705 HIS A N 1
ATOM 5547 C CA . HIS A 1 705 ? 32.988 3.450 -10.429 1.00 89.75 705 HIS A CA 1
ATOM 5548 C C . HIS A 1 705 ? 32.730 3.175 -8.942 1.00 89.75 705 HIS A C 1
ATOM 5550 O O . HIS A 1 705 ? 31.632 3.440 -8.456 1.00 89.75 705 HIS A O 1
ATOM 5556 N N . ARG A 1 706 ? 33.739 2.720 -8.184 1.00 88.50 706 ARG A N 1
ATOM 5557 C CA . ARG A 1 706 ? 33.672 2.599 -6.715 1.00 88.50 706 ARG A CA 1
ATOM 5558 C C . ARG A 1 706 ? 33.583 3.945 -6.023 1.00 88.50 706 ARG A C 1
ATOM 5560 O O . ARG A 1 706 ? 32.782 4.079 -5.100 1.00 88.50 706 ARG A O 1
ATOM 5567 N N . ALA A 1 707 ? 34.362 4.928 -6.471 1.00 87.81 707 ALA A N 1
ATOM 5568 C CA . ALA A 1 707 ? 34.263 6.292 -5.971 1.00 87.81 707 ALA A CA 1
ATOM 5569 C C . ALA A 1 707 ? 32.835 6.822 -6.171 1.00 87.81 707 ALA A C 1
ATOM 5571 O O . ALA A 1 707 ? 32.202 7.209 -5.193 1.00 87.81 707 ALA A O 1
ATOM 5572 N N . LEU A 1 708 ? 32.281 6.713 -7.385 1.00 87.81 708 LEU A N 1
ATOM 5573 C CA . LEU A 1 708 ? 30.906 7.123 -7.690 1.00 87.81 708 LEU A CA 1
ATOM 5574 C C . LEU A 1 708 ? 29.860 6.395 -6.824 1.00 87.81 708 LEU A C 1
ATOM 5576 O O . LEU A 1 708 ? 28.997 7.041 -6.235 1.00 87.81 708 LEU A O 1
ATOM 5580 N N . MET A 1 709 ? 29.954 5.067 -6.684 1.00 87.38 709 MET A N 1
ATOM 5581 C CA . MET A 1 709 ? 29.029 4.282 -5.850 1.00 87.38 709 MET A CA 1
ATOM 5582 C C . MET A 1 709 ? 29.069 4.667 -4.363 1.00 87.38 709 MET A C 1
ATOM 5584 O O . MET A 1 709 ? 28.027 4.649 -3.712 1.00 87.38 709 MET A O 1
ATOM 5588 N N . LYS A 1 710 ? 30.245 5.016 -3.821 1.00 86.25 710 LYS A N 1
ATOM 5589 C CA . LYS A 1 710 ? 30.417 5.395 -2.404 1.00 86.25 710 LYS A CA 1
ATOM 5590 C C . LYS A 1 710 ? 30.128 6.870 -2.123 1.00 86.25 710 LYS A C 1
ATOM 5592 O O . LYS A 1 710 ? 29.733 7.201 -1.010 1.00 86.25 710 LYS A O 1
ATOM 5597 N N . GLN A 1 711 ? 30.367 7.751 -3.093 1.00 86.12 711 GLN A N 1
ATOM 5598 C CA . GLN A 1 711 ? 30.331 9.206 -2.909 1.00 86.12 711 GLN A CA 1
ATOM 5599 C C . GLN A 1 711 ? 29.085 9.877 -3.504 1.00 86.12 711 GLN A C 1
ATOM 5601 O O . GLN A 1 711 ? 28.761 10.996 -3.109 1.00 86.12 711 GLN A O 1
ATOM 5606 N N . GLY A 1 712 ? 28.381 9.201 -4.416 1.00 87.69 712 GLY A N 1
ATOM 5607 C CA . GLY A 1 712 ? 27.257 9.767 -5.155 1.00 87.69 712 GLY A CA 1
ATOM 5608 C C . GLY A 1 712 ? 27.683 10.708 -6.285 1.00 87.69 712 GLY A C 1
ATOM 5609 O O . GLY A 1 712 ? 28.857 10.811 -6.640 1.00 87.69 712 GLY A O 1
ATOM 5610 N N . PHE A 1 713 ? 26.696 11.393 -6.853 1.00 87.06 713 PHE A N 1
ATOM 5611 C CA . PHE A 1 713 ? 26.860 12.451 -7.845 1.00 87.06 713 PHE A CA 1
ATOM 5612 C C . PHE A 1 713 ? 26.952 13.813 -7.158 1.00 87.06 713 PHE A C 1
ATOM 5614 O O . PHE A 1 713 ? 26.227 14.073 -6.197 1.00 87.06 713 PHE A O 1
ATOM 5621 N N . GLU A 1 714 ? 27.788 14.707 -7.680 1.00 83.56 714 GLU A N 1
ATOM 5622 C CA . GLU A 1 714 ? 27.760 16.123 -7.311 1.00 83.56 714 GLU A CA 1
ATOM 5623 C C . GLU A 1 714 ? 26.712 16.865 -8.144 1.00 83.56 714 GLU A C 1
ATOM 5625 O O . GLU A 1 714 ? 26.599 16.676 -9.354 1.00 83.56 714 GLU A O 1
ATOM 5630 N N . THR A 1 715 ? 25.920 17.697 -7.473 1.00 76.44 715 THR A N 1
ATOM 5631 C CA . THR A 1 715 ? 24.937 18.591 -8.099 1.00 76.44 715 THR A CA 1
ATOM 5632 C C . THR A 1 715 ? 25.531 19.993 -8.284 1.00 76.44 715 THR A C 1
ATOM 5634 O O . THR A 1 715 ? 26.489 20.330 -7.586 1.00 76.44 715 THR A O 1
ATOM 5637 N N . PRO A 1 716 ? 24.958 20.849 -9.156 1.00 72.50 716 PRO A N 1
ATOM 5638 C CA . PRO A 1 716 ? 25.422 22.231 -9.337 1.00 72.50 716 PRO A CA 1
ATOM 5639 C C . PRO A 1 716 ? 25.458 23.071 -8.046 1.00 72.50 716 PRO A C 1
ATOM 5641 O O . PRO A 1 716 ? 26.266 23.983 -7.934 1.00 72.50 716 PRO A O 1
ATOM 5644 N N . ASP A 1 717 ? 24.634 22.724 -7.052 1.00 74.94 717 ASP A N 1
ATOM 5645 C CA . ASP A 1 717 ? 24.597 23.333 -5.712 1.00 74.94 717 ASP A CA 1
ATOM 5646 C C . ASP A 1 717 ? 25.767 22.895 -4.793 1.00 74.94 717 ASP A C 1
ATOM 5648 O O . ASP A 1 717 ? 25.717 23.121 -3.581 1.00 74.94 717 ASP A O 1
ATOM 5652 N N . SER A 1 718 ? 26.763 22.167 -5.311 1.00 74.25 718 SER A N 1
ATOM 5653 C CA . SER A 1 718 ? 27.826 21.482 -4.548 1.00 74.25 718 SER A CA 1
ATOM 5654 C C . SER A 1 718 ? 27.325 20.473 -3.496 1.00 74.25 718 SER A C 1
ATOM 5656 O O . SER A 1 718 ? 28.076 20.036 -2.624 1.00 74.25 718 SER A O 1
ATOM 5658 N N . LYS A 1 719 ? 26.054 20.056 -3.571 1.00 79.25 719 LYS A N 1
ATOM 5659 C CA . LYS A 1 719 ? 25.482 18.991 -2.729 1.00 79.25 719 LYS A CA 1
ATOM 5660 C C . LYS A 1 719 ? 25.711 17.639 -3.396 1.00 79.25 719 LYS A C 1
ATOM 5662 O O . LYS A 1 719 ? 25.523 17.515 -4.608 1.00 79.25 719 LYS A O 1
ATOM 5667 N N . ARG A 1 720 ? 26.051 16.614 -2.613 1.00 83.88 720 ARG A N 1
ATOM 5668 C CA . ARG A 1 720 ? 26.165 15.230 -3.099 1.00 83.88 720 ARG A CA 1
ATOM 5669 C C . ARG A 1 720 ? 24.848 14.473 -2.935 1.00 83.88 720 ARG A C 1
ATOM 5671 O O . ARG A 1 720 ? 24.195 14.580 -1.899 1.00 83.88 720 ARG A O 1
ATOM 5678 N N . VAL A 1 721 ? 24.471 13.714 -3.961 1.00 84.81 721 VAL A N 1
ATOM 5679 C CA . VAL A 1 721 ? 23.268 12.871 -4.010 1.00 84.81 721 VAL A CA 1
ATOM 5680 C C . VAL A 1 721 ? 23.700 11.439 -4.296 1.00 84.81 721 VAL A C 1
ATOM 5682 O O . VAL A 1 721 ? 24.380 11.176 -5.286 1.00 84.81 721 VAL A O 1
ATOM 5685 N N . ASP A 1 722 ? 23.321 10.503 -3.431 1.00 88.12 722 ASP A N 1
ATOM 5686 C CA . ASP A 1 722 ? 23.703 9.098 -3.564 1.00 88.12 722 ASP A CA 1
ATOM 5687 C C . ASP A 1 722 ? 23.160 8.456 -4.858 1.00 88.12 722 ASP A C 1
ATOM 5689 O O . ASP A 1 722 ? 22.159 8.897 -5.435 1.00 88.12 722 ASP A O 1
ATOM 5693 N N . VAL A 1 723 ? 23.812 7.381 -5.314 1.00 89.19 723 VAL A N 1
ATOM 5694 C CA . VAL A 1 723 ? 23.469 6.720 -6.585 1.00 89.19 723 VAL A CA 1
ATOM 5695 C C . VAL A 1 723 ? 22.054 6.129 -6.614 1.00 89.19 723 VAL A C 1
ATOM 5697 O O . VAL A 1 723 ? 21.480 6.009 -7.696 1.00 89.19 723 VAL A O 1
ATOM 5700 N N . GLU A 1 724 ? 21.456 5.795 -5.465 1.00 87.62 724 GLU A N 1
ATOM 5701 C CA . GLU A 1 724 ? 20.074 5.318 -5.420 1.00 87.62 724 GLU A CA 1
ATOM 5702 C C . GLU A 1 724 ? 19.075 6.457 -5.627 1.00 87.62 724 GLU A C 1
ATOM 5704 O O . GLU A 1 724 ? 18.168 6.341 -6.452 1.00 87.62 724 GLU A O 1
ATOM 5709 N N . THR A 1 725 ? 19.225 7.551 -4.883 1.00 84.62 725 THR A N 1
ATOM 5710 C CA . THR A 1 725 ? 18.375 8.745 -4.985 1.00 84.62 725 THR A CA 1
ATOM 5711 C C . THR A 1 725 ? 18.482 9.363 -6.381 1.00 84.62 725 THR A C 1
ATOM 5713 O O . THR A 1 725 ? 17.463 9.668 -7.002 1.00 84.62 725 THR A O 1
ATOM 5716 N N . ALA A 1 726 ? 19.697 9.435 -6.928 1.00 89.06 726 ALA A N 1
ATOM 5717 C CA . ALA A 1 726 ? 19.980 9.910 -8.279 1.00 89.06 726 ALA A CA 1
ATOM 5718 C C . ALA A 1 726 ? 19.363 9.043 -9.397 1.00 89.06 726 ALA A C 1
ATOM 5720 O O . ALA A 1 726 ? 19.015 9.554 -10.462 1.00 89.06 726 ALA A O 1
ATOM 5721 N N . PHE A 1 727 ? 19.212 7.730 -9.197 1.00 92.50 727 PHE A N 1
ATOM 5722 C CA . PHE A 1 727 ? 18.533 6.872 -10.176 1.00 92.50 727 PHE A CA 1
ATOM 5723 C C . PHE A 1 727 ? 17.002 6.898 -10.015 1.00 92.50 727 PHE A C 1
ATOM 5725 O O . PHE A 1 727 ? 16.277 6.777 -11.004 1.00 92.50 727 PHE A O 1
ATOM 5732 N N . LYS A 1 728 ? 16.504 7.107 -8.786 1.00 88.06 728 LYS A N 1
ATOM 5733 C CA . LYS A 1 728 ? 15.071 7.257 -8.471 1.00 88.06 728 LYS A CA 1
ATOM 5734 C C . LYS A 1 728 ? 14.471 8.562 -9.000 1.00 88.06 728 LYS A C 1
ATOM 5736 O O . LYS A 1 728 ? 13.309 8.552 -9.405 1.00 88.06 728 LYS A O 1
ATOM 5741 N N . ASP A 1 729 ? 15.225 9.664 -9.021 1.00 87.06 729 ASP A N 1
ATOM 5742 C CA . ASP A 1 729 ? 14.761 10.924 -9.615 1.00 87.06 729 ASP A CA 1
ATOM 5743 C C . ASP A 1 729 ? 14.610 10.785 -11.146 1.00 87.06 729 ASP A C 1
ATOM 5745 O O . ASP A 1 729 ? 15.612 10.567 -11.834 1.00 87.06 729 ASP A O 1
ATOM 5749 N N . PRO A 1 730 ? 13.398 10.937 -11.721 1.00 87.19 730 PRO A N 1
ATOM 5750 C CA . PRO A 1 730 ? 13.186 10.888 -13.167 1.00 87.19 730 PRO A CA 1
ATOM 5751 C C . PRO A 1 730 ? 13.946 11.972 -13.949 1.00 87.19 730 PRO A C 1
ATOM 5753 O O . PRO A 1 730 ? 14.271 11.729 -15.110 1.00 87.19 730 PRO A O 1
ATOM 5756 N N . LYS A 1 731 ? 14.244 13.136 -13.350 1.00 88.88 731 LYS A N 1
ATOM 5757 C CA . LYS A 1 731 ? 14.925 14.251 -14.034 1.00 88.88 731 LYS A CA 1
ATOM 5758 C C . LYS A 1 731 ? 16.435 14.045 -14.151 1.00 88.88 731 LYS A C 1
ATOM 5760 O O . LYS A 1 731 ? 17.036 14.482 -15.129 1.00 88.88 731 LYS A O 1
ATOM 5765 N N . HIS A 1 732 ? 17.042 13.372 -13.176 1.00 92.12 732 HIS A N 1
ATOM 5766 C CA . HIS A 1 732 ? 18.490 13.219 -13.087 1.00 92.12 732 HIS A CA 1
ATOM 5767 C C . HIS A 1 732 ? 19.098 12.454 -14.296 1.00 92.12 732 HIS A C 1
ATOM 5769 O O . HIS A 1 732 ? 18.539 11.426 -14.710 1.00 92.12 732 HIS A O 1
ATOM 5775 N N . PRO A 1 733 ? 20.254 12.895 -14.844 1.00 92.62 733 PRO A N 1
ATOM 5776 C CA . PRO A 1 733 ? 20.883 12.336 -16.055 1.00 92.62 733 PRO A CA 1
ATOM 5777 C C . PRO A 1 733 ? 21.327 10.866 -15.965 1.00 92.62 733 PRO A C 1
ATOM 5779 O O . PRO A 1 733 ? 21.516 10.214 -16.992 1.00 92.62 733 PRO A O 1
ATOM 5782 N N . PHE A 1 734 ? 21.449 10.295 -14.762 1.00 95.12 734 PHE A N 1
ATOM 5783 C CA . PHE A 1 734 ? 21.677 8.855 -14.566 1.00 95.12 734 PHE A CA 1
ATOM 5784 C C . PHE A 1 734 ? 20.447 8.043 -14.995 1.00 95.12 734 PHE A C 1
ATOM 5786 O O . PHE A 1 734 ? 19.512 7.840 -14.216 1.00 95.12 734 PHE A O 1
ATOM 5793 N N . ARG A 1 735 ? 20.430 7.630 -16.269 1.00 94.81 735 ARG A N 1
ATOM 5794 C CA . ARG A 1 735 ? 19.266 7.032 -16.951 1.00 94.81 735 ARG A CA 1
ATOM 5795 C C . ARG A 1 735 ? 19.406 5.529 -17.211 1.00 94.81 735 ARG A C 1
ATOM 5797 O O . ARG A 1 735 ? 18.381 4.858 -17.340 1.00 94.81 735 ARG A O 1
ATOM 5804 N N . VAL A 1 736 ? 20.631 4.995 -17.225 1.00 96.12 736 VAL A N 1
ATOM 5805 C CA . VAL A 1 736 ? 20.927 3.569 -17.460 1.00 96.12 736 VAL A CA 1
ATOM 5806 C C . VAL A 1 736 ? 21.837 3.015 -16.365 1.00 96.12 736 VAL A C 1
ATOM 5808 O O . VAL A 1 736 ? 22.940 3.525 -16.176 1.00 96.12 736 VAL A O 1
ATOM 5811 N N . ALA A 1 737 ? 21.418 1.932 -15.705 1.00 95.81 737 ALA A N 1
ATOM 5812 C CA . ALA A 1 737 ? 22.244 1.193 -14.744 1.00 95.81 737 ALA A CA 1
ATOM 5813 C C . ALA A 1 737 ? 22.502 -0.256 -15.199 1.00 95.81 737 ALA A C 1
ATOM 5815 O O . ALA A 1 737 ? 21.566 -0.979 -15.550 1.00 95.81 737 ALA A O 1
ATOM 5816 N N . VAL A 1 738 ? 23.763 -0.693 -15.159 1.00 95.88 738 VAL A N 1
ATOM 5817 C CA . VAL A 1 738 ? 24.184 -2.083 -15.414 1.00 95.88 738 VAL A CA 1
ATOM 5818 C C . VAL A 1 738 ? 24.416 -2.787 -14.074 1.00 95.88 738 VAL A C 1
ATOM 5820 O O . VAL A 1 738 ? 25.177 -2.283 -13.245 1.00 95.88 738 VAL A O 1
ATOM 5823 N N . VAL A 1 739 ? 23.746 -3.923 -13.846 1.00 92.06 739 VAL A N 1
ATOM 5824 C CA . VAL A 1 739 ? 23.649 -4.594 -12.535 1.00 92.06 739 VAL A CA 1
ATOM 5825 C C . VAL A 1 739 ? 23.852 -6.113 -12.608 1.00 92.06 739 VAL A C 1
ATOM 5827 O O . VAL A 1 739 ? 23.487 -6.753 -13.594 1.00 92.06 739 VAL A O 1
ATOM 5830 N N . CYS A 1 740 ? 24.375 -6.707 -11.528 1.00 86.50 740 CYS A N 1
ATOM 5831 C CA . CYS A 1 740 ? 24.524 -8.164 -11.374 1.00 86.50 740 CYS A CA 1
ATOM 5832 C C . CYS A 1 740 ? 23.459 -8.760 -10.432 1.00 86.50 740 CYS A C 1
ATOM 5834 O O . CYS A 1 740 ? 22.586 -9.512 -10.874 1.00 86.50 740 CYS A O 1
ATOM 5836 N N . ALA A 1 741 ? 23.551 -8.449 -9.135 1.00 76.69 741 ALA A N 1
ATOM 5837 C CA . ALA A 1 741 ? 22.644 -8.913 -8.078 1.00 76.69 741 ALA A CA 1
ATOM 5838 C C . ALA A 1 741 ? 21.972 -7.750 -7.326 1.00 76.69 741 ALA A C 1
ATOM 5840 O O . ALA A 1 741 ? 20.823 -7.861 -6.890 1.00 76.69 741 ALA A O 1
ATOM 5841 N N . MET A 1 742 ? 22.670 -6.613 -7.213 1.00 77.38 742 MET A N 1
ATOM 5842 C CA . MET A 1 742 ? 22.123 -5.371 -6.669 1.00 77.38 742 MET A CA 1
ATOM 5843 C C . MET A 1 742 ? 20.883 -4.911 -7.448 1.00 77.38 742 MET A C 1
ATOM 5845 O O . MET A 1 742 ? 20.735 -5.173 -8.640 1.00 77.38 742 MET A O 1
ATOM 5849 N N . TRP A 1 743 ? 19.987 -4.212 -6.749 1.00 81.44 743 TRP A N 1
ATOM 5850 C CA . TRP A 1 743 ? 18.796 -3.538 -7.287 1.00 81.44 743 TRP A CA 1
ATOM 5851 C C . TRP A 1 743 ? 17.714 -4.412 -7.961 1.00 81.44 743 TRP A C 1
ATOM 5853 O O . TRP A 1 743 ? 16.609 -3.927 -8.202 1.00 81.44 743 TRP A O 1
ATOM 5863 N N . LEU A 1 744 ? 17.940 -5.714 -8.170 1.00 76.38 744 LEU A N 1
ATOM 5864 C CA . LEU A 1 744 ? 16.876 -6.674 -8.527 1.00 76.38 744 LEU A CA 1
ATOM 5865 C C . LEU A 1 744 ? 15.853 -6.844 -7.385 1.00 76.38 744 LEU A C 1
ATOM 5867 O O . LEU A 1 744 ? 14.671 -7.135 -7.593 1.00 76.38 744 LEU A O 1
ATOM 5871 N N . THR A 1 745 ? 16.330 -6.650 -6.159 1.00 69.62 745 THR A N 1
ATOM 5872 C CA . THR A 1 745 ? 15.653 -6.874 -4.877 1.00 69.62 745 THR A CA 1
ATOM 5873 C C . THR A 1 745 ? 15.787 -5.640 -3.986 1.00 69.62 745 THR A C 1
ATOM 5875 O O . THR A 1 745 ? 16.751 -4.891 -4.133 1.00 69.62 745 THR A O 1
ATOM 5878 N N . GLY A 1 746 ? 14.822 -5.417 -3.086 1.00 63.09 746 GLY A N 1
ATOM 5879 C CA . GLY A 1 746 ? 14.716 -4.182 -2.295 1.00 63.09 746 GLY A CA 1
ATOM 5880 C C . GLY A 1 746 ? 14.317 -2.975 -3.153 1.00 63.09 746 GLY A C 1
ATOM 5881 O O . GLY A 1 746 ? 13.136 -2.632 -3.238 1.00 63.09 746 GLY A O 1
ATOM 5882 N N . PHE A 1 747 ? 15.303 -2.417 -3.853 1.00 75.12 747 PHE A N 1
ATOM 5883 C CA . PHE A 1 747 ? 15.322 -1.168 -4.624 1.00 75.12 747 PHE A CA 1
ATOM 5884 C C . PHE A 1 747 ? 14.079 -0.850 -5.477 1.00 75.12 747 PHE A C 1
ATOM 5886 O O . PHE A 1 747 ? 13.710 -1.596 -6.385 1.00 75.12 747 PHE A O 1
ATOM 5893 N N . ASP A 1 748 ? 13.435 0.287 -5.213 1.00 73.62 748 ASP A N 1
ATOM 5894 C CA . ASP A 1 748 ? 12.163 0.677 -5.830 1.00 73.62 748 ASP A CA 1
ATOM 5895 C C . ASP A 1 748 ? 12.298 1.954 -6.675 1.00 73.62 748 ASP A C 1
ATOM 5897 O O . ASP A 1 748 ? 12.796 2.965 -6.180 1.00 73.62 748 ASP A O 1
ATOM 5901 N N . VAL A 1 749 ? 11.861 1.898 -7.940 1.00 84.25 749 VAL A N 1
ATOM 5902 C CA . VAL A 1 749 ? 11.982 2.979 -8.938 1.00 84.25 749 VAL A CA 1
ATOM 5903 C C . VAL A 1 749 ? 10.724 3.004 -9.804 1.00 84.25 749 VAL A C 1
ATOM 5905 O O . VAL A 1 749 ? 10.486 2.107 -10.610 1.00 84.25 749 VAL A O 1
ATOM 5908 N N . GLU A 1 750 ? 9.904 4.041 -9.657 1.00 84.94 750 GLU A N 1
ATOM 5909 C CA . GLU A 1 750 ? 8.605 4.122 -10.340 1.00 84.94 750 GLU A CA 1
ATOM 5910 C C . GLU A 1 750 ? 8.772 4.377 -11.854 1.00 84.94 750 GLU A C 1
ATOM 5912 O O . GLU A 1 750 ? 8.152 3.707 -12.689 1.00 84.94 750 GLU A O 1
ATOM 5917 N N . CYS A 1 751 ? 9.710 5.259 -12.213 1.00 88.31 751 CYS A N 1
ATOM 5918 C CA . CYS A 1 751 ? 10.055 5.660 -13.581 1.00 88.31 751 CYS A CA 1
ATOM 5919 C C . CYS A 1 751 ? 10.929 4.652 -14.367 1.00 88.31 751 CYS A C 1
ATOM 5921 O O . CYS A 1 751 ? 11.347 4.952 -15.487 1.00 88.31 751 CYS A O 1
ATOM 5923 N N . LEU A 1 752 ? 11.195 3.453 -13.827 1.00 92.50 752 LEU A N 1
ATOM 5924 C CA . LEU A 1 752 ? 11.900 2.378 -14.539 1.00 92.50 752 LEU A CA 1
ATOM 5925 C C . LEU A 1 752 ? 10.997 1.783 -15.628 1.00 92.50 752 LEU A C 1
ATOM 5927 O O . LEU A 1 752 ? 10.023 1.093 -15.327 1.00 92.50 752 LEU A O 1
ATOM 5931 N N . SER A 1 753 ? 11.317 2.049 -16.893 1.00 92.38 753 SER A N 1
ATOM 5932 C CA . SER A 1 753 ? 10.475 1.710 -18.046 1.00 92.38 753 SER A CA 1
ATOM 5933 C C . SER A 1 753 ? 10.795 0.348 -18.654 1.00 92.38 753 SER A C 1
ATOM 5935 O O . SER A 1 753 ? 9.897 -0.369 -19.098 1.00 92.38 753 SER A O 1
ATOM 5937 N N . THR A 1 754 ? 12.084 0.006 -18.697 1.00 94.56 754 THR A N 1
ATOM 5938 C CA . THR A 1 754 ? 12.605 -1.090 -19.515 1.00 94.56 754 THR A CA 1
ATOM 5939 C C . THR A 1 754 ? 13.683 -1.849 -18.744 1.00 94.56 754 THR A C 1
ATOM 5941 O O . THR A 1 754 ? 14.672 -1.264 -18.301 1.00 94.56 754 THR A O 1
ATOM 5944 N N . LEU A 1 755 ? 13.484 -3.156 -18.586 1.00 94.62 755 LEU A N 1
ATOM 5945 C CA . LEU A 1 755 ? 14.423 -4.076 -17.952 1.00 94.62 755 LEU A CA 1
ATOM 5946 C C . LEU A 1 755 ? 14.978 -5.030 -19.010 1.00 94.62 755 LEU A C 1
ATOM 5948 O O . LEU A 1 755 ? 14.237 -5.839 -19.566 1.00 94.62 755 LEU A O 1
ATOM 5952 N N . TYR A 1 756 ? 16.276 -4.937 -19.265 1.00 94.94 756 TYR A N 1
ATOM 5953 C CA . TYR A 1 756 ? 17.016 -5.825 -20.151 1.00 94.94 756 TYR A CA 1
ATOM 5954 C C . TYR A 1 756 ? 17.664 -6.933 -19.326 1.00 94.94 756 TYR A C 1
ATOM 5956 O O . TYR A 1 756 ? 18.312 -6.647 -18.319 1.00 94.94 756 TYR A O 1
ATOM 5964 N N . ILE A 1 757 ? 17.501 -8.190 -19.735 1.00 92.12 757 ILE A N 1
ATOM 5965 C CA . ILE A 1 757 ? 17.992 -9.341 -18.976 1.00 92.12 757 ILE A CA 1
ATOM 5966 C C . ILE A 1 757 ? 18.925 -10.197 -19.832 1.00 92.12 757 ILE A C 1
ATOM 5968 O O . ILE A 1 757 ? 18.486 -10.936 -20.717 1.00 92.12 757 ILE A O 1
ATOM 5972 N N . ASP A 1 758 ? 20.208 -10.152 -19.477 1.00 90.31 758 ASP A N 1
ATOM 5973 C CA . ASP A 1 758 ? 21.233 -11.114 -19.871 1.00 90.31 758 ASP A CA 1
ATOM 5974 C C . ASP A 1 758 ? 21.733 -11.983 -18.691 1.00 90.31 758 ASP A C 1
ATOM 5976 O O . ASP A 1 758 ? 22.917 -12.270 -18.528 1.00 90.31 758 ASP A O 1
ATOM 5980 N N . LYS A 1 759 ? 20.799 -12.396 -17.828 1.00 86.06 759 LYS A N 1
ATOM 5981 C CA . LYS A 1 759 ? 21.027 -13.342 -16.729 1.00 86.06 759 LYS A CA 1
ATOM 5982 C C . LYS A 1 759 ? 19.972 -14.454 -16.786 1.00 86.06 759 LYS A C 1
ATOM 5984 O O . LYS A 1 759 ? 18.793 -14.142 -16.602 1.00 86.06 759 LYS A O 1
ATOM 5989 N N . PRO A 1 760 ? 20.342 -15.730 -17.004 1.00 82.19 760 PRO A N 1
ATOM 5990 C CA . PRO A 1 760 ? 19.403 -16.844 -16.902 1.00 82.19 760 PRO A CA 1
ATOM 5991 C C . PRO A 1 760 ? 18.811 -16.927 -15.489 1.00 82.19 760 PRO A C 1
ATOM 5993 O O . PRO A 1 760 ? 19.529 -17.116 -14.509 1.00 82.19 760 PRO A O 1
ATOM 5996 N N . MET A 1 761 ? 17.494 -16.761 -15.377 1.00 79.69 761 MET A N 1
ATOM 5997 C CA . MET A 1 761 ? 16.769 -16.756 -14.103 1.00 79.69 761 MET A CA 1
ATOM 5998 C C . MET A 1 761 ? 15.496 -17.599 -14.191 1.00 79.69 761 MET A C 1
ATOM 6000 O O . MET A 1 761 ? 14.890 -17.741 -15.253 1.00 79.69 761 MET A O 1
ATOM 6004 N N . LYS A 1 762 ? 15.066 -18.138 -13.047 1.00 71.81 762 LYS A N 1
ATOM 6005 C CA . LYS A 1 762 ? 13.867 -18.974 -12.906 1.00 71.81 762 LYS A CA 1
ATOM 6006 C C . LYS A 1 762 ? 12.938 -18.467 -11.802 1.00 71.81 762 LYS A C 1
ATOM 6008 O O . LYS A 1 762 ? 13.302 -17.599 -11.004 1.00 71.81 762 LYS A O 1
ATOM 6013 N N . ALA A 1 763 ? 11.723 -19.019 -11.813 1.00 69.12 763 ALA A N 1
ATOM 6014 C CA . ALA A 1 763 ? 10.728 -18.961 -10.744 1.00 69.12 763 ALA A CA 1
ATOM 6015 C C . ALA A 1 763 ? 10.607 -17.582 -10.056 1.00 69.12 763 ALA A C 1
ATOM 6017 O O . ALA A 1 763 ? 10.214 -16.595 -10.683 1.00 69.12 763 ALA A O 1
ATOM 6018 N N . HIS A 1 764 ? 10.911 -17.523 -8.760 1.00 70.25 764 HIS A N 1
ATOM 6019 C CA . HIS A 1 764 ? 10.676 -16.365 -7.906 1.00 70.25 764 HIS A CA 1
ATOM 6020 C C . HIS A 1 764 ? 11.643 -15.198 -8.189 1.00 70.25 764 HIS A C 1
ATOM 6022 O O . HIS A 1 764 ? 11.209 -14.048 -8.253 1.00 70.25 764 HIS A O 1
ATOM 6028 N N . THR A 1 765 ? 12.930 -15.474 -8.433 1.00 73.50 765 THR A N 1
ATOM 6029 C CA . THR A 1 765 ? 13.957 -14.449 -8.707 1.00 73.50 765 THR A CA 1
ATOM 6030 C C . THR A 1 765 ? 13.657 -13.690 -9.997 1.00 73.50 765 THR A C 1
ATOM 6032 O O . THR A 1 765 ? 13.703 -12.460 -10.020 1.00 73.50 765 THR A O 1
ATOM 6035 N N . LEU A 1 766 ? 13.250 -14.411 -11.046 1.00 78.81 766 LEU A N 1
ATOM 6036 C CA . LEU A 1 766 ? 12.802 -13.815 -12.304 1.00 78.81 766 LEU A CA 1
ATOM 6037 C C . LEU A 1 766 ? 11.570 -12.915 -12.101 1.00 78.81 766 LEU A C 1
ATOM 6039 O O . LEU A 1 766 ? 11.518 -11.808 -12.634 1.00 78.81 766 LEU A O 1
ATOM 6043 N N . MET A 1 767 ? 10.601 -13.363 -11.294 1.00 77.25 767 MET A N 1
ATOM 6044 C CA . MET A 1 767 ? 9.378 -12.607 -11.006 1.00 77.25 767 MET A CA 1
ATOM 6045 C C . MET A 1 767 ? 9.651 -11.316 -10.209 1.00 77.25 767 MET A C 1
ATOM 6047 O O . MET A 1 767 ? 9.053 -10.281 -10.499 1.00 77.25 767 MET A O 1
ATOM 6051 N N . GLN A 1 768 ? 10.580 -11.342 -9.246 1.00 77.81 768 GLN A N 1
ATOM 6052 C CA . GLN A 1 768 ? 11.000 -10.145 -8.500 1.00 77.81 768 GLN A CA 1
ATOM 6053 C C . GLN A 1 768 ? 11.726 -9.127 -9.388 1.00 77.81 768 GLN A C 1
ATOM 6055 O O . GLN A 1 768 ? 11.472 -7.929 -9.267 1.00 77.81 768 GLN A O 1
ATOM 6060 N N . ALA A 1 769 ? 12.578 -9.588 -10.311 1.00 81.12 769 ALA A N 1
ATOM 6061 C CA . ALA A 1 769 ? 13.263 -8.711 -11.256 1.00 81.12 769 ALA A CA 1
ATOM 6062 C C . ALA A 1 769 ? 12.261 -7.990 -12.180 1.00 81.12 769 ALA A C 1
ATOM 6064 O O . ALA A 1 769 ? 12.224 -6.760 -12.211 1.00 81.12 769 ALA A O 1
ATOM 6065 N N . ILE A 1 770 ? 11.381 -8.725 -12.877 1.00 84.00 770 ILE A N 1
ATOM 6066 C CA . ILE A 1 770 ? 10.426 -8.109 -13.822 1.00 84.00 770 ILE A CA 1
ATOM 6067 C C . ILE A 1 770 ? 9.393 -7.203 -13.136 1.00 84.00 770 ILE A C 1
ATOM 6069 O O . ILE A 1 770 ? 8.926 -6.236 -13.738 1.00 84.00 770 ILE A O 1
ATOM 6073 N N . ALA A 1 771 ? 9.066 -7.454 -11.863 1.00 80.50 771 ALA A N 1
ATOM 6074 C CA . ALA A 1 771 ? 8.136 -6.618 -11.110 1.00 80.50 771 ALA A CA 1
ATOM 6075 C C . ALA A 1 771 ? 8.644 -5.180 -10.878 1.00 80.50 771 ALA A C 1
ATOM 6077 O O . ALA A 1 771 ? 7.824 -4.286 -10.649 1.00 80.50 771 ALA A O 1
ATOM 6078 N N . ARG A 1 772 ? 9.959 -4.925 -10.994 1.00 83.00 772 ARG A N 1
ATOM 6079 C CA . ARG A 1 772 ? 10.552 -3.575 -10.921 1.00 83.00 772 ARG A CA 1
ATOM 6080 C C . ARG A 1 772 ? 10.017 -2.669 -12.030 1.00 83.00 772 ARG A C 1
ATOM 6082 O O . ARG A 1 772 ? 9.566 -1.560 -11.759 1.00 83.00 772 ARG A O 1
ATOM 6089 N N . ALA A 1 773 ? 9.955 -3.178 -13.262 1.00 87.75 773 ALA A N 1
ATOM 6090 C CA . ALA A 1 773 ? 9.395 -2.443 -14.395 1.00 87.75 773 ALA A CA 1
ATOM 6091 C C . ALA A 1 773 ? 7.878 -2.189 -14.254 1.00 87.75 773 ALA A C 1
ATOM 6093 O O . ALA A 1 773 ? 7.343 -1.313 -14.931 1.00 87.75 773 ALA A O 1
ATOM 6094 N N . ASN A 1 774 ? 7.175 -2.898 -13.359 1.00 84.31 774 ASN A N 1
ATOM 6095 C CA . ASN A 1 774 ? 5.711 -2.889 -13.293 1.00 84.31 774 ASN A CA 1
ATOM 6096 C C . ASN A 1 774 ? 5.084 -1.768 -12.438 1.00 84.31 774 ASN A C 1
ATOM 6098 O O . ASN A 1 774 ? 3.865 -1.729 -12.250 1.00 84.31 774 ASN A O 1
ATOM 6102 N N . ARG A 1 775 ? 5.879 -0.848 -11.884 1.00 82.31 775 ARG A N 1
ATOM 6103 C CA . ARG A 1 775 ? 5.341 0.278 -11.099 1.00 82.31 775 ARG A CA 1
ATOM 6104 C C . ARG A 1 775 ? 4.606 1.295 -11.971 1.00 82.31 775 ARG A C 1
ATOM 6106 O O . ARG A 1 775 ? 5.034 1.566 -13.091 1.00 82.31 775 ARG A O 1
ATOM 6113 N N . ARG A 1 776 ? 3.514 1.866 -11.448 1.00 81.25 776 ARG A N 1
ATOM 6114 C CA . ARG A 1 776 ? 2.857 3.034 -12.054 1.00 81.25 776 ARG A CA 1
ATOM 6115 C C . ARG A 1 776 ? 3.750 4.264 -11.926 1.00 81.25 776 ARG A C 1
ATOM 6117 O O . ARG A 1 776 ? 4.402 4.443 -10.905 1.00 81.25 776 ARG A O 1
ATOM 6124 N N . TYR A 1 777 ? 3.731 5.088 -12.965 1.00 82.44 777 TYR A N 1
ATOM 6125 C CA . TYR A 1 777 ? 4.376 6.394 -13.046 1.00 82.44 777 TYR A CA 1
ATOM 6126 C C . TYR A 1 777 ? 3.616 7.222 -14.105 1.00 82.44 777 TYR A C 1
ATOM 6128 O O . TYR A 1 777 ? 3.106 6.619 -15.057 1.00 82.44 777 TYR A O 1
ATOM 6136 N N . PRO A 1 778 ? 3.478 8.556 -13.978 1.00 76.00 778 PRO A N 1
ATOM 6137 C CA . PRO A 1 778 ? 2.786 9.368 -14.981 1.00 76.00 778 PRO A CA 1
ATOM 6138 C C . PRO A 1 778 ? 3.372 9.186 -16.392 1.00 76.00 778 PRO A C 1
ATOM 6140 O O . PRO A 1 778 ? 4.586 9.154 -16.567 1.00 76.00 778 PRO A O 1
ATOM 6143 N N . GLY A 1 779 ? 2.510 9.022 -17.400 1.00 77.31 779 GLY A N 1
ATOM 6144 C CA . GLY A 1 779 ? 2.914 8.786 -18.797 1.00 77.31 779 GLY A CA 1
ATOM 6145 C C . GLY A 1 779 ? 3.427 7.372 -19.124 1.00 77.31 779 GLY A C 1
ATOM 6146 O O . GLY A 1 779 ? 3.725 7.091 -20.281 1.00 77.31 779 GLY A O 1
ATOM 6147 N N . LYS A 1 780 ? 3.517 6.457 -18.148 1.00 85.44 780 LYS A N 1
ATOM 6148 C CA . LYS A 1 780 ? 4.047 5.098 -18.344 1.00 85.44 780 LYS A CA 1
ATOM 6149 C C . LYS A 1 780 ? 2.931 4.063 -18.534 1.00 85.44 780 LYS A C 1
ATOM 6151 O O . LYS A 1 780 ? 2.371 3.556 -17.564 1.00 85.44 780 LYS A O 1
ATOM 6156 N N . ASP A 1 781 ? 2.670 3.682 -19.783 1.00 83.06 781 ASP A N 1
ATOM 6157 C CA . ASP A 1 781 ? 1.642 2.688 -20.141 1.00 83.06 781 ASP A CA 1
ATOM 6158 C C . ASP A 1 781 ? 1.979 1.235 -19.760 1.00 83.06 781 ASP A C 1
ATOM 6160 O O . ASP A 1 781 ? 1.075 0.412 -19.583 1.00 83.06 781 ASP A O 1
ATOM 6164 N N . PHE A 1 782 ? 3.266 0.873 -19.734 1.00 88.62 782 PHE A N 1
ATOM 6165 C CA . PHE A 1 782 ? 3.743 -0.488 -19.461 1.00 88.62 782 PHE A CA 1
ATOM 6166 C C . PHE A 1 782 ? 5.185 -0.525 -18.959 1.00 88.62 782 PHE A C 1
ATOM 6168 O O . PHE A 1 782 ? 5.974 0.382 -19.222 1.00 88.62 782 PHE A O 1
ATOM 6175 N N . GLY A 1 783 ? 5.530 -1.618 -18.279 1.00 90.56 783 GLY A N 1
ATOM 6176 C CA . GLY A 1 783 ? 6.912 -2.058 -18.124 1.00 90.56 783 GLY A CA 1
ATOM 6177 C C . GLY A 1 783 ? 7.288 -2.993 -19.273 1.00 90.56 783 GLY A C 1
ATOM 6178 O O . GLY A 1 783 ? 6.522 -3.903 -19.601 1.00 90.56 783 GLY A O 1
ATOM 6179 N N . LEU A 1 784 ? 8.447 -2.777 -19.895 1.00 92.94 784 LEU A N 1
ATOM 6180 C CA . LEU A 1 784 ? 8.977 -3.648 -20.945 1.00 92.94 784 LEU A CA 1
ATOM 6181 C C . LEU A 1 784 ? 10.081 -4.551 -20.384 1.00 92.94 784 LEU A C 1
ATOM 6183 O O . LEU A 1 784 ? 11.043 -4.065 -19.792 1.00 92.94 784 LEU A O 1
ATOM 6187 N N . VAL A 1 785 ? 9.957 -5.858 -20.606 1.00 92.94 785 VAL A N 1
ATOM 6188 C CA . VAL A 1 785 ? 10.995 -6.853 -20.312 1.00 92.94 785 VAL A CA 1
ATOM 6189 C C . VAL A 1 785 ? 11.618 -7.303 -21.628 1.00 92.94 785 VAL A C 1
ATOM 6191 O O . VAL A 1 785 ? 10.938 -7.910 -22.456 1.00 92.94 785 VAL A O 1
ATOM 6194 N N . VAL A 1 786 ? 12.903 -7.005 -21.805 1.00 92.94 786 VAL A N 1
ATOM 6195 C CA . VAL A 1 786 ? 13.721 -7.428 -22.947 1.00 92.94 786 VAL A CA 1
ATOM 6196 C C . VAL A 1 786 ? 14.618 -8.578 -22.507 1.00 92.94 786 VAL A C 1
ATOM 6198 O O . VAL A 1 786 ? 15.303 -8.483 -21.491 1.00 92.94 786 VAL A O 1
ATOM 6201 N N . ASP A 1 787 ? 14.619 -9.667 -23.265 1.00 90.62 787 ASP A N 1
ATOM 6202 C CA . ASP A 1 787 ? 15.264 -10.922 -22.879 1.00 90.62 787 ASP A CA 1
ATOM 6203 C C . ASP A 1 787 ? 16.202 -11.438 -23.975 1.00 90.62 787 ASP A C 1
ATOM 6205 O O . ASP A 1 787 ? 15.781 -11.681 -25.112 1.00 90.62 787 ASP A O 1
ATOM 6209 N N . TYR A 1 788 ? 17.475 -11.617 -23.610 1.00 89.56 788 TYR A N 1
ATOM 6210 C CA . TYR A 1 788 ? 18.542 -12.136 -24.474 1.00 89.56 788 TYR A CA 1
ATOM 6211 C C . TYR A 1 788 ? 18.799 -13.642 -24.298 1.00 89.56 788 TYR A C 1
ATOM 6213 O O . TYR A 1 788 ? 19.597 -14.233 -25.024 1.00 89.56 788 TYR A O 1
ATOM 6221 N N . ASN A 1 789 ? 18.090 -14.288 -23.371 1.00 79.75 789 ASN A N 1
ATOM 6222 C CA . ASN A 1 789 ? 18.251 -15.693 -23.006 1.00 79.75 789 ASN A CA 1
ATOM 6223 C C . ASN A 1 789 ? 17.060 -16.580 -23.400 1.00 79.75 789 ASN A C 1
ATOM 6225 O O . ASN A 1 789 ? 17.174 -17.807 -23.369 1.00 79.75 789 ASN A O 1
ATOM 6229 N N . GLY A 1 790 ? 15.936 -15.993 -23.818 1.00 75.81 790 GLY A N 1
ATOM 6230 C CA . GLY A 1 790 ? 14.766 -16.733 -24.298 1.00 75.81 790 GLY A CA 1
ATOM 6231 C C . GLY A 1 790 ? 14.002 -17.451 -23.184 1.00 75.81 790 GLY A C 1
ATOM 6232 O O . GLY A 1 790 ? 13.404 -18.506 -23.402 1.00 75.81 790 GLY A O 1
ATOM 6233 N N . MET A 1 791 ? 13.983 -16.854 -21.993 1.00 74.56 791 MET A N 1
ATOM 6234 C CA . MET A 1 791 ? 13.316 -17.326 -20.779 1.00 74.56 791 MET A CA 1
ATOM 6235 C C . MET A 1 791 ? 11.778 -17.310 -20.868 1.00 74.56 791 MET A C 1
ATOM 6237 O O . MET A 1 791 ? 11.114 -17.493 -19.851 1.00 74.56 791 MET A O 1
ATOM 6241 N N . LEU A 1 792 ? 11.169 -17.126 -22.048 1.00 72.25 792 LEU A N 1
ATOM 6242 C CA . LEU A 1 792 ? 9.711 -17.116 -22.240 1.00 72.25 792 LEU A CA 1
ATOM 6243 C C . LEU A 1 792 ? 9.017 -18.349 -21.634 1.00 72.25 792 LEU A C 1
ATOM 6245 O O . LEU A 1 792 ? 7.897 -18.234 -21.142 1.00 72.25 792 LEU A O 1
ATOM 6249 N N . ALA A 1 793 ? 9.667 -19.517 -21.632 1.00 67.12 793 ALA A N 1
ATOM 6250 C CA . ALA A 1 793 ? 9.151 -20.709 -20.959 1.00 67.12 793 ALA A CA 1
ATOM 6251 C C . ALA A 1 793 ? 9.127 -20.535 -19.427 1.00 67.12 793 ALA A C 1
ATOM 6253 O O . ALA A 1 793 ? 8.082 -20.721 -18.805 1.00 67.12 793 ALA A O 1
ATOM 6254 N N . ALA A 1 794 ? 10.235 -20.086 -18.827 1.00 65.12 794 ALA A N 1
ATOM 6255 C CA . ALA A 1 794 ? 10.328 -19.792 -17.397 1.00 65.12 794 ALA A CA 1
ATOM 6256 C C . ALA A 1 794 ? 9.376 -18.659 -16.970 1.00 65.12 794 ALA A C 1
ATOM 6258 O O . ALA A 1 794 ? 8.704 -18.791 -15.950 1.00 65.12 794 ALA A O 1
ATOM 6259 N N . LEU A 1 795 ? 9.234 -17.599 -17.775 1.00 65.94 795 LEU A N 1
ATOM 6260 C CA . LEU A 1 795 ? 8.256 -16.523 -17.574 1.00 65.94 795 LEU A CA 1
ATOM 6261 C C . LEU A 1 795 ? 6.818 -17.032 -17.654 1.00 65.94 795 LEU A C 1
ATOM 6263 O O . LEU A 1 795 ? 6.002 -16.677 -16.808 1.00 65.94 795 LEU A O 1
ATOM 6267 N N . ARG A 1 796 ? 6.494 -17.884 -18.635 1.00 67.50 796 ARG A N 1
ATOM 6268 C CA . ARG A 1 796 ? 5.167 -18.506 -18.733 1.00 67.50 796 ARG A CA 1
ATOM 6269 C C . ARG A 1 796 ? 4.889 -19.406 -17.540 1.00 67.50 796 ARG A C 1
ATOM 6271 O O . ARG A 1 796 ? 3.787 -19.329 -17.018 1.00 67.50 796 ARG A O 1
ATOM 6278 N N . CYS A 1 797 ? 5.850 -20.193 -17.059 1.00 60.56 797 CYS A N 1
ATOM 6279 C CA . CYS A 1 797 ? 5.694 -20.989 -15.838 1.00 60.56 797 CYS A CA 1
ATOM 6280 C C . CYS A 1 797 ? 5.528 -20.100 -14.592 1.00 60.56 797 CYS A C 1
ATOM 6282 O O . CYS A 1 797 ? 4.592 -20.307 -13.821 1.00 60.56 797 CYS A O 1
ATOM 6284 N N . ALA A 1 798 ? 6.350 -19.057 -14.438 1.00 57.44 798 ALA A N 1
ATOM 6285 C CA . ALA A 1 798 ? 6.248 -18.076 -13.354 1.00 57.44 798 ALA A CA 1
ATOM 6286 C C . ALA A 1 798 ? 4.905 -17.323 -13.359 1.00 57.44 798 ALA A C 1
ATOM 6288 O O . ALA A 1 798 ? 4.325 -17.068 -12.306 1.00 57.44 798 ALA A O 1
ATOM 6289 N N . ALA A 1 799 ? 4.366 -17.038 -14.546 1.00 52.38 799 ALA A N 1
ATOM 6290 C CA . ALA A 1 799 ? 3.053 -16.437 -14.742 1.00 52.38 799 ALA A CA 1
ATOM 6291 C C . ALA A 1 799 ? 1.909 -17.458 -14.915 1.00 52.38 799 ALA A C 1
ATOM 6293 O O . ALA A 1 799 ? 0.768 -17.038 -15.077 1.00 52.38 799 ALA A O 1
ATOM 6294 N N . SER A 1 800 ? 2.131 -18.777 -14.850 1.00 44.72 800 SER A N 1
ATOM 6295 C CA . SER A 1 800 ? 1.050 -19.768 -15.052 1.00 44.72 800 SER A CA 1
ATOM 6296 C C . SER A 1 800 ? 0.054 -19.794 -13.890 1.00 44.72 800 SER A C 1
ATOM 6298 O O . SER A 1 800 ? -1.087 -20.204 -14.069 1.00 44.72 800 SER A O 1
ATOM 6300 N N . GLY A 1 801 ? 0.457 -19.295 -12.717 1.00 45.12 801 GLY A N 1
ATOM 6301 C CA . GLY A 1 801 ? -0.444 -18.990 -11.603 1.00 45.12 801 GLY A CA 1
ATOM 6302 C C . GLY A 1 801 ? -1.045 -17.576 -11.627 1.00 45.12 801 GLY A C 1
ATOM 6303 O O . GLY A 1 801 ? -1.692 -17.210 -10.653 1.00 45.12 801 GLY A O 1
ATOM 6304 N N . ALA A 1 802 ? -0.798 -16.766 -12.670 1.00 41.91 802 ALA A N 1
ATOM 6305 C CA . ALA A 1 802 ? -1.122 -15.329 -12.688 1.00 41.91 802 ALA A CA 1
ATOM 6306 C C . ALA A 1 802 ? -1.606 -14.749 -14.042 1.00 41.91 802 ALA A C 1
ATOM 6308 O O . ALA A 1 802 ? -2.128 -13.645 -14.065 1.00 41.91 802 ALA A O 1
ATOM 6309 N N . GLY A 1 803 ? -1.439 -15.430 -15.181 1.00 44.41 803 GLY A N 1
ATOM 6310 C CA . GLY A 1 803 ? -2.047 -15.090 -16.481 1.00 44.41 803 GLY A CA 1
ATOM 6311 C C . GLY A 1 803 ? -1.660 -13.756 -17.153 1.00 44.41 803 GLY A C 1
ATOM 6312 O O . GLY A 1 803 ? -2.299 -13.401 -18.140 1.00 44.41 803 GLY A O 1
ATOM 6313 N N . ALA A 1 804 ? -0.670 -13.011 -16.646 1.00 51.41 804 ALA A N 1
ATOM 6314 C CA . ALA A 1 804 ? -0.498 -11.584 -16.968 1.00 51.41 804 ALA A CA 1
ATOM 6315 C C . ALA A 1 804 ? 0.423 -11.235 -18.165 1.00 51.41 804 ALA A C 1
ATOM 6317 O O . ALA A 1 804 ? 0.233 -10.203 -18.802 1.00 51.41 804 ALA A O 1
ATOM 6318 N N . ILE A 1 805 ? 1.434 -12.050 -18.494 1.00 55.31 805 ILE A N 1
ATOM 6319 C CA . ILE A 1 805 ? 2.499 -11.633 -19.434 1.00 55.31 805 ILE A CA 1
ATOM 6320 C C . ILE A 1 805 ? 2.061 -11.794 -20.898 1.00 55.31 805 ILE A C 1
ATOM 6322 O O . ILE A 1 805 ? 1.802 -12.909 -21.360 1.00 55.31 805 ILE A O 1
ATOM 6326 N N . ARG A 1 806 ? 2.047 -10.689 -21.659 1.00 56.47 806 ARG A N 1
ATOM 6327 C CA . ARG A 1 806 ? 1.702 -10.680 -23.094 1.00 56.47 806 ARG A CA 1
ATOM 6328 C C . ARG A 1 806 ? 2.955 -10.642 -23.987 1.00 56.47 806 ARG A C 1
ATOM 6330 O O . ARG A 1 806 ? 3.798 -9.765 -23.792 1.00 56.47 806 ARG A O 1
ATOM 6337 N N . PRO A 1 807 ? 3.073 -11.522 -25.004 1.00 47.50 807 PRO A N 1
ATOM 6338 C CA . PRO A 1 807 ? 4.104 -11.396 -26.034 1.00 47.50 807 PRO A CA 1
ATOM 6339 C C . PRO A 1 807 ? 3.852 -10.170 -26.919 1.00 47.50 807 PRO A C 1
ATOM 6341 O O . PRO A 1 807 ? 2.733 -9.979 -27.405 1.00 47.50 807 PRO A O 1
ATOM 6344 N N . TRP A 1 808 ? 4.887 -9.380 -27.195 1.00 38.41 808 TRP A N 1
ATOM 6345 C CA . TRP A 1 808 ? 4.822 -8.351 -28.235 1.00 38.41 808 TRP A CA 1
ATOM 6346 C C . TRP A 1 808 ? 4.785 -9.022 -29.622 1.00 38.41 808 TRP A C 1
ATOM 6348 O O . TRP A 1 808 ? 5.683 -9.795 -29.950 1.00 38.41 808 TRP A O 1
ATOM 6358 N N . GLY A 1 809 ? 3.742 -8.774 -30.433 1.00 33.75 809 GLY A N 1
ATOM 6359 C CA . GLY A 1 809 ? 3.712 -9.258 -31.828 1.00 33.75 809 GLY A CA 1
ATOM 6360 C C . GLY A 1 809 ? 2.368 -9.652 -32.465 1.00 33.75 809 GLY A C 1
ATOM 6361 O O . GLY A 1 809 ? 2.380 -10.089 -33.613 1.00 33.75 809 GLY A O 1
ATOM 6362 N N . ARG A 1 810 ? 1.204 -9.518 -31.804 1.00 30.75 810 ARG A N 1
ATOM 6363 C CA . ARG A 1 810 ? -0.107 -9.710 -32.471 1.00 30.75 810 ARG A CA 1
ATOM 6364 C C . ARG A 1 810 ? -1.107 -8.586 -32.180 1.00 30.75 810 ARG A C 1
ATOM 6366 O O . ARG A 1 810 ? -1.342 -8.242 -31.031 1.00 30.75 810 ARG A O 1
ATOM 6373 N N . HIS A 1 811 ? -1.716 -8.090 -33.261 1.00 31.53 811 HIS A N 1
ATOM 6374 C CA . HIS A 1 811 ? -2.819 -7.119 -33.326 1.00 31.53 811 HIS A CA 1
ATOM 6375 C C . HIS A 1 811 ? -2.635 -5.773 -32.604 1.00 31.53 811 HIS A C 1
ATOM 6377 O O . HIS A 1 811 ? -3.305 -5.487 -31.618 1.00 31.53 811 HIS A O 1
ATOM 6383 N N . GLN A 1 812 ? -1.878 -4.874 -33.242 1.00 27.45 812 GLN A N 1
ATOM 6384 C CA . GLN A 1 812 ? -2.269 -3.463 -33.345 1.00 27.45 812 GLN A CA 1
ATOM 6385 C C . GLN A 1 812 ? -2.062 -2.968 -34.788 1.00 27.45 812 GLN A C 1
ATOM 6387 O O . GLN A 1 812 ? -0.978 -2.532 -35.160 1.00 27.45 812 GLN A O 1
ATOM 6392 N N . ARG A 1 813 ? -3.118 -3.022 -35.615 1.00 25.42 813 ARG A N 1
ATOM 6393 C CA . ARG A 1 813 ? -3.311 -1.994 -36.655 1.00 25.42 813 ARG A CA 1
ATOM 6394 C C . ARG A 1 813 ? -4.036 -0.852 -35.948 1.00 25.42 813 ARG A C 1
ATOM 6396 O O . ARG A 1 813 ? -4.994 -1.121 -35.229 1.00 25.42 813 ARG A O 1
ATOM 6403 N N . GLY A 1 814 ? -3.532 0.372 -36.067 1.00 26.39 814 GLY A N 1
ATOM 6404 C CA . GLY A 1 814 ? -3.894 1.453 -35.149 1.00 26.39 814 GLY A CA 1
ATOM 6405 C C . GLY A 1 814 ? -5.371 1.846 -35.193 1.00 26.39 814 GLY A C 1
ATOM 6406 O O . GLY A 1 814 ? -5.838 2.395 -36.189 1.00 26.39 814 GLY A O 1
ATOM 6407 N N . THR A 1 815 ? -6.069 1.673 -34.072 1.00 24.12 815 THR A N 1
ATOM 6408 C CA . THR A 1 815 ? -7.248 2.475 -33.734 1.00 24.12 815 THR A CA 1
ATOM 6409 C C . THR A 1 815 ? -6.781 3.898 -33.433 1.00 24.12 815 THR A C 1
ATOM 6411 O O . THR A 1 815 ? -6.461 4.227 -32.294 1.00 24.12 815 THR A O 1
ATOM 6414 N N . ARG A 1 816 ? -6.687 4.744 -34.467 1.00 27.83 816 ARG A N 1
ATOM 6415 C CA . ARG A 1 816 ? -6.638 6.199 -34.271 1.00 27.83 816 ARG A CA 1
ATOM 6416 C C . ARG A 1 816 ? -8.012 6.636 -33.770 1.00 27.83 816 ARG A C 1
ATOM 6418 O O . ARG A 1 816 ? -8.959 6.622 -34.557 1.00 27.83 816 ARG A O 1
ATOM 6425 N N . ASP A 1 817 ? -8.109 7.037 -32.507 1.00 25.34 817 ASP A N 1
ATOM 6426 C CA . ASP A 1 817 ? -9.308 7.707 -32.008 1.00 25.34 817 ASP A CA 1
ATOM 6427 C C . ASP A 1 817 ? -9.553 8.990 -32.811 1.00 25.34 817 ASP A C 1
ATOM 6429 O O . ASP A 1 817 ? -8.731 9.907 -32.838 1.00 25.34 817 ASP A O 1
ATOM 6433 N N . ARG A 1 818 ? -10.699 9.049 -33.494 1.00 27.66 818 ARG A N 1
ATOM 6434 C CA . ARG A 1 818 ? -11.223 10.275 -34.105 1.00 27.66 818 ARG A CA 1
ATOM 6435 C C . ARG A 1 818 ? -12.238 10.889 -33.145 1.00 27.66 818 ARG A C 1
ATOM 6437 O O . ARG A 1 818 ? -13.435 10.662 -33.288 1.00 27.66 818 ARG A O 1
ATOM 6444 N N . GLY A 1 819 ? -11.746 11.648 -32.167 1.00 22.84 819 GLY A N 1
ATOM 6445 C CA . GLY A 1 819 ? -12.562 12.314 -31.150 1.00 22.84 819 GLY A CA 1
ATOM 6446 C C . GLY A 1 819 ? -12.284 13.816 -31.061 1.00 22.84 819 GLY A C 1
ATOM 6447 O O . GLY A 1 819 ? -11.245 14.211 -30.554 1.00 22.84 819 GLY A O 1
ATOM 6448 N N . ALA A 1 820 ? -13.238 14.622 -31.535 1.00 24.72 820 ALA A N 1
ATOM 6449 C CA . ALA A 1 820 ? -13.451 16.039 -31.205 1.00 24.72 820 ALA A CA 1
ATOM 6450 C C . ALA A 1 820 ? -12.232 17.000 -31.166 1.00 24.72 820 ALA A C 1
ATOM 6452 O O . ALA A 1 820 ? -11.712 17.323 -30.102 1.00 24.72 820 ALA A O 1
ATOM 6453 N N . LEU A 1 821 ? -11.921 17.621 -32.312 1.00 25.98 821 LEU A N 1
ATOM 6454 C CA . LEU A 1 821 ? -11.335 18.973 -32.363 1.00 25.98 821 LEU A CA 1
ATOM 6455 C C . LEU A 1 821 ? -12.061 19.842 -33.409 1.00 25.98 821 LEU A C 1
ATOM 6457 O O . LEU A 1 821 ? -11.549 20.128 -34.486 1.00 25.98 821 LEU A O 1
ATOM 6461 N N . ALA A 1 822 ? -13.298 20.223 -33.081 1.00 26.31 822 ALA A N 1
ATOM 6462 C CA . ALA A 1 822 ? -14.071 21.285 -33.729 1.00 26.31 822 ALA A CA 1
ATOM 6463 C C . ALA A 1 822 ? -15.250 21.671 -32.809 1.00 26.31 822 ALA A C 1
ATOM 6465 O O . ALA A 1 822 ? -15.984 20.788 -32.376 1.00 26.31 822 ALA A O 1
ATOM 6466 N N . GLY A 1 823 ? -15.492 22.939 -32.474 1.00 24.48 823 GLY A N 1
ATOM 6467 C CA . GLY A 1 823 ? -14.678 24.134 -32.724 1.00 24.48 823 GLY A CA 1
ATOM 6468 C C . GLY A 1 823 ? -15.419 25.415 -32.314 1.00 24.48 823 GLY A C 1
ATOM 6469 O O . GLY A 1 823 ? -16.633 25.392 -32.130 1.00 24.48 823 GLY A O 1
ATOM 6470 N N . ALA A 1 824 ? -14.701 26.535 -32.195 1.00 24.08 824 ALA A N 1
ATOM 6471 C CA . ALA A 1 824 ? -15.281 27.872 -32.033 1.00 24.08 824 ALA A CA 1
ATOM 6472 C C . ALA A 1 824 ? -14.288 28.940 -32.532 1.00 24.08 824 ALA A C 1
ATOM 6474 O O . ALA A 1 824 ? -13.145 28.944 -32.085 1.00 24.08 824 ALA A O 1
ATOM 6475 N N . GLY A 1 825 ? -14.713 29.840 -33.432 1.00 23.38 825 GLY A N 1
ATOM 6476 C CA . GLY A 1 825 ? -13.892 30.990 -33.855 1.00 23.38 825 GLY A CA 1
ATOM 6477 C C . GLY A 1 825 ? -14.017 31.431 -35.323 1.00 23.38 825 GLY A C 1
ATOM 6478 O O . GLY A 1 825 ? -13.270 30.969 -36.171 1.00 23.38 825 GLY A O 1
ATOM 6479 N N . GLY A 1 826 ? -14.909 32.393 -35.592 1.00 24.69 826 GLY A N 1
ATOM 6480 C CA . GLY A 1 826 ? -14.642 33.539 -36.486 1.00 24.69 826 GLY A CA 1
ATOM 6481 C C . GLY A 1 826 ? -14.394 33.359 -38.000 1.00 24.69 826 GLY A C 1
ATOM 6482 O O . GLY A 1 826 ? -13.257 33.366 -38.441 1.00 24.69 826 GLY A O 1
ATOM 6483 N N . GLY A 1 827 ? -15.469 33.453 -38.796 1.00 23.66 827 GLY A N 1
ATOM 6484 C CA . GLY A 1 827 ? -15.671 34.586 -39.729 1.00 23.66 827 GLY A CA 1
ATOM 6485 C C . GLY A 1 827 ? -14.829 34.763 -41.018 1.00 23.66 827 GLY A C 1
ATOM 6486 O O . GLY A 1 827 ? -13.678 35.167 -40.963 1.00 23.66 827 GLY A O 1
ATOM 6487 N N . ALA A 1 828 ? -15.533 34.724 -42.167 1.00 27.34 828 ALA A N 1
ATOM 6488 C CA . ALA A 1 828 ? -15.161 35.249 -43.504 1.00 27.34 828 ALA A CA 1
ATOM 6489 C C . ALA A 1 828 ? -13.967 34.589 -44.258 1.00 27.34 828 ALA A C 1
ATOM 6491 O O . ALA A 1 828 ? -13.033 34.086 -43.661 1.00 27.34 828 ALA A O 1
ATOM 6492 N N . GLY A 1 829 ? -13.929 34.561 -45.602 1.00 24.91 829 GLY A N 1
ATOM 6493 C CA . GLY A 1 829 ? -14.997 34.836 -46.575 1.00 24.91 829 GLY A CA 1
ATOM 6494 C C . GLY A 1 829 ? -14.527 34.982 -48.043 1.00 24.91 829 GLY A C 1
ATOM 6495 O O . GLY A 1 829 ? -13.430 35.451 -48.301 1.00 24.91 829 GLY A O 1
ATOM 6496 N N . ARG A 1 830 ? -15.440 34.699 -48.996 1.00 28.33 830 ARG A N 1
ATOM 6497 C CA . ARG A 1 830 ? -15.445 35.095 -50.437 1.00 28.33 830 ARG A CA 1
ATOM 6498 C C . ARG A 1 830 ? -14.454 34.449 -51.456 1.00 28.33 830 ARG A C 1
ATOM 6500 O O . ARG A 1 830 ? -13.307 34.851 -51.546 1.00 28.33 830 ARG A O 1
ATOM 6507 N N . ARG A 1 831 ? -15.071 33.735 -52.430 1.00 28.16 831 ARG A N 1
ATOM 6508 C CA . ARG A 1 831 ? -14.985 33.867 -53.928 1.00 28.16 831 ARG A CA 1
ATOM 6509 C C . ARG A 1 831 ? -14.256 32.817 -54.812 1.00 28.16 831 ARG A C 1
ATOM 6511 O O . ARG A 1 831 ? -13.057 32.634 -54.733 1.00 28.16 831 ARG A O 1
ATOM 6518 N N . HIS A 1 832 ? -15.022 32.393 -55.840 1.00 27.45 832 HIS A N 1
ATOM 6519 C CA . HIS A 1 832 ? -14.658 32.026 -57.237 1.00 27.45 832 HIS A CA 1
ATOM 6520 C C . HIS A 1 832 ? -13.976 30.659 -57.518 1.00 27.45 832 HIS A C 1
ATOM 6522 O O . HIS A 1 832 ? -12.961 30.331 -56.934 1.00 27.45 832 HIS A O 1
ATOM 6528 N N . ARG A 1 833 ? -14.637 29.757 -58.284 1.00 27.52 833 ARG A N 1
ATOM 6529 C CA . ARG A 1 833 ? -14.606 29.531 -59.773 1.00 27.52 833 ARG A CA 1
ATOM 6530 C C . ARG A 1 833 ? -13.261 28.928 -60.244 1.00 27.52 833 ARG A C 1
ATOM 6532 O O . ARG A 1 833 ? -12.237 29.505 -59.930 1.00 27.52 833 ARG A O 1
ATOM 6539 N N . ARG A 1 834 ? -13.169 27.869 -61.071 1.00 27.62 834 ARG A N 1
ATOM 6540 C CA . ARG A 1 834 ? -14.046 27.230 -62.105 1.00 27.62 834 ARG A CA 1
ATOM 6541 C C . ARG A 1 834 ? -13.848 25.681 -62.048 1.00 27.62 834 ARG A C 1
ATOM 6543 O O . ARG A 1 834 ? -12.895 25.267 -61.412 1.00 27.62 834 ARG A O 1
ATOM 6550 N N . GLY A 1 835 ? -14.600 24.769 -62.688 1.00 25.34 835 GLY A N 1
ATOM 6551 C CA . GLY A 1 835 ? -15.829 24.818 -63.509 1.00 25.34 835 GLY A CA 1
ATOM 6552 C C . GLY A 1 835 ? -15.906 23.647 -64.533 1.00 25.34 835 GLY A C 1
ATOM 6553 O O . GLY A 1 835 ? -14.857 23.171 -64.945 1.00 25.34 835 GLY A O 1
ATOM 6554 N N . ARG A 1 836 ? -17.124 23.280 -65.004 1.00 27.59 836 ARG A N 1
ATOM 6555 C CA . ARG A 1 836 ? -17.473 22.208 -66.000 1.00 27.59 836 ARG A CA 1
ATOM 6556 C C . ARG A 1 836 ? -17.325 20.741 -65.512 1.00 27.59 836 ARG A C 1
ATOM 6558 O O . ARG A 1 836 ? -16.465 20.475 -64.689 1.00 27.59 836 ARG A O 1
ATOM 6565 N N . ALA A 1 837 ? -18.132 19.758 -65.955 1.00 25.92 837 ALA A N 1
ATOM 6566 C CA . ALA A 1 837 ? -19.313 19.747 -66.853 1.00 25.92 837 ALA A CA 1
ATOM 6567 C C . ALA A 1 837 ? -20.353 18.662 -66.453 1.00 25.92 837 ALA A C 1
ATOM 6569 O O . ALA A 1 837 ? -20.025 17.742 -65.713 1.00 25.92 837 ALA A O 1
ATOM 6570 N N . VAL A 1 838 ? -21.586 18.765 -66.979 1.00 27.88 838 VAL A N 1
ATOM 6571 C CA . VAL A 1 838 ? -22.698 17.786 -66.869 1.00 27.88 838 VAL A CA 1
ATOM 6572 C C . VAL A 1 838 ? -23.502 17.794 -68.183 1.00 27.88 838 VAL A C 1
ATOM 6574 O O . VAL A 1 838 ? -23.662 18.870 -68.766 1.00 27.88 838 VAL A O 1
ATOM 6577 N N . PRO A 1 839 ? -23.978 16.632 -68.671 1.00 43.50 839 PRO A N 1
ATOM 6578 C CA . PRO A 1 839 ? -25.399 16.491 -69.056 1.00 43.50 839 PRO A CA 1
ATOM 6579 C C . PRO A 1 839 ? -26.000 15.095 -68.717 1.00 43.50 839 PRO A C 1
ATOM 6581 O O . PRO A 1 839 ? -25.244 14.156 -68.500 1.00 43.50 839 PRO A O 1
ATOM 6584 N N . ALA A 1 840 ? -27.321 14.838 -68.728 1.00 31.50 840 ALA A N 1
ATOM 6585 C CA . ALA A 1 840 ? -28.516 15.679 -68.502 1.00 31.50 840 ALA A CA 1
ATOM 6586 C C . ALA A 1 840 ? -29.812 14.811 -68.449 1.00 31.50 840 ALA A C 1
ATOM 6588 O O . ALA A 1 840 ? -29.875 13.777 -69.106 1.00 31.50 840 ALA A O 1
ATOM 6589 N N . GLY A 1 841 ? -30.864 15.302 -67.766 1.00 26.53 841 GLY A N 1
ATOM 6590 C CA . GLY A 1 841 ? -32.261 14.798 -67.806 1.00 26.53 841 GLY A CA 1
ATOM 6591 C C . GLY A 1 841 ? -32.597 13.645 -66.836 1.00 26.53 841 GLY A C 1
ATOM 6592 O O . GLY A 1 841 ? -31.740 12.816 -66.566 1.00 26.53 841 GLY A O 1
ATOM 6593 N N . ALA A 1 842 ? -33.808 13.508 -66.271 1.00 27.81 842 ALA A N 1
ATOM 6594 C CA . ALA A 1 842 ? -35.012 14.367 -66.158 1.00 27.81 842 ALA A CA 1
ATOM 6595 C C . ALA A 1 842 ? -35.946 13.753 -65.062 1.00 27.81 842 ALA A C 1
ATOM 6597 O O . ALA A 1 842 ? -35.708 12.616 -64.668 1.00 27.81 842 ALA A O 1
ATOM 6598 N N . GLY A 1 843 ? -37.012 14.366 -64.520 1.00 25.95 843 GLY A N 1
ATOM 6599 C CA . GLY A 1 843 ? -37.594 15.717 -64.633 1.00 25.95 843 GLY A CA 1
ATOM 6600 C C . GLY A 1 843 ? -39.088 15.725 -64.202 1.00 25.95 843 GLY A C 1
ATOM 6601 O O . GLY A 1 843 ? -39.731 14.693 -64.341 1.00 25.95 843 GLY A O 1
ATOM 6602 N N . LEU A 1 844 ? -39.638 16.879 -63.757 1.00 27.73 844 LEU A N 1
ATOM 6603 C CA . LEU A 1 844 ? -41.043 17.105 -63.285 1.00 27.73 844 LEU A CA 1
ATOM 6604 C C . LEU A 1 844 ? -41.441 16.389 -61.958 1.00 27.73 844 LEU A C 1
ATOM 6606 O O . LEU A 1 844 ? -40.836 15.386 -61.612 1.00 27.73 844 LEU A O 1
ATOM 6610 N N . ARG A 1 845 ? -42.474 16.799 -61.187 1.00 26.36 845 ARG A N 1
ATOM 6611 C CA . ARG A 1 845 ? -42.921 18.139 -60.697 1.00 26.36 845 ARG A CA 1
ATOM 6612 C C . ARG A 1 845 ? -43.958 17.959 -59.545 1.00 26.36 845 ARG A C 1
ATOM 6614 O O . ARG A 1 845 ? -44.606 16.924 -59.499 1.00 26.36 845 ARG A O 1
ATOM 6621 N N . ALA A 1 846 ? -44.193 19.028 -58.767 1.00 26.02 846 ALA A N 1
ATOM 6622 C CA . ALA A 1 846 ? -45.367 19.315 -57.903 1.00 26.02 846 ALA A CA 1
ATOM 6623 C C . ALA A 1 846 ? -45.510 18.684 -56.484 1.00 26.02 846 ALA A C 1
ATOM 6625 O O . ALA A 1 846 ? -45.251 17.509 -56.255 1.00 26.02 846 ALA A O 1
ATOM 6626 N N . GLU A 1 847 ? -45.987 19.538 -55.566 1.00 26.67 847 GLU A N 1
ATOM 6627 C CA . GLU A 1 847 ? -46.588 19.303 -54.228 1.00 26.67 847 GLU A CA 1
ATOM 6628 C C . GLU A 1 847 ? -48.138 19.560 -54.346 1.00 26.67 847 GLU A C 1
ATOM 6630 O O . GLU A 1 847 ? -48.587 19.569 -55.500 1.00 26.67 847 GLU A O 1
ATOM 6635 N N . PRO A 1 848 ? -48.991 19.867 -53.315 1.00 52.09 848 PRO A N 1
ATOM 6636 C CA . PRO A 1 848 ? -48.809 19.951 -51.843 1.00 52.09 848 PRO A CA 1
ATOM 6637 C C . PRO A 1 848 ? -49.999 19.493 -50.924 1.00 52.09 848 PRO A C 1
ATOM 6639 O O . PRO A 1 848 ? -51.062 19.105 -51.393 1.00 52.09 848 PRO A O 1
ATOM 6642 N N . ALA A 1 849 ? -49.802 19.704 -49.605 1.00 29.72 849 ALA A N 1
ATOM 6643 C CA . ALA A 1 849 ? -50.755 20.258 -48.603 1.00 29.72 849 ALA A CA 1
ATOM 6644 C C . ALA A 1 849 ? -51.729 19.387 -47.747 1.00 29.72 849 ALA A C 1
ATOM 6646 O O . ALA A 1 849 ? -52.363 18.453 -48.220 1.00 29.72 849 ALA A O 1
ATOM 6647 N N . ASP A 1 850 ? -51.855 19.845 -46.481 1.00 28.48 850 ASP A N 1
ATOM 6648 C CA . ASP A 1 850 ? -52.959 19.801 -45.482 1.00 28.48 850 ASP A CA 1
ATOM 6649 C C . ASP A 1 850 ? -53.548 18.465 -44.937 1.00 28.48 850 ASP A C 1
ATOM 6651 O O . ASP A 1 850 ? -53.558 17.438 -45.602 1.00 28.48 850 ASP A O 1
ATOM 6655 N N . GLY A 1 851 ? -54.070 18.392 -43.691 1.00 26.38 851 GLY A N 1
ATOM 6656 C CA . GLY A 1 851 ? -54.058 19.394 -42.603 1.00 26.38 851 GLY A CA 1
ATOM 6657 C C . GLY A 1 851 ? -54.770 19.000 -41.272 1.00 26.38 851 GLY A C 1
ATOM 6658 O O . GLY A 1 851 ? -55.817 18.371 -41.276 1.00 26.38 851 GLY A O 1
ATOM 6659 N N . CYS A 1 852 ? -54.169 19.415 -40.141 1.00 25.59 852 CYS A N 1
ATOM 6660 C CA . CYS A 1 852 ? -54.703 19.816 -38.808 1.00 25.59 852 CYS A CA 1
ATOM 6661 C C . CYS A 1 852 ? -55.946 19.200 -38.076 1.00 25.59 852 CYS A C 1
ATOM 6663 O O . CYS A 1 852 ? -57.066 19.291 -38.555 1.00 25.59 852 CYS A O 1
ATOM 6665 N N . GLN A 1 853 ? -55.739 18.927 -36.761 1.00 30.22 853 GLN A N 1
ATOM 6666 C CA . GLN A 1 853 ? -56.666 19.078 -35.588 1.00 30.22 853 GLN A CA 1
ATOM 6667 C C . GLN A 1 853 ? -57.888 18.114 -35.446 1.00 30.22 853 GLN A C 1
ATOM 6669 O O . GLN A 1 853 ? -58.405 17.620 -36.433 1.00 30.22 853 GLN A O 1
ATOM 6674 N N . GLY A 1 854 ? -58.424 17.786 -34.246 1.00 27.88 854 GLY A N 1
ATOM 6675 C CA . GLY A 1 854 ? -57.970 18.010 -32.853 1.00 27.88 854 GLY A CA 1
ATOM 6676 C C . GLY A 1 854 ? -59.001 17.634 -31.737 1.00 27.88 854 GLY A C 1
ATOM 6677 O O . GLY A 1 854 ? -60.178 17.462 -32.021 1.00 27.88 854 GLY A O 1
ATOM 6678 N N . LEU A 1 855 ? -58.542 17.608 -30.465 1.00 28.80 855 LEU A N 1
ATOM 6679 C CA . LEU A 1 855 ? -59.274 17.773 -29.168 1.00 28.80 855 LEU A CA 1
ATOM 6680 C C . LEU A 1 855 ? -60.134 16.658 -28.469 1.00 28.80 855 LEU A C 1
ATOM 6682 O O . LEU A 1 855 ? -60.977 15.994 -29.050 1.00 28.80 855 LEU A O 1
ATOM 6686 N N . CYS A 1 856 ? -59.967 16.623 -27.126 1.00 26.70 856 CYS A N 1
ATOM 6687 C CA . CYS A 1 856 ? -60.938 16.399 -26.016 1.00 26.70 856 CYS A CA 1
ATOM 6688 C C . CYS A 1 856 ? -61.610 15.037 -25.640 1.00 26.70 856 CYS A C 1
ATOM 6690 O O . CYS A 1 856 ? -62.769 14.795 -25.939 1.00 26.70 856 CYS A O 1
ATOM 6692 N N . SER A 1 857 ? -60.930 14.302 -24.735 1.00 27.70 857 SER A N 1
ATOM 6693 C CA . SER A 1 857 ? -61.287 14.077 -23.297 1.00 27.70 857 SER A CA 1
ATOM 6694 C C . SER A 1 857 ? -62.500 13.228 -22.794 1.00 27.70 857 SER A C 1
ATOM 6696 O O . SER A 1 857 ? -63.581 13.212 -23.359 1.00 27.70 857 SER A O 1
ATOM 6698 N N . HIS A 1 858 ? -62.308 12.651 -21.577 1.00 29.78 858 HIS A N 1
ATOM 6699 C CA . HIS A 1 858 ? -63.309 12.138 -20.589 1.00 29.78 858 HIS A CA 1
ATOM 6700 C C . HIS A 1 858 ? -64.014 10.771 -20.858 1.00 29.78 858 HIS A C 1
ATOM 6702 O O . HIS A 1 858 ? -64.234 10.411 -22.000 1.00 29.78 858 HIS A O 1
ATOM 6708 N N . ARG A 1 859 ? -64.447 9.950 -19.863 1.00 30.45 859 ARG A N 1
ATOM 6709 C CA . ARG A 1 859 ? -64.023 9.684 -18.447 1.00 30.45 859 ARG A CA 1
ATOM 6710 C C . ARG A 1 859 ? -64.782 8.442 -17.872 1.00 30.45 859 ARG A C 1
ATOM 6712 O O . ARG A 1 859 ? -65.962 8.312 -18.160 1.00 30.45 859 ARG A O 1
ATOM 6719 N N . ARG A 1 860 ? -64.187 7.688 -16.913 1.00 31.52 860 ARG A N 1
ATOM 6720 C CA . ARG A 1 860 ? -64.819 6.680 -15.981 1.00 31.52 860 ARG A CA 1
ATOM 6721 C C . ARG A 1 860 ? -65.384 5.363 -16.604 1.00 31.52 860 ARG A C 1
ATOM 6723 O O . ARG A 1 860 ? -65.617 5.333 -17.797 1.00 31.52 860 ARG A O 1
ATOM 6730 N N . ALA A 1 861 ? -65.691 4.265 -15.873 1.00 31.94 861 ALA A N 1
ATOM 6731 C CA . ALA A 1 861 ? -65.071 3.617 -14.681 1.00 31.94 861 ALA A CA 1
ATOM 6732 C C . ALA A 1 861 ? -65.737 2.249 -14.294 1.00 31.94 861 ALA A C 1
ATOM 6734 O O . ALA A 1 861 ? -66.958 2.180 -14.246 1.00 31.94 861 ALA A O 1
ATOM 6735 N N . GLY A 1 862 ? -64.958 1.256 -13.805 1.00 28.52 862 GLY A N 1
ATOM 6736 C CA . GLY A 1 862 ? -65.297 0.480 -12.578 1.00 28.52 862 GLY A CA 1
ATOM 6737 C C . GLY A 1 862 ? -65.696 -1.027 -12.594 1.00 28.52 862 GLY A C 1
ATOM 6738 O O . GLY A 1 862 ? -66.769 -1.362 -13.067 1.00 28.52 862 GLY A O 1
ATOM 6739 N N . ARG A 1 863 ? -64.941 -1.846 -11.810 1.00 34.56 863 ARG A N 1
ATOM 6740 C CA . ARG A 1 863 ? -65.346 -3.045 -10.982 1.00 34.56 863 ARG A CA 1
ATOM 6741 C C . ARG A 1 863 ? -65.875 -4.323 -11.712 1.00 34.56 863 ARG A C 1
ATOM 6743 O O . ARG A 1 863 ? -66.419 -4.208 -12.790 1.00 34.56 863 ARG A O 1
ATOM 6750 N N . ARG A 1 864 ? -65.800 -5.579 -11.198 1.00 34.34 864 ARG A N 1
ATOM 6751 C CA . ARG A 1 864 ? -65.147 -6.280 -10.037 1.00 34.34 864 ARG A CA 1
ATOM 6752 C C . ARG A 1 864 ? -65.144 -7.832 -10.290 1.00 34.34 864 ARG A C 1
ATOM 6754 O O . ARG A 1 864 ? -65.979 -8.265 -11.061 1.00 34.34 864 ARG A O 1
ATOM 6761 N N . ARG A 1 865 ? -64.262 -8.605 -9.597 1.00 35.72 865 ARG A N 1
ATOM 6762 C CA . ARG A 1 865 ? -64.259 -10.062 -9.155 1.00 35.72 865 ARG A CA 1
ATOM 6763 C C . ARG A 1 865 ? -65.254 -11.079 -9.808 1.00 35.72 865 ARG A C 1
ATOM 6765 O O . ARG A 1 865 ? -66.403 -10.719 -9.977 1.00 35.72 865 ARG A O 1
ATOM 6772 N N . GLY A 1 866 ? -64.989 -12.380 -10.064 1.00 28.55 866 GLY A N 1
ATOM 6773 C CA . GLY A 1 866 ? -63.989 -13.396 -9.603 1.00 28.55 866 GLY A CA 1
ATOM 6774 C C . GLY A 1 866 ? -64.711 -14.627 -8.962 1.00 28.55 866 GLY A C 1
ATOM 6775 O O . GLY A 1 866 ? -65.743 -14.388 -8.347 1.00 28.55 866 GLY A O 1
ATOM 6776 N N . GLY A 1 867 ? -64.317 -15.923 -9.005 1.00 30.05 867 GLY A N 1
ATOM 6777 C CA . GLY A 1 867 ? -63.117 -16.679 -9.456 1.00 30.05 867 GLY A CA 1
ATOM 6778 C C . GLY A 1 867 ? -63.219 -18.208 -9.099 1.00 30.05 867 GLY A C 1
ATOM 6779 O O . GLY A 1 867 ? -64.333 -18.698 -8.985 1.00 30.05 867 GLY A O 1
ATOM 6780 N N . HIS A 1 868 ? -62.087 -18.904 -8.829 1.00 34.59 868 HIS A N 1
ATOM 6781 C CA . HIS A 1 868 ? -61.892 -20.259 -8.200 1.00 34.59 868 HIS A CA 1
ATOM 6782 C C . HIS A 1 868 ? -61.893 -21.622 -8.983 1.00 34.59 868 HIS A C 1
ATOM 6784 O O . HIS A 1 868 ? -62.836 -21.975 -9.675 1.00 34.59 868 HIS A O 1
ATOM 6790 N N . GLN A 1 869 ? -60.878 -22.445 -8.620 1.00 30.16 869 GLN A N 1
ATOM 6791 C CA . GLN A 1 869 ? -60.821 -23.927 -8.421 1.00 30.16 869 GLN A CA 1
ATOM 6792 C C . GLN A 1 869 ? -60.389 -24.943 -9.528 1.00 30.16 869 GLN A C 1
ATOM 6794 O O . GLN A 1 869 ? -60.299 -24.649 -10.712 1.00 30.16 869 GLN A O 1
ATOM 6799 N N . LEU A 1 870 ? -59.970 -26.124 -9.031 1.00 33.31 870 LEU A N 1
ATOM 6800 C CA . LEU A 1 870 ? -59.213 -27.282 -9.589 1.00 33.31 870 LEU A CA 1
ATOM 6801 C C . LEU A 1 870 ? -60.093 -28.573 -9.457 1.00 33.31 870 LEU A C 1
ATOM 6803 O O . LEU A 1 870 ? -61.074 -28.444 -8.722 1.00 33.31 870 LEU A O 1
ATOM 6807 N N . PRO A 1 871 ? -59.809 -29.802 -10.012 1.00 51.22 871 PRO A N 1
ATOM 6808 C CA . PRO A 1 871 ? -58.487 -30.484 -10.005 1.00 51.22 871 PRO A CA 1
ATOM 6809 C C . PRO A 1 871 ? -58.140 -31.605 -11.055 1.00 51.22 871 PRO A C 1
ATOM 6811 O O . PRO A 1 871 ? -58.961 -32.071 -11.828 1.00 51.22 871 PRO A O 1
ATOM 6814 N N . ARG A 1 872 ? -56.875 -32.084 -10.984 1.00 31.98 872 ARG A N 1
ATOM 6815 C CA . ARG A 1 872 ? -56.311 -33.454 -11.231 1.00 31.98 872 ARG A CA 1
ATOM 6816 C C . ARG A 1 872 ? -57.020 -34.457 -12.195 1.00 31.98 872 ARG A C 1
ATOM 6818 O O . ARG A 1 872 ? -58.087 -34.955 -11.856 1.00 31.98 872 ARG A O 1
ATOM 6825 N N . SER A 1 873 ? -56.269 -35.092 -13.123 1.00 29.19 873 SER A N 1
ATOM 6826 C CA . SER A 1 873 ? -55.566 -36.393 -12.871 1.00 29.19 873 SER A CA 1
ATOM 6827 C C . SER A 1 873 ? -55.026 -37.185 -14.106 1.00 29.19 873 SER A C 1
ATOM 6829 O O . SER A 1 873 ? -55.585 -37.120 -15.190 1.00 29.19 873 SER A O 1
ATOM 6831 N N . ARG A 1 874 ? -53.996 -38.024 -13.841 1.00 27.78 874 ARG A N 1
ATOM 6832 C CA . ARG A 1 874 ? -53.580 -39.316 -14.476 1.00 27.78 874 ARG A CA 1
ATOM 6833 C C . ARG A 1 874 ? -52.885 -39.409 -15.868 1.00 27.78 874 ARG A C 1
ATOM 6835 O O . ARG A 1 874 ? -53.041 -38.597 -16.762 1.00 27.78 874 ARG A O 1
ATOM 6842 N N . VAL A 1 875 ? -52.069 -40.475 -15.947 1.00 32.25 875 VAL A N 1
ATOM 6843 C CA . VAL A 1 875 ? -51.073 -41.001 -16.930 1.00 32.25 875 VAL A CA 1
ATOM 6844 C C . VAL A 1 875 ? -51.458 -42.495 -17.142 1.00 32.25 875 VAL A C 1
ATOM 6846 O O . VAL A 1 875 ? -51.966 -43.031 -16.147 1.00 32.25 875 VAL A O 1
ATOM 6849 N N . PRO A 1 876 ? -51.339 -43.196 -18.314 1.00 45.38 876 PRO A N 1
ATOM 6850 C CA . PRO A 1 876 ? -50.107 -43.585 -19.074 1.00 45.38 876 PRO A CA 1
ATOM 6851 C C . PRO A 1 876 ? -50.285 -43.606 -20.632 1.00 45.38 876 PRO A C 1
ATOM 6853 O O . PRO A 1 876 ? -51.299 -43.113 -21.105 1.00 45.38 876 PRO A O 1
ATOM 6856 N N . GLY A 1 877 ? -49.405 -44.122 -21.522 1.00 28.03 877 GLY A N 1
ATOM 6857 C CA . GLY A 1 877 ? -48.026 -44.684 -21.482 1.00 28.03 877 GLY A CA 1
ATOM 6858 C C . GLY A 1 877 ? -47.713 -45.608 -22.704 1.00 28.03 877 GLY A C 1
ATOM 6859 O O . GLY A 1 877 ? -48.608 -45.827 -23.509 1.00 28.03 877 GLY A O 1
ATOM 6860 N N . ALA A 1 878 ? -46.492 -46.190 -22.799 1.00 28.17 878 ALA A N 1
ATOM 6861 C CA . ALA A 1 878 ? -45.952 -47.087 -23.880 1.00 28.17 878 ALA A CA 1
ATOM 6862 C C . ALA A 1 878 ? -45.597 -46.393 -25.238 1.00 28.17 878 ALA A C 1
ATOM 6864 O O . ALA A 1 878 ? -46.294 -45.469 -25.631 1.00 28.17 878 ALA A O 1
ATOM 6865 N N . LYS A 1 879 ? -44.433 -46.584 -25.914 1.00 28.30 879 LYS A N 1
ATOM 6866 C CA . LYS A 1 879 ? -43.683 -47.757 -26.490 1.00 28.3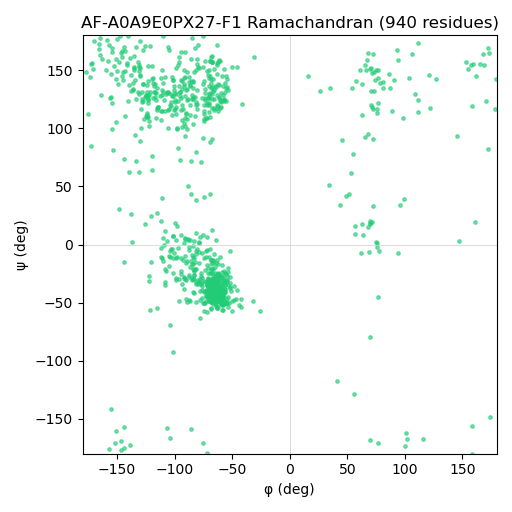0 879 LYS A CA 1
ATOM 6867 C C . LYS A 1 879 ? -44.322 -48.330 -27.785 1.00 28.30 879 LYS A C 1
ATOM 6869 O O . LYS A 1 879 ? -45.532 -48.467 -27.791 1.00 28.30 879 LYS A O 1
ATOM 6874 N N . CYS A 1 880 ? -43.629 -48.776 -28.857 1.00 25.78 880 CYS A N 1
ATOM 6875 C CA . CYS A 1 880 ? -42.216 -48.739 -29.334 1.00 25.78 880 CYS A CA 1
ATOM 6876 C C . CYS A 1 880 ? -42.133 -49.237 -30.822 1.00 25.78 880 CYS A C 1
ATOM 6878 O O . CYS A 1 880 ? -43.117 -49.779 -31.308 1.00 25.78 880 CYS A O 1
ATOM 6880 N N . HIS A 1 881 ? -40.942 -49.181 -31.465 1.00 27.83 881 HIS A N 1
ATOM 6881 C CA . HIS A 1 881 ? -40.540 -49.853 -32.745 1.00 27.83 881 HIS A CA 1
ATOM 6882 C C . HIS A 1 881 ? -41.131 -49.328 -34.089 1.00 27.83 881 HIS A C 1
ATOM 6884 O O . HIS A 1 881 ? -42.142 -48.641 -34.070 1.00 27.83 881 HIS A O 1
ATOM 6890 N N . ALA A 1 882 ? -40.599 -49.640 -35.295 1.00 30.83 882 ALA A N 1
ATOM 6891 C CA . ALA A 1 882 ? -39.202 -49.814 -35.787 1.00 30.83 882 ALA A CA 1
ATOM 6892 C C . ALA A 1 882 ? -39.142 -49.976 -37.344 1.00 30.83 882 ALA A C 1
ATOM 6894 O O . ALA A 1 882 ? -40.078 -50.508 -37.920 1.00 30.83 882 ALA A O 1
ATOM 6895 N N . ASN A 1 883 ? -37.987 -49.647 -37.961 1.00 28.69 883 ASN A N 1
ATOM 6896 C CA . ASN A 1 883 ? -37.411 -50.139 -39.248 1.00 28.69 883 ASN A CA 1
ATOM 6897 C C . ASN A 1 883 ? -38.166 -50.030 -40.609 1.00 28.69 883 ASN A C 1
ATOM 6899 O O . ASN A 1 883 ? -39.316 -50.425 -40.730 1.00 28.69 883 ASN A O 1
ATOM 6903 N N . GLY A 1 884 ? -37.429 -49.713 -41.698 1.00 27.45 884 GLY A N 1
ATOM 6904 C CA . GLY A 1 884 ? -37.791 -50.133 -43.077 1.00 27.45 884 GLY A CA 1
ATOM 6905 C C . GLY A 1 884 ? -37.208 -49.313 -44.255 1.00 27.45 884 GLY A C 1
ATOM 6906 O O . GLY A 1 884 ? -37.494 -48.135 -44.377 1.00 27.45 884 GLY A O 1
ATOM 6907 N N . ALA A 1 885 ? -36.414 -49.944 -45.134 1.00 30.09 885 ALA A N 1
ATOM 6908 C CA . ALA A 1 885 ? -35.730 -49.413 -46.344 1.00 30.09 885 ALA A CA 1
ATOM 6909 C C . ALA A 1 885 ? -36.655 -48.881 -47.488 1.00 30.09 885 ALA A C 1
ATOM 6911 O O . ALA A 1 885 ? -37.851 -49.134 -47.452 1.00 30.09 885 ALA A O 1
ATOM 6912 N N . GLY A 1 886 ? -36.200 -48.224 -48.582 1.00 26.31 886 GLY A N 1
ATOM 6913 C CA . GLY A 1 886 ? -34.856 -47.783 -49.036 1.00 26.31 886 GLY A CA 1
ATOM 6914 C C . GLY A 1 886 ? -34.760 -47.535 -50.576 1.00 26.31 886 GLY A C 1
ATOM 6915 O O . GLY A 1 886 ? -35.782 -47.355 -51.223 1.00 26.31 886 GLY A O 1
ATOM 6916 N N . CYS A 1 887 ? -33.540 -47.622 -51.154 1.00 25.44 887 CYS A N 1
ATOM 6917 C CA . CYS A 1 887 ? -33.147 -47.681 -52.601 1.00 25.44 887 CYS A CA 1
ATOM 6918 C C . CYS A 1 887 ? -32.863 -46.412 -53.481 1.00 25.44 887 CYS A C 1
ATOM 6920 O O . CYS A 1 887 ? -33.786 -45.790 -53.982 1.00 25.44 887 CYS A O 1
ATOM 6922 N N . ARG A 1 888 ? -31.577 -46.303 -53.919 1.00 30.12 888 ARG A N 1
ATOM 6923 C CA . ARG A 1 888 ? -31.052 -46.043 -55.312 1.00 30.12 888 ARG A CA 1
ATOM 6924 C C . ARG A 1 888 ? -31.175 -44.612 -55.931 1.00 30.12 888 ARG A C 1
ATOM 6926 O O . ARG A 1 888 ? -32.149 -43.934 -55.672 1.00 30.12 888 ARG A O 1
ATOM 6933 N N . ARG A 1 889 ? -30.267 -44.102 -56.807 1.00 31.91 889 ARG A N 1
ATOM 6934 C CA . ARG A 1 889 ? -28.918 -44.518 -57.329 1.00 31.91 889 ARG A CA 1
ATOM 6935 C C . ARG A 1 889 ? -28.164 -43.341 -58.038 1.00 31.91 889 ARG A C 1
ATOM 6937 O O . ARG A 1 889 ? -28.775 -42.313 -58.269 1.00 31.91 889 ARG A O 1
ATOM 6944 N N . GLN A 1 890 ? -26.916 -43.596 -58.498 1.00 28.81 890 GLN A N 1
ATOM 6945 C CA . GLN A 1 890 ? -25.991 -42.757 -59.330 1.00 28.81 890 GLN A CA 1
ATOM 6946 C C . GLN A 1 890 ? -25.271 -41.602 -58.584 1.00 28.81 890 GLN A C 1
ATOM 6948 O O . GLN A 1 890 ? -25.950 -40.770 -58.004 1.00 28.81 890 GLN A O 1
ATOM 6953 N N . ALA A 1 891 ? -23.935 -41.441 -58.486 1.00 32.25 891 ALA A N 1
ATOM 6954 C CA . ALA A 1 891 ? -22.706 -42.207 -58.823 1.00 32.25 891 ALA A CA 1
ATOM 6955 C C . ALA A 1 891 ? -21.908 -41.916 -60.132 1.00 32.25 891 ALA A C 1
ATOM 6957 O O . ALA A 1 891 ? -22.317 -42.352 -61.204 1.00 32.25 891 ALA A O 1
ATOM 6958 N N . ARG A 1 892 ? -20.708 -41.307 -59.973 1.00 29.56 892 ARG A N 1
ATOM 6959 C CA . ARG A 1 892 ? -19.410 -41.359 -60.730 1.00 29.56 892 ARG A CA 1
ATOM 6960 C C . ARG A 1 892 ? -18.398 -40.455 -59.957 1.00 29.56 892 ARG A C 1
ATOM 6962 O O . ARG A 1 892 ? -18.867 -39.512 -59.335 1.00 29.56 892 ARG A O 1
ATOM 6969 N N . GLN A 1 893 ? -17.067 -40.644 -59.885 1.00 29.48 893 GLN A N 1
ATOM 6970 C CA . GLN A 1 893 ? -16.132 -41.652 -60.433 1.00 29.48 893 GLN A CA 1
ATOM 6971 C C . GLN A 1 893 ? -14.838 -41.775 -59.546 1.00 29.48 893 GLN A C 1
ATOM 6973 O O . GLN A 1 893 ? -14.650 -40.966 -58.649 1.00 29.48 893 GLN A O 1
ATOM 6978 N N . CYS A 1 894 ? -14.010 -42.807 -59.800 1.00 26.47 894 CYS A N 1
ATOM 6979 C CA . CYS A 1 894 ? -12.743 -43.319 -59.183 1.00 26.47 894 CYS A CA 1
ATOM 6980 C C . CYS A 1 894 ? -11.728 -42.339 -58.506 1.00 26.47 894 CYS A C 1
ATOM 6982 O O . CYS A 1 894 ? -11.733 -41.162 -58.835 1.00 26.47 894 CYS A O 1
ATOM 6984 N N . GLY A 1 895 ? -10.766 -42.726 -57.630 1.00 28.59 895 GLY A N 1
ATOM 6985 C CA . GLY A 1 895 ? -10.238 -44.038 -57.133 1.00 28.59 895 GLY A CA 1
ATOM 6986 C C . GLY A 1 895 ? -8.835 -44.415 -57.704 1.00 28.59 895 GLY A C 1
ATOM 6987 O O . GLY A 1 895 ? -8.520 -43.858 -58.754 1.00 28.59 895 GLY A O 1
ATOM 6988 N N . PRO A 1 896 ? -8.028 -45.388 -57.172 1.00 57.34 896 PRO A N 1
ATOM 6989 C CA . PRO A 1 896 ? -8.077 -46.159 -55.898 1.00 57.34 896 PRO A CA 1
ATOM 6990 C C . PRO A 1 896 ? -6.672 -46.488 -55.238 1.00 57.34 896 PRO A C 1
ATOM 6992 O O . PRO A 1 896 ? -5.689 -45.833 -55.561 1.00 57.34 896 PRO A O 1
ATOM 6995 N N . PHE A 1 897 ? -6.613 -47.552 -54.390 1.00 27.19 897 PHE A N 1
ATOM 6996 C CA . PHE A 1 897 ? -5.502 -48.297 -53.693 1.00 27.19 897 PHE A CA 1
ATOM 6997 C C . PHE A 1 897 ? -5.473 -48.119 -52.147 1.00 27.19 897 PHE A C 1
ATOM 6999 O O . PHE A 1 897 ? -5.318 -46.994 -51.692 1.00 27.19 897 PHE A O 1
ATOM 7006 N N . ALA A 1 898 ? -5.700 -49.094 -51.234 1.00 32.75 898 ALA A N 1
ATOM 7007 C CA . ALA A 1 898 ? -5.674 -50.587 -51.169 1.00 32.75 898 ALA A CA 1
ATOM 7008 C C . ALA A 1 898 ? -4.263 -51.209 -50.973 1.00 32.75 898 ALA A C 1
ATOM 7010 O O . ALA A 1 898 ? -3.355 -50.790 -51.677 1.00 32.75 898 ALA A O 1
ATOM 7011 N N . ALA A 1 899 ? -3.978 -52.203 -50.101 1.00 32.09 899 ALA A N 1
ATOM 7012 C CA . ALA A 1 899 ? -4.724 -52.979 -49.066 1.00 32.09 899 ALA A CA 1
ATOM 7013 C C . ALA A 1 899 ? -3.716 -53.427 -47.934 1.00 32.09 899 ALA A C 1
ATOM 7015 O O . ALA A 1 899 ? -2.673 -52.791 -47.847 1.00 32.09 899 ALA A O 1
ATOM 7016 N N . ALA A 1 900 ? -3.845 -54.417 -47.018 1.00 29.55 900 ALA A N 1
ATOM 7017 C CA . ALA A 1 900 ? -4.782 -55.534 -46.736 1.00 29.55 900 ALA A CA 1
ATOM 7018 C C . ALA A 1 900 ? -4.759 -55.958 -45.217 1.00 29.55 900 ALA A C 1
ATOM 7020 O O . ALA A 1 900 ? -4.685 -55.088 -44.356 1.00 29.55 900 ALA A O 1
ATOM 7021 N N . LEU A 1 901 ? -4.855 -57.265 -44.875 1.00 32.78 901 LEU A N 1
ATOM 7022 C CA . LEU A 1 901 ? -4.895 -57.881 -43.516 1.00 32.78 901 LEU A CA 1
ATOM 7023 C C . LEU A 1 901 ? -4.274 -59.307 -43.517 1.00 32.78 901 LEU A C 1
ATOM 7025 O O . LEU A 1 901 ? -4.501 -59.993 -44.515 1.00 32.78 901 LEU A O 1
ATOM 7029 N N . ARG A 1 902 ? -3.657 -59.779 -42.401 1.00 28.84 902 ARG A N 1
ATOM 7030 C CA . ARG A 1 902 ? -3.817 -61.121 -41.728 1.00 28.84 902 ARG A CA 1
ATOM 7031 C C . ARG A 1 902 ? -2.609 -61.609 -40.875 1.00 28.84 902 ARG A C 1
ATOM 7033 O O . ARG A 1 902 ? -1.469 -61.307 -41.193 1.00 28.84 902 ARG A O 1
ATOM 7040 N N . ASP A 1 903 ? -2.922 -62.407 -39.842 1.00 33.16 903 ASP A N 1
ATOM 7041 C CA . ASP A 1 903 ? -2.073 -63.364 -39.071 1.00 33.16 903 ASP A CA 1
ATOM 7042 C C . ASP A 1 903 ? -1.902 -64.716 -39.837 1.00 33.16 903 ASP A C 1
ATOM 7044 O O . ASP A 1 903 ? -2.646 -64.880 -40.816 1.00 33.16 903 ASP A O 1
ATOM 7048 N N . PRO A 1 904 ? -1.046 -65.714 -39.452 1.00 44.12 904 PRO A N 1
ATOM 7049 C CA . PRO A 1 904 ? -0.526 -66.043 -38.098 1.00 44.12 904 PRO A CA 1
ATOM 7050 C C . PRO A 1 904 ? 0.986 -66.440 -37.996 1.00 44.12 904 PRO A C 1
ATOM 7052 O O . PRO A 1 904 ? 1.724 -66.367 -38.974 1.00 44.12 904 PRO A O 1
ATOM 7055 N N . GLY A 1 905 ? 1.444 -66.894 -36.809 1.00 26.22 905 GLY A N 1
ATOM 7056 C CA . GLY A 1 905 ? 2.764 -67.546 -36.560 1.00 26.22 905 GLY A CA 1
ATOM 7057 C C . GLY A 1 905 ? 2.779 -69.076 -36.805 1.00 26.22 905 GLY A C 1
ATOM 7058 O O . GLY A 1 905 ? 1.862 -69.547 -37.485 1.00 26.22 905 GLY A O 1
ATOM 7059 N N . PRO A 1 906 ? 3.722 -69.892 -36.249 1.00 44.25 906 PRO A N 1
ATOM 7060 C CA . PRO A 1 906 ? 4.849 -69.643 -35.305 1.00 44.25 906 PRO A CA 1
ATOM 7061 C C . PRO A 1 906 ? 6.244 -69.642 -36.012 1.00 44.25 906 PRO A C 1
ATOM 7063 O O . PRO A 1 906 ? 6.274 -69.584 -37.235 1.00 44.25 906 PRO A O 1
ATOM 7066 N N . GLY A 1 907 ? 7.441 -69.694 -35.385 1.00 26.62 907 GLY A N 1
ATOM 7067 C CA . GLY A 1 907 ? 7.878 -69.603 -33.968 1.00 26.62 907 GLY A CA 1
ATOM 7068 C C . GLY A 1 907 ? 8.665 -70.836 -33.441 1.00 26.62 907 GLY A C 1
ATOM 7069 O O . GLY A 1 907 ? 8.069 -71.901 -33.355 1.00 26.62 907 GLY A O 1
ATOM 7070 N N . ASP A 1 908 ? 9.947 -70.684 -33.040 1.00 27.33 908 ASP A N 1
ATOM 7071 C CA . ASP A 1 908 ? 10.860 -71.762 -32.558 1.00 27.33 908 ASP A CA 1
ATOM 7072 C C . ASP A 1 908 ? 11.891 -71.280 -31.489 1.00 27.33 908 ASP A C 1
ATOM 7074 O O . ASP A 1 908 ? 12.210 -70.090 -31.431 1.00 27.33 908 ASP A O 1
ATOM 7078 N N . LEU A 1 909 ? 12.421 -72.196 -30.654 1.00 30.72 909 LEU A N 1
ATOM 7079 C CA . LEU A 1 909 ? 13.410 -71.980 -29.561 1.00 30.72 909 LEU A CA 1
ATOM 7080 C C . LEU A 1 909 ? 14.357 -73.196 -29.425 1.00 30.72 909 LEU A C 1
ATOM 7082 O O . LEU A 1 909 ? 13.896 -74.324 -29.595 1.00 30.72 909 LEU A O 1
ATOM 7086 N N . PRO A 1 910 ? 15.652 -73.015 -29.075 1.00 45.34 910 PRO A N 1
ATOM 7087 C CA . PRO A 1 910 ? 16.141 -73.389 -27.719 1.00 45.34 910 PRO A CA 1
ATOM 7088 C C . PRO A 1 910 ? 17.325 -72.493 -27.231 1.00 45.34 910 PRO A C 1
ATOM 7090 O O . PRO A 1 910 ? 17.773 -71.634 -27.980 1.00 45.34 910 PRO A O 1
ATOM 7093 N N . ALA A 1 911 ? 17.919 -72.572 -26.025 1.00 26.67 911 ALA A N 1
ATOM 7094 C CA . ALA A 1 911 ? 17.757 -73.362 -24.780 1.00 26.67 911 ALA A CA 1
ATOM 7095 C C . ALA A 1 911 ? 18.096 -72.413 -23.576 1.00 26.67 911 ALA A C 1
ATOM 7097 O O . ALA A 1 911 ? 18.798 -71.430 -23.788 1.00 26.67 911 ALA A O 1
ATOM 7098 N N . LEU A 1 912 ? 17.539 -72.484 -22.351 1.00 30.12 912 LEU A N 1
ATOM 7099 C CA . LEU A 1 912 ? 17.714 -73.468 -21.247 1.00 30.12 912 LEU A CA 1
ATOM 7100 C C . LEU A 1 912 ? 19.190 -73.666 -20.825 1.00 30.12 912 LEU A C 1
ATOM 7102 O O . LEU A 1 912 ? 20.039 -73.812 -21.692 1.00 30.12 912 LEU A O 1
ATOM 7106 N N . GLN A 1 913 ? 19.588 -73.699 -19.541 1.00 27.55 913 GLN A N 1
ATOM 7107 C CA . GLN A 1 913 ? 18.920 -73.997 -18.240 1.00 27.55 913 GLN A CA 1
ATOM 7108 C C . GLN A 1 913 ? 19.221 -72.864 -17.200 1.00 27.55 913 GLN A C 1
ATOM 7110 O O . GLN A 1 913 ? 19.980 -71.963 -17.536 1.00 27.55 913 GLN A O 1
ATOM 7115 N N . GLY A 1 914 ? 18.722 -72.743 -15.953 1.00 30.42 914 GLY A N 1
ATOM 7116 C CA . GLY A 1 914 ? 17.920 -73.570 -15.016 1.00 30.42 914 GLY A CA 1
ATOM 7117 C C . GLY A 1 914 ? 18.642 -73.683 -13.640 1.00 30.42 914 GLY A C 1
ATOM 7118 O O . GLY A 1 914 ? 19.860 -73.783 -13.643 1.00 30.42 914 GLY A O 1
ATOM 7119 N N . ALA A 1 915 ? 18.031 -73.685 -12.439 1.00 30.02 915 ALA A N 1
ATOM 7120 C CA . ALA A 1 915 ? 16.637 -73.493 -11.991 1.00 30.02 915 ALA A CA 1
ATOM 7121 C C . ALA A 1 915 ? 16.565 -73.239 -10.445 1.00 30.02 915 ALA A C 1
ATOM 7123 O O . ALA A 1 915 ? 17.558 -73.440 -9.753 1.00 30.02 915 ALA A O 1
ATOM 7124 N N . GLY A 1 916 ? 15.381 -72.891 -9.901 1.00 26.84 916 GLY A N 1
ATOM 7125 C CA . GLY A 1 916 ? 15.070 -72.826 -8.446 1.00 26.84 916 GLY A CA 1
ATOM 7126 C C . GLY A 1 916 ? 15.029 -71.404 -7.837 1.00 26.84 916 GLY A C 1
ATOM 7127 O O . GLY A 1 916 ? 15.811 -70.554 -8.242 1.00 26.84 916 GLY A O 1
ATOM 7128 N N . ASP A 1 917 ? 14.146 -71.050 -6.886 1.00 29.14 917 ASP A N 1
ATOM 7129 C CA . ASP A 1 917 ? 13.012 -71.786 -6.280 1.00 29.14 917 ASP A CA 1
ATOM 7130 C C . ASP A 1 917 ? 11.827 -70.834 -5.907 1.00 29.14 917 ASP A C 1
ATOM 7132 O O . ASP A 1 917 ? 11.820 -69.655 -6.260 1.00 29.14 917 ASP A O 1
ATOM 7136 N N . ARG A 1 918 ? 10.760 -71.361 -5.286 1.00 29.81 918 ARG A N 1
ATOM 7137 C CA . ARG A 1 918 ? 9.398 -70.779 -5.176 1.00 29.81 918 ARG A CA 1
ATOM 7138 C C . ARG A 1 918 ? 9.250 -69.610 -4.176 1.00 29.81 918 ARG A C 1
ATOM 7140 O O . ARG A 1 918 ? 9.815 -69.674 -3.091 1.00 29.81 918 ARG A O 1
ATOM 7147 N N . ALA A 1 919 ? 8.281 -68.700 -4.409 1.00 27.62 919 ALA A N 1
ATOM 7148 C CA . ALA A 1 919 ? 6.955 -68.732 -3.732 1.00 27.62 919 ALA A CA 1
ATOM 7149 C C . ALA A 1 919 ? 6.112 -67.417 -3.759 1.00 27.62 919 ALA A C 1
ATOM 7151 O O . ALA A 1 919 ? 6.611 -66.324 -3.544 1.00 27.62 919 ALA A O 1
ATOM 7152 N N . GLN A 1 920 ? 4.783 -67.604 -3.849 1.00 29.77 920 GLN A N 1
ATOM 7153 C CA . GLN A 1 920 ? 3.674 -66.779 -3.307 1.00 29.77 920 GLN A CA 1
ATOM 7154 C C . GLN A 1 920 ? 3.281 -65.373 -3.855 1.00 29.77 920 GLN A C 1
ATOM 7156 O O . GLN A 1 920 ? 3.932 -64.364 -3.629 1.00 29.77 920 GLN A O 1
ATOM 7161 N N . ARG A 1 921 ? 2.007 -65.342 -4.305 1.00 28.20 921 ARG A N 1
ATOM 7162 C CA . ARG A 1 921 ? 0.956 -64.299 -4.141 1.00 28.20 921 ARG A CA 1
ATOM 7163 C C . ARG A 1 921 ? 1.015 -62.999 -4.970 1.00 28.20 921 ARG A C 1
ATOM 7165 O O . ARG A 1 921 ? 1.776 -62.080 -4.707 1.00 28.20 921 ARG A O 1
ATOM 7172 N N . ALA A 1 922 ? 0.025 -62.867 -5.857 1.00 27.33 922 ALA A N 1
ATOM 7173 C CA . ALA A 1 922 ? -0.465 -61.596 -6.400 1.00 27.33 922 ALA A CA 1
ATOM 7174 C C . ALA A 1 922 ? -1.678 -61.076 -5.594 1.00 27.33 922 ALA A C 1
ATOM 7176 O O . ALA A 1 922 ? -2.305 -61.870 -4.891 1.00 27.33 922 ALA A O 1
ATOM 7177 N N . ALA A 1 923 ? -2.067 -59.800 -5.769 1.00 26.97 923 ALA A N 1
ATOM 7178 C CA . ALA A 1 923 ? -3.382 -59.403 -6.327 1.00 26.97 923 ALA A CA 1
ATOM 7179 C C . ALA A 1 923 ? -3.725 -57.894 -6.161 1.00 26.97 923 ALA A C 1
ATOM 7181 O O . ALA A 1 923 ? -3.164 -57.195 -5.329 1.00 26.97 923 ALA A O 1
ATOM 7182 N N . VAL A 1 924 ? -4.732 -57.455 -6.936 1.00 27.64 924 VAL A N 1
ATOM 7183 C CA . VAL A 1 924 ? -5.567 -56.232 -6.811 1.00 27.64 924 VAL A CA 1
ATOM 7184 C C . VAL A 1 924 ? -4.899 -54.847 -6.921 1.00 27.64 924 VAL A C 1
ATOM 7186 O O . VAL A 1 924 ? -4.324 -54.334 -5.971 1.00 27.64 924 VAL A O 1
ATOM 7189 N N . CYS A 1 925 ? -5.213 -54.130 -8.013 1.00 26.14 925 CYS A N 1
ATOM 7190 C CA . CYS A 1 925 ? -5.489 -52.684 -7.950 1.00 26.14 925 CYS A CA 1
ATOM 7191 C C . CYS A 1 925 ? -6.420 -52.214 -9.096 1.00 26.14 925 CYS A C 1
ATOM 7193 O O . CYS A 1 925 ? -5.972 -51.703 -10.123 1.00 26.14 925 CYS A O 1
ATOM 7195 N N . ARG A 1 926 ? -7.740 -52.405 -8.937 1.00 26.16 926 ARG A N 1
ATOM 7196 C CA . ARG A 1 926 ? -8.795 -51.785 -9.771 1.00 26.16 926 ARG A CA 1
ATOM 7197 C C . ARG A 1 926 ? -10.117 -51.673 -8.998 1.00 26.16 926 ARG A C 1
ATOM 7199 O O . ARG A 1 926 ? -10.858 -52.643 -8.985 1.00 26.16 926 ARG A O 1
ATOM 7206 N N . THR A 1 927 ? -10.419 -50.490 -8.451 1.00 27.89 927 THR A N 1
ATOM 7207 C CA . THR A 1 927 ? -11.759 -49.841 -8.409 1.00 27.89 927 THR A CA 1
ATOM 7208 C C . THR A 1 927 ? -11.721 -48.614 -7.499 1.00 27.89 927 THR A C 1
ATOM 7210 O O . THR A 1 927 ? -11.418 -48.739 -6.319 1.00 27.89 927 THR A O 1
ATOM 7213 N N . ALA A 1 928 ? -12.090 -47.442 -8.023 1.00 28.42 928 ALA A N 1
ATOM 7214 C CA . ALA A 1 928 ? -12.268 -46.215 -7.242 1.00 28.42 928 ALA A CA 1
ATOM 7215 C C . ALA A 1 928 ? -13.444 -45.389 -7.798 1.00 28.42 928 ALA A C 1
ATOM 7217 O O . ALA A 1 928 ? -13.257 -44.385 -8.484 1.00 28.42 928 ALA A O 1
ATOM 7218 N N . ARG A 1 929 ? -14.674 -45.852 -7.543 1.00 27.23 929 ARG A N 1
ATOM 7219 C CA . ARG A 1 929 ? -15.937 -45.123 -7.760 1.00 27.23 929 ARG A CA 1
ATOM 7220 C C . ARG A 1 929 ? -16.999 -45.640 -6.780 1.00 27.23 929 ARG A C 1
ATOM 7222 O O . ARG A 1 929 ? -16.969 -46.811 -6.429 1.00 27.23 929 ARG A O 1
ATOM 7229 N N . GLN A 1 930 ? -17.962 -44.766 -6.472 1.00 27.62 930 GLN A N 1
ATOM 7230 C CA . GLN A 1 930 ? -19.115 -44.942 -5.569 1.00 27.62 930 GLN A CA 1
ATOM 7231 C C . GLN A 1 930 ? -18.831 -44.864 -4.057 1.00 27.62 930 GLN A C 1
ATOM 7233 O O . GLN A 1 930 ? -17.825 -45.350 -3.560 1.00 27.62 930 GLN A O 1
ATOM 7238 N N . HIS A 1 931 ? -19.813 -44.265 -3.368 1.00 28.11 931 HIS A N 1
ATOM 7239 C CA . HIS A 1 931 ? -19.963 -44.050 -1.922 1.00 28.11 931 HIS A CA 1
ATOM 7240 C C . HIS A 1 931 ? -18.903 -43.156 -1.226 1.00 28.11 931 HIS A C 1
ATOM 7242 O O . HIS A 1 931 ? -17.718 -43.234 -1.507 1.00 28.11 931 HIS A O 1
ATOM 7248 N N . ARG A 1 932 ? -19.271 -42.253 -0.301 1.00 27.69 932 ARG A N 1
ATOM 7249 C CA . ARG A 1 932 ? -20.603 -41.904 0.245 1.00 27.69 932 ARG A CA 1
ATOM 7250 C C . ARG A 1 932 ? -20.918 -40.418 0.052 1.00 27.69 932 ARG A C 1
ATOM 7252 O O . ARG A 1 932 ? -20.073 -39.571 0.312 1.00 27.69 932 ARG A O 1
ATOM 7259 N N . GLY A 1 933 ? -22.170 -40.122 -0.285 1.00 24.92 933 GLY A N 1
ATOM 7260 C CA . GLY A 1 933 ? -22.839 -38.906 0.169 1.00 24.92 933 GLY A CA 1
ATOM 7261 C C . GLY A 1 933 ? -23.920 -39.309 1.172 1.00 24.92 933 GLY A C 1
ATOM 7262 O O . GLY A 1 933 ? -24.640 -40.263 0.898 1.00 24.92 933 GLY A O 1
ATOM 7263 N N . HIS A 1 934 ? -23.969 -38.643 2.326 1.00 28.72 934 HIS A N 1
ATOM 7264 C CA . HIS A 1 934 ? -25.102 -38.548 3.261 1.00 28.72 934 HIS A CA 1
ATOM 7265 C C . HIS A 1 934 ? -24.647 -37.711 4.465 1.00 28.72 934 HIS A C 1
ATOM 7267 O O . HIS A 1 934 ? -23.736 -38.144 5.164 1.00 28.72 934 HIS A O 1
ATOM 7273 N N . LEU A 1 935 ? -25.270 -36.544 4.675 1.00 27.80 935 LEU A N 1
ATOM 7274 C CA . LEU A 1 935 ? -25.565 -35.909 5.976 1.00 27.80 935 LEU A CA 1
ATOM 7275 C C . LEU A 1 935 ? -26.122 -34.491 5.743 1.00 27.80 935 LEU A C 1
ATOM 7277 O O . LEU A 1 935 ? -25.411 -33.493 5.800 1.00 27.80 935 LEU A O 1
ATOM 7281 N N . GLN A 1 936 ? -27.420 -34.431 5.463 1.00 27.77 936 GLN A N 1
ATOM 7282 C CA . GLN A 1 936 ? -28.281 -33.259 5.627 1.00 27.77 936 GLN A CA 1
ATOM 7283 C C . GLN A 1 936 ? -29.677 -33.767 6.027 1.00 27.77 936 GLN A C 1
ATOM 7285 O O . GLN A 1 936 ? -29.965 -34.944 5.825 1.00 27.77 936 GLN A O 1
ATOM 7290 N N . GLU A 1 937 ? -30.495 -32.873 6.591 1.00 28.97 937 GLU A N 1
ATOM 7291 C CA . GLU A 1 937 ? -31.829 -33.126 7.172 1.00 28.97 937 GLU A CA 1
ATOM 7292 C C . GLU A 1 937 ? -31.867 -33.981 8.458 1.00 28.97 937 GLU A C 1
ATOM 7294 O O . GLU A 1 937 ? -31.971 -35.196 8.394 1.00 28.97 937 GLU A O 1
ATOM 7299 N N . THR A 1 938 ? -31.879 -33.311 9.624 1.00 29.20 938 THR A N 1
ATOM 7300 C CA . THR A 1 938 ? -32.867 -33.519 10.719 1.00 29.20 938 THR A CA 1
ATOM 7301 C C . THR A 1 938 ? -32.692 -32.466 11.834 1.00 29.20 938 THR A C 1
ATOM 7303 O O . THR A 1 938 ? -32.045 -32.752 12.836 1.00 29.20 938 THR A O 1
ATOM 7306 N N . VAL A 1 939 ? -33.296 -31.271 11.707 1.00 28.86 939 VAL A N 1
ATOM 7307 C CA . VAL A 1 939 ? -33.734 -30.443 12.863 1.00 28.86 939 VAL A CA 1
ATOM 7308 C C . VAL A 1 939 ? -34.954 -29.591 12.473 1.00 28.86 939 VAL A C 1
ATOM 7310 O O . VAL A 1 939 ? -34.816 -28.591 11.774 1.00 28.86 939 VAL A O 1
ATOM 7313 N N . ARG A 1 940 ? -36.139 -29.976 12.961 1.00 28.98 940 ARG A N 1
ATOM 7314 C CA . ARG A 1 940 ? -37.314 -29.123 13.259 1.00 28.98 940 ARG A CA 1
ATOM 7315 C C . ARG A 1 940 ? -38.365 -30.024 13.916 1.00 28.98 940 ARG A C 1
ATOM 7317 O O . ARG A 1 940 ? -38.875 -30.909 13.237 1.00 28.98 940 ARG A O 1
ATOM 7324 N N . GLY A 1 941 ? -38.673 -29.834 15.202 1.00 35.06 941 GLY A N 1
ATOM 7325 C CA . GLY A 1 941 ? -39.646 -30.712 15.874 1.00 35.06 941 GLY A CA 1
ATOM 7326 C C . GLY A 1 941 ? -39.658 -30.762 17.405 1.00 35.06 941 GLY A C 1
ATOM 7327 O O . GLY A 1 941 ? -40.172 -31.744 17.930 1.00 35.06 941 GLY A O 1
ATOM 7328 N N . ALA A 1 942 ? -39.105 -29.766 18.102 1.00 30.55 942 ALA A N 1
ATOM 7329 C CA . ALA A 1 942 ? -39.342 -29.448 19.515 1.00 30.55 942 ALA A CA 1
ATOM 7330 C C . ALA A 1 942 ? -38.861 -28.009 19.753 1.00 30.55 942 ALA A C 1
ATOM 7332 O O . ALA A 1 94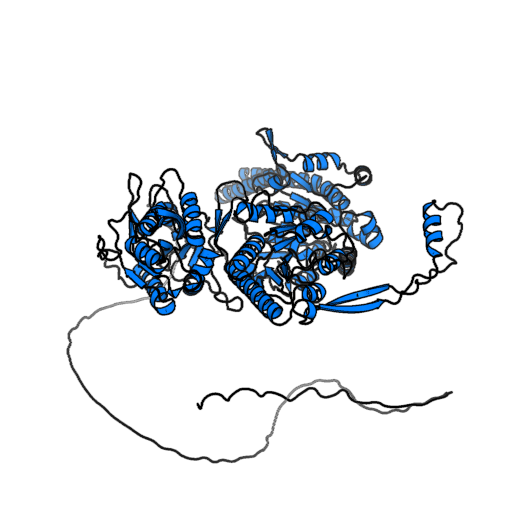2 ? -37.769 -27.702 19.217 1.00 30.55 942 ALA A O 1
#